Protein AF-0000000078899954 (afdb_homodimer)

Radius of gyration: 32.8 Å; Cα contacts (8 Å, |Δi|>4): 1454; chains: 2; bounding box: 83×112×60 Å

pLDDT: mean 83.09, std 13.28, range [41.25, 98.38]

Nearest PDB structures (foldseek):
  8t53-assembly1_B  TM=8.817E-01  e=9.900E-30  Salmonella enterica subsp. enterica serovar Typhimurium
  8e37-assembly3_C  TM=7.986E-01  e=2.304E-12  Campylobacter concisus 13826
  8g1n-assembly1_A  TM=8.285E-01  e=7.005E-12  Campylobacter concisus 13826
  8g1n-assembly2_B  TM=8.256E-01  e=9.488E-12  Campylobacter concisus 13826
  5cnj-assembly1_B  TM=5.288E-01  e=1.838E-02  Homo sapiens

Secondary structure (DSSP, 8-state):
--EE--S-------HHHHHHHHHHHHHHHHHHHHHHHHHHHHHHHHHHHHHS-S------HHHHHHHHHHHHHHHHHHHHHHHHTTTTTS---HHHHHHHHHHHHHHHHHHHHHHHHHTT----HHHHHHHHHHHHHHHHHHHHHHHHHHHHHT-S-EEEEEE--HHHHHHHHHHHHH-GGG-EEEEEEE----TTS-HHHHHHHHHHHHHHTT-SEEEE---GGGHHHHHHHHHHHHHTT--EEE----TTS---S-EEEE-TTS--EEEE---GGGSHHHHHHHHHHHHHHHHHHHHHHHHHHHHHHHHHGGGSS-SEEEEEEE-GGG-EEEEEEE--B-TTHHHHHHHHHHH-HHHHHHHHHHSS-TT-TTB-HHHHHHHHHTGGGTTHHHHHHTTS-EEESSPPB-GGGHHHHGGGHHHHHHS--EEE-HHHHS--SS--HHHHHHHHHHHHHT--HHHHHHHHHHHHHHHHHT-S--/--EE--S-------HHHHHHHHHHHHHHHHHHHHHHHHHHHHHHHHHHHHHS-S------HHHHHHHHHHHHHHHHHHHHHHHHTTTTTS---HHHHHHHHHHHHHHHHHHHHHHHHHTT----HHHHHHHHHHHHHHHHHHHHHHHHHHHHHT-S-EEEEEE--HHHHHHHHHHHHH-GGG-EEEEEEE----TTS-HHHHHHHHHHHHHHTT-SEEEE---GGGHHHHHHHHHHHHHTT--EEE----TTS--TT-EEEE-TTS--EEEE---GGGSHHHHHHHHHHHHHHHHHHHHHHHHHHHHHHHHHGGGSS-SEEEEEEE-GGG-EEEEEEE--B-TTHHHHHHHHHHH-HHHHHHHHHHSS-TT-TTB-HHHHHHHHHTGGGTTHHHHHHTTS-EEESSPPB-GGGHHHHGGGHHHHHHS--EEE-HHHHS--SS--HHHHHHHHHHHHHT--HHHHHHHHHHHHHHHHHT-S--

Organism: Rhodospirillum centenum (strain ATCC 51521 / SW) (NCBI:txid414684)

Foldseek 3Di:
DDKDFDDDLQDFQDPVLLVVQLVQLLVLLVVLLVVLLVVLVVVVQVVCCVVPVDDRPPPPPVLVVVVVVLSVVLSVVLSVVCVVVPVRRAQDFLLVVLVVLLVSLVVSLVVSVVVCVVVVHDDDPSSSVSSSVSSSVSSSVSNVVSLVVCVVVSNQAAAEEEEEDDDQSVVVVVVQVLGVSSRYDHRIYHYLDDPPDDLVNSLVVSVVSCVVSNGQEYEYGYDPRCVVSCVSNVVVCVVVVGHYHYDDCCVPVLCAPWDWDDDVPDPDIDTDQDQQLVDPVSVVVQLVVQQVVLVVVCVVCVVVLVVQQVVLCPLPDGQKFFDWFAWALRDIDTQIFGDFFDPCLVVVLVVCLVPPVVQVVCCVVPVDGPDRPRGDPSSVVCLLLVVRRSCNSVVSNVPQAGQEAQATHHPVCCVVLPPLSNLRNSHTHHSFYDCLLSAQPDDDVVVSSVRRSSCSSHPDPSVSVVRVVSSVVCSVVSGNSD/DDKDFDDDLQDFQDPVLLVVQLVQLLVLLVVLLVVLLVVLVVVVQVVCCVVPVDDRPPPPPVLVVVVVVLSVVLSVVLSVVCVVVPVRRAQDFLLVVLVVLLVSLVVSLVVSVVVCVVVVHDDDPSSSVSSSVSSSVSSSVSNVVSLVVCVVVSSQAAAEEEEEDDDQSVVVVVVQVLGVSSRYDHRIYHYLDDPPDDLVRSLVVSVVSCVVSNGQEYEYGYDPRCVVSCVSNVVVCVVVVGHYHYDDCCVPVLLQAWDWDDDVPDPDTDTDQDQQLVDPVSVVVQLVVQQVVLVVVCVVCVVVLVVQQVVLCPLPDGQKFFDWFAWAQRDIDTQIFGDFFDPCLVVVLVVCLVPPVVQVVCCVVPVDGPDRPRGDPSSVVCLLLVVRRSCNSVVSNVVQAGQEAQATHHPVCCVVLPPLSNLRNSHTHHSFYDCLLSAVPDDPVVVSSVRRSSCSSNPDPSVVVVRVVSSVVCSVVSGRSD

Sequence (964 aa):
MSIQTGFSTAGPVSAGAMVRNSTLLVLGDALAAVAAFAVSGFLGYWLSDLLEPGPPAAVDGDLVVRRIIHYAVFVAGLMLWLAVQGHYNRRIPFWTELKQILLAVALAGILDGFSQYAFKQQFSRVWLGTNWAMVALFLVMARHGVKALLTALGTWQCPTLLVGSGATARAAQDALASERHLGYVVVGSVTLGGAAADDRSTTAAVWNAYRRFGARFVVVAPDAADIPRTEPVIAELTRRRVNFAVIPSIFGMSVLGLRSESFFSHDVVMLTGQNNLAEPLMRVMKRLFDVTVASALLVLLAPFMLGVAALIRRDGGPALFAHRRVGMNDTRFGCLKFRTMIVNADEVLRRVLETDPEARAEWERDFKLRNDPRITPVGRFLRRTSLDELPQLINVVRGEMSLVGPRPIVEKEMERYGDDIRYYLEARPGLTGLWQVSGRNDSGYGRRVKLDAWYVKNWSLWHDITILLKTVRVVLTKEGAYMSIQTGFSTAGPVSAGAMVRNSTLLVLGDALAAVAAFAVSGFLGYWLSDLLEPGPPAAVDGDLVVRRIIHYAVFVAGLMLWLAVQGHYNRRIPFWTELKQILLAVALAGILDGFSQYAFKQQFSRVWLGTNWAMVALFLVMARHGVKALLTALGTWQCPTLLVGSGATARAAQDALASERHLGYVVVGSVTLGGAAADDRSTTAAVWNAYRRFGARFVVVAPDAADIPRTEPVIAELTRRRVNFAVIPSIFGMSVLGLRSESFFSHDVVMLTGQNNLAEPLMRVMKRLFDVTVASALLVLLAPFMLGVAALIRRDGGPALFAHRRVGMNDTRFGCLKFRTMIVNADEVLRRVLETDPEARAEWERDFKLRNDPRITPVGRFLRRTSLDELPQLINVVRGEMSLVGPRPIVEKEMERYGDDIRYYLEARPGLTGLWQVSGRNDSGYGRRVKLDAWYVKNWSLWHDITILLKTVRVVLTKEGAY

Structure (mmCIF, N/CA/C/O backbone):
data_AF-0000000078899954-model_v1
#
loop_
_entity.id
_entity.type
_entity.pdbx_description
1 polymer 'Undecaprenyl-phosphate galactose phosphotransferase, putative'
#
loop_
_atom_site.group_PDB
_atom_site.id
_atom_site.type_symbol
_atom_site.label_atom_id
_atom_site.label_alt_id
_atom_site.label_comp_id
_atom_site.label_asym_id
_atom_site.label_entity_id
_atom_site.label_seq_id
_atom_site.pdbx_PDB_ins_code
_atom_site.Cartn_x
_atom_site.Cartn_y
_atom_site.Cartn_z
_atom_site.occupancy
_atom_site.B_iso_or_equiv
_atom_site.auth_seq_id
_atom_site.auth_comp_id
_atom_site.auth_asym_id
_atom_site.auth_atom_id
_atom_site.pdbx_PDB_model_num
ATOM 1 N N . MET A 1 1 ? -35.031 -10.875 14.609 1 43.41 1 MET A N 1
ATOM 2 C CA . MET A 1 1 ? -33.594 -10.773 14.867 1 43.41 1 MET A CA 1
ATOM 3 C C . MET A 1 1 ? -33.062 -12.078 15.43 1 43.41 1 MET A C 1
ATOM 5 O O . MET A 1 1 ? -33.562 -12.594 16.422 1 43.41 1 MET A O 1
ATOM 9 N N . SER A 1 2 ? -32.656 -12.984 14.609 1 53.09 2 SER A N 1
ATOM 10 C CA . SER A 1 2 ? -32.25 -14.305 15.086 1 53.09 2 SER A CA 1
ATOM 11 C C . SER A 1 2 ? -30.781 -14.328 15.492 1 53.09 2 SER A C 1
ATOM 13 O O . SER A 1 2 ? -29.938 -13.758 14.812 1 53.09 2 SER A O 1
ATOM 15 N N . ILE A 1 3 ? -30.547 -14.438 16.828 1 51.56 3 ILE A N 1
ATOM 16 C CA . ILE A 1 3 ? -29.203 -14.711 17.344 1 51.56 3 ILE A CA 1
ATOM 17 C C . ILE A 1 3 ? -28.875 -16.188 17.172 1 51.56 3 ILE A C 1
ATOM 19 O O . ILE A 1 3 ? -29.656 -17.062 17.562 1 51.56 3 ILE A O 1
ATOM 23 N N . GLN A 1 4 ? -28.125 -16.578 16.219 1 52.5 4 GLN A N 1
ATOM 24 C CA . GLN A 1 4 ? -27.688 -17.969 16.094 1 52.5 4 GLN A CA 1
ATOM 25 C C . GLN A 1 4 ? -26.406 -18.219 16.875 1 52.5 4 GLN A C 1
ATOM 27 O O . GLN A 1 4 ? -25.438 -17.438 16.75 1 52.5 4 GLN A O 1
ATOM 32 N N . THR A 1 5 ? -26.422 -18.922 18.125 1 52.12 5 THR A N 1
ATOM 33 C CA . THR A 1 5 ? -25.344 -19.219 19.062 1 52.12 5 THR A CA 1
ATOM 34 C C . THR A 1 5 ? -24.359 -20.219 18.469 1 52.12 5 THR A C 1
ATOM 36 O O . THR A 1 5 ? -23.203 -20.266 18.859 1 52.12 5 THR A O 1
ATOM 39 N N . GLY A 1 6 ? -24.312 -21.031 17.766 1 43.22 6 GLY A N 1
ATOM 40 C CA . GLY A 1 6 ? -23.75 -22.375 17.812 1 43.22 6 GLY A CA 1
ATOM 41 C C . GLY A 1 6 ? -22.281 -22.422 17.438 1 43.22 6 GLY A C 1
ATOM 42 O O . GLY A 1 6 ? -21.719 -23.5 17.203 1 43.22 6 GLY A O 1
ATOM 43 N N . PHE A 1 7 ? -21.578 -21.344 17.094 1 48.69 7 PHE A N 1
ATOM 44 C CA . PHE A 1 7 ? -20.422 -22.031 16.516 1 48.69 7 PHE A CA 1
ATOM 45 C C . PHE A 1 7 ? -19.422 -22.422 17.578 1 48.69 7 PHE A C 1
ATOM 47 O O . PHE A 1 7 ? -19.438 -23.547 18.078 1 48.69 7 PHE A O 1
ATOM 54 N N . SER A 1 8 ? -18.016 -22.016 17.594 1 48.91 8 SER A N 1
ATOM 55 C CA . SER A 1 8 ? -16.953 -22.594 18.406 1 48.91 8 SER A CA 1
ATOM 56 C C . SER A 1 8 ? -16.859 -21.906 19.766 1 48.91 8 SER A C 1
ATOM 58 O O . SER A 1 8 ? -17.172 -20.719 19.906 1 48.91 8 SER A O 1
ATOM 60 N N . THR A 1 9 ? -16.984 -22.766 20.906 1 43.22 9 THR A N 1
ATOM 61 C CA . THR A 1 9 ? -16.875 -22.438 22.312 1 43.22 9 THR A CA 1
ATOM 62 C C . THR A 1 9 ? -15.5 -21.844 22.625 1 43.22 9 THR A C 1
ATOM 64 O O . THR A 1 9 ? -14.602 -22.547 23.094 1 43.22 9 THR A O 1
ATOM 67 N N . ALA A 1 10 ? -14.914 -21.141 21.844 1 46.66 10 ALA A N 1
ATOM 68 C CA . ALA A 1 10 ? -13.633 -20.625 22.328 1 46.66 10 ALA A CA 1
ATOM 69 C C . ALA A 1 10 ? -13.828 -19.656 23.484 1 46.66 10 ALA A C 1
ATOM 71 O O . ALA A 1 10 ? -14.75 -18.844 23.469 1 46.66 10 ALA A O 1
ATOM 72 N N . GLY A 1 11 ? -13.266 -19.922 24.625 1 44.69 11 GLY A N 1
ATOM 73 C CA . GLY A 1 11 ? -13.336 -19.094 25.828 1 44.69 11 GLY A CA 1
ATOM 74 C C . GLY A 1 11 ? -12.773 -17.703 25.625 1 44.69 11 GLY A C 1
ATOM 75 O O . GLY A 1 11 ? -12.086 -17.438 24.641 1 44.69 11 GLY A O 1
ATOM 76 N N . PRO A 1 12 ? -13.125 -16.672 26.422 1 47.06 12 PRO A N 1
ATOM 77 C CA . PRO A 1 12 ? -12.734 -15.258 26.359 1 47.06 12 PRO A CA 1
ATOM 78 C C . PRO A 1 12 ? -11.227 -15.055 26.484 1 47.06 12 PRO A C 1
ATOM 80 O O . PRO A 1 12 ? -10.578 -15.703 27.297 1 47.06 12 PRO A O 1
ATOM 83 N N . VAL A 1 13 ? -10.625 -14.633 25.438 1 53.28 13 VAL A N 1
ATOM 84 C CA . VAL A 1 13 ? -9.211 -14.305 25.609 1 53.28 13 VAL A CA 1
ATOM 85 C C . VAL A 1 13 ? -9.078 -12.969 26.344 1 53.28 13 VAL A C 1
ATOM 87 O O . VAL A 1 13 ? -9.688 -11.969 25.938 1 53.28 13 VAL A O 1
ATOM 90 N N . SER A 1 14 ? -8.477 -12.789 27.484 1 57.16 14 SER A N 1
ATOM 91 C CA . SER A 1 14 ? -8.273 -11.602 28.312 1 57.16 14 SER A CA 1
ATOM 92 C C . SER A 1 14 ? -7.281 -10.641 27.672 1 57.16 14 SER A C 1
ATOM 94 O O . SER A 1 14 ? -6.496 -11.039 26.812 1 57.16 14 SER A O 1
ATOM 96 N N . ALA A 1 15 ? -7.445 -9.359 27.922 1 60.44 15 ALA A N 1
ATOM 97 C CA . ALA A 1 15 ? -6.496 -8.328 27.5 1 60.44 15 ALA A CA 1
ATOM 98 C C . ALA A 1 15 ? -5.062 -8.75 27.812 1 60.44 15 ALA A C 1
ATOM 100 O O . ALA A 1 15 ? -4.156 -8.5 27 1 60.44 15 ALA A O 1
ATOM 101 N N . GLY A 1 16 ? -4.918 -9.273 28.844 1 60.81 16 GLY A N 1
ATOM 102 C CA . GLY A 1 16 ? -3.611 -9.781 29.234 1 60.81 16 GLY A CA 1
ATOM 103 C C . GLY A 1 16 ? -3.068 -10.812 28.25 1 60.81 16 GLY A C 1
ATOM 104 O O . GLY A 1 16 ? -1.87 -10.828 27.953 1 60.81 16 GLY A O 1
ATOM 105 N N . ALA A 1 17 ? -3.92 -11.477 27.688 1 70 17 ALA A N 1
ATOM 106 C CA . ALA A 1 17 ? -3.508 -12.516 26.75 1 70 17 ALA A CA 1
ATOM 107 C C . ALA A 1 17 ? -3.039 -11.898 25.422 1 70 17 ALA A C 1
ATOM 109 O O . ALA A 1 17 ? -2.086 -12.383 24.812 1 70 17 ALA A O 1
ATOM 110 N N . MET A 1 18 ? -3.576 -10.781 25.141 1 70.88 18 MET A N 1
ATOM 111 C CA . MET A 1 18 ? -3.195 -10.117 23.906 1 70.88 18 MET A CA 1
ATOM 112 C C . MET A 1 18 ? -1.781 -9.555 24 1 70.88 18 MET A C 1
ATOM 114 O O . MET A 1 18 ? -0.999 -9.672 23.047 1 70.88 18 MET A O 1
ATOM 118 N N . VAL A 1 19 ? -1.527 -8.984 25.125 1 72.81 19 VAL A N 1
ATOM 119 C CA . VAL A 1 19 ? -0.193 -8.43 25.344 1 72.81 19 VAL A CA 1
ATOM 120 C C . VAL A 1 19 ? 0.835 -9.562 25.359 1 72.81 19 VAL A C 1
ATOM 122 O O . VAL A 1 19 ? 1.922 -9.422 24.781 1 72.81 19 VAL A O 1
ATOM 125 N N . ARG A 1 20 ? 0.437 -10.609 25.875 1 77.62 20 ARG A N 1
ATOM 126 C CA . ARG A 1 20 ? 1.327 -11.758 25.938 1 77.62 20 ARG A CA 1
ATOM 127 C C . ARG A 1 20 ? 1.592 -12.328 24.547 1 77.62 20 ARG A C 1
ATOM 129 O O . ARG A 1 20 ? 2.729 -12.672 24.219 1 77.62 20 ARG A O 1
ATOM 136 N N . ASN A 1 21 ? 0.589 -12.312 23.781 1 85.81 21 ASN A N 1
ATOM 137 C CA . ASN A 1 21 ? 0.744 -12.844 22.422 1 85.81 21 ASN A CA 1
ATOM 138 C C . ASN A 1 21 ? 1.681 -11.977 21.594 1 85.81 21 ASN A C 1
ATOM 140 O O . ASN A 1 21 ? 2.549 -12.492 20.875 1 85.81 21 ASN A O 1
ATOM 144 N N . SER A 1 22 ? 1.531 -10.688 21.797 1 87 22 SER A N 1
ATOM 145 C CA . SER A 1 22 ? 2.393 -9.766 21.062 1 87 22 SER A CA 1
ATOM 146 C C . SER A 1 22 ? 3.848 -9.906 21.5 1 87 22 SER A C 1
ATOM 148 O O . SER A 1 22 ? 4.754 -9.891 20.656 1 87 22 SER A O 1
ATOM 150 N N . THR A 1 23 ? 4.043 -10.109 22.797 1 89.12 23 THR A N 1
ATOM 151 C CA . THR A 1 23 ? 5.395 -10.234 23.328 1 89.12 23 THR A CA 1
ATOM 152 C C . THR A 1 23 ? 6.055 -11.516 22.828 1 89.12 23 THR A C 1
ATOM 154 O O . THR A 1 23 ? 7.234 -11.516 22.469 1 89.12 23 THR A O 1
ATOM 157 N N . LEU A 1 24 ? 5.309 -12.531 22.734 1 92.12 24 LEU A N 1
ATOM 158 C CA . LEU A 1 24 ? 5.852 -13.805 22.266 1 92.12 24 LEU A CA 1
ATOM 159 C C . LEU A 1 24 ? 6.195 -13.734 20.781 1 92.12 24 LEU A C 1
ATOM 161 O O . LEU A 1 24 ? 7.176 -14.336 20.344 1 92.12 24 LEU A O 1
ATOM 165 N N . LEU A 1 25 ? 5.418 -13.039 20.109 1 93.5 25 LEU A N 1
ATOM 166 C CA . LEU A 1 25 ? 5.719 -12.875 18.688 1 93.5 25 LEU A CA 1
ATOM 167 C C . LEU A 1 25 ? 6.992 -12.062 18.5 1 93.5 25 LEU A C 1
ATOM 169 O O . LEU A 1 25 ? 7.832 -12.406 17.656 1 93.5 25 LEU A O 1
ATOM 173 N N . VAL A 1 26 ? 7.156 -11.016 19.312 1 94.25 26 VAL A N 1
ATOM 174 C CA . VAL A 1 26 ? 8.352 -10.188 19.25 1 94.25 26 VAL A CA 1
ATOM 175 C C . VAL A 1 26 ? 9.578 -11.008 19.641 1 94.25 26 VAL A C 1
ATOM 177 O O . VAL A 1 26 ? 10.602 -10.969 18.953 1 94.25 26 VAL A O 1
ATOM 180 N N . LEU A 1 27 ? 9.438 -11.766 20.656 1 94.62 27 LEU A N 1
ATOM 181 C CA . LEU A 1 27 ? 10.539 -12.602 21.125 1 94.62 27 LEU A CA 1
ATOM 182 C C . LEU A 1 27 ? 10.883 -13.672 20.094 1 94.62 27 LEU A C 1
ATOM 184 O O . LEU A 1 27 ? 12.055 -13.992 19.906 1 94.62 27 LEU A O 1
ATOM 188 N N . GLY A 1 28 ? 9.836 -14.211 19.516 1 95.81 28 GLY A N 1
ATOM 189 C CA . GLY A 1 28 ? 10.07 -15.188 18.453 1 95.81 28 GLY A CA 1
ATOM 190 C C . GLY A 1 28 ? 10.875 -14.625 17.297 1 95.81 28 GLY A C 1
ATOM 191 O O . GLY A 1 28 ? 11.797 -15.266 16.812 1 95.81 28 GLY A O 1
ATOM 192 N N . ASP A 1 29 ? 10.5 -13.422 16.891 1 96.56 29 ASP A N 1
ATOM 193 C CA . ASP A 1 29 ? 11.211 -12.773 15.789 1 96.56 29 ASP A CA 1
ATOM 194 C C . ASP A 1 29 ? 12.656 -12.461 16.172 1 96.56 29 ASP A C 1
ATOM 196 O O . ASP A 1 29 ? 13.57 -12.633 15.375 1 96.56 29 ASP A O 1
ATOM 200 N N . ALA A 1 30 ? 12.859 -12.008 17.438 1 96.44 30 ALA A N 1
ATOM 201 C CA . ALA A 1 30 ? 14.203 -11.688 17.922 1 96.44 30 ALA A CA 1
ATOM 202 C C . ALA A 1 30 ? 15.078 -12.938 17.953 1 96.44 30 ALA A C 1
ATOM 204 O O . ALA A 1 30 ? 16.234 -12.914 17.5 1 96.44 30 ALA A O 1
ATOM 205 N N . LEU A 1 31 ? 14.508 -13.961 18.422 1 96.5 31 LEU A N 1
ATOM 206 C CA . LEU A 1 31 ? 15.242 -15.219 18.484 1 96.5 31 LEU A CA 1
ATOM 207 C C . LEU A 1 31 ? 15.555 -15.742 17.094 1 96.5 31 LEU A C 1
ATOM 209 O O . LEU A 1 31 ? 16.625 -16.312 16.875 1 96.5 31 LEU A O 1
ATOM 213 N N . ALA A 1 32 ? 14.609 -15.594 16.234 1 97.38 32 ALA A N 1
ATOM 214 C CA . ALA A 1 32 ? 14.828 -16.016 14.844 1 97.38 32 ALA A CA 1
ATOM 215 C C . ALA A 1 32 ? 16 -15.25 14.219 1 97.38 32 ALA A C 1
ATOM 217 O O . ALA A 1 32 ? 16.828 -15.836 13.516 1 97.38 32 ALA A O 1
ATOM 218 N N . ALA A 1 33 ? 16.047 -13.961 14.492 1 96.81 33 ALA A N 1
ATOM 219 C CA . ALA A 1 33 ? 17.125 -13.141 13.945 1 96.81 33 ALA A CA 1
ATOM 220 C C . ALA A 1 33 ? 18.469 -13.547 14.523 1 96.81 33 ALA A C 1
ATOM 222 O O . ALA A 1 33 ? 19.469 -13.609 13.797 1 96.81 33 ALA A O 1
ATOM 223 N N . VAL A 1 34 ? 18.5 -13.828 15.805 1 95.81 34 VAL A N 1
ATOM 224 C CA . VAL A 1 34 ? 19.734 -14.25 16.469 1 95.81 34 VAL A CA 1
ATOM 225 C C . VAL A 1 34 ? 20.188 -15.602 15.914 1 95.81 34 VAL A C 1
ATOM 227 O O . VAL A 1 34 ? 21.359 -15.797 15.602 1 95.81 34 VAL A O 1
ATOM 230 N N . ALA A 1 35 ? 19.25 -16.484 15.781 1 96.06 35 ALA A N 1
ATOM 231 C CA . ALA A 1 35 ? 19.547 -17.797 15.234 1 96.06 35 ALA A CA 1
ATOM 232 C C . ALA A 1 35 ? 20.062 -17.688 13.805 1 96.06 35 ALA A C 1
ATOM 234 O O . ALA A 1 35 ? 20.969 -18.406 13.406 1 96.06 35 ALA A O 1
ATOM 235 N N . ALA A 1 36 ? 19.422 -16.828 13.055 1 96.38 36 ALA A N 1
ATOM 236 C CA . ALA A 1 36 ? 19.828 -16.641 11.664 1 96.38 36 ALA A CA 1
ATOM 237 C C . ALA A 1 36 ? 21.281 -16.172 11.578 1 96.38 36 ALA A C 1
ATOM 239 O O . ALA A 1 36 ? 22.031 -16.625 10.727 1 96.38 36 ALA A O 1
ATOM 240 N N . PHE A 1 37 ? 21.609 -15.25 12.477 1 93.81 37 PHE A N 1
ATOM 241 C CA . PHE A 1 37 ? 22.969 -14.727 12.484 1 93.81 37 PHE A CA 1
ATOM 242 C C . PHE A 1 37 ? 23.969 -15.828 12.82 1 93.81 37 PHE A C 1
ATOM 244 O O . PHE A 1 37 ? 25.016 -15.945 12.188 1 93.81 37 PHE A O 1
ATOM 251 N N . ALA A 1 38 ? 23.641 -16.625 13.766 1 90.94 38 ALA A N 1
ATOM 252 C CA . ALA A 1 38 ? 24.5 -17.719 14.188 1 90.94 38 ALA A CA 1
ATOM 253 C C . ALA A 1 38 ? 24.672 -18.75 13.078 1 90.94 38 ALA A C 1
ATOM 255 O O . ALA A 1 38 ? 25.781 -19.156 12.766 1 90.94 38 ALA A O 1
ATOM 256 N N . VAL A 1 39 ? 23.641 -19.109 12.43 1 91.88 39 VAL A N 1
ATOM 257 C CA . VAL A 1 39 ? 23.656 -20.141 11.398 1 91.88 39 VAL A CA 1
ATOM 258 C C . VAL A 1 39 ? 24.359 -19.609 10.148 1 91.88 39 VAL A C 1
ATOM 260 O O . VAL A 1 39 ? 25.109 -20.328 9.5 1 91.88 39 VAL A O 1
ATOM 263 N N . SER A 1 40 ? 24.078 -18.375 9.836 1 89.5 40 SER A N 1
ATOM 264 C CA . SER A 1 40 ? 24.672 -17.797 8.641 1 89.5 40 SER A CA 1
ATOM 265 C C . SER A 1 40 ? 26.188 -17.672 8.781 1 89.5 40 SER A C 1
ATOM 267 O O . SER A 1 40 ? 26.922 -17.734 7.789 1 89.5 40 SER A O 1
ATOM 269 N N . GLY A 1 41 ? 26.641 -17.312 10 1 81.31 41 GLY A N 1
ATOM 270 C CA . GLY A 1 41 ? 28.078 -17.281 10.227 1 81.31 41 GLY A CA 1
ATOM 271 C C . GLY A 1 41 ? 28.766 -18.594 9.867 1 81.31 41 GLY A C 1
ATOM 272 O O . GLY A 1 41 ? 29.797 -18.594 9.203 1 81.31 41 GLY A O 1
ATOM 273 N N . PHE A 1 42 ? 28.094 -19.578 10.195 1 81.31 42 PHE A N 1
ATOM 274 C CA . PHE A 1 42 ? 28.625 -20.906 9.898 1 81.31 42 PHE A CA 1
ATOM 275 C C . PHE A 1 42 ? 28.531 -21.188 8.406 1 81.31 42 PHE A C 1
ATOM 277 O O . PHE A 1 42 ? 29.5 -21.688 7.801 1 81.31 42 PHE A O 1
ATOM 284 N N . LEU A 1 43 ? 27.406 -20.875 7.828 1 81 43 LEU A N 1
ATOM 285 C CA . LEU A 1 43 ? 27.188 -21.125 6.41 1 81 43 LEU A CA 1
ATOM 286 C C . LEU A 1 43 ? 28.062 -20.219 5.547 1 81 43 LEU A C 1
ATOM 288 O O . LEU A 1 43 ? 28.578 -20.656 4.516 1 81 43 LEU A O 1
ATOM 292 N N . GLY A 1 44 ? 28.156 -19.016 6.008 1 72.88 44 GLY A N 1
ATOM 293 C CA . GLY A 1 44 ? 28.984 -18.062 5.289 1 72.88 44 GLY A CA 1
ATOM 294 C C . GLY A 1 44 ? 30.453 -18.469 5.238 1 72.88 44 GLY A C 1
ATOM 295 O O . GLY A 1 44 ? 31.109 -18.344 4.199 1 72.88 44 GLY A O 1
ATOM 296 N N . TYR A 1 45 ? 30.875 -18.906 6.312 1 71.75 45 TYR A N 1
ATOM 297 C CA . TYR A 1 45 ? 32.25 -19.391 6.375 1 71.75 45 TYR A CA 1
ATOM 298 C C . TYR A 1 45 ? 32.469 -20.562 5.43 1 71.75 45 TYR A C 1
ATOM 300 O O . TYR A 1 45 ? 33.406 -20.594 4.656 1 71.75 45 TYR A O 1
ATOM 308 N N . TRP A 1 46 ? 31.484 -21.375 5.441 1 75.44 46 TRP A N 1
ATOM 309 C CA . TRP A 1 46 ? 31.578 -22.562 4.602 1 75.44 46 TRP A CA 1
ATOM 310 C C . TRP A 1 46 ? 31.453 -22.203 3.127 1 75.44 46 TRP A C 1
ATOM 312 O O . TRP A 1 46 ? 32.25 -22.672 2.299 1 75.44 46 TRP A O 1
ATOM 322 N N . LEU A 1 47 ? 30.562 -21.344 2.814 1 76.31 47 LEU A N 1
ATOM 323 C CA . LEU A 1 47 ? 30.297 -20.953 1.432 1 76.31 47 LEU A CA 1
ATOM 324 C C . LEU A 1 47 ? 31.438 -20.109 0.882 1 76.31 47 LEU A C 1
ATOM 326 O O . LEU A 1 47 ? 31.781 -20.203 -0.297 1 76.31 47 LEU A O 1
ATOM 330 N N . SER A 1 48 ? 31.906 -19.25 1.71 1 69.44 48 SER A N 1
ATOM 331 C CA . SER A 1 48 ? 33.031 -18.422 1.292 1 69.44 48 SER A CA 1
ATOM 332 C C . SER A 1 48 ? 34.25 -19.281 0.969 1 69.44 48 SER A C 1
ATOM 334 O O . SER A 1 48 ? 34.969 -19.016 0.008 1 69.44 48 SER A O 1
ATOM 336 N N . ASP A 1 49 ? 34.406 -20.25 1.767 1 69.06 49 ASP A N 1
ATOM 337 C CA . ASP A 1 49 ? 35.531 -21.188 1.535 1 69.06 49 ASP A CA 1
ATOM 338 C C . ASP A 1 49 ? 35.344 -21.938 0.219 1 69.06 49 ASP A C 1
ATOM 340 O O . ASP A 1 49 ? 36.312 -22.203 -0.49 1 69.06 49 ASP A O 1
ATOM 344 N N . LEU A 1 50 ? 34.094 -22.141 -0.019 1 67.69 50 LEU A N 1
ATOM 345 C CA . LEU A 1 50 ? 33.781 -22.844 -1.253 1 67.69 50 LEU A CA 1
ATOM 346 C C . LEU A 1 50 ? 33.938 -21.938 -2.463 1 67.69 50 LEU A C 1
ATOM 348 O O . LEU A 1 50 ? 34.438 -22.359 -3.506 1 67.69 50 LEU A O 1
ATOM 352 N N . LEU A 1 51 ? 33.531 -20.688 -2.324 1 67.25 51 LEU A N 1
ATOM 353 C CA . LEU A 1 51 ? 33.469 -19.766 -3.459 1 67.25 51 LEU A CA 1
ATOM 354 C C . LEU A 1 51 ? 34.812 -19.047 -3.637 1 67.25 51 LEU A C 1
ATOM 356 O O . LEU A 1 51 ? 35.156 -18.672 -4.754 1 67.25 51 LEU A O 1
ATOM 360 N N . GLU A 1 52 ? 35.469 -18.703 -2.539 1 61.47 52 GLU A N 1
ATOM 361 C CA . GLU A 1 52 ? 36.812 -18.094 -2.604 1 61.47 52 GLU A CA 1
ATOM 362 C C . GLU A 1 52 ? 37.812 -18.844 -1.719 1 61.47 52 GLU A C 1
ATOM 364 O O . GLU A 1 52 ? 38.031 -18.453 -0.574 1 61.47 52 GLU A O 1
ATOM 369 N N . PRO A 1 53 ? 38.281 -19.922 -2.178 1 59.81 53 PRO A N 1
ATOM 370 C CA . PRO A 1 53 ? 39.125 -20.828 -1.41 1 59.81 53 PRO A CA 1
ATOM 371 C C . PRO A 1 53 ? 40.406 -20.156 -0.896 1 59.81 53 PRO A C 1
ATOM 373 O O . PRO A 1 53 ? 41.25 -19.703 -1.691 1 59.81 53 PRO A O 1
ATOM 376 N N . GLY A 1 54 ? 40.344 -18.906 -0.521 1 54.88 54 GLY A N 1
ATOM 377 C CA . GLY A 1 54 ? 41.562 -18.328 0.029 1 54.88 54 GLY A CA 1
ATOM 378 C C . GLY A 1 54 ? 41.625 -18.422 1.541 1 54.88 54 GLY A C 1
ATOM 379 O O . GLY A 1 54 ? 40.719 -18.953 2.18 1 54.88 54 GLY A O 1
ATOM 380 N N . PRO A 1 55 ? 42.875 -18.125 2.148 1 53.81 55 PRO A N 1
ATOM 381 C CA . PRO A 1 55 ? 43.031 -18.203 3.605 1 53.81 55 PRO A CA 1
ATOM 382 C C . PRO A 1 55 ? 41.906 -17.469 4.34 1 53.81 55 PRO A C 1
ATOM 384 O O . PRO A 1 55 ? 41.438 -16.406 3.896 1 53.81 55 PRO A O 1
ATOM 387 N N . PRO A 1 56 ? 41.219 -18.203 5.082 1 53.09 56 PRO A N 1
ATOM 388 C CA . PRO A 1 56 ? 40.094 -17.578 5.781 1 53.09 56 PRO A CA 1
ATOM 389 C C . PRO A 1 56 ? 40.438 -16.188 6.316 1 53.09 56 PRO A C 1
ATOM 391 O O . PRO A 1 56 ? 41.531 -15.984 6.859 1 53.09 56 PRO A O 1
ATOM 394 N N . ALA A 1 57 ? 40.031 -15.172 5.699 1 52.69 57 ALA A N 1
ATOM 395 C CA . ALA A 1 57 ? 40.312 -13.844 6.234 1 52.69 57 ALA A CA 1
ATOM 396 C C . ALA A 1 57 ? 40.25 -13.844 7.758 1 52.69 57 ALA A C 1
ATOM 398 O O . ALA A 1 57 ? 39.406 -14.5 8.352 1 52.69 57 ALA A O 1
ATOM 399 N N . ALA A 1 58 ? 41.344 -13.656 8.438 1 54.03 58 ALA A N 1
ATOM 400 C CA . ALA A 1 58 ? 41.406 -13.539 9.891 1 54.03 58 ALA A CA 1
ATOM 401 C C . ALA A 1 58 ? 40.188 -12.797 10.43 1 54.03 58 ALA A C 1
ATOM 403 O O . ALA A 1 58 ? 39.844 -11.727 9.922 1 54.03 58 ALA A O 1
ATOM 404 N N . VAL A 1 59 ? 39.219 -13.57 10.867 1 59.84 59 VAL A N 1
ATOM 405 C CA . VAL A 1 59 ? 38.062 -12.953 11.531 1 59.84 59 VAL A CA 1
ATOM 406 C C . VAL A 1 59 ? 38.562 -11.961 12.586 1 59.84 59 VAL A C 1
ATOM 408 O O . VAL A 1 59 ? 39.156 -12.367 13.586 1 59.84 59 VAL A O 1
ATOM 411 N N . ASP A 1 60 ? 38.906 -10.781 12.195 1 68.25 60 ASP A N 1
ATOM 412 C CA . ASP A 1 60 ? 39.219 -9.703 13.125 1 68.25 60 ASP A CA 1
ATOM 413 C C . ASP A 1 60 ? 38.062 -9.469 14.109 1 68.25 60 ASP A C 1
ATOM 415 O O . ASP A 1 60 ? 36.938 -9.242 13.703 1 68.25 60 ASP A O 1
ATOM 419 N N . GLY A 1 61 ? 38.344 -9.922 15.43 1 72.12 61 GLY A N 1
ATOM 420 C CA . GLY A 1 61 ? 37.375 -9.766 16.516 1 72.12 61 GLY A CA 1
ATOM 421 C C . GLY A 1 61 ? 36.625 -8.438 16.469 1 72.12 61 GLY A C 1
ATOM 422 O O . GLY A 1 61 ? 35.438 -8.383 16.688 1 72.12 61 GLY A O 1
ATOM 423 N N . ASP A 1 62 ? 37.375 -7.379 16.172 1 79.62 62 ASP A N 1
ATOM 424 C CA . ASP A 1 62 ? 36.75 -6.055 16.109 1 79.62 62 ASP A CA 1
ATOM 425 C C . ASP A 1 62 ? 35.75 -5.969 14.969 1 79.62 62 ASP A C 1
ATOM 427 O O . ASP A 1 62 ? 34.688 -5.328 15.109 1 79.62 62 ASP A O 1
ATOM 431 N N . LEU A 1 63 ? 36.062 -6.68 13.969 1 78.19 63 LEU A N 1
ATOM 432 C CA . LEU A 1 63 ? 35.156 -6.684 12.82 1 78.19 63 LEU A CA 1
ATOM 433 C C . LEU A 1 63 ? 33.875 -7.414 13.156 1 78.19 63 LEU A C 1
ATOM 435 O O . LEU A 1 63 ? 32.781 -6.984 12.742 1 78.19 63 LEU A O 1
ATOM 439 N N . VAL A 1 64 ? 34.031 -8.422 13.961 1 80.12 64 VAL A N 1
ATOM 440 C CA . VAL A 1 64 ? 32.875 -9.219 14.32 1 80.12 64 VAL A CA 1
ATOM 441 C C . VAL A 1 64 ? 31.953 -8.414 15.242 1 80.12 64 VAL A C 1
ATOM 443 O O . VAL A 1 64 ? 30.719 -8.414 15.062 1 80.12 64 VAL A O 1
ATOM 446 N N . VAL A 1 65 ? 32.562 -7.785 16.188 1 85.69 65 VAL A N 1
ATOM 447 C CA . VAL A 1 65 ? 31.781 -6.977 17.109 1 85.69 65 VAL A CA 1
ATOM 448 C C . VAL A 1 65 ? 31.062 -5.867 16.344 1 85.69 65 VAL A C 1
ATOM 450 O O . VAL A 1 65 ? 29.891 -5.598 16.594 1 85.69 65 VAL A O 1
ATOM 453 N N . ARG A 1 66 ? 31.703 -5.262 15.5 1 86.88 66 ARG A N 1
ATOM 454 C CA . ARG A 1 66 ? 31.094 -4.211 14.695 1 86.88 66 ARG A CA 1
ATOM 455 C C . ARG A 1 66 ? 29.938 -4.758 13.859 1 86.88 66 ARG A C 1
ATOM 457 O O . ARG A 1 66 ? 28.906 -4.102 13.711 1 86.88 66 ARG A O 1
ATOM 464 N N . ARG A 1 67 ? 30.188 -5.93 13.391 1 87.94 67 ARG A N 1
ATOM 465 C CA . ARG A 1 67 ? 29.141 -6.551 12.578 1 87.94 67 ARG A CA 1
ATOM 466 C C . ARG A 1 67 ? 27.906 -6.871 13.414 1 87.94 67 ARG A C 1
ATOM 468 O O . ARG A 1 67 ? 26.781 -6.695 12.953 1 87.94 67 ARG A O 1
ATOM 475 N N . ILE A 1 68 ? 28.188 -7.289 14.578 1 90.44 68 ILE A N 1
ATOM 476 C CA . ILE A 1 68 ? 27.078 -7.633 15.477 1 90.44 68 ILE A CA 1
ATOM 477 C C . ILE A 1 68 ? 26.266 -6.383 15.797 1 90.44 68 ILE A C 1
ATOM 479 O O . ILE A 1 68 ? 25.031 -6.41 15.758 1 90.44 68 ILE A O 1
ATOM 483 N N . ILE A 1 69 ? 26.938 -5.348 16.031 1 92.06 69 ILE A N 1
ATOM 484 C CA . ILE A 1 69 ? 26.25 -4.102 16.359 1 92.06 69 ILE A CA 1
ATOM 485 C C . ILE A 1 69 ? 25.469 -3.604 15.148 1 92.06 69 ILE A C 1
ATOM 487 O O . ILE A 1 69 ? 24.297 -3.23 15.273 1 92.06 69 ILE A O 1
ATOM 491 N N . HIS A 1 70 ? 26.062 -3.627 14.055 1 91.81 70 HIS A N 1
ATOM 492 C CA . HIS A 1 70 ? 25.391 -3.199 12.828 1 91.81 70 HIS A CA 1
ATOM 493 C C . HIS A 1 70 ? 24.156 -4.059 12.547 1 91.81 70 HIS A C 1
ATOM 495 O O . HIS A 1 70 ? 23.094 -3.539 12.203 1 91.81 70 HIS A O 1
ATOM 501 N N . TYR A 1 71 ? 24.391 -5.301 12.664 1 94.25 71 TYR A N 1
ATOM 502 C CA . TYR A 1 71 ? 23.297 -6.242 12.438 1 94.25 71 TYR A CA 1
ATOM 503 C C . TYR A 1 71 ? 22.156 -5.984 13.414 1 94.25 71 TYR A C 1
ATOM 505 O O . TYR A 1 71 ? 20.984 -6 13.023 1 94.25 71 TYR A O 1
ATOM 513 N N . ALA A 1 72 ? 22.531 -5.699 14.633 1 95.62 72 ALA A N 1
ATOM 514 C CA . ALA A 1 72 ? 21.531 -5.453 15.664 1 95.62 72 ALA A CA 1
ATOM 515 C C . ALA A 1 72 ? 20.703 -4.215 15.336 1 95.62 72 ALA A C 1
ATOM 517 O O . ALA A 1 72 ? 19.484 -4.195 15.562 1 95.62 72 ALA A O 1
ATOM 518 N N . VAL A 1 73 ? 21.266 -3.254 14.812 1 95.62 73 VAL A N 1
ATOM 519 C CA . VAL A 1 73 ? 20.578 -2.02 14.453 1 95.62 73 VAL A CA 1
ATOM 520 C C . VAL A 1 73 ? 19.578 -2.295 13.336 1 95.62 73 VAL A C 1
ATOM 522 O O . VAL A 1 73 ? 18.438 -1.831 13.383 1 95.62 73 VAL A O 1
ATOM 525 N N . PHE A 1 74 ? 19.984 -3.051 12.367 1 96 74 PHE A N 1
ATOM 526 C CA . PHE A 1 74 ? 19.109 -3.33 11.234 1 96 74 PHE A CA 1
ATOM 527 C C . PHE A 1 74 ? 17.984 -4.27 11.641 1 96 74 PHE A C 1
ATOM 529 O O . PHE A 1 74 ? 16.859 -4.148 11.141 1 96 74 PHE A O 1
ATOM 536 N N . VAL A 1 75 ? 18.312 -5.188 12.531 1 96.94 75 VAL A N 1
ATOM 537 C CA . VAL A 1 75 ? 17.266 -6.074 13.031 1 96.94 75 VAL A CA 1
ATOM 538 C C . VAL A 1 75 ? 16.25 -5.27 13.844 1 96.94 75 VAL A C 1
ATOM 540 O O . VAL A 1 75 ? 15.039 -5.473 13.703 1 96.94 75 VAL A O 1
ATOM 543 N N . ALA A 1 76 ? 16.766 -4.383 14.648 1 96.19 76 ALA A N 1
ATOM 544 C CA . ALA A 1 76 ? 15.867 -3.51 15.406 1 96.19 76 ALA A CA 1
ATOM 545 C C . ALA A 1 76 ? 14.992 -2.68 14.477 1 96.19 76 ALA A C 1
ATOM 547 O O . ALA A 1 76 ? 13.797 -2.525 14.719 1 96.19 76 ALA A O 1
ATOM 548 N N . GLY A 1 77 ? 15.609 -2.16 13.445 1 96.06 77 GLY A N 1
ATOM 549 C CA . GLY A 1 77 ? 14.844 -1.425 12.453 1 96.06 77 GLY A CA 1
ATOM 550 C C . GLY A 1 77 ? 13.797 -2.271 11.758 1 96.06 77 GLY A C 1
ATOM 551 O O . GLY A 1 77 ? 12.672 -1.816 11.523 1 96.06 77 GLY A O 1
ATOM 552 N N . LEU A 1 78 ? 14.18 -3.459 11.453 1 96.81 78 LEU A N 1
ATOM 553 C CA . LEU A 1 78 ? 13.266 -4.402 10.828 1 96.81 78 LEU A CA 1
ATOM 554 C C . LEU A 1 78 ? 12.078 -4.691 11.734 1 96.81 78 LEU A C 1
ATOM 556 O O . LEU A 1 78 ? 10.922 -4.629 11.289 1 96.81 78 LEU A O 1
ATOM 560 N N . MET A 1 79 ? 12.352 -4.957 12.93 1 95.56 79 MET A N 1
ATOM 561 C CA . MET A 1 79 ? 11.289 -5.281 13.875 1 95.56 79 MET A CA 1
ATOM 562 C C . MET A 1 79 ? 10.406 -4.07 14.141 1 95.56 79 MET A C 1
ATOM 564 O O . MET A 1 79 ? 9.195 -4.211 14.312 1 95.56 79 MET A O 1
ATOM 568 N N . LEU A 1 80 ? 11.039 -2.934 14.203 1 93 80 LEU A N 1
ATOM 569 C CA . LEU A 1 80 ? 10.258 -1.711 14.344 1 93 80 LEU A CA 1
ATOM 570 C C . LEU A 1 80 ? 9.328 -1.515 13.148 1 93 80 LEU A C 1
ATOM 572 O O . LEU A 1 80 ? 8.172 -1.136 13.32 1 93 80 LEU A O 1
ATOM 576 N N . TRP A 1 81 ? 9.875 -1.747 12.023 1 93.69 81 TRP A N 1
ATOM 577 C CA . TRP A 1 81 ? 9.07 -1.637 10.812 1 93.69 81 TRP A CA 1
ATOM 578 C C . TRP A 1 81 ? 7.902 -2.617 10.852 1 93.69 81 TRP A C 1
ATOM 580 O O . TRP A 1 81 ? 6.766 -2.254 10.523 1 93.69 81 TRP A O 1
ATOM 590 N N . LEU A 1 82 ? 8.164 -3.805 11.234 1 94.38 82 LEU A N 1
ATOM 591 C CA . LEU A 1 82 ? 7.113 -4.812 11.32 1 94.38 82 LEU A CA 1
ATOM 592 C C . LEU A 1 82 ? 6.074 -4.426 12.367 1 94.38 82 LEU A C 1
ATOM 594 O O . LEU A 1 82 ? 4.875 -4.633 12.164 1 94.38 82 LEU A O 1
ATOM 598 N N . ALA A 1 83 ? 6.527 -3.836 13.398 1 91.5 83 ALA A N 1
ATOM 599 C CA . ALA A 1 83 ? 5.621 -3.377 14.445 1 91.5 83 ALA A CA 1
ATOM 600 C C . ALA A 1 83 ? 4.699 -2.275 13.938 1 91.5 83 ALA A C 1
ATOM 602 O O . ALA A 1 83 ? 3.496 -2.291 14.195 1 91.5 83 ALA A O 1
ATOM 603 N N . VAL A 1 84 ? 5.266 -1.396 13.211 1 87.25 84 VAL A N 1
ATOM 604 C CA . VAL A 1 84 ? 4.504 -0.279 12.664 1 87.25 84 VAL A CA 1
ATOM 605 C C . VAL A 1 84 ? 3.475 -0.797 11.664 1 87.25 84 VAL A C 1
ATOM 607 O O . VAL A 1 84 ? 2.371 -0.258 11.562 1 87.25 84 VAL A O 1
ATOM 610 N N . GLN A 1 85 ? 3.879 -1.826 11.008 1 86.81 85 GLN A N 1
ATOM 611 C CA . GLN A 1 85 ? 2.961 -2.414 10.039 1 86.81 85 GLN A CA 1
ATOM 612 C C . GLN A 1 85 ? 1.894 -3.254 10.727 1 86.81 85 GLN A C 1
ATOM 614 O O . GLN A 1 85 ? 0.98 -3.766 10.078 1 86.81 85 GLN A O 1
ATOM 619 N N . GLY A 1 86 ? 1.989 -3.512 12 1 86.56 86 GLY A N 1
ATOM 620 C CA . GLY A 1 86 ? 0.95 -4.172 12.773 1 86.56 86 GLY A CA 1
ATOM 621 C C . GLY A 1 86 ? 1.155 -5.672 12.891 1 86.56 86 GLY A C 1
ATOM 622 O O . GLY A 1 86 ? 0.233 -6.402 13.258 1 86.56 86 GLY A O 1
ATOM 623 N N . HIS A 1 87 ? 2.322 -6.137 12.617 1 90.62 87 HIS A N 1
ATOM 624 C CA . HIS A 1 87 ? 2.572 -7.574 12.602 1 90.62 87 HIS A CA 1
ATOM 625 C C . HIS A 1 87 ? 2.434 -8.172 14 1 90.62 87 HIS A C 1
ATOM 627 O O . HIS A 1 87 ? 2.262 -9.383 14.148 1 90.62 87 HIS A O 1
ATOM 633 N N . TYR A 1 88 ? 2.506 -7.348 14.992 1 89.56 88 TYR A N 1
ATOM 634 C CA . TYR A 1 88 ? 2.508 -7.914 16.344 1 89.56 88 TYR A CA 1
ATOM 635 C C . TYR A 1 88 ? 1.173 -7.672 17.031 1 89.56 88 TYR A C 1
ATOM 637 O O . TYR A 1 88 ? 0.951 -8.148 18.156 1 89.56 88 TYR A O 1
ATOM 645 N N . ASN A 1 89 ? 0.297 -6.945 16.469 1 81.06 89 ASN A N 1
ATOM 646 C CA . ASN A 1 89 ? -0.965 -6.617 17.125 1 81.06 89 ASN A CA 1
ATOM 647 C C . ASN A 1 89 ? -2.16 -6.977 16.25 1 81.06 89 ASN A C 1
ATOM 649 O O . ASN A 1 89 ? -3.291 -7.059 16.734 1 81.06 89 ASN A O 1
ATOM 653 N N . ARG A 1 90 ? -1.832 -7.199 15.047 1 80.38 90 ARG A N 1
ATOM 654 C CA . ARG A 1 90 ? -2.922 -7.508 14.125 1 80.38 90 ARG A CA 1
ATOM 655 C C . ARG A 1 90 ? -2.834 -8.953 13.641 1 80.38 90 ARG A C 1
ATOM 657 O O . ARG A 1 90 ? -1.779 -9.586 13.742 1 80.38 90 ARG A O 1
ATOM 664 N N . ARG A 1 91 ? -3.982 -9.312 13.18 1 83.5 91 ARG A N 1
ATOM 665 C CA . ARG A 1 91 ? -4.043 -10.633 12.555 1 83.5 91 ARG A CA 1
ATOM 666 C C . ARG A 1 91 ? -3.998 -10.523 11.039 1 83.5 91 ARG A C 1
ATOM 668 O O . ARG A 1 91 ? -4.969 -10.094 10.414 1 83.5 91 ARG A O 1
ATOM 675 N N . ILE A 1 92 ? -2.916 -10.875 10.523 1 85.06 92 ILE A N 1
ATOM 676 C CA . ILE A 1 92 ? -2.676 -10.742 9.094 1 85.06 92 ILE A CA 1
ATOM 677 C C . ILE A 1 92 ? -2.725 -12.117 8.43 1 85.06 92 ILE A C 1
ATOM 679 O O . ILE A 1 92 ? -2.137 -13.078 8.938 1 85.06 92 ILE A O 1
ATOM 683 N N . PRO A 1 93 ? -3.434 -12.219 7.281 1 83.25 93 PRO A N 1
ATOM 684 C CA . PRO A 1 93 ? -3.439 -13.492 6.566 1 83.25 93 PRO A CA 1
ATOM 685 C C . PRO A 1 93 ? -2.037 -13.969 6.195 1 83.25 93 PRO A C 1
ATOM 687 O O . PRO A 1 93 ? -1.15 -13.148 5.941 1 83.25 93 PRO A O 1
ATOM 690 N N . PHE A 1 94 ? -1.831 -15.25 6.102 1 84.81 94 PHE A N 1
ATOM 691 C CA . PHE A 1 94 ? -0.519 -15.867 5.969 1 84.81 94 PHE A CA 1
ATOM 692 C C . PHE A 1 94 ? 0.209 -15.344 4.738 1 84.81 94 PHE A C 1
ATOM 694 O O . PHE A 1 94 ? 1.355 -14.906 4.832 1 84.81 94 PHE A O 1
ATOM 701 N N . TRP A 1 95 ? -0.386 -15.383 3.588 1 84.94 95 TRP A N 1
ATOM 702 C CA . TRP A 1 95 ? 0.289 -15.039 2.342 1 84.94 95 TRP A CA 1
ATOM 703 C C . TRP A 1 95 ? 0.632 -13.547 2.309 1 84.94 95 TRP A C 1
ATOM 705 O O . TRP A 1 95 ? 1.651 -13.156 1.738 1 84.94 95 TRP A O 1
ATOM 715 N N . THR A 1 96 ? -0.283 -12.719 2.918 1 85.69 96 THR A N 1
ATOM 716 C CA . THR A 1 96 ? 0.023 -11.297 3.033 1 85.69 96 THR A CA 1
ATOM 717 C C . THR A 1 96 ? 1.201 -11.078 3.977 1 85.69 96 THR A C 1
ATOM 719 O O . THR A 1 96 ? 2.098 -10.281 3.68 1 85.69 96 THR A O 1
ATOM 722 N N . GLU A 1 97 ? 1.156 -11.766 5.059 1 90.25 97 GLU A N 1
ATOM 723 C CA . GLU A 1 97 ? 2.238 -11.672 6.035 1 90.25 97 GLU A CA 1
ATOM 724 C C . GLU A 1 97 ? 3.566 -12.117 5.434 1 90.25 97 GLU A C 1
ATOM 726 O O . GLU A 1 97 ? 4.594 -11.469 5.637 1 90.25 97 GLU A O 1
ATOM 731 N N . LEU A 1 98 ? 3.508 -13.219 4.738 1 92.25 98 LEU A N 1
ATOM 732 C CA . LEU A 1 98 ? 4.715 -13.742 4.109 1 92.25 98 LEU A CA 1
ATOM 733 C C . LEU A 1 98 ? 5.309 -12.719 3.143 1 92.25 98 LEU A C 1
ATOM 735 O O . LEU A 1 98 ? 6.512 -12.453 3.176 1 92.25 98 LEU A O 1
ATOM 739 N N . LYS A 1 99 ? 4.469 -12.156 2.311 1 92.12 99 LYS A N 1
ATOM 740 C CA . LYS A 1 99 ? 4.918 -11.148 1.359 1 92.12 99 LYS A CA 1
ATOM 741 C C . LYS A 1 99 ? 5.574 -9.969 2.076 1 92.12 99 LYS A C 1
ATOM 743 O O . LYS A 1 99 ? 6.668 -9.539 1.698 1 92.12 99 LYS A O 1
ATOM 748 N N . GLN A 1 100 ? 4.945 -9.5 3.119 1 93.25 100 GLN A N 1
ATOM 749 C CA . GLN A 1 100 ? 5.43 -8.328 3.848 1 93.25 100 GLN A CA 1
ATOM 750 C C . GLN A 1 100 ? 6.754 -8.633 4.547 1 93.25 100 GLN A C 1
ATOM 752 O O . GLN A 1 100 ? 7.656 -7.789 4.562 1 93.25 100 GLN A O 1
ATOM 757 N N . ILE A 1 101 ? 6.84 -9.82 5.098 1 95.75 101 ILE A N 1
ATOM 758 C CA . ILE A 1 101 ? 8.062 -10.211 5.789 1 95.75 101 ILE A CA 1
ATOM 759 C C . ILE A 1 101 ? 9.211 -10.305 4.789 1 95.75 101 ILE A C 1
ATOM 761 O O . ILE A 1 101 ? 10.289 -9.758 5.016 1 95.75 101 ILE A O 1
ATOM 765 N N . LEU A 1 102 ? 8.992 -10.992 3.684 1 95.94 102 LEU A N 1
ATOM 766 C CA . LEU A 1 102 ? 10.039 -11.172 2.682 1 95.94 102 LEU A CA 1
ATOM 767 C C . LEU A 1 102 ? 10.508 -9.82 2.139 1 95.94 102 LEU A C 1
ATOM 769 O O . LEU A 1 102 ? 11.711 -9.594 2.002 1 95.94 102 LEU A O 1
ATOM 773 N N . LEU A 1 103 ? 9.586 -8.953 1.894 1 94.75 103 LEU A N 1
ATOM 774 C CA . LEU A 1 103 ? 9.93 -7.641 1.358 1 94.75 103 LEU A CA 1
ATOM 775 C C . LEU A 1 103 ? 10.664 -6.805 2.402 1 94.75 103 LEU A C 1
ATOM 777 O O . LEU A 1 103 ? 11.617 -6.094 2.074 1 94.75 103 LEU A O 1
ATOM 781 N N . ALA A 1 104 ? 10.188 -6.891 3.637 1 96.25 104 ALA A N 1
ATOM 782 C CA . ALA A 1 104 ? 10.836 -6.145 4.711 1 96.25 104 ALA A CA 1
ATOM 783 C C . ALA A 1 104 ? 12.266 -6.637 4.926 1 96.25 104 ALA A C 1
ATOM 785 O O . ALA A 1 104 ? 13.188 -5.832 5.117 1 96.25 104 ALA A O 1
ATOM 786 N N . VAL A 1 105 ? 12.414 -7.914 4.926 1 97.31 105 VAL A N 1
ATOM 787 C CA . VAL A 1 105 ? 13.734 -8.5 5.133 1 97.31 105 VAL A CA 1
ATOM 788 C C . VAL A 1 105 ? 14.641 -8.148 3.957 1 97.31 105 VAL A C 1
ATOM 790 O O . VAL A 1 105 ? 15.82 -7.828 4.148 1 97.31 105 VAL A O 1
ATOM 793 N N . ALA A 1 106 ? 14.109 -8.234 2.742 1 96.19 106 ALA A N 1
ATOM 794 C CA . ALA A 1 106 ? 14.891 -7.852 1.569 1 96.19 106 ALA A CA 1
ATOM 795 C C . ALA A 1 106 ? 15.359 -6.402 1.672 1 96.19 106 ALA A C 1
ATOM 797 O O . ALA A 1 106 ? 16.516 -6.098 1.397 1 96.19 106 ALA A O 1
ATOM 798 N N . LEU A 1 107 ? 14.492 -5.555 2.07 1 95.31 107 LEU A N 1
ATOM 799 C CA . LEU A 1 107 ? 14.836 -4.145 2.221 1 95.31 107 LEU A CA 1
ATOM 800 C C . LEU A 1 107 ? 15.898 -3.961 3.301 1 95.31 107 LEU A C 1
ATOM 802 O O . LEU A 1 107 ? 16.828 -3.168 3.133 1 95.31 107 LEU A O 1
ATOM 806 N N . ALA A 1 108 ? 15.727 -4.668 4.387 1 96.19 108 ALA A N 1
ATOM 807 C CA . ALA A 1 108 ? 16.719 -4.598 5.449 1 96.19 108 ALA A CA 1
ATOM 808 C C . ALA A 1 108 ? 18.094 -5.051 4.941 1 96.19 108 ALA A C 1
ATOM 810 O O . ALA A 1 108 ? 19.109 -4.441 5.273 1 96.19 108 ALA A O 1
ATOM 811 N N . GLY A 1 109 ? 18.078 -6.121 4.172 1 95.44 109 GLY A N 1
ATOM 812 C CA . GLY A 1 109 ? 19.328 -6.59 3.586 1 95.44 109 GLY A CA 1
ATOM 813 C C . GLY A 1 109 ? 19.953 -5.578 2.652 1 95.44 109 GLY A C 1
ATOM 814 O O . GLY A 1 109 ? 21.172 -5.363 2.699 1 95.44 109 GLY A O 1
ATOM 815 N N . ILE A 1 110 ? 19.125 -4.965 1.854 1 94.94 110 ILE A N 1
ATOM 816 C CA . ILE A 1 110 ? 19.609 -3.959 0.914 1 94.94 110 ILE A CA 1
ATOM 817 C C . ILE A 1 110 ? 20.141 -2.754 1.679 1 94.94 110 ILE A C 1
ATOM 819 O O . ILE A 1 110 ? 21.203 -2.221 1.339 1 94.94 110 ILE A O 1
ATOM 823 N N . LEU A 1 111 ? 19.469 -2.352 2.693 1 95.38 111 LEU A N 1
ATOM 824 C CA . LEU A 1 111 ? 19.906 -1.231 3.518 1 95.38 111 LEU A CA 1
ATOM 825 C C . LEU A 1 111 ? 21.219 -1.559 4.223 1 95.38 111 LEU A C 1
ATOM 827 O O . LEU A 1 111 ? 22.094 -0.692 4.363 1 95.38 111 LEU A O 1
ATOM 831 N N . ASP A 1 112 ? 21.281 -2.771 4.676 1 94.81 112 ASP A N 1
ATOM 832 C CA . ASP A 1 112 ? 22.531 -3.234 5.297 1 94.81 112 ASP A CA 1
ATOM 833 C C . ASP A 1 112 ? 23.688 -3.178 4.312 1 94.81 112 ASP A C 1
ATOM 835 O O . ASP A 1 112 ? 24.766 -2.688 4.648 1 94.81 112 ASP A O 1
ATOM 839 N N . GLY A 1 113 ? 23.453 -3.697 3.113 1 92.94 113 GLY A N 1
ATOM 840 C CA . GLY A 1 113 ? 24.484 -3.607 2.084 1 92.94 113 GLY A CA 1
ATOM 841 C C . GLY A 1 113 ? 24.844 -2.18 1.724 1 92.94 113 GLY A C 1
ATOM 842 O O . GLY A 1 113 ? 26.016 -1.854 1.558 1 92.94 113 GLY A O 1
ATOM 843 N N . PHE A 1 114 ? 23.891 -1.381 1.592 1 92.75 114 PHE A N 1
ATOM 844 C CA . PHE A 1 114 ? 24.125 0.033 1.316 1 92.75 114 PHE A CA 1
ATOM 845 C C . PHE A 1 114 ? 24.969 0.668 2.41 1 92.75 114 PHE A C 1
ATOM 847 O O . PHE A 1 114 ? 25.844 1.502 2.125 1 92.75 114 PHE A O 1
ATOM 854 N N . SER A 1 115 ? 24.672 0.297 3.662 1 93.06 115 SER A N 1
ATOM 855 C CA . SER A 1 115 ? 25.422 0.87 4.77 1 93.06 115 SER A CA 1
ATOM 856 C C . SER A 1 115 ? 26.906 0.494 4.684 1 93.06 115 SER A C 1
ATOM 858 O O . SER A 1 115 ? 27.766 1.285 5.051 1 93.06 115 SER A O 1
ATOM 860 N N . GLN A 1 116 ? 27.156 -0.73 4.223 1 89 116 GLN A N 1
ATOM 861 C CA . GLN A 1 116 ? 28.547 -1.133 4.02 1 89 116 GLN A CA 1
ATOM 862 C C . GLN A 1 116 ? 29.25 -0.223 3.014 1 89 116 GLN A C 1
ATOM 864 O O . GLN A 1 116 ? 30.406 0.158 3.209 1 89 116 GLN A O 1
ATOM 869 N N . TYR A 1 117 ? 28.562 0.094 1.992 1 88.19 117 TYR A N 1
ATOM 870 C CA . TYR A 1 117 ? 29.078 1.019 0.989 1 88.19 117 TYR A CA 1
ATOM 871 C C . TYR A 1 117 ? 29.219 2.424 1.563 1 88.19 117 TYR A C 1
ATOM 873 O O . TYR A 1 117 ? 30.266 3.061 1.409 1 88.19 117 TYR A O 1
ATOM 881 N N . ALA A 1 118 ? 28.203 2.865 2.266 1 88.06 118 ALA A N 1
ATOM 882 C CA . ALA A 1 118 ? 28.156 4.238 2.76 1 88.06 118 ALA A CA 1
ATOM 883 C C . ALA A 1 118 ? 29.25 4.496 3.785 1 88.06 118 ALA A C 1
ATOM 885 O O . ALA A 1 118 ? 29.844 5.574 3.805 1 88.06 118 ALA A O 1
ATOM 886 N N . PHE A 1 119 ? 29.531 3.451 4.57 1 86.38 119 PHE A N 1
ATOM 887 C CA . PHE A 1 119 ? 30.484 3.656 5.645 1 86.38 119 PHE A CA 1
ATOM 888 C C . PHE A 1 119 ? 31.844 3.041 5.289 1 86.38 119 PHE A C 1
ATOM 890 O O . PHE A 1 119 ? 32.719 2.957 6.137 1 86.38 119 PHE A O 1
ATOM 897 N N . LYS A 1 120 ? 32 2.596 4.062 1 82.5 120 LYS A N 1
ATOM 898 C CA . LYS A 1 120 ? 33.25 2.07 3.512 1 82.5 120 LYS A CA 1
ATOM 899 C C . LYS A 1 120 ? 33.75 0.861 4.305 1 82.5 120 LYS A C 1
ATOM 901 O O . LYS A 1 120 ? 34.906 0.772 4.652 1 82.5 120 LYS A O 1
ATOM 906 N N . GLN A 1 121 ? 32.75 0.101 4.656 1 81.25 121 GLN A N 1
ATOM 907 C CA . GLN A 1 121 ? 33.094 -1.14 5.344 1 81.25 121 GLN A CA 1
ATOM 908 C C . GLN A 1 121 ? 33.188 -2.305 4.367 1 81.25 121 GLN A C 1
ATOM 910 O O . GLN A 1 121 ? 32.656 -2.238 3.258 1 81.25 121 GLN A O 1
ATOM 915 N N . GLN A 1 122 ? 34.094 -3.201 4.707 1 78.06 122 GLN A N 1
ATOM 916 C CA . GLN A 1 122 ? 34.281 -4.344 3.818 1 78.06 122 GLN A CA 1
ATOM 917 C C . GLN A 1 122 ? 33.781 -5.629 4.473 1 78.06 122 GLN A C 1
ATOM 919 O O . GLN A 1 122 ? 34.5 -6.281 5.215 1 78.06 122 GLN A O 1
ATOM 924 N N . PHE A 1 123 ? 32.625 -5.863 4.441 1 82.94 123 PHE A N 1
ATOM 925 C CA . PHE A 1 123 ? 32.062 -7.102 4.953 1 82.94 123 PHE A CA 1
ATOM 926 C C . PHE A 1 123 ? 31.703 -8.055 3.811 1 82.94 123 PHE A C 1
ATOM 928 O O . PHE A 1 123 ? 31.453 -7.613 2.688 1 82.94 123 PHE A O 1
ATOM 935 N N . SER A 1 124 ? 31.859 -9.336 4.109 1 83.38 124 SER A N 1
ATOM 936 C CA . SER A 1 124 ? 31.625 -10.367 3.104 1 83.38 124 SER A CA 1
ATOM 937 C C . SER A 1 124 ? 30.219 -10.258 2.525 1 83.38 124 SER A C 1
ATOM 939 O O . SER A 1 124 ? 29.234 -10.258 3.268 1 83.38 124 SER A O 1
ATOM 941 N N . ARG A 1 125 ? 30.109 -10.203 1.169 1 87.44 125 ARG A N 1
ATOM 942 C CA . ARG A 1 125 ? 28.828 -10.125 0.465 1 87.44 125 ARG A CA 1
ATOM 943 C C . ARG A 1 125 ? 28.047 -11.43 0.604 1 87.44 125 ARG A C 1
ATOM 945 O O . ARG A 1 125 ? 26.828 -11.406 0.745 1 87.44 125 ARG A O 1
ATOM 952 N N . VAL A 1 126 ? 28.75 -12.469 0.604 1 85.31 126 VAL A N 1
ATOM 953 C CA . VAL A 1 126 ? 28.094 -13.773 0.719 1 85.31 126 VAL A CA 1
ATOM 954 C C . VAL A 1 126 ? 27.484 -13.93 2.111 1 85.31 126 VAL A C 1
ATOM 956 O O . VAL A 1 126 ? 26.375 -14.438 2.254 1 85.31 126 VAL A O 1
ATOM 959 N N . TRP A 1 127 ? 28.219 -13.492 3.068 1 86.56 127 TRP A N 1
ATOM 960 C CA . TRP A 1 127 ? 27.719 -13.578 4.434 1 86.56 127 TRP A CA 1
ATOM 961 C C . TRP A 1 127 ? 26.5 -12.68 4.609 1 86.56 127 TRP A C 1
ATOM 963 O O . TRP A 1 127 ? 25.531 -13.07 5.27 1 86.56 127 TRP A O 1
ATOM 973 N N . LEU A 1 128 ? 26.609 -11.562 4.07 1 90 128 LEU A N 1
ATOM 974 C CA . LEU A 1 128 ? 25.484 -10.641 4.164 1 90 128 LEU A CA 1
ATOM 975 C C . LEU A 1 128 ? 24.234 -11.25 3.531 1 90 128 LEU A C 1
ATOM 977 O O . LEU A 1 128 ? 23.156 -11.242 4.137 1 90 128 LEU A O 1
ATOM 981 N N . GLY A 1 129 ? 24.391 -11.758 2.316 1 90.75 129 GLY A N 1
ATOM 982 C CA . GLY A 1 129 ? 23.281 -12.352 1.606 1 90.75 129 GLY A CA 1
ATOM 983 C C . GLY A 1 129 ? 22.703 -13.562 2.316 1 90.75 129 GLY A C 1
ATOM 984 O O . GLY A 1 129 ? 21.484 -13.68 2.469 1 90.75 129 GLY A O 1
ATOM 985 N N . THR A 1 130 ? 23.594 -14.422 2.76 1 91.25 130 THR A N 1
ATOM 986 C CA . THR A 1 130 ? 23.125 -15.625 3.443 1 91.25 130 THR A CA 1
ATOM 987 C C . THR A 1 130 ? 22.469 -15.273 4.77 1 91.25 130 THR A C 1
ATOM 989 O O . THR A 1 130 ? 21.484 -15.906 5.168 1 91.25 130 THR A O 1
ATOM 992 N N . ASN A 1 131 ? 23.016 -14.32 5.43 1 93.81 131 ASN A N 1
ATOM 993 C CA . ASN A 1 131 ? 22.438 -13.898 6.703 1 93.81 131 ASN A CA 1
ATOM 994 C C . ASN A 1 131 ? 21 -13.445 6.547 1 93.81 131 ASN A C 1
ATOM 996 O O . ASN A 1 131 ? 20.109 -13.93 7.262 1 93.81 131 ASN A O 1
ATOM 1000 N N . TRP A 1 132 ? 20.734 -12.578 5.672 1 96.19 132 TRP A N 1
ATOM 1001 C CA . TRP A 1 132 ? 19.391 -12.039 5.527 1 96.19 132 TRP A CA 1
ATOM 1002 C C . TRP A 1 132 ? 18.453 -13.07 4.898 1 96.19 132 TRP A C 1
ATOM 1004 O O . TRP A 1 132 ? 17.25 -13.078 5.18 1 96.19 132 TRP A O 1
ATOM 1014 N N . ALA A 1 133 ? 18.984 -13.961 4.074 1 95.31 133 ALA A N 1
ATOM 1015 C CA . ALA A 1 133 ? 18.172 -15.086 3.596 1 95.31 133 ALA A CA 1
ATOM 1016 C C . ALA A 1 133 ? 17.719 -15.969 4.754 1 95.31 133 ALA A C 1
ATOM 1018 O O . ALA A 1 133 ? 16.562 -16.391 4.805 1 95.31 133 ALA A O 1
ATOM 1019 N N . MET A 1 134 ? 18.656 -16.188 5.648 1 95.69 134 MET A N 1
ATOM 1020 C CA . MET A 1 134 ? 18.328 -17 6.812 1 95.69 134 MET A CA 1
ATOM 1021 C C . MET A 1 134 ? 17.344 -16.281 7.73 1 95.69 134 MET A C 1
ATOM 1023 O O . MET A 1 134 ? 16.5 -16.906 8.359 1 95.69 134 MET A O 1
ATOM 1027 N N . VAL A 1 135 ? 17.516 -14.984 7.832 1 97.25 135 VAL A N 1
ATOM 1028 C CA . VAL A 1 135 ? 16.562 -14.219 8.633 1 97.25 135 VAL A CA 1
ATOM 1029 C C . VAL A 1 135 ? 15.148 -14.414 8.086 1 97.25 135 VAL A C 1
ATOM 1031 O O . VAL A 1 135 ? 14.211 -14.648 8.844 1 97.25 135 VAL A O 1
ATOM 1034 N N . ALA A 1 136 ? 15.016 -14.297 6.777 1 97.19 136 ALA A N 1
ATOM 1035 C CA . ALA A 1 136 ? 13.711 -14.492 6.152 1 97.19 136 ALA A CA 1
ATOM 1036 C C . ALA A 1 136 ? 13.141 -15.867 6.484 1 97.19 136 ALA A C 1
ATOM 1038 O O . ALA A 1 136 ? 12 -15.984 6.934 1 97.19 136 ALA A O 1
ATOM 1039 N N . LEU A 1 137 ? 13.938 -16.828 6.344 1 96 137 LEU A N 1
ATOM 1040 C CA . LEU A 1 137 ? 13.508 -18.219 6.566 1 96 137 LEU A CA 1
ATOM 1041 C C . LEU A 1 137 ? 13.133 -18.438 8.031 1 96 137 LEU A C 1
ATOM 1043 O O . LEU A 1 137 ? 12.062 -18.969 8.328 1 96 137 LEU A O 1
ATOM 1047 N N . PHE A 1 138 ? 13.977 -18 8.906 1 97.06 138 PHE A N 1
ATOM 1048 C CA . PHE A 1 138 ? 13.781 -18.266 10.328 1 97.06 138 PHE A CA 1
ATOM 1049 C C . PHE A 1 138 ? 12.625 -17.438 10.875 1 97.06 138 PHE A C 1
ATOM 1051 O O . PHE A 1 138 ? 11.906 -17.875 11.781 1 97.06 138 PHE A O 1
ATOM 1058 N N . LEU A 1 139 ? 12.477 -16.234 10.383 1 96.94 139 LEU A N 1
ATOM 1059 C CA . LEU A 1 139 ? 11.359 -15.406 10.812 1 96.94 139 LEU A CA 1
ATOM 1060 C C . LEU A 1 139 ? 10.031 -16.078 10.477 1 96.94 139 LEU A C 1
ATOM 1062 O O . LEU A 1 139 ? 9.117 -16.125 11.305 1 96.94 139 LEU A O 1
ATOM 1066 N N . VAL A 1 140 ? 9.961 -16.562 9.25 1 95.19 140 VAL A N 1
ATOM 1067 C CA . VAL A 1 140 ? 8.734 -17.219 8.805 1 95.19 140 VAL A CA 1
ATOM 1068 C C . VAL A 1 140 ? 8.477 -18.453 9.648 1 95.19 140 VAL A C 1
ATOM 1070 O O . VAL A 1 140 ? 7.355 -18.672 10.117 1 95.19 140 VAL A O 1
ATOM 1073 N N . MET A 1 141 ? 9.477 -19.203 9.914 1 95.12 141 MET A N 1
ATOM 1074 C CA . MET A 1 141 ? 9.352 -20.406 10.719 1 95.12 141 MET A CA 1
ATOM 1075 C C . MET A 1 141 ? 8.977 -20.078 12.156 1 95.12 141 MET A C 1
ATOM 1077 O O . MET A 1 141 ? 8.102 -20.719 12.742 1 95.12 141 MET A O 1
ATOM 1081 N N . ALA A 1 142 ? 9.625 -19.109 12.688 1 95.5 142 ALA A N 1
ATOM 1082 C CA . ALA A 1 142 ? 9.344 -18.688 14.055 1 95.5 142 ALA A CA 1
ATOM 1083 C C . ALA A 1 142 ? 7.91 -18.203 14.203 1 95.5 142 ALA A C 1
ATOM 1085 O O . ALA A 1 142 ? 7.234 -18.5 15.188 1 95.5 142 ALA A O 1
ATOM 1086 N N . ARG A 1 143 ? 7.5 -17.406 13.242 1 93.5 143 ARG A N 1
ATOM 1087 C CA . ARG A 1 143 ? 6.133 -16.906 13.258 1 93.5 143 ARG A CA 1
ATOM 1088 C C . ARG A 1 143 ? 5.121 -18.047 13.234 1 93.5 143 ARG A C 1
ATOM 1090 O O . ARG A 1 143 ? 4.152 -18.047 13.992 1 93.5 143 ARG A O 1
ATOM 1097 N N . HIS A 1 144 ? 5.359 -18.953 12.406 1 90.56 144 HIS A N 1
ATOM 1098 C CA . HIS A 1 144 ? 4.473 -20.109 12.32 1 90.56 144 HIS A CA 1
ATOM 1099 C C . HIS A 1 144 ? 4.508 -20.922 13.609 1 90.56 144 HIS A C 1
ATOM 1101 O O . HIS A 1 144 ? 3.467 -21.359 14.109 1 90.56 144 HIS A O 1
ATOM 1107 N N . GLY A 1 145 ? 5.688 -21.094 14.102 1 93.19 145 GLY A N 1
ATOM 1108 C CA . GLY A 1 145 ? 5.844 -21.859 15.328 1 93.19 145 GLY A CA 1
ATOM 1109 C C . GLY A 1 145 ? 5.184 -21.203 16.531 1 93.19 145 GLY A C 1
ATOM 1110 O O . GLY A 1 145 ? 4.492 -21.859 17.297 1 93.19 145 GLY A O 1
ATOM 1111 N N . VAL A 1 146 ? 5.359 -19.953 16.688 1 93.31 146 VAL A N 1
ATOM 1112 C CA . VAL A 1 146 ? 4.789 -19.234 17.812 1 93.31 146 VAL A CA 1
ATOM 1113 C C . VAL A 1 146 ? 3.268 -19.234 17.719 1 93.31 146 VAL A C 1
ATOM 1115 O O . VAL A 1 146 ? 2.572 -19.453 18.719 1 93.31 146 VAL A O 1
ATOM 1118 N N . LYS A 1 147 ? 2.736 -19.016 16.562 1 90.44 147 LYS A N 1
ATOM 1119 C CA . LYS A 1 147 ? 1.288 -19 16.391 1 90.44 147 LYS A CA 1
ATOM 1120 C C . LYS A 1 147 ? 0.699 -20.391 16.641 1 90.44 147 LYS A C 1
ATOM 1122 O O . LYS A 1 147 ? -0.384 -20.516 17.219 1 90.44 147 LYS A O 1
ATOM 1127 N N . ALA A 1 148 ? 1.393 -21.375 16.219 1 90.25 148 ALA A N 1
ATOM 1128 C CA . ALA A 1 148 ? 0.957 -22.75 16.5 1 90.25 148 ALA A CA 1
ATOM 1129 C C . ALA A 1 148 ? 0.941 -23.016 18 1 90.25 148 ALA A C 1
ATOM 1131 O O . ALA A 1 148 ? 0.011 -23.641 18.516 1 90.25 148 ALA A O 1
ATOM 1132 N N . LEU A 1 149 ? 1.995 -22.562 18.578 1 91.31 149 LEU A N 1
ATOM 1133 C CA . LEU A 1 149 ? 2.084 -22.719 20.031 1 91.31 149 LEU A CA 1
ATOM 1134 C C . LEU A 1 149 ? 0.953 -21.969 20.734 1 91.31 149 LEU A C 1
ATOM 1136 O O . LEU A 1 149 ? 0.312 -22.516 21.641 1 91.31 149 LEU A O 1
ATOM 1140 N N . LEU A 1 150 ? 0.71 -20.781 20.312 1 90 150 LEU A N 1
ATOM 1141 C CA . LEU A 1 150 ? -0.347 -19.969 20.922 1 90 150 LEU A CA 1
ATOM 1142 C C . LEU A 1 150 ? -1.718 -20.578 20.641 1 90 150 LEU A C 1
ATOM 1144 O O . LEU A 1 150 ? -2.607 -20.516 21.5 1 90 150 LEU A O 1
ATOM 1148 N N . THR A 1 151 ? -1.887 -21.141 19.516 1 86.19 151 THR A N 1
ATOM 1149 C CA . THR A 1 151 ? -3.133 -21.828 19.172 1 86.19 151 THR A CA 1
ATOM 1150 C C . THR A 1 151 ? -3.334 -23.047 20.062 1 86.19 151 THR A C 1
ATOM 1152 O O . THR A 1 151 ? -4.434 -23.281 20.562 1 86.19 151 THR A O 1
ATOM 1155 N N . ALA A 1 152 ? -2.291 -23.734 20.219 1 87.94 152 ALA A N 1
ATOM 1156 C CA . ALA A 1 152 ? -2.354 -24.922 21.078 1 87.94 152 ALA A CA 1
ATOM 1157 C C . ALA A 1 152 ? -2.686 -24.547 22.516 1 87.94 152 ALA A C 1
ATOM 1159 O O . ALA A 1 152 ? -3.379 -25.281 23.219 1 87.94 152 ALA A O 1
ATOM 1160 N N . LEU A 1 153 ? -2.219 -23.406 22.859 1 87.25 153 LEU A N 1
ATOM 1161 C CA . LEU A 1 153 ? -2.469 -22.938 24.219 1 87.25 153 LEU A CA 1
ATOM 1162 C C . LEU A 1 153 ? -3.834 -22.25 24.312 1 87.25 153 LEU A C 1
ATOM 1164 O O . LEU A 1 153 ? -4.289 -21.922 25.406 1 87.25 153 LEU A O 1
ATOM 1168 N N . GLY A 1 154 ? -4.453 -22 23.156 1 82.44 154 GLY A N 1
ATOM 1169 C CA . GLY A 1 154 ? -5.785 -21.422 23.109 1 82.44 154 GLY A CA 1
ATOM 1170 C C . GLY A 1 154 ? -5.793 -19.922 23.297 1 82.44 154 GLY A C 1
ATOM 1171 O O . GLY A 1 154 ? -6.84 -19.328 23.578 1 82.44 154 GLY A O 1
ATOM 1172 N N . THR A 1 155 ? -4.656 -19.281 23.266 1 84.75 155 THR A N 1
ATOM 1173 C CA . THR A 1 155 ? -4.582 -17.859 23.531 1 84.75 155 THR A CA 1
ATOM 1174 C C . THR A 1 155 ? -4.59 -17.062 22.219 1 84.75 155 THR A C 1
ATOM 1176 O O . THR A 1 155 ? -4.781 -15.844 22.219 1 84.75 155 THR A O 1
ATOM 1179 N N . TRP A 1 156 ? -4.512 -17.781 21.141 1 85.06 156 TRP A N 1
ATOM 1180 C CA . TRP A 1 156 ? -4.453 -17.094 19.844 1 85.06 156 TRP A CA 1
ATOM 1181 C C . TRP A 1 156 ? -5.855 -16.844 19.297 1 85.06 156 TRP A C 1
ATOM 1183 O O . TRP A 1 156 ? -6.055 -15.93 18.5 1 85.06 156 TRP A O 1
ATOM 1193 N N . GLN A 1 157 ? -6.824 -17.547 19.797 1 83.88 157 GLN A N 1
ATOM 1194 C CA . GLN A 1 157 ? -8.172 -17.453 19.266 1 83.88 157 GLN A CA 1
ATOM 1195 C C . GLN A 1 157 ? -8.844 -16.141 19.672 1 83.88 157 GLN A C 1
ATOM 1197 O O . GLN A 1 157 ? -8.656 -15.664 20.797 1 83.88 157 GLN A O 1
ATOM 1202 N N . CYS A 1 158 ? -9.531 -15.547 18.75 1 86.19 158 CYS A N 1
ATOM 1203 C CA . CYS A 1 158 ? -10.297 -14.32 18.969 1 86.19 158 CYS A CA 1
ATOM 1204 C C . CYS A 1 158 ? -11.781 -14.547 18.719 1 86.19 158 CYS A C 1
ATOM 1206 O O . CYS A 1 158 ? -12.211 -14.656 17.562 1 86.19 158 CYS A O 1
ATOM 1208 N N . PRO A 1 159 ? -12.523 -14.68 19.812 1 87.75 159 PRO A N 1
ATOM 1209 C CA . PRO A 1 159 ? -13.969 -14.836 19.609 1 87.75 159 PRO A CA 1
ATOM 1210 C C . PRO A 1 159 ? -14.586 -13.68 18.828 1 87.75 159 PRO A C 1
ATOM 1212 O O . PRO A 1 159 ? -14.492 -12.523 19.25 1 87.75 159 PRO A O 1
ATOM 1215 N N . THR A 1 160 ? -15.211 -14 17.703 1 89.12 160 THR A N 1
ATOM 1216 C CA . THR A 1 160 ? -15.703 -13 16.766 1 89.12 160 THR A CA 1
ATOM 1217 C C . THR A 1 160 ? -17.219 -13.125 16.578 1 89.12 160 THR A C 1
ATOM 1219 O O . THR A 1 160 ? -17.734 -14.227 16.438 1 89.12 160 THR A O 1
ATOM 1222 N N . LEU A 1 161 ? -17.859 -11.953 16.719 1 91.62 161 LEU A N 1
ATOM 1223 C CA . LEU A 1 161 ? -19.297 -11.875 16.453 1 91.62 161 LEU A CA 1
ATOM 1224 C C . LEU A 1 161 ? -19.562 -11.422 15.023 1 91.62 161 LEU A C 1
ATOM 1226 O O . LEU A 1 161 ? -18.969 -10.438 14.562 1 91.62 161 LEU A O 1
ATOM 1230 N N . LEU A 1 162 ? -20.359 -12.18 14.328 1 90.75 162 LEU A N 1
ATOM 1231 C CA . LEU A 1 162 ? -20.719 -11.836 12.953 1 90.75 162 LEU A CA 1
ATOM 1232 C C . LEU A 1 162 ? -22.078 -11.164 12.906 1 90.75 162 LEU A C 1
ATOM 1234 O O . LEU A 1 162 ? -23.078 -11.711 13.391 1 90.75 162 LEU A O 1
ATOM 1238 N N . VAL A 1 163 ? -22.047 -9.938 12.398 1 89.69 163 VAL A N 1
ATOM 1239 C CA . VAL A 1 163 ? -23.281 -9.18 12.289 1 89.69 163 VAL A CA 1
ATOM 1240 C C . VAL A 1 163 ? -23.672 -9.016 10.82 1 89.69 163 VAL A C 1
ATOM 1242 O O . VAL A 1 163 ? -22.906 -8.438 10.039 1 89.69 163 VAL A O 1
ATOM 1245 N N . GLY A 1 164 ? -24.719 -9.469 10.438 1 84.31 164 GLY A N 1
ATOM 1246 C CA . GLY A 1 164 ? -25.203 -9.375 9.07 1 84.31 164 GLY A CA 1
ATOM 1247 C C . GLY A 1 164 ? -26.047 -10.562 8.656 1 84.31 164 GLY A C 1
ATOM 1248 O O . GLY A 1 164 ? -26.234 -11.508 9.43 1 84.31 164 GLY A O 1
ATOM 1249 N N . SER A 1 165 ? -26.766 -10.367 7.547 1 75.56 165 SER A N 1
ATOM 1250 C CA . SER A 1 165 ? -27.609 -11.445 7.035 1 75.56 165 SER A CA 1
ATOM 1251 C C . SER A 1 165 ? -27.312 -11.734 5.566 1 75.56 165 SER A C 1
ATOM 1253 O O . SER A 1 165 ? -26.578 -10.977 4.918 1 75.56 165 SER A O 1
ATOM 1255 N N . GLY A 1 166 ? -27.625 -12.859 5.129 1 76.56 166 GLY A N 1
ATOM 1256 C CA . GLY A 1 166 ? -27.656 -13.172 3.707 1 76.56 166 GLY A CA 1
ATOM 1257 C C . GLY A 1 166 ? -26.344 -13.711 3.189 1 76.56 166 GLY A C 1
ATOM 1258 O O . GLY A 1 166 ? -25.656 -14.453 3.891 1 76.56 166 GLY A O 1
ATOM 1259 N N . ALA A 1 167 ? -26.141 -13.391 1.969 1 74.94 167 ALA A N 1
ATOM 1260 C CA . ALA A 1 167 ? -25.016 -13.961 1.231 1 74.94 167 ALA A CA 1
ATOM 1261 C C . ALA A 1 167 ? -23.688 -13.375 1.717 1 74.94 167 ALA A C 1
ATOM 1263 O O . ALA A 1 167 ? -22.688 -14.086 1.802 1 74.94 167 ALA A O 1
ATOM 1264 N N . THR A 1 168 ? -23.672 -12.164 2.148 1 77.38 168 THR A N 1
ATOM 1265 C CA . THR A 1 168 ? -22.453 -11.5 2.576 1 77.38 168 THR A CA 1
ATOM 1266 C C . THR A 1 168 ? -21.969 -12.07 3.91 1 77.38 168 THR A C 1
ATOM 1268 O O . THR A 1 168 ? -20.766 -12.273 4.105 1 77.38 168 THR A O 1
ATOM 1271 N N . ALA A 1 169 ? -22.891 -12.352 4.75 1 80.56 169 ALA A N 1
ATOM 1272 C CA . ALA A 1 169 ? -22.531 -12.914 6.051 1 80.56 169 ALA A CA 1
ATOM 1273 C C . ALA A 1 169 ? -21.969 -14.32 5.902 1 80.56 169 ALA A C 1
ATOM 1275 O O . ALA A 1 169 ? -21 -14.695 6.586 1 80.56 169 ALA A O 1
ATOM 1276 N N . ARG A 1 170 ? -22.531 -15.031 5.02 1 81.94 170 ARG A N 1
ATOM 1277 C CA . ARG A 1 170 ? -22.047 -16.391 4.785 1 81.94 170 ARG A CA 1
ATOM 1278 C C . ARG A 1 170 ? -20.656 -16.375 4.172 1 81.94 170 ARG A C 1
ATOM 1280 O O . ARG A 1 170 ? -19.781 -17.156 4.574 1 81.94 170 ARG A O 1
ATOM 1287 N N . ALA A 1 171 ? -20.547 -15.508 3.268 1 78.56 171 ALA A N 1
ATOM 1288 C CA . ALA A 1 171 ? -19.234 -15.375 2.643 1 78.56 171 ALA A CA 1
ATOM 1289 C C . ALA A 1 171 ? -18.172 -14.977 3.666 1 78.56 171 ALA A C 1
ATOM 1291 O O . ALA A 1 171 ? -17.047 -15.477 3.629 1 78.56 171 ALA A O 1
ATOM 1292 N N . ALA A 1 172 ? -18.578 -14.102 4.527 1 80.81 172 ALA A N 1
ATOM 1293 C CA . ALA A 1 172 ? -17.672 -13.664 5.582 1 80.81 172 ALA A CA 1
ATOM 1294 C C . ALA A 1 172 ? -17.297 -14.82 6.504 1 80.81 172 ALA A C 1
ATOM 1296 O O . ALA A 1 172 ? -16.125 -14.984 6.855 1 80.81 172 ALA A O 1
ATOM 1297 N N . GLN A 1 173 ? -18.234 -15.562 6.777 1 82.31 173 GLN A N 1
ATOM 1298 C CA . GLN A 1 173 ? -18 -16.719 7.648 1 82.31 173 GLN A CA 1
ATOM 1299 C C . GLN A 1 173 ? -17.047 -17.719 6.988 1 82.31 173 GLN A C 1
ATOM 1301 O O . GLN A 1 173 ? -16.125 -18.219 7.633 1 82.31 173 GLN A O 1
ATOM 1306 N N . ASP A 1 174 ? -17.266 -17.938 5.766 1 79.44 174 ASP A N 1
ATOM 1307 C CA . ASP A 1 174 ? -16.422 -18.875 5.02 1 79.44 174 ASP A CA 1
ATOM 1308 C C . ASP A 1 174 ? -14.992 -18.359 4.934 1 79.44 174 ASP A C 1
ATOM 1310 O O . ASP A 1 174 ? -14.039 -19.125 5.09 1 79.44 174 ASP A O 1
ATOM 1314 N N . ALA A 1 175 ? -14.883 -17.141 4.703 1 78.12 175 ALA A N 1
ATOM 1315 C CA . ALA A 1 175 ? -13.562 -16.531 4.598 1 78.12 175 ALA A CA 1
ATOM 1316 C C . ALA A 1 175 ? -12.805 -16.625 5.922 1 78.12 175 ALA A C 1
ATOM 1318 O O . ALA A 1 175 ? -11.625 -16.984 5.945 1 78.12 175 ALA A O 1
ATOM 1319 N N . LEU A 1 176 ? -13.492 -16.391 7.016 1 78.19 176 LEU A N 1
ATOM 1320 C CA . LEU A 1 176 ? -12.875 -16.422 8.336 1 78.19 176 LEU A CA 1
ATOM 1321 C C . LEU A 1 176 ? -12.484 -17.844 8.719 1 78.19 176 LEU A C 1
ATOM 1323 O O . LEU A 1 176 ? -11.438 -18.062 9.336 1 78.19 176 LEU A O 1
ATOM 1327 N N . ALA A 1 177 ? -13.281 -18.734 8.234 1 76.75 177 ALA A N 1
ATOM 1328 C CA . ALA A 1 177 ? -13.047 -20.141 8.562 1 76.75 177 ALA A CA 1
ATOM 1329 C C . ALA A 1 177 ? -11.922 -20.719 7.719 1 76.75 177 ALA A C 1
ATOM 1331 O O . ALA A 1 177 ? -11.266 -21.688 8.125 1 76.75 177 ALA A O 1
ATOM 1332 N N . SER A 1 178 ? -11.695 -20.141 6.566 1 74.81 178 SER A N 1
ATOM 1333 C CA . SER A 1 178 ? -10.695 -20.672 5.637 1 74.81 178 SER A CA 1
ATOM 1334 C C . SER A 1 178 ? -9.281 -20.375 6.117 1 74.81 178 SER A C 1
ATOM 1336 O O . SER A 1 178 ? -8.336 -21.062 5.738 1 74.81 178 SER A O 1
ATOM 1338 N N . GLU A 1 179 ? -9.148 -19.375 6.906 1 75.88 179 GLU A N 1
ATOM 1339 C CA . GLU A 1 179 ? -7.824 -18.984 7.383 1 75.88 179 GLU A CA 1
ATOM 1340 C C . GLU A 1 179 ? -7.684 -19.219 8.883 1 75.88 179 GLU A C 1
ATOM 1342 O O . GLU A 1 179 ? -7.82 -18.297 9.68 1 75.88 179 GLU A O 1
ATOM 1347 N N . ARG A 1 180 ? -7.293 -20.359 9.211 1 72.44 180 ARG A N 1
ATOM 1348 C CA . ARG A 1 180 ? -7.203 -20.734 10.617 1 72.44 180 ARG A CA 1
ATOM 1349 C C . ARG A 1 180 ? -6.07 -20 11.32 1 72.44 180 ARG A C 1
ATOM 1351 O O . ARG A 1 180 ? -6.113 -19.781 12.531 1 72.44 180 ARG A O 1
ATOM 1358 N N . HIS A 1 181 ? -5.203 -19.578 10.5 1 77.31 181 HIS A N 1
ATOM 1359 C CA . HIS A 1 181 ? -4.027 -18.906 11.055 1 77.31 181 HIS A CA 1
ATOM 1360 C C . HIS A 1 181 ? -4.395 -17.547 11.641 1 77.31 181 HIS A C 1
ATOM 1362 O O . HIS A 1 181 ? -3.68 -17.031 12.5 1 77.31 181 HIS A O 1
ATOM 1368 N N . LEU A 1 182 ? -5.504 -16.984 11.258 1 78.75 182 LEU A N 1
ATOM 1369 C CA . LEU A 1 182 ? -5.914 -15.664 11.742 1 78.75 182 LEU A CA 1
ATOM 1370 C C . LEU A 1 182 ? -6.449 -15.758 13.164 1 78.75 182 LEU A C 1
ATOM 1372 O O . LEU A 1 182 ? -6.434 -14.766 13.898 1 78.75 182 LEU A O 1
ATOM 1376 N N . GLY A 1 183 ? -6.934 -16.922 13.578 1 79.06 183 GLY A N 1
ATOM 1377 C CA . GLY A 1 183 ? -7.387 -17.141 14.945 1 79.06 183 GLY A CA 1
ATOM 1378 C C . GLY A 1 183 ? -8.797 -16.641 15.195 1 79.06 183 GLY A C 1
ATOM 1379 O O . GLY A 1 183 ? -9.281 -16.688 16.328 1 79.06 183 GLY A O 1
ATOM 1380 N N . TYR A 1 184 ? -9.469 -16.062 14.148 1 82.06 184 TYR A N 1
ATOM 1381 C CA . TYR A 1 184 ? -10.852 -15.648 14.328 1 82.06 184 TYR A CA 1
ATOM 1382 C C . TYR A 1 184 ? -11.781 -16.844 14.461 1 82.06 184 TYR A C 1
ATOM 1384 O O . TYR A 1 184 ? -11.742 -17.766 13.625 1 82.06 184 TYR A O 1
ATOM 1392 N N . VAL A 1 185 ? -12.547 -16.844 15.508 1 84.88 185 VAL A N 1
ATOM 1393 C CA . VAL A 1 185 ? -13.531 -17.891 15.719 1 84.88 185 VAL A CA 1
ATOM 1394 C C . VAL A 1 185 ? -14.922 -17.281 15.883 1 84.88 185 VAL A C 1
ATOM 1396 O O . VAL A 1 185 ? -15.164 -16.531 16.828 1 84.88 185 VAL A O 1
ATOM 1399 N N . VAL A 1 186 ? -15.789 -17.625 14.969 1 87.75 186 VAL A N 1
ATOM 1400 C CA . VAL A 1 186 ? -17.141 -17.078 15.023 1 87.75 186 VAL A CA 1
ATOM 1401 C C . VAL A 1 186 ? -17.922 -17.734 16.172 1 87.75 186 VAL A C 1
ATOM 1403 O O . VAL A 1 186 ? -18.188 -18.938 16.125 1 87.75 186 VAL A O 1
ATOM 1406 N N . VAL A 1 187 ? -18.266 -16.953 17.156 1 87.5 187 VAL A N 1
ATOM 1407 C CA . VAL A 1 187 ? -18.906 -17.484 18.344 1 87.5 187 VAL A CA 1
ATOM 1408 C C . VAL A 1 187 ? -20.406 -17.234 18.281 1 87.5 187 VAL A C 1
ATOM 1410 O O . VAL A 1 187 ? -21.188 -17.875 19 1 87.5 187 VAL A O 1
ATOM 1413 N N . GLY A 1 188 ? -20.781 -16.281 17.438 1 86.81 188 GLY A N 1
ATOM 1414 C CA . GLY A 1 188 ? -22.188 -15.953 17.266 1 86.81 188 GLY A CA 1
ATOM 1415 C C . GLY A 1 188 ? -22.469 -15.086 16.062 1 86.81 188 GLY A C 1
ATOM 1416 O O . GLY A 1 188 ? -21.547 -14.523 15.469 1 86.81 188 GLY A O 1
ATOM 1417 N N . SER A 1 189 ? -23.75 -15.164 15.68 1 88.06 189 SER A N 1
ATOM 1418 C CA . SER A 1 189 ? -24.188 -14.328 14.562 1 88.06 189 SER A CA 1
ATOM 1419 C C . SER A 1 189 ? -25.5 -13.617 14.875 1 88.06 189 SER A C 1
ATOM 1421 O O . SER A 1 189 ? -26.344 -14.164 15.578 1 88.06 189 SER A O 1
ATOM 1423 N N . VAL A 1 190 ? -25.516 -12.375 14.578 1 87.88 190 VAL A N 1
ATOM 1424 C CA . VAL A 1 190 ? -26.734 -11.578 14.719 1 87.88 190 VAL A CA 1
ATOM 1425 C C . VAL A 1 190 ? -27.234 -11.156 13.344 1 87.88 190 VAL A C 1
ATOM 1427 O O . VAL A 1 190 ? -26.469 -10.594 12.539 1 87.88 190 VAL A O 1
ATOM 1430 N N . THR A 1 191 ? -28.469 -11.492 13.055 1 84.38 191 THR A N 1
ATOM 1431 C CA . THR A 1 191 ? -29.078 -11.102 11.781 1 84.38 191 THR A CA 1
ATOM 1432 C C . THR A 1 191 ? -29.734 -9.727 11.898 1 84.38 191 THR A C 1
ATOM 1434 O O . THR A 1 191 ? -30.328 -9.406 12.922 1 84.38 191 THR A O 1
ATOM 1437 N N . LEU A 1 192 ? -29.312 -8.867 10.992 1 76.25 192 LEU A N 1
ATOM 1438 C CA . LEU A 1 192 ? -29.938 -7.543 10.961 1 76.25 192 LEU A CA 1
ATOM 1439 C C . LEU A 1 192 ? -31.344 -7.609 10.367 1 76.25 192 LEU A C 1
ATOM 1441 O O . LEU A 1 192 ? -31.562 -8.258 9.344 1 76.25 192 LEU A O 1
ATOM 1445 N N . GLY A 1 193 ? -32.344 -7.918 11.234 1 62.31 193 GLY A N 1
ATOM 1446 C CA . GLY A 1 193 ? -33.75 -8.117 10.859 1 62.31 193 GLY A CA 1
ATOM 1447 C C . GLY A 1 193 ? -34.219 -7.152 9.797 1 62.31 193 GLY A C 1
ATOM 1448 O O . GLY A 1 193 ? -33.5 -6.262 9.383 1 62.31 193 GLY A O 1
ATOM 1449 N N . GLY A 1 194 ? -35.469 -7.344 9.172 1 57.88 194 GLY A N 1
ATOM 1450 C CA . GLY A 1 194 ? -36.188 -6.633 8.117 1 57.88 194 GLY A CA 1
ATOM 1451 C C . GLY A 1 194 ? -36.406 -5.168 8.438 1 57.88 194 GLY A C 1
ATOM 1452 O O . GLY A 1 194 ? -36.031 -4.695 9.508 1 57.88 194 GLY A O 1
ATOM 1453 N N . ALA A 1 195 ? -36.938 -4.344 7.488 1 50.56 195 ALA A N 1
ATOM 1454 C CA . ALA A 1 195 ? -37.312 -2.93 7.449 1 50.56 195 ALA A CA 1
ATOM 1455 C C . ALA A 1 195 ? -37.906 -2.477 8.781 1 50.56 195 ALA A C 1
ATOM 1457 O O . ALA A 1 195 ? -37.781 -1.304 9.148 1 50.56 195 ALA A O 1
ATOM 1458 N N . ALA A 1 196 ? -38.5 -3.389 9.461 1 52.09 196 ALA A N 1
ATOM 1459 C CA . ALA A 1 196 ? -39.375 -2.943 10.555 1 52.09 196 ALA A CA 1
ATOM 1460 C C . ALA A 1 196 ? -38.594 -2.848 11.867 1 52.09 196 ALA A C 1
ATOM 1462 O O . ALA A 1 196 ? -39.125 -2.428 12.891 1 52.09 196 ALA A O 1
ATOM 1463 N N . ALA A 1 197 ? -37.312 -3.172 11.875 1 58.53 197 ALA A N 1
ATOM 1464 C CA . ALA A 1 197 ? -36.656 -3.223 13.188 1 58.53 197 ALA A CA 1
ATOM 1465 C C . ALA A 1 197 ? -36.125 -1.852 13.586 1 58.53 197 ALA A C 1
ATOM 1467 O O . ALA A 1 197 ? -35.594 -1.12 12.75 1 58.53 197 ALA A O 1
ATOM 1468 N N . ASP A 1 198 ? -36.5 -1.312 14.664 1 66.81 198 ASP A N 1
ATOM 1469 C CA . ASP A 1 198 ? -36.031 -0.056 15.242 1 66.81 198 ASP A CA 1
ATOM 1470 C C . ASP A 1 198 ? -34.531 -0.075 15.469 1 66.81 198 ASP A C 1
ATOM 1472 O O . ASP A 1 198 ? -33.969 -1.109 15.828 1 66.81 198 ASP A O 1
ATOM 1476 N N . ASP A 1 199 ? -33.844 1.015 15.008 1 72.19 199 ASP A N 1
ATOM 1477 C CA . ASP A 1 199 ? -32.406 1.197 15.141 1 72.19 199 ASP A CA 1
ATOM 1478 C C . ASP A 1 199 ? -31.938 0.863 16.562 1 72.19 199 ASP A C 1
ATOM 1480 O O . ASP A 1 199 ? -30.906 0.219 16.734 1 72.19 199 ASP A O 1
ATOM 1484 N N . ARG A 1 200 ? -32.719 1.14 17.484 1 76.25 200 ARG A N 1
ATOM 1485 C CA . ARG A 1 200 ? -32.344 0.938 18.875 1 76.25 200 ARG A CA 1
ATOM 1486 C C . ARG A 1 200 ? -32.375 -0.54 19.25 1 76.25 200 ARG A C 1
ATOM 1488 O O . ARG A 1 200 ? -31.516 -1.031 19.984 1 76.25 200 ARG A O 1
ATOM 1495 N N . SER A 1 201 ? -33.281 -1.112 18.688 1 79.44 201 SER A N 1
ATOM 1496 C CA . SER A 1 201 ? -33.438 -2.531 19 1 79.44 201 SER A CA 1
ATOM 1497 C C . SER A 1 201 ? -32.312 -3.348 18.359 1 79.44 201 SER A C 1
ATOM 1499 O O . SER A 1 201 ? -31.797 -4.285 18.969 1 79.44 201 SER A O 1
ATOM 1501 N N . THR A 1 202 ? -31.969 -2.9 17.234 1 81.19 202 THR A N 1
ATOM 1502 C CA . THR A 1 202 ? -30.906 -3.609 16.531 1 81.19 202 THR A CA 1
ATOM 1503 C C . THR A 1 202 ? -29.578 -3.443 17.25 1 81.19 202 THR A C 1
ATOM 1505 O O . THR A 1 202 ? -28.844 -4.418 17.453 1 81.19 202 THR A O 1
ATOM 1508 N N . THR A 1 203 ? -29.312 -2.266 17.656 1 85.44 203 THR A N 1
ATOM 1509 C CA . THR A 1 203 ? -28.062 -1.985 18.344 1 85.44 203 THR A CA 1
ATOM 1510 C C . THR A 1 203 ? -28.016 -2.721 19.688 1 85.44 203 THR A C 1
ATOM 1512 O O . THR A 1 203 ? -26.969 -3.246 20.078 1 85.44 203 THR A O 1
ATOM 1515 N N . ALA A 1 204 ? -29.156 -2.77 20.281 1 85.75 204 ALA A N 1
ATOM 1516 C CA . ALA A 1 204 ? -29.219 -3.465 21.562 1 85.75 204 ALA A CA 1
ATOM 1517 C C . ALA A 1 204 ? -29 -4.965 21.375 1 85.75 204 ALA A C 1
ATOM 1519 O O . ALA A 1 204 ? -28.312 -5.594 22.188 1 85.75 204 ALA A O 1
ATOM 1520 N N . ALA A 1 205 ? -29.516 -5.445 20.391 1 85.88 205 ALA A N 1
ATOM 1521 C CA . ALA A 1 205 ? -29.344 -6.871 20.125 1 85.88 205 ALA A CA 1
ATOM 1522 C C . ALA A 1 205 ? -27.891 -7.215 19.859 1 85.88 205 ALA A C 1
ATOM 1524 O O . ALA A 1 205 ? -27.391 -8.234 20.344 1 85.88 205 ALA A O 1
ATOM 1525 N N . VAL A 1 206 ? -27.234 -6.395 19.125 1 87.44 206 VAL A N 1
ATOM 1526 C CA . VAL A 1 206 ? -25.828 -6.617 18.797 1 87.44 206 VAL A CA 1
ATOM 1527 C C . VAL A 1 206 ? -24.984 -6.547 20.062 1 87.44 206 VAL A C 1
ATOM 1529 O O . VAL A 1 206 ? -24.125 -7.398 20.297 1 87.44 206 VAL A O 1
ATOM 1532 N N . TRP A 1 207 ? -25.328 -5.586 20.859 1 87.12 207 TRP A N 1
ATOM 1533 C CA . TRP A 1 207 ? -24.562 -5.406 22.078 1 87.12 207 TRP A CA 1
ATOM 1534 C C . TRP A 1 207 ? -24.797 -6.566 23.047 1 87.12 207 TRP A C 1
ATOM 1536 O O . TRP A 1 207 ? -23.859 -7.066 23.672 1 87.12 207 TRP A O 1
ATOM 1546 N N . ASN A 1 208 ? -26.016 -6.98 23.125 1 88.19 208 ASN A N 1
ATOM 1547 C CA . ASN A 1 208 ? -26.344 -8.109 24 1 88.19 208 ASN A CA 1
ATOM 1548 C C . ASN A 1 208 ? -25.656 -9.391 23.531 1 88.19 208 ASN A C 1
ATOM 1550 O O . ASN A 1 208 ? -25.141 -10.156 24.344 1 88.19 208 ASN A O 1
ATOM 1554 N N . ALA A 1 209 ? -25.609 -9.531 22.312 1 88.94 209 ALA A N 1
ATOM 1555 C CA . ALA A 1 209 ? -24.922 -10.695 21.766 1 88.94 209 ALA A CA 1
ATOM 1556 C C . ALA A 1 209 ? -23.422 -10.617 22.016 1 88.94 209 ALA A C 1
ATOM 1558 O O . ALA A 1 209 ? -22.781 -11.625 22.344 1 88.94 209 ALA A O 1
ATOM 1559 N N . TYR A 1 210 ? -22.875 -9.43 21.781 1 89.12 210 TYR A N 1
ATOM 1560 C CA . TYR A 1 210 ? -21.453 -9.195 22 1 89.12 210 TYR A CA 1
ATOM 1561 C C . TYR A 1 210 ? -21.047 -9.586 23.422 1 89.12 210 TYR A C 1
ATOM 1563 O O . TYR A 1 210 ? -20.047 -10.273 23.609 1 89.12 210 TYR A O 1
ATOM 1571 N N . ARG A 1 211 ? -21.906 -9.289 24.344 1 87.5 211 ARG A N 1
ATOM 1572 C CA . ARG A 1 211 ? -21.609 -9.578 25.75 1 87.5 211 ARG A CA 1
ATOM 1573 C C . ARG A 1 211 ? -21.891 -11.039 26.078 1 87.5 211 ARG A C 1
ATOM 1575 O O . ARG A 1 211 ? -21.109 -11.68 26.781 1 87.5 211 ARG A O 1
ATOM 1582 N N . ARG A 1 212 ? -22.922 -11.5 25.531 1 87.56 212 ARG A N 1
ATOM 1583 C CA . ARG A 1 212 ? -23.359 -12.859 25.828 1 87.56 212 ARG A CA 1
ATOM 1584 C C . ARG A 1 212 ? -22.312 -13.875 25.359 1 87.56 212 ARG A C 1
ATOM 1586 O O . ARG A 1 212 ? -22 -14.828 26.078 1 87.56 212 ARG A O 1
ATOM 1593 N N . PHE A 1 213 ? -21.75 -13.625 24.234 1 87.94 213 PHE A N 1
ATOM 1594 C CA . PHE A 1 213 ? -20.844 -14.594 23.641 1 87.94 213 PHE A CA 1
ATOM 1595 C C . PHE A 1 213 ? -19.391 -14.281 24 1 87.94 213 PHE A C 1
ATOM 1597 O O . PHE A 1 213 ? -18.469 -15.008 23.594 1 87.94 213 PHE A O 1
ATOM 1604 N N . GLY A 1 214 ? -19.234 -13.195 24.688 1 85.31 214 GLY A N 1
ATOM 1605 C CA . GLY A 1 214 ? -17.891 -12.805 25.047 1 85.31 214 GLY A CA 1
ATOM 1606 C C . GLY A 1 214 ? -17.016 -12.477 23.844 1 85.31 214 GLY A C 1
ATOM 1607 O O . GLY A 1 214 ? -15.859 -12.891 23.781 1 85.31 214 GLY A O 1
ATOM 1608 N N . ALA A 1 215 ? -17.609 -11.867 22.828 1 87.94 215 ALA A N 1
ATOM 1609 C CA . ALA A 1 215 ? -16.891 -11.508 21.609 1 87.94 215 ALA A CA 1
ATOM 1610 C C . ALA A 1 215 ? -15.898 -10.375 21.875 1 87.94 215 ALA A C 1
ATOM 1612 O O . ALA A 1 215 ? -16.094 -9.578 22.797 1 87.94 215 ALA A O 1
ATOM 1613 N N . ARG A 1 216 ? -14.844 -10.43 21.156 1 85.69 216 ARG A N 1
ATOM 1614 C CA . ARG A 1 216 ? -13.836 -9.375 21.266 1 85.69 216 ARG A CA 1
ATOM 1615 C C . ARG A 1 216 ? -13.695 -8.617 19.953 1 85.69 216 ARG A C 1
ATOM 1617 O O . ARG A 1 216 ? -13.039 -7.578 19.906 1 85.69 216 ARG A O 1
ATOM 1624 N N . PHE A 1 217 ? -14.227 -9.227 18.953 1 86 217 PHE A N 1
ATOM 1625 C CA . PHE A 1 217 ? -14.18 -8.648 17.625 1 86 217 PHE A CA 1
ATOM 1626 C C . PHE A 1 217 ? -15.531 -8.797 16.922 1 86 217 PHE A C 1
ATOM 1628 O O . PHE A 1 217 ? -16.219 -9.805 17.109 1 86 217 PHE A O 1
ATOM 1635 N N . VAL A 1 218 ? -15.891 -7.742 16.25 1 88.06 218 VAL A N 1
ATOM 1636 C CA . VAL A 1 218 ? -17.172 -7.789 15.547 1 88.06 218 VAL A CA 1
ATOM 1637 C C . VAL A 1 218 ? -16.938 -7.602 14.047 1 88.06 218 VAL A C 1
ATOM 1639 O O . VAL A 1 218 ? -16.203 -6.699 13.633 1 88.06 218 VAL A O 1
ATOM 1642 N N . VAL A 1 219 ? -17.484 -8.508 13.297 1 86.81 219 VAL A N 1
ATOM 1643 C CA . VAL A 1 219 ? -17.453 -8.367 11.844 1 86.81 219 VAL A CA 1
ATOM 1644 C C . VAL A 1 219 ? -18.859 -8.031 11.328 1 86.81 219 VAL A C 1
ATOM 1646 O O . VAL A 1 219 ? -19.781 -8.828 11.477 1 86.81 219 VAL A O 1
ATOM 1649 N N . VAL A 1 220 ? -18.938 -6.848 10.781 1 84.75 220 VAL A N 1
ATOM 1650 C CA . VAL A 1 220 ? -20.203 -6.402 10.219 1 84.75 220 VAL A CA 1
ATOM 1651 C C . VAL A 1 220 ? -20.234 -6.684 8.719 1 84.75 220 VAL A C 1
ATOM 1653 O O . VAL A 1 220 ? -19.453 -6.109 7.957 1 84.75 220 VAL A O 1
ATOM 1656 N N . ALA A 1 221 ? -21.109 -7.566 8.344 1 83 221 ALA A N 1
ATOM 1657 C CA . ALA A 1 221 ? -21.219 -7.98 6.949 1 83 221 ALA A CA 1
ATOM 1658 C C . ALA A 1 221 ? -22.641 -7.805 6.441 1 83 221 ALA A C 1
ATOM 1660 O O . ALA A 1 221 ? -23.359 -8.789 6.25 1 83 221 ALA A O 1
ATOM 1661 N N . PRO A 1 222 ? -22.953 -6.531 6.113 1 76.75 222 PRO A N 1
ATOM 1662 C CA .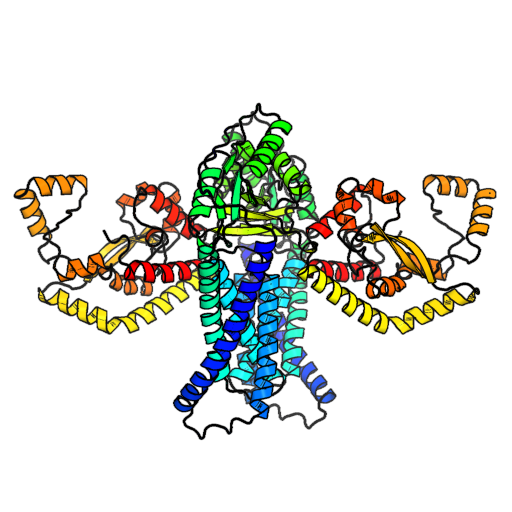 PRO A 1 222 ? -24.312 -6.266 5.672 1 76.75 222 PRO A CA 1
ATOM 1663 C C . PRO A 1 222 ? -24.547 -6.609 4.199 1 76.75 222 PRO A C 1
ATOM 1665 O O . PRO A 1 222 ? -23.641 -6.438 3.381 1 76.75 222 PRO A O 1
ATOM 1668 N N . ASP A 1 223 ? -25.766 -7.07 3.945 1 75 223 ASP A N 1
ATOM 1669 C CA . ASP A 1 223 ? -26.203 -7.109 2.553 1 75 223 ASP A CA 1
ATOM 1670 C C . ASP A 1 223 ? -26.625 -5.723 2.07 1 75 223 ASP A C 1
ATOM 1672 O O . ASP A 1 223 ? -26.828 -4.812 2.877 1 75 223 ASP A O 1
ATOM 1676 N N . ALA A 1 224 ? -26.766 -5.582 0.813 1 67.56 224 ALA A N 1
ATOM 1677 C CA . ALA A 1 224 ? -27.094 -4.293 0.215 1 67.56 224 ALA A CA 1
ATOM 1678 C C . ALA A 1 224 ? -28.328 -3.686 0.875 1 67.56 224 ALA A C 1
ATOM 1680 O O . ALA A 1 224 ? -28.375 -2.484 1.149 1 67.56 224 ALA A O 1
ATOM 1681 N N . ALA A 1 225 ? -29.219 -4.531 1.279 1 68.12 225 ALA A N 1
ATOM 1682 C CA . ALA A 1 225 ? -30.5 -4.07 1.821 1 68.12 225 ALA A CA 1
ATOM 1683 C C . ALA A 1 225 ? -30.344 -3.627 3.273 1 68.12 225 ALA A C 1
ATOM 1685 O O . ALA A 1 225 ? -31.156 -2.842 3.775 1 68.12 225 ALA A O 1
ATOM 1686 N N . ASP A 1 226 ? -29.234 -4.074 3.885 1 73.69 226 ASP A N 1
ATOM 1687 C CA . ASP A 1 226 ? -29.094 -3.846 5.316 1 73.69 226 ASP A CA 1
ATOM 1688 C C . ASP A 1 226 ? -28.172 -2.656 5.59 1 73.69 226 ASP A C 1
ATOM 1690 O O . ASP A 1 226 ? -28 -2.246 6.742 1 73.69 226 ASP A O 1
ATOM 1694 N N . ILE A 1 227 ? -27.703 -1.997 4.578 1 71.19 227 ILE A N 1
ATOM 1695 C CA . ILE A 1 227 ? -26.641 -1 4.727 1 71.19 227 ILE A CA 1
ATOM 1696 C C . ILE A 1 227 ? -27.156 0.179 5.547 1 71.19 227 ILE A C 1
ATOM 1698 O O . ILE A 1 227 ? -26.484 0.643 6.473 1 71.19 227 ILE A O 1
ATOM 1702 N N . PRO A 1 228 ? -28.391 0.65 5.363 1 67.94 228 PRO A N 1
ATOM 1703 C CA . PRO A 1 228 ? -28.875 1.771 6.172 1 67.94 228 PRO A CA 1
ATOM 1704 C C . PRO A 1 228 ? -28.984 1.423 7.656 1 67.94 228 PRO A C 1
ATOM 1706 O O . PRO A 1 228 ? -28.844 2.301 8.508 1 67.94 228 PRO A O 1
ATOM 1709 N N . ARG A 1 229 ? -29.078 0.169 7.941 1 73.62 229 ARG A N 1
ATOM 1710 C CA . ARG A 1 229 ? -29.266 -0.258 9.328 1 73.62 229 ARG A CA 1
ATOM 1711 C C . ARG A 1 229 ? -27.922 -0.523 10 1 73.62 229 ARG A C 1
ATOM 1713 O O . ARG A 1 229 ? -27.859 -0.699 11.219 1 73.62 229 ARG A O 1
ATOM 1720 N N . THR A 1 230 ? -26.969 -0.562 9.219 1 77.44 230 THR A N 1
ATOM 1721 C CA . THR A 1 230 ? -25.641 -0.876 9.75 1 77.44 230 THR A CA 1
ATOM 1722 C C . THR A 1 230 ? -24.984 0.369 10.336 1 77.44 230 THR A C 1
ATOM 1724 O O . THR A 1 230 ? -24.125 0.267 11.211 1 77.44 230 THR A O 1
ATOM 1727 N N . GLU A 1 231 ? -25.469 1.512 9.969 1 73.88 231 GLU A N 1
ATOM 1728 C CA . GLU A 1 231 ? -24.844 2.76 10.383 1 73.88 231 GLU A CA 1
ATOM 1729 C C . GLU A 1 231 ? -24.938 2.961 11.891 1 73.88 231 GLU A C 1
ATOM 1731 O O . GLU A 1 231 ? -23.938 3.225 12.562 1 73.88 231 GLU A O 1
ATOM 1736 N N . PRO A 1 232 ? -26.141 2.703 12.445 1 75.94 232 PRO A N 1
ATOM 1737 C CA . PRO A 1 232 ? -26.234 2.859 13.898 1 75.94 232 PRO A CA 1
ATOM 1738 C C . PRO A 1 232 ? -25.391 1.834 14.664 1 75.94 232 PRO A C 1
ATOM 1740 O O . PRO A 1 232 ? -24.875 2.133 15.742 1 75.94 232 PRO A O 1
ATOM 1743 N N . VAL A 1 233 ? -25.281 0.711 14.125 1 81.56 233 VAL A N 1
ATOM 1744 C CA . VAL A 1 233 ? -24.5 -0.343 14.766 1 81.56 233 VAL A CA 1
ATOM 1745 C C . VAL A 1 233 ? -23.031 0.051 14.789 1 81.56 233 VAL A C 1
ATOM 1747 O O . VAL A 1 233 ? -22.375 -0.046 15.828 1 81.56 233 VAL A O 1
ATOM 1750 N N . ILE A 1 234 ? -22.609 0.566 13.672 1 78.38 234 ILE A N 1
ATOM 1751 C CA . ILE A 1 234 ? -21.219 0.966 13.547 1 78.38 234 ILE A CA 1
ATOM 1752 C C . ILE A 1 234 ? -20.938 2.15 14.477 1 78.38 234 ILE A C 1
ATOM 1754 O O . ILE A 1 234 ? -19.891 2.205 15.125 1 78.38 234 ILE A O 1
ATOM 1758 N N . ALA A 1 235 ? -21.859 3 14.484 1 73.81 235 ALA A N 1
ATOM 1759 C CA . ALA A 1 235 ? -21.719 4.16 15.359 1 73.81 235 ALA A CA 1
ATOM 1760 C C . ALA A 1 235 ? -21.609 3.738 16.828 1 73.81 235 ALA A C 1
ATOM 1762 O O . ALA A 1 235 ? -20.797 4.281 17.578 1 73.81 235 ALA A O 1
ATOM 1763 N N . GLU A 1 236 ? -22.344 2.783 17.156 1 77.75 236 GLU A N 1
ATOM 1764 C CA . GLU A 1 236 ? -22.344 2.301 18.547 1 77.75 236 GLU A CA 1
ATOM 1765 C C . GLU A 1 236 ? -21.047 1.558 18.859 1 77.75 236 GLU A C 1
ATOM 1767 O O . GLU A 1 236 ? -20.469 1.725 19.938 1 77.75 236 GLU A O 1
ATOM 1772 N N . LEU A 1 237 ? -20.609 0.819 17.953 1 79.56 237 LEU A N 1
ATOM 1773 C CA . LEU A 1 237 ? -19.359 0.087 18.141 1 79.56 237 LEU A CA 1
ATOM 1774 C C . LEU A 1 237 ? -18.188 1.046 18.266 1 79.56 237 LEU A C 1
ATOM 1776 O O . LEU A 1 237 ? -17.281 0.818 19.078 1 79.56 237 LEU A O 1
ATOM 1780 N N . THR A 1 238 ? -18.219 2.047 17.469 1 72.25 238 THR A N 1
ATOM 1781 C CA . THR A 1 238 ? -17.188 3.062 17.531 1 72.25 238 THR A CA 1
ATOM 1782 C C . THR A 1 238 ? -17.203 3.801 18.859 1 72.25 238 THR A C 1
ATOM 1784 O O . THR A 1 238 ? -16.156 4.047 19.453 1 72.25 238 THR A O 1
ATOM 1787 N N . ARG A 1 239 ? -18.406 4.07 19.281 1 69.56 239 ARG A N 1
ATOM 1788 C CA . ARG A 1 239 ? -18.578 4.777 20.547 1 69.56 239 ARG A CA 1
ATOM 1789 C C . ARG A 1 239 ? -18.047 3.955 21.703 1 69.56 239 ARG A C 1
ATOM 1791 O O . ARG A 1 239 ? -17.422 4.496 22.625 1 69.56 239 ARG A O 1
ATOM 1798 N N . ARG A 1 240 ? -18.234 2.725 21.625 1 73.75 240 ARG A N 1
ATOM 1799 C CA . ARG A 1 240 ? -17.844 1.839 22.719 1 73.75 240 ARG A CA 1
ATOM 1800 C C . ARG A 1 240 ? -16.406 1.36 22.547 1 73.75 240 ARG A C 1
ATOM 1802 O O . ARG A 1 240 ? -15.898 0.601 23.375 1 73.75 240 ARG A O 1
ATOM 1809 N N . ARG A 1 241 ? -15.805 1.733 21.453 1 72.06 241 ARG A N 1
ATOM 1810 C CA . ARG A 1 241 ? -14.414 1.425 21.156 1 72.06 241 ARG A CA 1
ATOM 1811 C C . ARG A 1 241 ? -14.203 -0.078 21 1 72.06 241 ARG A C 1
ATOM 1813 O O . ARG A 1 241 ? -13.25 -0.638 21.547 1 72.06 241 ARG A O 1
ATOM 1820 N N . VAL A 1 242 ? -15.234 -0.674 20.422 1 78.19 242 VAL A N 1
ATOM 1821 C CA . VAL A 1 242 ? -15.109 -2.088 20.094 1 78.19 242 VAL A CA 1
ATOM 1822 C C . VAL A 1 242 ? -14.375 -2.238 18.75 1 78.19 242 VAL A C 1
ATOM 1824 O O . VAL A 1 242 ? -14.609 -1.47 17.828 1 78.19 242 VAL A O 1
ATOM 1827 N N . ASN A 1 243 ? -13.453 -3.156 18.75 1 78.75 243 ASN A N 1
ATOM 1828 C CA . ASN A 1 243 ? -12.789 -3.451 17.484 1 78.75 243 ASN A CA 1
ATOM 1829 C C . ASN A 1 243 ? -13.742 -4.141 16.516 1 78.75 243 ASN A C 1
ATOM 1831 O O . ASN A 1 243 ? -14.367 -5.141 16.844 1 78.75 243 ASN A O 1
ATOM 1835 N N . PHE A 1 244 ? -13.875 -3.518 15.422 1 80.94 244 PHE A N 1
ATOM 1836 C CA . PHE A 1 244 ? -14.766 -4.129 14.445 1 80.94 244 PHE A CA 1
ATOM 1837 C C . PHE A 1 244 ? -14.219 -3.959 13.031 1 80.94 244 PHE A C 1
ATOM 1839 O O . PHE A 1 244 ? -13.32 -3.145 12.805 1 80.94 244 PHE A O 1
ATOM 1846 N N . ALA A 1 245 ? -14.734 -4.875 12.172 1 80.31 245 ALA A N 1
ATOM 1847 C CA . ALA A 1 245 ? -14.453 -4.801 10.742 1 80.31 245 ALA A CA 1
ATOM 1848 C C . ALA A 1 245 ? -15.742 -4.828 9.922 1 80.31 245 ALA A C 1
ATOM 1850 O O . ALA A 1 245 ? -16.766 -5.352 10.383 1 80.31 245 ALA A O 1
ATOM 1851 N N . VAL A 1 246 ? -15.633 -4.172 8.812 1 79.06 246 VAL A N 1
ATOM 1852 C CA . VAL A 1 246 ? -16.797 -4.152 7.934 1 79.06 246 VAL A CA 1
ATOM 1853 C C . VAL A 1 246 ? -16.453 -4.844 6.613 1 79.06 246 VAL A C 1
ATOM 1855 O O . VAL A 1 246 ? -15.367 -4.637 6.059 1 79.06 246 VAL A O 1
ATOM 1858 N N . ILE A 1 247 ? -17.359 -5.695 6.219 1 78.19 247 ILE A N 1
ATOM 1859 C CA . ILE A 1 247 ? -17.281 -6.316 4.902 1 78.19 247 ILE A CA 1
ATOM 1860 C C . ILE A 1 247 ? -18.312 -5.691 3.969 1 78.19 247 ILE A C 1
ATOM 1862 O O . ILE A 1 247 ? -19.5 -6.004 4.051 1 78.19 247 ILE A O 1
ATOM 1866 N N . PRO A 1 248 ? -17.797 -4.723 3.188 1 66.5 248 PRO A N 1
ATOM 1867 C CA . PRO A 1 248 ? -18.766 -4.074 2.301 1 66.5 248 PRO A CA 1
ATOM 1868 C C . PRO A 1 248 ? -19.344 -5.027 1.255 1 66.5 248 PRO A C 1
ATOM 1870 O O . PRO A 1 248 ? -18.656 -5.965 0.829 1 66.5 248 PRO A O 1
ATOM 1873 N N . SER A 1 249 ? -20.656 -4.934 1.125 1 61.03 249 SER A N 1
ATOM 1874 C CA . SER A 1 249 ? -21.266 -5.711 0.054 1 61.03 249 SER A CA 1
ATOM 1875 C C . SER A 1 249 ? -20.719 -5.309 -1.309 1 61.03 249 SER A C 1
ATOM 1877 O O . SER A 1 249 ? -20.922 -4.184 -1.764 1 61.03 249 SER A O 1
ATOM 1879 N N . ILE A 1 250 ? -19.5 -5.41 -1.535 1 53.88 250 ILE A N 1
ATOM 1880 C CA . ILE A 1 250 ? -18.969 -4.98 -2.824 1 53.88 250 ILE A CA 1
ATOM 1881 C C . ILE A 1 250 ? -19.766 -5.641 -3.953 1 53.88 250 ILE A C 1
ATOM 1883 O O . ILE A 1 250 ? -19.359 -5.57 -5.117 1 53.88 250 ILE A O 1
ATOM 1887 N N . PHE A 1 251 ? -21.25 -5.688 -3.771 1 47.5 251 PHE A N 1
ATOM 1888 C CA . PHE A 1 251 ? -22.359 -5.934 -4.68 1 47.5 251 PHE A CA 1
ATOM 1889 C C . PHE A 1 251 ? -21.859 -6.535 -5.992 1 47.5 251 PHE A C 1
ATOM 1891 O O . PHE A 1 251 ? -22.266 -6.109 -7.07 1 47.5 251 PHE A O 1
ATOM 1898 N N . GLY A 1 252 ? -20.984 -7.508 -6.094 1 47.56 252 GLY A N 1
ATOM 1899 C CA . GLY A 1 252 ? -20.594 -7.988 -7.406 1 47.56 252 GLY A CA 1
ATOM 1900 C C . GLY A 1 252 ? -19.375 -7.281 -7.957 1 47.56 252 GLY A C 1
ATOM 1901 O O . GLY A 1 252 ? -18.922 -7.582 -9.062 1 47.56 252 GLY A O 1
ATOM 1902 N N . MET A 1 253 ? -19.141 -6.105 -7.383 1 48.38 253 MET A N 1
ATOM 1903 C CA . MET A 1 253 ? -17.938 -5.453 -7.883 1 48.38 253 MET A CA 1
ATOM 1904 C C . MET A 1 253 ? -16.688 -6.23 -7.477 1 48.38 253 MET A C 1
ATOM 1906 O O . MET A 1 253 ? -16.656 -6.84 -6.406 1 48.38 253 MET A O 1
ATOM 1910 N N . SER A 1 254 ? -16.172 -6.887 -8.312 1 45.66 254 SER A N 1
ATOM 1911 C CA . SER A 1 254 ? -14.883 -7.496 -8 1 45.66 254 SER A CA 1
ATOM 1912 C C . SER A 1 254 ? -14.07 -6.617 -7.059 1 45.66 254 SER A C 1
ATOM 1914 O O . SER A 1 254 ? -13.797 -5.457 -7.367 1 45.66 254 SER A O 1
ATOM 1916 N N . VAL A 1 255 ? -14.516 -6.504 -5.746 1 47.16 255 VAL A N 1
ATOM 1917 C CA . VAL A 1 255 ? -13.664 -5.84 -4.77 1 47.16 255 VAL A CA 1
ATOM 1918 C C . VAL A 1 255 ? -12.203 -5.922 -5.223 1 47.16 255 VAL A C 1
ATOM 1920 O O . VAL A 1 255 ? -11.391 -6.602 -4.594 1 47.16 255 VAL A O 1
ATOM 1923 N N . LEU A 1 256 ? -12.094 -6.543 -6.48 1 49.59 256 LEU A N 1
ATOM 1924 C CA . LEU A 1 256 ? -10.766 -6.824 -7.012 1 49.59 256 LEU A CA 1
ATOM 1925 C C . LEU A 1 256 ? -9.82 -5.656 -6.754 1 49.59 256 LEU A C 1
ATOM 1927 O O . LEU A 1 256 ? -10.25 -4.586 -6.324 1 49.59 256 LEU A O 1
ATOM 1931 N N . GLY A 1 257 ? -8.953 -5.461 -7.531 1 52.31 257 GLY A N 1
ATOM 1932 C CA . GLY A 1 257 ? -7.84 -4.539 -7.648 1 52.31 257 GLY A CA 1
ATOM 1933 C C . GLY A 1 257 ? -8.219 -3.104 -7.324 1 52.31 257 GLY A C 1
ATOM 1934 O O . GLY A 1 257 ? -8.039 -2.207 -8.156 1 52.31 257 GLY A O 1
ATOM 1935 N N . LEU A 1 258 ? -8.969 -3.039 -6.203 1 58.72 258 LEU A N 1
ATOM 1936 C CA . LEU A 1 258 ? -9.453 -1.708 -5.852 1 58.72 258 LEU A CA 1
ATOM 1937 C C . LEU A 1 258 ? -8.305 -0.813 -5.406 1 58.72 258 LEU A C 1
ATOM 1939 O O . LEU A 1 258 ? -7.488 -1.211 -4.566 1 58.72 258 LEU A O 1
ATOM 1943 N N . ARG A 1 259 ? -8.086 0.092 -6.254 1 65.88 259 ARG A N 1
ATOM 1944 C CA . ARG A 1 259 ? -7.184 1.166 -5.844 1 65.88 259 ARG A CA 1
ATOM 1945 C C . ARG A 1 259 ? -7.949 2.293 -5.16 1 65.88 259 ARG A C 1
ATOM 1947 O O . ARG A 1 259 ? -9.016 2.705 -5.629 1 65.88 259 ARG A O 1
ATOM 1954 N N . SER A 1 260 ? -7.574 2.471 -3.939 1 67.44 260 SER A N 1
ATOM 1955 C CA . SER A 1 260 ? -8.219 3.543 -3.189 1 67.44 260 SER A CA 1
ATOM 1956 C C . SER A 1 260 ? -7.434 4.848 -3.299 1 67.44 260 SER A C 1
ATOM 1958 O O . SER A 1 260 ? -6.207 4.848 -3.199 1 67.44 260 SER A O 1
ATOM 1960 N N . GLU A 1 261 ? -8.07 5.863 -3.812 1 67.31 261 GLU A N 1
ATOM 1961 C CA . GLU A 1 261 ? -7.492 7.203 -3.82 1 67.31 261 GLU A CA 1
ATOM 1962 C C . GLU A 1 261 ? -8.188 8.109 -2.807 1 67.31 261 GLU A C 1
ATOM 1964 O O . GLU A 1 261 ? -9.414 8.133 -2.73 1 67.31 261 GLU A O 1
ATOM 1969 N N . SER A 1 262 ? -7.402 8.531 -1.865 1 66.81 262 SER A N 1
ATOM 1970 C CA . SER A 1 262 ? -7.938 9.469 -0.888 1 66.81 262 SER A CA 1
ATOM 1971 C C . SER A 1 262 ? -7.539 10.906 -1.223 1 66.81 262 SER A C 1
ATOM 1973 O O . SER A 1 262 ? -6.547 11.133 -1.92 1 66.81 262 SER A O 1
ATOM 1975 N N . PHE A 1 263 ? -8.43 11.812 -0.872 1 66.19 263 PHE A N 1
ATOM 1976 C CA . PHE A 1 263 ? -8.219 13.234 -1.083 1 66.19 263 PHE A CA 1
ATOM 1977 C C . PHE A 1 263 ? -7.895 13.938 0.231 1 66.19 263 PHE A C 1
ATOM 1979 O O . PHE A 1 263 ? -8.602 13.758 1.227 1 66.19 263 PHE A O 1
ATOM 1986 N N . PHE A 1 264 ? -6.727 14.57 0.165 1 67.62 264 PHE A N 1
ATOM 1987 C CA . PHE A 1 264 ? -6.277 15.25 1.371 1 67.62 264 PHE A CA 1
ATOM 1988 C C . PHE A 1 264 ? -7.336 16.234 1.862 1 67.62 264 PHE A C 1
ATOM 1990 O O . PHE A 1 264 ? -7.879 17.016 1.078 1 67.62 264 PHE A O 1
ATOM 1997 N N . SER A 1 265 ? -7.785 16.094 3.07 1 65.25 265 SER A N 1
ATOM 1998 C CA . SER A 1 265 ? -8.703 16.984 3.775 1 65.25 265 SER A CA 1
ATOM 1999 C C . SER A 1 265 ? -10.156 16.688 3.41 1 65.25 265 SER A C 1
ATOM 2001 O O . SER A 1 265 ? -11.055 17.469 3.744 1 65.25 265 SER A O 1
ATOM 2003 N N . HIS A 1 266 ? -10.398 15.664 2.568 1 67.25 266 HIS A N 1
ATOM 2004 C CA . HIS A 1 266 ? -11.758 15.281 2.215 1 67.25 266 HIS A CA 1
ATOM 2005 C C . HIS A 1 266 ? -12.062 13.852 2.662 1 67.25 266 HIS A C 1
ATOM 2007 O O . HIS A 1 266 ? -11.195 12.984 2.6 1 67.25 266 HIS A O 1
ATOM 2013 N N . ASP A 1 267 ? -13.242 13.602 3.188 1 65.88 267 ASP A N 1
ATOM 2014 C CA . ASP A 1 267 ? -13.672 12.273 3.604 1 65.88 267 ASP A CA 1
ATOM 2015 C C . ASP A 1 267 ? -14.203 11.469 2.416 1 65.88 267 ASP A C 1
ATOM 2017 O O . ASP A 1 267 ? -15.328 10.977 2.451 1 65.88 267 ASP A O 1
ATOM 2021 N N . VAL A 1 268 ? -13.508 11.594 1.364 1 68.25 268 VAL A N 1
ATOM 2022 C CA . VAL A 1 268 ? -13.906 10.898 0.144 1 68.25 268 VAL A CA 1
ATOM 2023 C C . VAL A 1 268 ? -12.805 9.922 -0.272 1 68.25 268 VAL A C 1
ATOM 2025 O O . VAL A 1 268 ? -11.625 10.266 -0.251 1 68.25 268 VAL A O 1
ATOM 2028 N N . VAL A 1 269 ? -13.281 8.688 -0.389 1 68.62 269 VAL A N 1
ATOM 2029 C CA . VAL A 1 269 ? -12.398 7.676 -0.957 1 68.62 269 VAL A CA 1
ATOM 2030 C C . VAL A 1 269 ? -12.953 7.184 -2.289 1 68.62 269 VAL A C 1
ATOM 2032 O O . VAL A 1 269 ? -14.133 6.832 -2.381 1 68.62 269 VAL A O 1
ATOM 2035 N N . MET A 1 270 ? -12.117 7.418 -3.232 1 71.94 270 MET A N 1
ATOM 2036 C CA . MET A 1 270 ? -12.484 6.934 -4.559 1 71.94 270 MET A CA 1
ATOM 2037 C C . MET A 1 270 ? -11.891 5.551 -4.816 1 71.94 270 MET A C 1
ATOM 2039 O O . MET A 1 270 ? -10.688 5.352 -4.684 1 71.94 270 MET A O 1
ATOM 2043 N N . LEU A 1 271 ? -12.82 4.602 -5.051 1 72.25 271 LEU A N 1
ATOM 2044 C CA . LEU A 1 271 ? -12.398 3.24 -5.363 1 72.25 271 LEU A CA 1
ATOM 2045 C C . LEU A 1 271 ? -12.516 2.969 -6.859 1 72.25 271 LEU A C 1
ATOM 2047 O O . LEU A 1 271 ? -13.586 3.121 -7.441 1 72.25 271 LEU A O 1
ATOM 2051 N N . THR A 1 272 ? -11.367 2.734 -7.406 1 72 272 THR A N 1
ATOM 2052 C CA . THR A 1 272 ? -11.344 2.441 -8.836 1 72 272 THR A CA 1
ATOM 2053 C C . THR A 1 272 ? -10.992 0.978 -9.086 1 72 272 THR A C 1
ATOM 2055 O O . THR A 1 272 ? -10.062 0.447 -8.469 1 72 272 THR A O 1
ATOM 2058 N N . GLY A 1 273 ? -11.859 0.232 -9.797 1 66.88 273 GLY A N 1
ATOM 2059 C CA . GLY A 1 273 ? -11.531 -1.131 -10.18 1 66.88 273 GLY A CA 1
ATOM 2060 C C . GLY A 1 273 ? -10.406 -1.21 -11.195 1 66.88 273 GLY A C 1
ATOM 2061 O O . GLY A 1 273 ? -10.312 -0.373 -12.094 1 66.88 273 GLY A O 1
ATOM 2062 N N . GLN A 1 274 ? -9.414 -2.012 -10.82 1 65.69 274 GLN A N 1
ATOM 2063 C CA . GLN A 1 274 ? -8.305 -2.158 -11.758 1 65.69 274 GLN A CA 1
ATOM 2064 C C . GLN A 1 274 ? -8.219 -3.588 -12.281 1 65.69 274 GLN A C 1
ATOM 2066 O O . GLN A 1 274 ? -8.352 -4.547 -11.516 1 65.69 274 GLN A O 1
ATOM 2071 N N . ASN A 1 275 ? -8.312 -3.705 -13.617 1 72.62 275 ASN A N 1
ATOM 2072 C CA . ASN A 1 275 ? -7.969 -4.965 -14.273 1 72.62 275 ASN A CA 1
ATOM 2073 C C . ASN A 1 275 ? -6.504 -4.996 -14.703 1 72.62 275 ASN A C 1
ATOM 2075 O O . ASN A 1 275 ? -6.16 -4.492 -15.773 1 72.62 275 ASN A O 1
ATOM 2079 N N . ASN A 1 276 ? -5.707 -5.629 -13.859 1 75.44 276 ASN A N 1
ATOM 2080 C CA . ASN A 1 276 ? -4.266 -5.629 -14.086 1 75.44 276 ASN A CA 1
ATOM 2081 C C . ASN A 1 276 ? -3.9 -6.371 -15.367 1 75.44 276 ASN A C 1
ATOM 2083 O O . ASN A 1 276 ? -2.975 -5.973 -16.078 1 75.44 276 ASN A O 1
ATOM 2087 N N . LEU A 1 277 ? -4.594 -7.383 -15.688 1 80.75 277 LEU A N 1
ATOM 2088 C CA . LEU A 1 277 ? -4.25 -8.18 -16.859 1 80.75 277 LEU A CA 1
ATOM 2089 C C . LEU A 1 277 ? -4.605 -7.438 -18.141 1 80.75 277 LEU A C 1
ATOM 2091 O O . LEU A 1 277 ? -4.156 -7.812 -19.234 1 80.75 277 LEU A O 1
ATOM 2095 N N . ALA A 1 278 ? -5.434 -6.371 -17.984 1 75.56 278 ALA A N 1
ATOM 2096 C CA . ALA A 1 278 ? -5.754 -5.551 -19.156 1 75.56 278 ALA A CA 1
ATOM 2097 C C . ALA A 1 278 ? -4.641 -4.547 -19.438 1 75.56 278 ALA A C 1
ATOM 2099 O O . ALA A 1 278 ? -4.559 -4 -20.547 1 75.56 278 ALA A O 1
ATOM 2100 N N . GLU A 1 279 ? -3.754 -4.395 -18.5 1 79.44 279 GLU A N 1
ATOM 2101 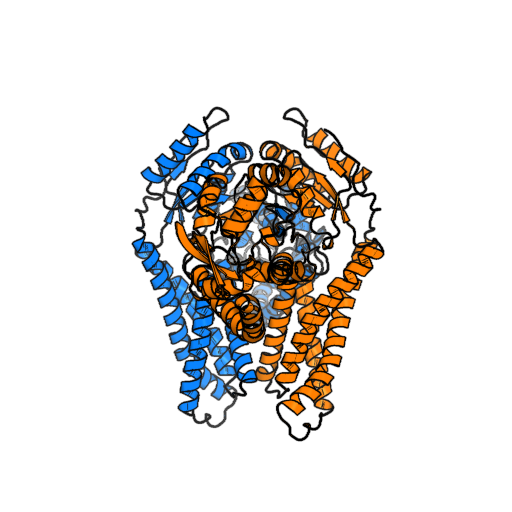C CA . GLU A 1 279 ? -2.65 -3.455 -18.656 1 79.44 279 GLU A CA 1
ATOM 2102 C C . GLU A 1 279 ? -1.469 -4.105 -19.375 1 79.44 279 GLU A C 1
ATOM 2104 O O . GLU A 1 279 ? -0.975 -5.148 -18.938 1 79.44 279 GLU A O 1
ATOM 2109 N N . PRO A 1 280 ? -1.034 -3.51 -20.391 1 84.25 280 PRO A N 1
ATOM 2110 C CA . PRO A 1 280 ? 0.02 -4.117 -21.203 1 84.25 280 PRO A CA 1
ATOM 2111 C C . PRO A 1 280 ? 1.292 -4.402 -20.406 1 84.25 280 PRO A C 1
ATOM 2113 O O . PRO A 1 280 ? 1.899 -5.461 -20.562 1 84.25 280 PRO A O 1
ATOM 2116 N N . LEU A 1 281 ? 1.681 -3.506 -19.625 1 85.69 281 LEU A N 1
ATOM 2117 C CA . LEU A 1 281 ? 2.906 -3.691 -18.844 1 85.69 281 LEU A CA 1
ATOM 2118 C C . LEU A 1 281 ? 2.781 -4.883 -17.906 1 85.69 281 LEU A C 1
ATOM 2120 O O . LEU A 1 281 ? 3.738 -5.637 -17.719 1 85.69 281 LEU A O 1
ATOM 2124 N N . MET A 1 282 ? 1.66 -5.023 -17.359 1 87.19 282 MET A N 1
ATOM 2125 C CA . MET A 1 282 ? 1.424 -6.145 -16.453 1 87.19 282 MET A CA 1
ATOM 2126 C C . MET A 1 282 ? 1.406 -7.465 -17.219 1 87.19 282 MET A C 1
ATOM 2128 O O . MET A 1 282 ? 1.896 -8.484 -16.719 1 87.19 282 MET A O 1
ATOM 2132 N N . ARG A 1 283 ? 0.93 -7.391 -18.359 1 90.25 283 ARG A N 1
ATOM 2133 C CA . ARG A 1 283 ? 0.915 -8.578 -19.203 1 90.25 283 ARG A CA 1
ATOM 2134 C C . ARG A 1 283 ? 2.332 -9.016 -19.562 1 90.25 283 ARG A C 1
ATOM 2136 O O . ARG A 1 283 ? 2.637 -10.211 -19.562 1 90.25 283 ARG A O 1
ATOM 2143 N N . VAL A 1 284 ? 3.096 -8.062 -19.812 1 92.56 284 VAL A N 1
ATOM 2144 C CA . VAL A 1 284 ? 4.48 -8.352 -20.156 1 92.56 284 VAL A CA 1
ATOM 2145 C C . VAL A 1 284 ? 5.211 -8.93 -18.938 1 92.56 284 VAL A C 1
ATOM 2147 O O . VAL A 1 284 ? 5.984 -9.883 -19.062 1 92.56 284 VAL A O 1
ATOM 2150 N N . MET A 1 285 ? 4.98 -8.336 -17.875 1 91.75 285 MET A N 1
ATOM 2151 C CA . MET A 1 285 ? 5.605 -8.828 -16.656 1 91.75 285 MET A CA 1
ATOM 2152 C C . MET A 1 285 ? 5.199 -10.273 -16.375 1 91.75 285 MET A C 1
ATOM 2154 O O . MET A 1 285 ? 6.039 -11.102 -16.031 1 91.75 285 MET A O 1
ATOM 2158 N N . LYS A 1 286 ? 3.951 -10.508 -16.5 1 94.81 286 LYS A N 1
ATOM 2159 C CA . LYS A 1 286 ? 3.469 -11.867 -16.297 1 94.81 286 LYS A CA 1
ATOM 2160 C C . LYS A 1 286 ? 4.125 -12.828 -17.281 1 94.81 286 LYS A C 1
ATOM 2162 O O . LYS A 1 286 ? 4.57 -13.914 -16.906 1 94.81 286 LYS A O 1
ATOM 2167 N N . ARG A 1 287 ? 4.234 -12.438 -18.531 1 96.12 287 ARG A N 1
ATOM 2168 C CA . ARG A 1 287 ? 4.805 -13.289 -19.578 1 96.12 287 ARG A CA 1
ATOM 2169 C C . ARG A 1 287 ? 6.281 -13.57 -19.297 1 96.12 287 ARG A C 1
ATOM 2171 O O . ARG A 1 287 ? 6.738 -14.703 -19.469 1 96.12 287 ARG A O 1
ATOM 2178 N N . LEU A 1 288 ? 6.934 -12.547 -18.906 1 95.75 288 LEU A N 1
ATOM 2179 C CA . LEU A 1 288 ? 8.352 -12.719 -18.609 1 95.75 288 LEU A CA 1
ATOM 2180 C C . LEU A 1 288 ? 8.547 -13.688 -17.453 1 95.75 288 LEU A C 1
ATOM 2182 O O . LEU A 1 288 ? 9.445 -14.531 -17.484 1 95.75 288 LEU A O 1
ATOM 2186 N N . PHE A 1 289 ? 7.754 -13.516 -16.547 1 96.44 289 PHE A N 1
ATOM 2187 C CA . PHE A 1 289 ? 7.812 -14.422 -15.414 1 96.44 289 PHE A CA 1
ATOM 2188 C C . PHE A 1 289 ? 7.508 -15.852 -15.852 1 96.44 289 PHE A C 1
ATOM 2190 O O . PHE A 1 289 ? 8.25 -16.781 -15.516 1 96.44 289 PHE A O 1
ATOM 2197 N N . ASP A 1 290 ? 6.457 -16.016 -16.578 1 97.88 290 ASP A N 1
ATOM 2198 C CA . ASP A 1 290 ? 6.031 -17.328 -17.062 1 97.88 290 ASP A CA 1
ATOM 2199 C C . ASP A 1 290 ? 7.137 -18.016 -17.859 1 97.88 290 ASP A C 1
ATOM 2201 O O . ASP A 1 290 ? 7.469 -19.172 -17.609 1 97.88 290 ASP A O 1
ATOM 2205 N N . VAL A 1 291 ? 7.711 -17.266 -18.734 1 97.88 291 VAL A N 1
ATOM 2206 C CA . VAL A 1 291 ? 8.703 -17.844 -19.641 1 97.88 291 VAL A CA 1
ATOM 2207 C C . VAL A 1 291 ? 9.977 -18.188 -18.859 1 97.88 291 VAL A C 1
ATOM 2209 O O . VAL A 1 291 ? 10.562 -19.25 -19.062 1 97.88 291 VAL A O 1
ATOM 2212 N N . THR A 1 292 ? 10.344 -17.312 -17.984 1 97.5 292 THR A N 1
ATOM 2213 C CA . THR A 1 292 ? 11.562 -17.516 -17.219 1 97.5 292 THR A CA 1
ATOM 2214 C C . THR A 1 292 ? 11.43 -18.734 -16.297 1 97.5 292 THR A C 1
ATOM 2216 O O . THR A 1 292 ? 12.281 -19.625 -16.312 1 97.5 292 THR A O 1
ATOM 2219 N N . VAL A 1 293 ? 10.406 -18.797 -15.609 1 97.44 293 VAL A N 1
ATOM 2220 C CA . VAL A 1 293 ? 10.219 -19.875 -14.648 1 97.44 293 VAL A CA 1
ATOM 2221 C C . VAL A 1 293 ? 9.961 -21.188 -15.391 1 97.44 293 VAL A C 1
ATOM 2223 O O . VAL A 1 293 ? 10.508 -22.234 -15.031 1 97.44 293 VAL A O 1
ATOM 2226 N N . ALA A 1 294 ? 9.125 -21.141 -16.406 1 98.25 294 ALA A N 1
ATOM 2227 C CA . ALA A 1 294 ? 8.844 -22.344 -17.188 1 98.25 294 ALA A CA 1
ATOM 2228 C C . ALA A 1 294 ? 10.117 -22.891 -17.828 1 98.25 294 ALA A C 1
ATOM 2230 O O . ALA A 1 294 ? 10.336 -24.094 -17.844 1 98.25 294 ALA A O 1
ATOM 2231 N N . SER A 1 295 ? 10.945 -22.016 -18.359 1 98.25 295 SER A N 1
ATOM 2232 C CA . SER A 1 295 ? 12.203 -22.438 -18.969 1 98.25 295 SER A CA 1
ATOM 2233 C C . SER A 1 295 ? 13.141 -23.062 -17.938 1 98.25 295 SER A C 1
ATOM 2235 O O . SER A 1 295 ? 13.766 -24.078 -18.203 1 98.25 295 SER A O 1
ATOM 2237 N N . ALA A 1 296 ? 13.188 -22.438 -16.875 1 97.5 296 ALA A N 1
ATOM 2238 C CA . ALA A 1 296 ? 14.016 -22.969 -15.797 1 97.5 296 ALA A CA 1
ATOM 2239 C C . ALA A 1 296 ? 13.523 -24.359 -15.367 1 97.5 296 ALA A C 1
ATOM 2241 O O . ALA A 1 296 ? 14.328 -25.266 -15.164 1 97.5 296 ALA A O 1
ATOM 2242 N N . LEU A 1 297 ? 12.281 -24.5 -15.227 1 96.69 297 LEU A N 1
ATOM 2243 C CA . LEU A 1 297 ? 11.695 -25.766 -14.82 1 96.69 297 LEU A CA 1
ATOM 2244 C C . LEU A 1 297 ? 11.922 -26.844 -15.883 1 96.69 297 LEU A C 1
ATOM 2246 O O . LEU A 1 297 ? 12.156 -28.016 -15.562 1 96.69 297 LEU A O 1
ATOM 2250 N N . LEU A 1 298 ? 11.797 -26.438 -17.109 1 97.31 298 LEU A N 1
ATOM 2251 C CA . LEU A 1 298 ? 12.031 -27.375 -18.203 1 97.31 298 LEU A CA 1
ATOM 2252 C C . LEU A 1 298 ? 13.453 -27.922 -18.156 1 97.31 298 LEU A C 1
ATOM 2254 O O . LEU A 1 298 ? 13.664 -29.125 -18.328 1 97.31 298 LEU A O 1
ATOM 2258 N N . VAL A 1 299 ? 14.359 -27.047 -17.859 1 97.19 299 VAL A N 1
ATOM 2259 C CA . VAL A 1 299 ? 15.758 -27.469 -17.797 1 97.19 299 VAL A CA 1
ATOM 2260 C C . VAL A 1 299 ? 15.969 -28.359 -16.562 1 97.19 299 VAL A C 1
ATOM 2262 O O . VAL A 1 299 ? 16.594 -29.422 -16.672 1 97.19 299 VAL A O 1
ATOM 2265 N N . LEU A 1 300 ? 15.406 -27.953 -15.562 1 96.62 300 LEU A N 1
ATOM 2266 C CA . LEU A 1 300 ? 15.594 -28.672 -14.305 1 96.62 300 LEU A CA 1
ATOM 2267 C C . LEU A 1 300 ? 14.93 -30.047 -14.359 1 96.62 300 LEU A C 1
ATOM 2269 O O . LEU A 1 300 ? 15.461 -31.016 -13.828 1 96.62 300 LEU A O 1
ATOM 2273 N N . LEU A 1 301 ? 13.773 -30.172 -14.969 1 96.38 301 LEU A N 1
ATOM 2274 C CA . LEU A 1 301 ? 12.984 -31.391 -14.969 1 96.38 301 LEU A CA 1
ATOM 2275 C C . LEU A 1 301 ? 13.25 -32.219 -16.234 1 96.38 301 LEU A C 1
ATOM 2277 O O . LEU A 1 301 ? 12.664 -33.281 -16.422 1 96.38 301 LEU A O 1
ATOM 2281 N N . ALA A 1 302 ? 14.102 -31.781 -17.031 1 96.44 302 ALA A N 1
ATOM 2282 C CA . ALA A 1 302 ? 14.367 -32.406 -18.312 1 96.44 302 ALA A CA 1
ATOM 2283 C C . ALA A 1 302 ? 14.766 -33.875 -18.141 1 96.44 302 ALA A C 1
ATOM 2285 O O . ALA A 1 302 ? 14.227 -34.75 -18.812 1 96.44 302 ALA A O 1
ATOM 2286 N N . PRO A 1 303 ? 15.695 -34.156 -17.219 1 97 303 PRO A N 1
ATOM 2287 C CA . PRO A 1 303 ? 16.047 -35.562 -17.047 1 97 303 PRO A CA 1
ATOM 2288 C C . PRO A 1 303 ? 14.859 -36.438 -16.672 1 97 303 PRO A C 1
ATOM 2290 O O . PRO A 1 303 ? 14.703 -37.562 -17.188 1 97 303 PRO A O 1
ATOM 2293 N N . PHE A 1 304 ? 14.07 -35.938 -15.867 1 95.44 304 PHE A N 1
ATOM 2294 C CA . PHE A 1 304 ? 12.883 -36.656 -15.445 1 95.44 304 PHE A CA 1
ATOM 2295 C C . PHE A 1 304 ? 11.906 -36.844 -16.594 1 95.44 304 PHE A C 1
ATOM 2297 O O . PHE A 1 304 ? 11.398 -37.938 -16.828 1 95.44 304 PHE A O 1
ATOM 2304 N N . MET A 1 305 ? 11.656 -35.812 -17.312 1 96.31 305 MET A N 1
ATOM 2305 C CA . MET A 1 305 ? 10.688 -35.812 -18.406 1 96.31 305 MET A CA 1
ATOM 2306 C C . MET A 1 305 ? 11.148 -36.75 -19.516 1 96.31 305 MET A C 1
ATOM 2308 O O . MET A 1 305 ? 10.344 -37.469 -20.109 1 96.31 305 MET A O 1
ATOM 2312 N N . LEU A 1 306 ? 12.422 -36.781 -19.734 1 96.12 306 LEU A N 1
ATOM 2313 C CA . LEU A 1 306 ? 12.969 -37.656 -20.766 1 96.12 306 LEU A CA 1
ATOM 2314 C C . LEU A 1 306 ? 12.867 -39.125 -20.328 1 96.12 306 LEU A C 1
ATOM 2316 O O . LEU A 1 306 ? 12.594 -40 -21.156 1 96.12 306 LEU A O 1
ATOM 2320 N N . GLY A 1 307 ? 13.117 -39.312 -19.094 1 96.06 307 GLY A N 1
ATOM 2321 C CA . GLY A 1 307 ? 12.938 -40.656 -18.562 1 96.06 307 GLY A CA 1
ATOM 2322 C C . GLY A 1 307 ? 11.508 -41.156 -18.703 1 96.06 307 GLY A C 1
ATOM 2323 O O . GLY A 1 307 ? 11.273 -42.281 -19.125 1 96.06 307 GLY A O 1
ATOM 2324 N N . VAL A 1 308 ? 10.562 -40.344 -18.344 1 95 308 VAL A N 1
ATOM 2325 C CA . VAL A 1 308 ? 9.148 -40.688 -18.453 1 95 308 VAL A CA 1
ATOM 2326 C C . VAL A 1 308 ? 8.773 -40.938 -19.906 1 95 308 VAL A C 1
ATOM 2328 O O . VAL A 1 308 ? 8.055 -41.875 -20.219 1 95 308 VAL A O 1
ATOM 2331 N N . ALA A 1 309 ? 9.273 -40.094 -20.75 1 95 309 ALA A N 1
ATOM 2332 C CA . ALA A 1 309 ? 8.992 -40.219 -22.172 1 95 309 ALA A CA 1
ATOM 2333 C C . ALA A 1 309 ? 9.508 -41.562 -22.703 1 95 309 ALA A C 1
ATOM 2335 O O . ALA A 1 309 ? 8.836 -42.219 -23.5 1 95 309 ALA A O 1
ATOM 2336 N N . ALA A 1 310 ? 10.633 -41.969 -22.25 1 94.94 310 ALA A N 1
ATOM 2337 C CA . ALA A 1 310 ? 11.219 -43.219 -22.688 1 94.94 310 ALA A CA 1
ATOM 2338 C C . ALA A 1 310 ? 10.383 -44.406 -22.219 1 94.94 310 ALA A C 1
ATOM 2340 O O . ALA A 1 310 ? 10.203 -45.375 -22.953 1 94.94 310 ALA A O 1
ATOM 2341 N N . LEU A 1 311 ? 9.914 -44.281 -21.047 1 93.81 311 LEU A N 1
ATOM 2342 C CA . LEU A 1 311 ? 9.094 -45.344 -20.5 1 93.81 311 LEU A CA 1
ATOM 2343 C C . LEU A 1 311 ? 7.777 -45.469 -21.25 1 93.81 311 LEU A C 1
ATOM 2345 O O . LEU A 1 311 ? 7.305 -46.594 -21.5 1 93.81 311 LEU A O 1
ATOM 2349 N N . ILE A 1 312 ? 7.195 -44.406 -21.594 1 92.88 312 ILE A N 1
ATOM 2350 C CA . ILE A 1 312 ? 5.91 -44.375 -22.281 1 92.88 312 ILE A CA 1
ATOM 2351 C C . ILE A 1 312 ? 6.082 -44.875 -23.719 1 92.88 312 ILE A C 1
ATOM 2353 O O . ILE A 1 312 ? 5.219 -45.594 -24.234 1 92.88 312 ILE A O 1
ATOM 2357 N N . ARG A 1 313 ? 7.219 -44.625 -24.25 1 92.88 313 ARG A N 1
ATOM 2358 C CA . ARG A 1 313 ? 7.449 -44.969 -25.656 1 92.88 313 ARG A CA 1
ATOM 2359 C C . ARG A 1 313 ? 7.777 -46.438 -25.797 1 92.88 313 ARG A C 1
ATOM 2361 O O . ARG A 1 313 ? 7.879 -46.969 -26.906 1 92.88 313 ARG A O 1
ATOM 2368 N N . ARG A 1 314 ? 7.914 -47.125 -24.766 1 90.88 314 ARG A N 1
ATOM 2369 C CA . ARG A 1 314 ? 8.266 -48.562 -24.812 1 90.88 314 ARG A CA 1
ATOM 2370 C C . ARG A 1 314 ? 7.211 -49.344 -25.562 1 90.88 314 ARG A C 1
ATOM 2372 O O . ARG A 1 314 ? 7.512 -50.406 -26.125 1 90.88 314 ARG A O 1
ATOM 2379 N N . ASP A 1 315 ? 6.02 -48.875 -25.531 1 83.94 315 ASP A N 1
ATOM 2380 C CA . ASP A 1 315 ? 4.953 -49.594 -26.203 1 83.94 315 ASP A CA 1
ATOM 2381 C C . ASP A 1 315 ? 4.867 -49.188 -27.688 1 83.94 315 ASP A C 1
ATOM 2383 O O . ASP A 1 315 ? 3.988 -49.688 -28.406 1 83.94 315 ASP A O 1
ATOM 2387 N N . GLY A 1 316 ? 5.734 -48.281 -28.203 1 84.38 316 GLY A N 1
ATOM 2388 C CA . GLY A 1 316 ? 5.824 -47.938 -29.609 1 84.38 316 GLY A CA 1
ATOM 2389 C C . GLY A 1 316 ? 5.082 -46.656 -29.969 1 84.38 316 GLY A C 1
ATOM 2390 O O . GLY A 1 316 ? 5.191 -46.188 -31.094 1 84.38 316 GLY A O 1
ATOM 2391 N N . GLY A 1 317 ? 4.324 -46.188 -29.141 1 87 317 GLY A N 1
ATOM 2392 C CA . GLY A 1 317 ? 3.557 -45 -29.422 1 87 317 GLY A CA 1
ATOM 2393 C C . GLY A 1 317 ? 4.254 -43.719 -28.984 1 87 317 GLY A C 1
ATOM 2394 O O . GLY A 1 317 ? 5.32 -43.781 -28.375 1 87 317 GLY A O 1
ATOM 2395 N N . PRO A 1 318 ? 3.668 -42.625 -29.438 1 91.69 318 PRO A N 1
ATOM 2396 C CA . PRO A 1 318 ? 4.25 -41.344 -29.031 1 91.69 318 PRO A CA 1
ATOM 2397 C C . PRO A 1 318 ? 4.125 -41.062 -27.531 1 91.69 318 PRO A C 1
ATOM 2399 O O . PRO A 1 318 ? 3.184 -41.562 -26.891 1 91.69 318 PRO A O 1
ATOM 2402 N N . ALA A 1 319 ? 5.074 -40.406 -27.031 1 94 319 ALA A N 1
ATOM 2403 C CA . ALA A 1 319 ? 5.09 -40.125 -25.594 1 94 319 ALA A CA 1
ATOM 2404 C C . ALA A 1 319 ? 4.168 -38.969 -25.234 1 94 319 ALA A C 1
ATOM 2406 O O . ALA A 1 319 ? 3.625 -38.906 -24.125 1 94 319 ALA A O 1
ATOM 2407 N N . LEU A 1 320 ? 4.113 -38.062 -26.203 1 94.69 320 LEU A N 1
ATOM 2408 C CA . LEU A 1 320 ? 3.326 -36.844 -25.953 1 94.69 320 LEU A CA 1
ATOM 2409 C C . LEU A 1 320 ? 2.035 -36.875 -26.766 1 94.69 320 LEU A C 1
ATOM 2411 O O . LEU A 1 320 ? 1.987 -37.438 -27.859 1 94.69 320 LEU A O 1
ATOM 2415 N N . PHE A 1 321 ? 1.025 -36.375 -26.141 1 91.88 321 PHE A N 1
ATOM 2416 C CA . PHE A 1 321 ? -0.259 -36.156 -26.797 1 91.88 321 PHE A CA 1
ATOM 2417 C C . PHE A 1 321 ? -0.775 -34.75 -26.562 1 91.88 321 PHE A C 1
ATOM 2419 O O . PHE A 1 321 ? -0.409 -34.094 -25.578 1 91.88 321 PHE A O 1
ATOM 2426 N N . ALA A 1 322 ? -1.507 -34.188 -27.562 1 94.19 322 ALA A N 1
ATOM 2427 C CA . ALA A 1 322 ? -2.031 -32.844 -27.469 1 94.19 322 ALA A CA 1
ATOM 2428 C C . ALA A 1 322 ? -3.557 -32.812 -27.516 1 94.19 322 ALA A C 1
ATOM 2430 O O . ALA A 1 322 ? -4.156 -33.312 -28.469 1 94.19 322 ALA A O 1
ATOM 2431 N N . HIS A 1 323 ? -4.18 -32.344 -26.5 1 92.19 323 HIS A N 1
ATOM 2432 C CA . HIS A 1 323 ? -5.629 -32.156 -26.453 1 92.19 323 HIS A CA 1
ATOM 2433 C C . HIS A 1 323 ? -6.016 -30.75 -26.859 1 92.19 323 HIS A C 1
ATOM 2435 O O . HIS A 1 323 ? -5.492 -29.766 -26.312 1 92.19 323 HIS A O 1
ATOM 2441 N N . ARG A 1 324 ? -6.922 -30.703 -27.75 1 95.31 324 ARG A N 1
ATOM 2442 C CA . ARG A 1 324 ? -7.348 -29.391 -28.203 1 95.31 324 ARG A CA 1
ATOM 2443 C C . ARG A 1 324 ? -8.109 -28.656 -27.109 1 95.31 324 ARG A C 1
ATOM 2445 O O . ARG A 1 324 ? -9.086 -29.172 -26.562 1 95.31 324 ARG A O 1
ATOM 2452 N N . ARG A 1 325 ? -7.672 -27.406 -26.766 1 97.12 325 ARG A N 1
ATOM 2453 C CA . ARG A 1 325 ? -8.289 -26.594 -25.734 1 97.12 325 ARG A CA 1
ATOM 2454 C C . ARG A 1 325 ? -8.461 -25.156 -26.203 1 97.12 325 ARG A C 1
ATOM 2456 O O . ARG A 1 325 ? -7.93 -24.766 -27.25 1 97.12 325 ARG A O 1
ATOM 2463 N N . VAL A 1 326 ? -9.266 -24.453 -25.5 1 96.88 326 VAL A N 1
ATOM 2464 C CA . VAL A 1 326 ? -9.516 -23.047 -25.781 1 96.88 326 VAL A CA 1
ATOM 2465 C C . VAL A 1 326 ? -8.531 -22.172 -25.016 1 96.88 326 VAL A C 1
ATOM 2467 O O . VAL A 1 326 ? -8.344 -22.359 -23.797 1 96.88 326 VAL A O 1
ATOM 2470 N N . GLY A 1 327 ? -7.863 -21.328 -25.734 1 95.94 327 GLY A N 1
ATOM 2471 C CA . GLY A 1 327 ? -6.902 -20.438 -25.109 1 95.94 327 GLY A CA 1
ATOM 2472 C C . GLY A 1 327 ? -7.363 -18.984 -25.062 1 95.94 327 GLY A C 1
ATOM 2473 O O . GLY A 1 327 ? -8.555 -18.703 -25.203 1 95.94 327 GLY A O 1
ATOM 2474 N N . MET A 1 328 ? -6.426 -18.141 -24.766 1 94.94 328 MET A N 1
ATOM 2475 C CA . MET A 1 328 ? -6.68 -16.719 -24.703 1 94.94 328 MET A CA 1
ATOM 2476 C C . MET A 1 328 ? -7.23 -16.203 -26.047 1 94.94 328 MET A C 1
ATOM 2478 O O . MET A 1 328 ? -6.793 -16.641 -27.109 1 94.94 328 MET A O 1
ATOM 2482 N N . ASN A 1 329 ? -8.211 -15.234 -25.984 1 93.94 329 ASN A N 1
ATOM 2483 C CA . ASN A 1 329 ? -8.82 -14.617 -27.141 1 93.94 329 ASN A CA 1
ATOM 2484 C C . ASN A 1 329 ? -9.453 -15.664 -28.062 1 93.94 329 ASN A C 1
ATOM 2486 O O . ASN A 1 329 ? -9.375 -15.539 -29.297 1 93.94 329 ASN A O 1
ATOM 2490 N N . ASP A 1 330 ? -9.781 -16.781 -27.562 1 94.12 330 ASP A N 1
ATOM 2491 C CA . ASP A 1 330 ? -10.523 -17.828 -28.234 1 94.12 330 ASP A CA 1
ATOM 2492 C C . ASP A 1 330 ? -9.633 -18.578 -29.234 1 94.12 330 ASP A C 1
ATOM 2494 O O . ASP A 1 330 ? -10.117 -19.078 -30.25 1 94.12 330 ASP A O 1
ATOM 2498 N N . THR A 1 331 ? -8.438 -18.547 -29 1 95.75 331 THR A N 1
ATOM 2499 C CA . THR A 1 331 ? -7.5 -19.281 -29.844 1 95.75 331 THR A CA 1
ATOM 2500 C C . THR A 1 331 ? -7.391 -20.734 -29.391 1 95.75 331 THR A C 1
ATOM 2502 O O . THR A 1 331 ? -7.25 -21.016 -28.203 1 95.75 331 THR A O 1
ATOM 2505 N N . ARG A 1 332 ? -7.461 -21.609 -30.312 1 96.56 332 ARG A N 1
ATOM 2506 C CA . ARG A 1 332 ? -7.32 -23.016 -29.984 1 96.56 332 ARG A CA 1
ATOM 2507 C C . ARG A 1 332 ? -5.852 -23.438 -29.969 1 96.56 332 ARG A C 1
ATOM 2509 O O . ARG A 1 332 ? -5.051 -22.922 -30.75 1 96.56 332 ARG A O 1
ATOM 2516 N N . PHE A 1 333 ? -5.523 -24.234 -29.094 1 97.12 333 PHE A N 1
ATOM 2517 C CA . PHE A 1 333 ? -4.16 -24.75 -29 1 97.12 333 PHE A CA 1
ATOM 2518 C C . PHE A 1 333 ? -4.141 -26.188 -28.531 1 97.12 333 PHE A C 1
ATOM 2520 O O . PHE A 1 333 ? -5.152 -26.703 -28.047 1 97.12 333 PHE A O 1
ATOM 2527 N N . GLY A 1 334 ? -3.064 -26.859 -28.797 1 97.5 334 GLY A N 1
ATOM 2528 C CA . GLY A 1 334 ? -2.883 -28.219 -28.312 1 97.5 334 GLY A CA 1
ATOM 2529 C C . GLY A 1 334 ? -2.244 -28.281 -26.938 1 97.5 334 GLY A C 1
ATOM 2530 O O . GLY A 1 334 ? -1.062 -27.969 -26.781 1 97.5 334 GLY A O 1
ATOM 2531 N N . CYS A 1 335 ? -3.039 -28.672 -25.969 1 97.12 335 CYS A N 1
ATOM 2532 C CA . CYS A 1 335 ? -2.547 -28.828 -24.609 1 97.12 335 CYS A CA 1
ATOM 2533 C C . CYS A 1 335 ? -1.762 -30.125 -24.453 1 97.12 335 CYS A C 1
ATOM 2535 O O . CYS A 1 335 ? -2.336 -31.219 -24.531 1 97.12 335 CYS A O 1
ATOM 2537 N N . LEU A 1 336 ? -0.485 -30 -24.25 1 97.12 336 LEU A N 1
ATOM 2538 C CA . LEU A 1 336 ? 0.417 -31.141 -24.281 1 97.12 336 LEU A CA 1
ATOM 2539 C C . LEU A 1 336 ? 0.321 -31.938 -22.984 1 97.12 336 LEU A C 1
ATOM 2541 O O . LEU A 1 336 ? 0.212 -31.359 -21.891 1 97.12 336 LEU A O 1
ATOM 2545 N N . LYS A 1 337 ? 0.335 -33.25 -23.141 1 95.5 337 LYS A N 1
ATOM 2546 C CA . LYS A 1 337 ? 0.388 -34.156 -22 1 95.5 337 LYS A CA 1
ATOM 2547 C C . LYS A 1 337 ? 1.189 -35.406 -22.359 1 95.5 337 LYS A C 1
ATOM 2549 O O . LYS A 1 337 ? 1.377 -35.719 -23.531 1 95.5 337 LYS A O 1
ATOM 2554 N N . PHE A 1 338 ? 1.692 -36.062 -21.281 1 95.88 338 PHE A N 1
ATOM 2555 C CA . PHE A 1 338 ? 2.221 -37.406 -21.484 1 95.88 338 PHE A CA 1
ATOM 2556 C C . PHE A 1 338 ? 1.096 -38.406 -21.75 1 95.88 338 PHE A C 1
ATOM 2558 O O . PHE A 1 338 ? 0.033 -38.344 -21.141 1 95.88 338 PHE A O 1
ATOM 2565 N N . ARG A 1 339 ? 1.336 -39.125 -22.672 1 93.56 339 ARG A N 1
ATOM 2566 C CA . ARG A 1 339 ? 0.35 -40.188 -22.938 1 93.56 339 ARG A CA 1
ATOM 2567 C C . ARG A 1 339 ? 0.219 -41.125 -21.75 1 93.56 339 ARG A C 1
ATOM 2569 O O . ARG A 1 339 ? 1.222 -41.625 -21.234 1 93.56 339 ARG A O 1
ATOM 2576 N N . THR A 1 340 ? -0.99 -41.25 -21.297 1 90.75 340 THR A N 1
ATOM 2577 C CA . THR A 1 340 ? -1.192 -42.125 -20.141 1 90.75 340 THR A CA 1
ATOM 2578 C C . THR A 1 340 ? -1.981 -43.375 -20.516 1 90.75 340 THR A C 1
ATOM 2580 O O . THR A 1 340 ? -2.15 -44.281 -19.703 1 90.75 340 THR A O 1
ATOM 2583 N N . MET A 1 341 ? -2.467 -43.344 -21.734 1 88.5 341 MET A N 1
ATOM 2584 C CA . MET A 1 341 ? -3.305 -44.438 -22.172 1 88.5 341 MET A CA 1
ATOM 2585 C C . MET A 1 341 ? -2.57 -45.312 -23.203 1 88.5 341 MET A C 1
ATOM 2587 O O . MET A 1 341 ? -1.595 -44.875 -23.812 1 88.5 341 MET A O 1
ATOM 2591 N N . ILE A 1 342 ? -3.094 -46.375 -23.328 1 86.56 342 ILE A N 1
ATOM 2592 C CA . ILE A 1 342 ? -2.518 -47.312 -24.297 1 86.56 342 ILE A CA 1
ATOM 2593 C C . ILE A 1 342 ? -2.764 -46.812 -25.719 1 86.56 342 ILE A C 1
ATOM 2595 O O . ILE A 1 342 ? -3.648 -45.969 -25.938 1 86.56 342 ILE A O 1
ATOM 2599 N N . VAL A 1 343 ? -1.953 -47.188 -26.672 1 82.62 343 VAL A N 1
ATOM 2600 C CA . VAL A 1 343 ? -1.979 -46.688 -28.047 1 82.62 343 VAL A CA 1
ATOM 2601 C C . VAL A 1 343 ? -3.305 -47.062 -28.703 1 82.62 343 VAL A C 1
ATOM 2603 O O . VAL A 1 343 ? -3.873 -46.281 -29.453 1 82.62 343 VAL A O 1
ATOM 2606 N N . ASN A 1 344 ? -3.871 -48.219 -28.375 1 80.69 344 ASN A N 1
ATOM 2607 C CA . ASN A 1 344 ? -5.133 -48.656 -28.953 1 80.69 344 ASN A CA 1
ATOM 2608 C C . ASN A 1 344 ? -6.309 -48.406 -28.016 1 80.69 344 ASN A C 1
ATOM 2610 O O . ASN A 1 344 ? -7.207 -49.219 -27.891 1 80.69 344 ASN A O 1
ATOM 2614 N N . ALA A 1 345 ? -6.246 -47.219 -27.469 1 81.69 345 ALA A N 1
ATOM 2615 C CA . ALA A 1 345 ? -7.227 -46.906 -26.438 1 81.69 345 ALA A CA 1
ATOM 2616 C C . ALA A 1 345 ? -8.641 -46.906 -27 1 81.69 345 ALA A C 1
ATOM 2618 O O . ALA A 1 345 ? -9.578 -47.344 -26.344 1 81.69 345 ALA A O 1
ATOM 2619 N N . ASP A 1 346 ? -8.859 -46.375 -28.172 1 79.06 346 ASP A N 1
ATOM 2620 C CA . ASP A 1 346 ? -10.188 -46.312 -28.766 1 79.06 346 ASP A CA 1
ATOM 2621 C C . ASP A 1 346 ? -10.781 -47.688 -28.969 1 79.06 346 ASP A C 1
ATOM 2623 O O . ASP A 1 346 ? -11.961 -47.938 -28.703 1 79.06 346 ASP A O 1
ATOM 2627 N N . GLU A 1 347 ? -9.906 -48.531 -29.391 1 81.38 347 GLU A N 1
ATOM 2628 C CA . GLU A 1 347 ? -10.328 -49.906 -29.625 1 81.38 347 GLU A CA 1
ATOM 2629 C C . GLU A 1 347 ? -10.711 -50.594 -28.312 1 81.38 347 GLU A C 1
ATOM 2631 O O . GLU A 1 347 ? -11.711 -51.312 -28.25 1 81.38 347 GLU A O 1
ATOM 2636 N N . VAL A 1 348 ? -9.898 -50.312 -27.453 1 85.12 348 VAL A N 1
ATOM 2637 C CA . VAL A 1 348 ? -10.133 -50.938 -26.141 1 85.12 348 VAL A CA 1
ATOM 2638 C C . VAL A 1 348 ? -11.422 -50.375 -25.531 1 85.12 348 VAL A C 1
ATOM 2640 O O . VAL A 1 348 ? -12.203 -51.125 -24.938 1 85.12 348 VAL A O 1
ATOM 2643 N N . LEU A 1 349 ? -11.633 -49.094 -25.625 1 85.62 349 LEU A N 1
ATOM 2644 C CA . LEU A 1 349 ? -12.852 -48.5 -25.094 1 85.62 349 LEU A CA 1
ATOM 2645 C C . LEU A 1 349 ? -14.086 -49.094 -25.75 1 85.62 349 LEU A C 1
ATOM 2647 O O . LEU A 1 349 ? -15.055 -49.438 -25.062 1 85.62 349 LEU A O 1
ATOM 2651 N N . ARG A 1 350 ? -14.016 -49.219 -27.031 1 84.38 350 ARG A N 1
ATOM 2652 C CA . ARG A 1 350 ? -15.133 -49.812 -27.766 1 84.38 350 ARG A CA 1
ATOM 2653 C C . ARG A 1 350 ? -15.43 -51.219 -27.266 1 84.38 350 ARG A C 1
ATOM 2655 O O . ARG A 1 350 ? -16.594 -51.562 -27.062 1 84.38 350 ARG A O 1
ATOM 2662 N N . ARG A 1 351 ? -14.43 -51.906 -27.094 1 87.25 351 ARG A N 1
ATOM 2663 C CA . ARG A 1 351 ? -14.57 -53.281 -26.641 1 87.25 351 ARG A CA 1
ATOM 2664 C C . ARG A 1 351 ? -15.172 -53.344 -25.234 1 87.25 351 ARG A C 1
ATOM 2666 O O . ARG A 1 351 ? -16.047 -54.156 -24.969 1 87.25 351 ARG A O 1
ATOM 2673 N N . VAL A 1 352 ? -14.641 -52.469 -24.422 1 87.06 352 VAL A N 1
ATOM 2674 C CA . VAL A 1 352 ? -15.109 -52.438 -23.031 1 87.06 352 VAL A CA 1
ATOM 2675 C C . VAL A 1 352 ? -16.578 -52.031 -23 1 87.06 352 VAL A C 1
ATOM 2677 O O . VAL A 1 352 ? -17.375 -52.594 -22.25 1 87.06 352 VAL A O 1
ATOM 2680 N N . LEU A 1 353 ? -16.953 -51.031 -23.781 1 87.38 353 LEU A N 1
ATOM 2681 C CA . LEU A 1 353 ? -18.328 -50.531 -23.797 1 87.38 353 LEU A CA 1
ATOM 2682 C C . LEU A 1 353 ? -19.281 -51.562 -24.406 1 87.38 353 LEU A C 1
ATOM 2684 O O . LEU A 1 353 ? -20.469 -51.594 -24.062 1 87.38 353 LEU A O 1
ATOM 2688 N N . GLU A 1 354 ? -18.734 -52.375 -25.281 1 86.25 354 GLU A N 1
ATOM 2689 C CA . GLU A 1 354 ? -19.531 -53.438 -25.922 1 86.25 354 GLU A CA 1
ATOM 2690 C C . GLU A 1 354 ? -19.703 -54.656 -25 1 86.25 354 GLU A C 1
ATOM 2692 O O . GLU A 1 354 ? -20.734 -55.312 -25.031 1 86.25 354 GLU A O 1
ATOM 2697 N N . THR A 1 355 ? -18.734 -54.875 -24.172 1 87.06 355 THR A N 1
ATOM 2698 C CA . THR A 1 355 ? -18.703 -56.125 -23.438 1 87.06 355 THR A CA 1
ATOM 2699 C C . THR A 1 355 ? -19.125 -55.938 -21.984 1 87.06 355 THR A C 1
ATOM 2701 O O . THR A 1 355 ? -19.531 -56.875 -21.297 1 87.06 355 THR A O 1
ATOM 2704 N N . ASP A 1 356 ? -19.047 -54.719 -21.5 1 86.19 356 ASP A N 1
ATOM 2705 C CA . ASP A 1 356 ? -19.344 -54.469 -20.094 1 86.19 356 ASP A CA 1
ATOM 2706 C C . ASP A 1 356 ? -20.453 -53.438 -19.953 1 86.19 356 ASP A C 1
ATOM 2708 O O . ASP A 1 356 ? -20.203 -52.219 -20.047 1 86.19 356 ASP A O 1
ATOM 2712 N N . PRO A 1 357 ? -21.594 -53.875 -19.625 1 85.81 357 PRO A N 1
ATOM 2713 C CA . PRO A 1 357 ? -22.75 -52.969 -19.5 1 85.81 357 PRO A CA 1
ATOM 2714 C C . PRO A 1 357 ? -22.562 -51.938 -18.406 1 85.81 357 PRO A C 1
ATOM 2716 O O . PRO A 1 357 ? -23.062 -50.812 -18.531 1 85.81 357 PRO A O 1
ATOM 2719 N N . GLU A 1 358 ? -21.969 -52.375 -17.359 1 85.69 358 GLU A N 1
ATOM 2720 C CA . GLU A 1 358 ? -21.75 -51.406 -16.281 1 85.69 358 GLU A CA 1
ATOM 2721 C C . GLU A 1 358 ? -20.828 -50.281 -16.719 1 85.69 358 GLU A C 1
ATOM 2723 O O . GLU A 1 358 ? -21.062 -49.125 -16.391 1 85.69 358 GLU A O 1
ATOM 2728 N N . ALA A 1 359 ? -19.781 -50.625 -17.344 1 85.38 359 ALA A N 1
ATOM 2729 C CA . ALA A 1 359 ? -18.844 -49.625 -17.859 1 85.38 359 ALA A CA 1
ATOM 2730 C C . ALA A 1 359 ? -19.531 -48.688 -18.859 1 85.38 359 ALA A C 1
ATOM 2732 O O . ALA A 1 359 ? -19.266 -47.5 -18.891 1 85.38 359 ALA A O 1
ATOM 2733 N N . ARG A 1 360 ? -20.359 -49.219 -19.656 1 84.44 360 ARG A N 1
ATOM 2734 C CA . ARG A 1 360 ? -21.109 -48.406 -20.625 1 84.44 360 ARG A CA 1
ATOM 2735 C C . ARG A 1 360 ? -22 -47.375 -19.938 1 84.44 360 ARG A C 1
ATOM 2737 O O . ARG A 1 360 ? -22.062 -46.219 -20.344 1 84.44 360 ARG A O 1
ATOM 2744 N N . ALA A 1 361 ? -22.641 -47.812 -18.953 1 83 361 ALA A N 1
ATOM 2745 C CA . ALA A 1 361 ? -23.516 -46.906 -18.203 1 83 361 ALA A CA 1
ATOM 2746 C C . ALA A 1 361 ? -22.703 -45.781 -17.562 1 83 361 ALA A C 1
ATOM 2748 O O . ALA A 1 361 ? -23.141 -44.625 -17.578 1 83 361 ALA A O 1
ATOM 2749 N N . GLU A 1 362 ? -21.641 -46.125 -17 1 79.62 362 GLU A N 1
ATOM 2750 C CA . GLU A 1 362 ? -20.766 -45.156 -16.391 1 79.62 362 GLU A CA 1
ATOM 2751 C C . GLU A 1 362 ? -20.266 -44.156 -17.422 1 79.62 362 GLU A C 1
ATOM 2753 O O . GLU A 1 362 ? -20.234 -42.938 -17.156 1 79.62 362 GLU A O 1
ATOM 2758 N N . TRP A 1 363 ? -19.859 -44.625 -18.516 1 78.81 363 TRP A N 1
ATOM 2759 C CA . TRP A 1 363 ? -19.328 -43.812 -19.594 1 78.81 363 TRP A CA 1
ATOM 2760 C C . TRP A 1 363 ? -20.391 -42.844 -20.094 1 78.81 363 TRP A C 1
ATOM 2762 O O . TRP A 1 363 ? -20.094 -41.656 -20.375 1 78.81 363 TRP A O 1
ATOM 2772 N N . GLU A 1 364 ? -21.562 -43.312 -20.203 1 73.62 364 GLU A N 1
ATOM 2773 C CA . GLU A 1 364 ? -22.656 -42.469 -20.688 1 73.62 364 GLU A CA 1
ATOM 2774 C C . GLU A 1 364 ? -22.984 -41.344 -19.672 1 73.62 364 GLU A C 1
ATOM 2776 O O . GLU A 1 364 ? -23.344 -40.25 -20.062 1 73.62 364 GLU A O 1
ATOM 2781 N N . ARG A 1 365 ? -22.766 -41.719 -18.469 1 67.38 365 ARG A N 1
ATOM 2782 C CA . ARG A 1 365 ? -23.109 -40.781 -17.406 1 67.38 365 ARG A CA 1
ATOM 2783 C C . ARG A 1 365 ? -21.984 -39.781 -17.188 1 67.38 365 ARG A C 1
ATOM 2785 O O . ARG A 1 365 ? -22.234 -38.562 -17.109 1 67.38 365 ARG A O 1
ATOM 2792 N N . ASP A 1 366 ? -20.812 -40.312 -17.094 1 65.5 366 ASP A N 1
ATOM 2793 C CA . ASP A 1 366 ? -19.734 -39.469 -16.594 1 65.5 366 ASP A CA 1
ATOM 2794 C C . ASP A 1 366 ? -18.719 -39.188 -17.688 1 65.5 366 ASP A C 1
ATOM 2796 O O . ASP A 1 366 ? -17.859 -38.281 -17.547 1 65.5 366 ASP A O 1
ATOM 2800 N N . PHE A 1 367 ? -18.828 -39.844 -18.797 1 68 367 PHE A N 1
ATOM 2801 C CA . PHE A 1 367 ? -17.875 -39.812 -19.891 1 68 367 PHE A CA 1
ATOM 2802 C C . PHE A 1 367 ? -16.469 -40.125 -19.391 1 68 367 PHE A C 1
ATOM 2804 O O . PHE A 1 367 ? -15.492 -39.531 -19.875 1 68 367 PHE A O 1
ATOM 2811 N N . LYS A 1 368 ? -16.5 -40.844 -18.25 1 74.62 368 LYS A N 1
ATOM 2812 C CA . LYS A 1 368 ? -15.258 -41.344 -17.656 1 74.62 368 LYS A CA 1
ATOM 2813 C C . LYS A 1 368 ? -15.477 -42.688 -16.953 1 74.62 368 LYS A C 1
ATOM 2815 O O . LYS A 1 368 ? -16.578 -42.969 -16.5 1 74.62 368 LYS A O 1
ATOM 2820 N N . LEU A 1 369 ? -14.445 -43.562 -17.094 1 76.56 369 LEU A N 1
ATOM 2821 C CA . LEU A 1 369 ? -14.484 -44.844 -16.375 1 76.56 369 LEU A CA 1
ATOM 2822 C C . LEU A 1 369 ? -13.609 -44.781 -15.125 1 76.56 369 LEU A C 1
ATOM 2824 O O . LEU A 1 369 ? -12.492 -44.25 -15.164 1 76.56 369 LEU A O 1
ATOM 2828 N N . ARG A 1 370 ? -14.031 -45.125 -13.984 1 72.06 370 ARG A N 1
ATOM 2829 C CA . ARG A 1 370 ? -13.305 -45.156 -12.719 1 72.06 370 ARG A CA 1
ATOM 2830 C C . ARG A 1 370 ? -12.094 -46.062 -12.805 1 72.06 370 ARG A C 1
ATOM 2832 O O . ARG A 1 370 ? -11.008 -45.719 -12.344 1 72.06 370 ARG A O 1
ATOM 2839 N N . ASN A 1 371 ? -12.398 -47.156 -13.289 1 77.5 371 ASN A N 1
ATOM 2840 C CA . ASN A 1 371 ? -11.344 -48.125 -13.539 1 77.5 371 ASN A CA 1
ATOM 2841 C C . ASN A 1 371 ? -11.109 -48.344 -15.039 1 77.5 371 ASN A C 1
ATOM 2843 O O . ASN A 1 371 ? -11.422 -49.406 -15.578 1 77.5 371 ASN A O 1
ATOM 2847 N N . ASP A 1 372 ? -10.508 -47.438 -15.57 1 81.12 372 ASP A N 1
ATOM 2848 C CA . ASP A 1 372 ? -10.32 -47.375 -17.016 1 81.12 372 ASP A CA 1
ATOM 2849 C C . ASP A 1 372 ? -9.156 -48.281 -17.453 1 81.12 372 ASP A C 1
ATOM 2851 O O . ASP A 1 372 ? -8 -48 -17.125 1 81.12 372 ASP A O 1
ATOM 2855 N N . PRO A 1 373 ? -9.422 -49.344 -17.984 1 80.69 373 PRO A N 1
ATOM 2856 C CA . PRO A 1 373 ? -8.383 -50.281 -18.406 1 80.69 373 PRO A CA 1
ATOM 2857 C C . PRO A 1 373 ? -7.457 -49.688 -19.469 1 80.69 373 PRO A C 1
ATOM 2859 O O . PRO A 1 373 ? -6.406 -50.281 -19.766 1 80.69 373 PRO A O 1
ATOM 2862 N N . ARG A 1 374 ? -7.82 -48.531 -20.016 1 87.56 374 ARG A N 1
ATOM 2863 C CA . ARG A 1 374 ? -7.004 -47.906 -21.047 1 87.56 374 ARG A CA 1
ATOM 2864 C C . ARG A 1 374 ? -5.777 -47.219 -20.438 1 87.56 374 ARG A C 1
ATOM 2866 O O . ARG A 1 374 ? -4.812 -46.938 -21.156 1 87.56 374 ARG A O 1
ATOM 2873 N N . ILE A 1 375 ? -5.824 -47.156 -19.188 1 89.5 375 ILE A N 1
ATOM 2874 C CA . ILE A 1 375 ? -4.758 -46.375 -18.531 1 89.5 375 ILE A CA 1
ATOM 2875 C C . ILE A 1 375 ? -3.615 -47.344 -18.172 1 89.5 375 ILE A C 1
ATOM 2877 O O . ILE A 1 375 ? -3.828 -48.344 -17.5 1 89.5 375 ILE A O 1
ATOM 2881 N N . THR A 1 376 ? -2.393 -47.094 -18.609 1 88.38 376 THR A N 1
ATOM 2882 C CA . THR A 1 376 ? -1.208 -47.875 -18.297 1 88.38 376 THR A CA 1
ATOM 2883 C C . THR A 1 376 ? -0.795 -47.688 -16.844 1 88.38 376 THR A C 1
ATOM 2885 O O . THR A 1 376 ? -1.222 -46.75 -16.188 1 88.38 376 THR A O 1
ATOM 2888 N N . PRO A 1 377 ? 0.001 -48.656 -16.328 1 85.94 377 PRO A N 1
ATOM 2889 C CA . PRO A 1 377 ? 0.472 -48.469 -14.945 1 85.94 377 PRO A CA 1
ATOM 2890 C C . PRO A 1 377 ? 1.229 -47.156 -14.742 1 85.94 377 PRO A C 1
ATOM 2892 O O . PRO A 1 377 ? 1.014 -46.469 -13.75 1 85.94 377 PRO A O 1
ATOM 2895 N N . VAL A 1 378 ? 2.08 -46.844 -15.711 1 87.94 378 VAL A N 1
ATOM 2896 C CA . VAL A 1 378 ? 2.797 -45.562 -15.648 1 87.94 378 VAL A CA 1
ATOM 2897 C C . VAL A 1 378 ? 1.81 -44.406 -15.766 1 87.94 378 VAL A C 1
ATOM 2899 O O . VAL A 1 378 ? 1.955 -43.375 -15.078 1 87.94 378 VAL A O 1
ATOM 2902 N N . GLY A 1 379 ? 0.936 -44.656 -16.609 1 88.62 379 GLY A N 1
ATOM 2903 C CA . GLY A 1 379 ? -0.095 -43.625 -16.797 1 88.62 379 GLY A CA 1
ATOM 2904 C C . GLY A 1 379 ? -0.896 -43.344 -15.539 1 88.62 379 GLY A C 1
ATOM 2905 O O . GLY A 1 379 ? -1.216 -42.188 -15.25 1 88.62 379 GLY A O 1
ATOM 2906 N N . ARG A 1 380 ? -1.17 -44.406 -14.797 1 88.12 380 ARG A N 1
ATOM 2907 C CA . ARG A 1 380 ? -1.92 -44.281 -13.555 1 88.12 380 ARG A CA 1
ATOM 2908 C C . ARG A 1 380 ? -1.159 -43.406 -12.555 1 88.12 380 ARG A C 1
ATOM 2910 O O . ARG A 1 380 ? -1.745 -42.531 -11.898 1 88.12 380 ARG A O 1
ATOM 2917 N N . PHE A 1 381 ? 0.03 -43.688 -12.484 1 86.44 381 PHE A N 1
ATOM 2918 C CA . PHE A 1 381 ? 0.88 -42.906 -11.594 1 86.44 381 PHE A CA 1
ATOM 2919 C C . PHE A 1 381 ? 0.924 -41.469 -12.023 1 86.44 381 PHE A C 1
ATOM 2921 O O . PHE A 1 381 ? 0.798 -40.562 -11.195 1 86.44 381 PHE A O 1
ATOM 2928 N N . LEU A 1 382 ? 1.088 -41.188 -13.281 1 89.38 382 LEU A N 1
ATOM 2929 C CA . LEU A 1 382 ? 1.201 -39.844 -13.82 1 89.38 382 LEU A CA 1
ATOM 2930 C C . LEU A 1 382 ? -0.084 -39.062 -13.594 1 89.38 382 LEU A C 1
ATOM 2932 O O . LEU A 1 382 ? -0.039 -37.906 -13.195 1 89.38 382 LEU A O 1
ATOM 2936 N N . ARG A 1 383 ? -1.179 -39.75 -13.758 1 86.31 383 ARG A N 1
ATOM 2937 C CA . ARG A 1 383 ? -2.469 -39.062 -13.586 1 86.31 383 ARG A CA 1
ATOM 2938 C C . ARG A 1 383 ? -2.725 -38.75 -12.117 1 86.31 383 ARG A C 1
ATOM 2940 O O . ARG A 1 383 ? -3.26 -37.688 -11.805 1 86.31 383 ARG A O 1
ATOM 2947 N N . ARG A 1 384 ? -2.295 -39.719 -11.281 1 82.62 384 ARG A N 1
ATOM 2948 C CA . ARG A 1 384 ? -2.51 -39.531 -9.852 1 82.62 384 ARG A CA 1
ATOM 2949 C C . ARG A 1 384 ? -1.689 -38.375 -9.312 1 82.62 384 ARG A C 1
ATOM 2951 O O . ARG A 1 384 ? -2.117 -37.656 -8.383 1 82.62 384 ARG A O 1
ATOM 2958 N N . THR A 1 385 ? -0.609 -38.156 -9.898 1 85 385 THR A N 1
ATOM 2959 C CA . THR A 1 385 ? 0.294 -37.125 -9.406 1 85 385 THR A CA 1
ATOM 2960 C C . THR A 1 385 ? 0.22 -35.875 -10.281 1 85 385 THR A C 1
ATOM 2962 O O . THR A 1 385 ? 0.903 -34.906 -10.023 1 85 385 THR A O 1
ATOM 2965 N N . SER A 1 386 ? -0.573 -35.906 -11.32 1 86.25 386 SER A N 1
ATOM 2966 C CA . SER A 1 386 ? -0.749 -34.812 -12.281 1 86.25 386 SER A CA 1
ATOM 2967 C C . SER A 1 386 ? 0.555 -34.5 -13.008 1 86.25 386 SER A C 1
ATOM 2969 O O . SER A 1 386 ? 0.732 -33.375 -13.531 1 86.25 386 SER A O 1
ATOM 2971 N N . LEU A 1 387 ? 1.466 -35.469 -12.961 1 90.25 387 LEU A N 1
ATOM 2972 C CA . LEU A 1 387 ? 2.754 -35.281 -13.617 1 90.25 387 LEU A CA 1
ATOM 2973 C C . LEU A 1 387 ? 2.619 -35.438 -15.133 1 90.25 387 LEU A C 1
ATOM 2975 O O . LEU A 1 387 ? 3.525 -35.062 -15.883 1 90.25 387 LEU A O 1
ATOM 2979 N N . ASP A 1 388 ? 1.461 -36 -15.531 1 92.94 388 ASP A N 1
ATOM 2980 C CA . ASP A 1 388 ? 1.212 -36.156 -16.969 1 92.94 388 ASP A CA 1
ATOM 2981 C C . ASP A 1 388 ? 1.077 -34.812 -17.641 1 92.94 388 ASP A C 1
ATOM 2983 O O . ASP A 1 388 ? 1.163 -34.688 -18.875 1 92.94 388 ASP A O 1
ATOM 2987 N N . GLU A 1 389 ? 1.004 -33.75 -16.828 1 94.31 389 GLU A N 1
ATOM 2988 C CA . GLU A 1 389 ? 0.76 -32.406 -17.375 1 94.31 389 GLU A CA 1
ATOM 2989 C C . GLU A 1 389 ? 2.057 -31.609 -17.5 1 94.31 389 GLU A C 1
ATOM 2991 O O . GLU A 1 389 ? 2.062 -30.5 -18.016 1 94.31 389 GLU A O 1
ATOM 2996 N N . LEU A 1 390 ? 3.184 -32.125 -17.156 1 95.62 390 LEU A N 1
ATOM 2997 C CA . LEU A 1 390 ? 4.469 -31.438 -17.125 1 95.62 390 LEU A CA 1
ATOM 2998 C C . LEU A 1 390 ? 4.84 -30.938 -18.516 1 95.62 390 LEU A C 1
ATOM 3000 O O . LEU A 1 390 ? 5.422 -29.859 -18.656 1 95.62 390 LEU A O 1
ATOM 3004 N N . PRO A 1 391 ? 4.477 -31.703 -19.594 1 97.06 391 PRO A N 1
ATOM 3005 C CA . PRO A 1 391 ? 4.809 -31.219 -20.938 1 97.06 391 PRO A CA 1
ATOM 3006 C C . PRO A 1 391 ? 4.176 -29.875 -21.25 1 97.06 391 PRO A C 1
ATOM 3008 O O . PRO A 1 391 ? 4.602 -29.188 -22.188 1 97.06 391 PRO A O 1
ATOM 3011 N N . GLN A 1 392 ? 3.188 -29.5 -20.531 1 97.88 392 GLN A N 1
ATOM 3012 C CA . GLN A 1 392 ? 2.516 -28.219 -20.75 1 97.88 392 GLN A CA 1
ATOM 3013 C C . GLN A 1 392 ? 3.463 -27.047 -20.5 1 97.88 392 GLN A C 1
ATOM 3015 O O . GLN A 1 392 ? 3.18 -25.922 -20.906 1 97.88 392 GLN A O 1
ATOM 3020 N N . LEU A 1 393 ? 4.57 -27.266 -19.859 1 98.25 393 LEU A N 1
ATOM 3021 C CA . LEU A 1 393 ? 5.598 -26.25 -19.719 1 98.25 393 LEU A CA 1
ATOM 3022 C C . LEU A 1 393 ? 6.062 -25.75 -21.078 1 98.25 393 LEU A C 1
ATOM 3024 O O . LEU A 1 393 ? 6.41 -24.578 -21.234 1 98.25 393 LEU A O 1
ATOM 3028 N N . ILE A 1 394 ? 6.062 -26.656 -22.031 1 97.94 394 ILE A N 1
ATOM 3029 C CA . ILE A 1 394 ? 6.402 -26.281 -23.391 1 97.94 394 ILE A CA 1
ATOM 3030 C C . ILE A 1 394 ? 5.348 -25.312 -23.953 1 97.94 394 ILE A C 1
ATOM 3032 O O . ILE A 1 394 ? 5.684 -24.328 -24.609 1 97.94 394 ILE A O 1
ATOM 3036 N N . ASN A 1 395 ? 4.062 -25.625 -23.672 1 98.38 395 ASN A N 1
ATOM 3037 C CA . ASN A 1 395 ? 2.99 -24.719 -24.078 1 98.38 395 ASN A CA 1
ATOM 3038 C C . ASN A 1 395 ? 3.184 -23.328 -23.484 1 98.38 395 ASN A C 1
ATOM 3040 O O . ASN A 1 395 ? 2.871 -22.328 -24.141 1 98.38 395 ASN A O 1
ATOM 3044 N N . VAL A 1 396 ? 3.658 -23.297 -22.266 1 98.38 396 VAL A N 1
ATOM 3045 C CA . VAL A 1 396 ? 3.885 -22.031 -21.578 1 98.38 396 VAL A CA 1
ATOM 3046 C C . VAL A 1 396 ? 4.98 -21.234 -22.312 1 98.38 396 VAL A C 1
ATOM 3048 O O . VAL A 1 396 ? 4.816 -20.047 -22.594 1 98.38 396 VAL A O 1
ATOM 3051 N N . VAL A 1 397 ? 6.055 -21.875 -22.641 1 98.06 397 VAL A N 1
ATOM 3052 C CA . VAL A 1 397 ? 7.172 -21.234 -23.312 1 98.06 397 VAL A CA 1
ATOM 3053 C C . VAL A 1 397 ? 6.742 -20.781 -24.703 1 98.06 397 VAL A C 1
ATOM 3055 O O . VAL A 1 397 ? 7.152 -19.703 -25.172 1 98.06 397 VAL A O 1
ATOM 3058 N N . ARG A 1 398 ? 5.836 -21.547 -25.312 1 97.44 398 ARG A N 1
ATOM 3059 C CA . ARG A 1 398 ? 5.352 -21.219 -26.656 1 97.44 398 ARG A CA 1
ATOM 3060 C C . ARG A 1 398 ? 4.332 -20.094 -26.609 1 97.44 398 ARG A C 1
ATOM 3062 O O . ARG A 1 398 ? 3.93 -19.578 -27.656 1 97.44 398 ARG A O 1
ATOM 3069 N N . GLY A 1 399 ? 3.873 -19.766 -25.469 1 96.5 399 GLY A N 1
ATOM 3070 C CA . GLY A 1 399 ? 2.969 -18.641 -25.328 1 96.5 399 GLY A CA 1
ATOM 3071 C C . GLY A 1 399 ? 1.505 -19.031 -25.406 1 96.5 399 GLY A C 1
ATOM 3072 O O . GLY A 1 399 ? 0.627 -18.172 -25.469 1 96.5 399 GLY A O 1
ATOM 3073 N N . GLU A 1 400 ? 1.234 -20.312 -25.328 1 97.69 400 GLU A N 1
ATOM 3074 C CA . GLU A 1 400 ? -0.136 -20.812 -25.422 1 97.69 400 GLU A CA 1
ATOM 3075 C C . GLU A 1 400 ? -0.786 -20.891 -24.047 1 97.69 400 GLU A C 1
ATOM 3077 O O . GLU A 1 400 ? -2.01 -20.797 -23.922 1 97.69 400 GLU A O 1
ATOM 3082 N N . MET A 1 401 ? -0.005 -21.141 -23.125 1 98.12 401 MET A N 1
ATOM 3083 C CA . MET A 1 401 ? -0.446 -21.266 -21.75 1 98.12 401 MET A CA 1
ATOM 3084 C C . MET A 1 401 ? 0.395 -20.391 -20.828 1 98.12 401 MET A C 1
ATOM 3086 O O . MET A 1 401 ? 1.343 -19.75 -21.266 1 98.12 401 MET A O 1
ATOM 3090 N N . SER A 1 402 ? -0.045 -20.234 -19.625 1 98.25 402 SER A N 1
ATOM 3091 C CA . SER A 1 402 ? 0.683 -19.625 -18.516 1 98.25 402 SER A CA 1
ATOM 3092 C C . SER A 1 402 ? 0.93 -20.609 -17.391 1 98.25 402 SER A C 1
ATOM 3094 O O . SER A 1 402 ? 0.35 -21.703 -17.375 1 98.25 402 SER A O 1
ATOM 3096 N N . LEU A 1 403 ? 1.912 -20.312 -16.562 1 98.06 403 LEU A N 1
ATOM 3097 C CA . LEU A 1 403 ? 2.107 -21.172 -15.398 1 98.06 403 LEU A CA 1
ATOM 3098 C C . LEU A 1 403 ? 0.86 -21.188 -14.516 1 98.06 403 LEU A C 1
ATOM 3100 O O . LEU A 1 403 ? 0.427 -22.25 -14.07 1 98.06 403 LEU A O 1
ATOM 3104 N N . VAL A 1 404 ? 0.329 -19.969 -14.352 1 97.38 404 VAL A N 1
ATOM 3105 C CA . VAL A 1 404 ? -0.873 -19.828 -13.539 1 97.38 404 VAL A CA 1
ATOM 3106 C C . VAL A 1 404 ? -1.988 -19.188 -14.359 1 97.38 404 VAL A C 1
ATOM 3108 O O . VAL A 1 404 ? -1.762 -18.203 -15.055 1 97.38 404 VAL A O 1
ATOM 3111 N N . GLY A 1 405 ? -3.107 -19.734 -14.352 1 96.06 405 GLY A N 1
ATOM 3112 C CA . GLY A 1 405 ? -4.281 -19.234 -15.047 1 96.06 405 GLY A CA 1
ATOM 3113 C C . GLY A 1 405 ? -5.492 -20.141 -14.898 1 96.06 405 GLY A C 1
ATOM 3114 O O . GLY A 1 405 ? -5.445 -21.141 -14.164 1 96.06 405 GLY A O 1
ATOM 3115 N N . PRO A 1 406 ? -6.57 -19.719 -15.492 1 94.94 406 PRO A N 1
ATOM 3116 C CA . PRO A 1 406 ? -7.73 -20.609 -15.5 1 94.94 406 PRO A CA 1
ATOM 3117 C C . PRO A 1 406 ? -7.43 -21.969 -16.141 1 94.94 406 PRO A C 1
ATOM 3119 O O . PRO A 1 406 ? -6.602 -22.047 -17.062 1 94.94 406 PRO A O 1
ATOM 3122 N N . ARG A 1 407 ? -8.055 -22.922 -15.672 1 92.31 407 ARG A N 1
ATOM 3123 C CA . ARG A 1 407 ? -7.836 -24.266 -16.234 1 92.31 407 ARG A CA 1
ATOM 3124 C C . ARG A 1 407 ? -8.242 -24.312 -17.703 1 92.31 407 ARG A C 1
ATOM 3126 O O . ARG A 1 407 ? -9.297 -23.812 -18.078 1 92.31 407 ARG A O 1
ATOM 3133 N N . PRO A 1 408 ? -7.391 -24.875 -18.5 1 95.31 408 PRO A N 1
ATOM 3134 C CA . PRO A 1 408 ? -7.77 -25.016 -19.922 1 95.31 408 PRO A CA 1
ATOM 3135 C C . PRO A 1 408 ? -9.07 -25.781 -20.109 1 95.31 408 PRO A C 1
ATOM 3137 O O . PRO A 1 408 ? -9.242 -26.859 -19.531 1 95.31 408 PRO A O 1
ATOM 3140 N N . ILE A 1 409 ? -9.914 -25.234 -20.922 1 94.69 409 ILE A N 1
ATOM 3141 C CA . ILE A 1 409 ? -11.211 -25.875 -21.094 1 94.69 409 ILE A CA 1
ATOM 3142 C C . ILE A 1 409 ? -11.398 -26.281 -22.562 1 94.69 409 ILE A C 1
ATOM 3144 O O . ILE A 1 409 ? -10.672 -25.812 -23.438 1 94.69 409 ILE A O 1
ATOM 3148 N N . VAL A 1 410 ? -12.312 -27.25 -22.734 1 94 410 VAL A N 1
ATOM 3149 C CA . VAL A 1 410 ? -12.719 -27.641 -24.094 1 94 410 VAL A CA 1
ATOM 3150 C C . VAL A 1 410 ? -13.844 -26.719 -24.562 1 94 410 VAL A C 1
ATOM 3152 O O . VAL A 1 410 ? -14.477 -26.031 -23.766 1 94 410 VAL A O 1
ATOM 3155 N N . GLU A 1 411 ? -14.055 -26.703 -25.766 1 93.62 411 GLU A N 1
ATOM 3156 C CA . GLU A 1 411 ? -15.023 -25.797 -26.375 1 93.62 411 GLU A CA 1
ATOM 3157 C C . GLU A 1 411 ? -16.406 -25.969 -25.734 1 93.62 411 GLU A C 1
ATOM 3159 O O . GLU A 1 411 ? -17.109 -24.984 -25.5 1 93.62 411 GLU A O 1
ATOM 3164 N N . LYS A 1 412 ? -16.766 -27.203 -25.406 1 90 412 LYS A N 1
ATOM 3165 C CA . LYS A 1 412 ? -18.078 -27.5 -24.859 1 90 412 LYS A CA 1
ATOM 3166 C C . LYS A 1 412 ? -18.281 -26.859 -23.484 1 90 412 LYS A C 1
ATOM 3168 O O . LYS A 1 412 ? -19.406 -26.562 -23.094 1 90 412 LYS A O 1
ATOM 3173 N N . GLU A 1 413 ? -17.281 -26.625 -22.812 1 91.12 413 GLU A N 1
ATOM 3174 C CA . GLU A 1 413 ? -17.344 -26.109 -21.453 1 91.12 413 GLU A CA 1
ATOM 3175 C C . GLU A 1 413 ? -17.516 -24.594 -21.453 1 91.12 413 GLU A C 1
ATOM 3177 O O . GLU A 1 413 ? -17.844 -24 -20.422 1 91.12 413 GLU A O 1
ATOM 3182 N N . MET A 1 414 ? -17.297 -23.953 -22.531 1 92.5 414 MET A N 1
ATOM 3183 C CA . MET A 1 414 ? -17.391 -22.5 -22.625 1 92.5 414 MET A CA 1
ATOM 3184 C C . MET A 1 414 ? -18.781 -22.016 -22.219 1 92.5 414 MET A C 1
ATOM 3186 O O . MET A 1 414 ? -18.922 -20.984 -21.594 1 92.5 414 MET A O 1
ATOM 3190 N N . GLU A 1 415 ? -19.719 -22.828 -22.578 1 91.19 415 GLU A N 1
ATOM 3191 C CA . GLU A 1 415 ? -21.094 -22.453 -22.281 1 91.19 415 GLU A CA 1
ATOM 3192 C C . GLU A 1 415 ? -21.344 -22.406 -20.781 1 91.19 415 GLU A C 1
ATOM 3194 O O . GLU A 1 415 ? -22.156 -21.609 -20.297 1 91.19 415 GLU A O 1
ATOM 3199 N N . ARG A 1 416 ? -20.641 -23.188 -20.109 1 89.88 416 ARG A N 1
ATOM 3200 C CA . ARG A 1 416 ? -20.828 -23.266 -18.672 1 89.88 416 ARG A CA 1
ATOM 3201 C C . ARG A 1 416 ? -20.266 -22.031 -17.969 1 89.88 416 ARG A C 1
ATOM 3203 O O . ARG A 1 416 ? -20.609 -21.766 -16.812 1 89.88 416 ARG A O 1
ATOM 3210 N N . TYR A 1 417 ? -19.516 -21.281 -18.625 1 90.19 417 TYR A N 1
ATOM 3211 C CA . TYR A 1 417 ? -18.922 -20.094 -18.047 1 90.19 417 TYR A CA 1
ATOM 3212 C C . TYR A 1 417 ? -19.891 -18.922 -18.078 1 90.19 417 TYR A C 1
ATOM 3214 O O . TYR A 1 417 ? -19.766 -17.969 -17.297 1 90.19 417 TYR A O 1
ATOM 3222 N N . GLY A 1 418 ? -20.781 -18.984 -18.969 1 86.88 418 GLY A N 1
ATOM 3223 C CA . GLY A 1 418 ? -21.703 -17.859 -19.094 1 86.88 418 GLY A CA 1
ATOM 3224 C C . GLY A 1 418 ? -21 -16.547 -19.391 1 86.88 418 GLY A C 1
ATOM 3225 O O . GLY A 1 418 ? -20.156 -16.484 -20.281 1 86.88 418 GLY A O 1
ATOM 3226 N N . ASP A 1 419 ? -21.359 -15.523 -18.641 1 79.5 419 ASP A N 1
ATOM 3227 C CA . ASP A 1 419 ? -20.797 -14.188 -18.828 1 79.5 419 ASP A CA 1
ATOM 3228 C C . ASP A 1 419 ? -19.344 -14.125 -18.359 1 79.5 419 ASP A C 1
ATOM 3230 O O . ASP A 1 419 ? -18.594 -13.25 -18.781 1 79.5 419 ASP A O 1
ATOM 3234 N N . ASP A 1 420 ? -19.016 -15.047 -17.562 1 83.44 420 ASP A N 1
ATOM 3235 C CA . ASP A 1 420 ? -17.672 -15.047 -17 1 83.44 420 ASP A CA 1
ATOM 3236 C C . ASP A 1 420 ? -16.656 -15.531 -18.031 1 83.44 420 ASP A C 1
ATOM 3238 O O . ASP A 1 420 ? -15.445 -15.477 -17.797 1 83.44 420 ASP A O 1
ATOM 3242 N N . ILE A 1 421 ? -17.125 -15.922 -19.219 1 90.19 421 ILE A N 1
ATOM 3243 C CA . ILE A 1 421 ? -16.234 -16.438 -20.266 1 90.19 421 ILE A CA 1
ATOM 3244 C C . ILE A 1 421 ? -15.273 -15.328 -20.703 1 90.19 421 ILE A C 1
ATOM 3246 O O . ILE A 1 421 ? -14.148 -15.609 -21.125 1 90.19 421 ILE A O 1
ATOM 3250 N N . ARG A 1 422 ? -15.719 -14.117 -20.562 1 85.69 422 ARG A N 1
ATOM 3251 C CA . ARG A 1 422 ? -14.875 -13 -20.969 1 85.69 422 ARG A CA 1
ATOM 3252 C C . ARG A 1 422 ? -13.586 -12.969 -20.156 1 85.69 422 ARG A C 1
ATOM 3254 O O . ARG A 1 422 ? -12.523 -12.617 -20.688 1 85.69 422 ARG A O 1
ATOM 3261 N N . TYR A 1 423 ? -13.711 -13.344 -18.906 1 85.31 423 TYR A N 1
ATOM 3262 C CA . TYR A 1 423 ? -12.523 -13.352 -18.047 1 85.31 423 TYR A CA 1
ATOM 3263 C C . TYR A 1 423 ? -11.594 -14.508 -18.422 1 85.31 423 TYR A C 1
ATOM 3265 O O . TYR A 1 423 ? -10.375 -14.352 -18.422 1 85.31 423 TYR A O 1
ATOM 3273 N N . TYR A 1 424 ? -12.219 -15.602 -18.766 1 91.5 424 TYR A N 1
ATOM 3274 C CA . TYR A 1 424 ? -11.414 -16.734 -19.203 1 91.5 424 TYR A CA 1
ATOM 3275 C C . TYR A 1 424 ? -10.617 -16.391 -20.453 1 91.5 424 TYR A C 1
ATOM 3277 O O . TYR A 1 424 ? -9.43 -16.703 -20.547 1 91.5 424 TYR A O 1
ATOM 3285 N N . LEU A 1 425 ? -11.234 -15.727 -21.328 1 93.62 425 LEU A N 1
ATOM 3286 C CA . LEU A 1 425 ? -10.633 -15.453 -22.641 1 93.62 425 LEU A CA 1
ATOM 3287 C C . LEU A 1 425 ? -9.602 -14.336 -22.531 1 93.62 425 LEU A C 1
ATOM 3289 O O . LEU A 1 425 ? -8.812 -14.125 -23.469 1 93.62 425 LEU A O 1
ATOM 3293 N N . GLU A 1 426 ? -9.586 -13.672 -21.406 1 90.38 426 GLU A N 1
ATOM 3294 C CA . GLU A 1 426 ? -8.68 -12.539 -21.219 1 90.38 426 GLU A CA 1
ATOM 3295 C C . GLU A 1 426 ? -7.305 -13.008 -20.75 1 90.38 426 GLU A C 1
ATOM 3297 O O . GLU A 1 426 ? -6.328 -12.266 -20.844 1 90.38 426 GLU A O 1
ATOM 3302 N N . ALA A 1 427 ? -7.297 -14.227 -20.312 1 93.44 427 ALA A N 1
ATOM 3303 C CA . ALA A 1 427 ? -6.043 -14.727 -19.766 1 93.44 427 ALA A CA 1
ATOM 3304 C C . ALA A 1 427 ? -5.629 -16.031 -20.438 1 93.44 427 ALA A C 1
ATOM 3306 O O . ALA A 1 427 ? -6.48 -16.781 -20.938 1 93.44 427 ALA A O 1
ATOM 3307 N N . ARG A 1 428 ? -4.371 -16.234 -20.5 1 96.69 428 ARG A N 1
ATOM 3308 C CA . ARG A 1 428 ? -3.916 -17.547 -20.953 1 96.69 428 ARG A CA 1
ATOM 3309 C C . ARG A 1 428 ? -4.262 -18.625 -19.938 1 96.69 428 ARG A C 1
ATOM 3311 O O . ARG A 1 428 ? -4.125 -18.406 -18.734 1 96.69 428 ARG A O 1
ATOM 3318 N N . PRO A 1 429 ? -4.699 -19.75 -20.438 1 97.25 429 PRO A N 1
ATOM 3319 C CA . PRO A 1 429 ? -4.93 -20.844 -19.5 1 97.25 429 PRO A CA 1
ATOM 3320 C C . PRO A 1 429 ? -3.664 -21.25 -18.75 1 97.25 429 PRO A C 1
ATOM 3322 O O . PRO A 1 429 ? -2.557 -21.109 -19.281 1 97.25 429 PRO A O 1
ATOM 3325 N N . GLY A 1 430 ? -3.91 -21.781 -17.578 1 97.56 430 GLY A N 1
ATOM 3326 C CA . GLY A 1 430 ? -2.762 -22.047 -16.719 1 97.56 430 GLY A CA 1
ATOM 3327 C C . GLY A 1 430 ? -2.467 -23.531 -16.578 1 97.56 430 GLY A C 1
ATOM 3328 O O . GLY A 1 430 ? -3.381 -24.359 -16.609 1 97.56 430 GLY A O 1
ATOM 3329 N N . LEU A 1 431 ? -1.184 -23.797 -16.406 1 96.81 431 LEU A N 1
ATOM 3330 C CA . LEU A 1 431 ? -0.784 -25.125 -15.953 1 96.81 431 LEU A CA 1
ATOM 3331 C C . LEU A 1 431 ? -1.373 -25.438 -14.586 1 96.81 431 LEU A C 1
ATOM 3333 O O . LEU A 1 431 ? -1.75 -26.578 -14.312 1 96.81 431 LEU A O 1
ATOM 3337 N N . THR A 1 432 ? -1.357 -24.469 -13.805 1 94.62 432 THR A N 1
ATOM 3338 C CA . THR A 1 432 ? -2.062 -24.516 -12.523 1 94.62 432 THR A CA 1
ATOM 3339 C C . THR A 1 432 ? -2.92 -23.266 -12.336 1 94.62 432 THR A C 1
ATOM 3341 O O . THR A 1 432 ? -2.867 -22.344 -13.148 1 94.62 432 THR A O 1
ATOM 3344 N N . GLY A 1 433 ? -3.75 -23.344 -11.375 1 93 433 GLY A N 1
ATOM 3345 C CA . GLY A 1 433 ? -4.641 -22.219 -11.133 1 93 433 GLY A CA 1
ATOM 3346 C C . GLY A 1 433 ? -5.238 -22.219 -9.742 1 93 433 GLY A C 1
ATOM 3347 O O . GLY A 1 433 ? -4.949 -23.109 -8.93 1 93 433 GLY A O 1
ATOM 3348 N N . LEU A 1 434 ? -6.008 -21.156 -9.547 1 89.56 434 LEU A N 1
ATOM 3349 C CA . LEU A 1 434 ? -6.598 -20.953 -8.227 1 89.56 434 LEU A CA 1
ATOM 3350 C C . LEU A 1 434 ? -7.527 -22.109 -7.863 1 89.56 434 LEU A C 1
ATOM 3352 O O . LEU A 1 434 ? -7.539 -22.562 -6.719 1 89.56 434 LEU A O 1
ATOM 3356 N N . TRP A 1 435 ? -8.297 -22.578 -8.805 1 85.69 435 TRP A N 1
ATOM 3357 C CA . TRP A 1 435 ? -9.234 -23.672 -8.562 1 85.69 435 TRP A CA 1
ATOM 3358 C C . TRP A 1 435 ? -8.5 -24.922 -8.109 1 85.69 435 TRP A C 1
ATOM 3360 O O . TRP A 1 435 ? -8.914 -25.594 -7.152 1 85.69 435 TRP A O 1
ATOM 3370 N N . GLN A 1 436 ? -7.453 -25.219 -8.727 1 84.19 436 GLN A N 1
ATOM 3371 C CA . GLN A 1 436 ? -6.699 -26.438 -8.469 1 84.19 436 GLN A CA 1
ATOM 3372 C C . GLN A 1 436 ? -6.129 -26.438 -7.051 1 84.19 436 GLN A C 1
ATOM 3374 O O . GLN A 1 436 ? -5.953 -27.5 -6.445 1 84.19 436 GLN A O 1
ATOM 3379 N N . VAL A 1 437 ? -5.934 -25.234 -6.484 1 86.44 437 VAL A N 1
ATOM 3380 C CA . VAL A 1 437 ? -5.27 -25.203 -5.184 1 86.44 437 VAL A CA 1
ATOM 3381 C C . VAL A 1 437 ? -6.297 -24.922 -4.09 1 86.44 437 VAL A C 1
ATOM 3383 O O . VAL A 1 437 ? -5.961 -24.922 -2.9 1 86.44 437 VAL A O 1
ATOM 3386 N N . SER A 1 438 ? -7.484 -24.484 -4.344 1 77.75 438 SER A N 1
ATOM 3387 C CA . SER A 1 438 ? -8.508 -24.109 -3.375 1 77.75 438 SER A CA 1
ATOM 3388 C C . SER A 1 438 ? -9.352 -25.328 -2.971 1 77.75 438 SER A C 1
ATOM 3390 O O . SER A 1 438 ? -10.266 -25.203 -2.152 1 77.75 438 SER A O 1
ATOM 3392 N N . GLY A 1 439 ? -9.078 -26.578 -3.146 1 63.5 439 GLY A N 1
ATOM 3393 C CA . GLY A 1 439 ? -9.781 -27.781 -2.723 1 63.5 439 GLY A CA 1
ATOM 3394 C C . GLY A 1 439 ? -10.867 -28.203 -3.691 1 63.5 439 GLY A C 1
ATOM 3395 O O . GLY A 1 439 ? -11.758 -27.422 -4.02 1 63.5 439 GLY A O 1
ATOM 3396 N N . ARG A 1 440 ? -10.703 -29.312 -4.578 1 55.69 440 ARG A N 1
ATOM 3397 C CA . ARG A 1 440 ? -11.555 -29.875 -5.621 1 55.69 440 ARG A CA 1
ATOM 3398 C C . ARG A 1 440 ? -12.812 -30.5 -5.023 1 55.69 440 ARG A C 1
ATOM 3400 O O . ARG A 1 440 ? -13.648 -31.031 -5.746 1 55.69 440 ARG A O 1
ATOM 3407 N N . ASN A 1 441 ? -12.789 -30.547 -3.684 1 50.56 441 ASN A N 1
ATOM 3408 C CA . ASN A 1 441 ? -13.891 -31.406 -3.256 1 50.56 441 ASN A CA 1
ATOM 3409 C C . ASN A 1 441 ? -15.211 -30.984 -3.9 1 50.56 441 ASN A C 1
ATOM 3411 O O . ASN A 1 441 ? -15.812 -31.766 -4.645 1 50.56 441 ASN A O 1
ATOM 3415 N N . ASP A 1 442 ? -16.312 -30.625 -3.141 1 49.28 442 ASP A N 1
ATOM 3416 C CA . ASP A 1 442 ? -17.75 -30.719 -3.398 1 49.28 442 ASP A CA 1
ATOM 3417 C C . ASP A 1 442 ? -18.219 -29.562 -4.293 1 49.28 442 ASP A C 1
ATOM 3419 O O . ASP A 1 442 ? -19.422 -29.391 -4.5 1 49.28 442 ASP A O 1
ATOM 3423 N N . SER A 1 443 ? -17.375 -28.703 -4.664 1 59.53 443 SER A N 1
ATOM 3424 C CA . SER A 1 443 ? -18.234 -27.656 -5.195 1 59.53 443 SER A CA 1
ATOM 3425 C C . SER A 1 443 ? -18.266 -27.688 -6.723 1 59.53 443 SER A C 1
ATOM 3427 O O . SER A 1 443 ? -17.344 -28.219 -7.359 1 59.53 443 SER A O 1
ATOM 3429 N N . GLY A 1 444 ? -19.469 -27.719 -7.355 1 68.44 444 GLY A N 1
ATOM 3430 C CA . GLY A 1 444 ? -20.016 -27.719 -8.703 1 68.44 444 GLY A CA 1
ATOM 3431 C C . GLY A 1 444 ? -19.219 -26.859 -9.672 1 68.44 444 GLY A C 1
ATOM 3432 O O . GLY A 1 444 ? -18.219 -26.25 -9.289 1 68.44 444 GLY A O 1
ATOM 3433 N N . TYR A 1 445 ? -19.234 -27.125 -10.883 1 80.38 445 TYR A N 1
ATOM 3434 C CA . TYR A 1 445 ? -18.625 -26.422 -12.008 1 80.38 445 TYR A CA 1
ATOM 3435 C C . TYR A 1 445 ? -18.75 -24.906 -11.836 1 80.38 445 TYR A C 1
ATOM 3437 O O . TYR A 1 445 ? -17.875 -24.156 -12.273 1 80.38 445 TYR A O 1
ATOM 3445 N N . GLY A 1 446 ? -19.703 -24.609 -11.047 1 80.81 446 GLY A N 1
ATOM 3446 C CA . GLY A 1 446 ? -19.938 -23.203 -10.805 1 80.81 446 GLY A CA 1
ATOM 3447 C C . GLY A 1 446 ? -18.844 -22.562 -9.953 1 80.81 446 GLY A C 1
ATOM 3448 O O . GLY A 1 446 ? -18.422 -21.438 -10.227 1 80.81 446 GLY A O 1
ATOM 3449 N N . ARG A 1 447 ? -18.391 -23.297 -9.039 1 81.19 447 ARG A N 1
ATOM 3450 C CA . ARG A 1 447 ? -17.328 -22.781 -8.18 1 81.19 447 ARG A CA 1
ATOM 3451 C C . ARG A 1 447 ? -16.031 -22.609 -8.969 1 81.19 447 ARG A C 1
ATOM 3453 O O . ARG A 1 447 ? -15.297 -21.641 -8.766 1 81.19 447 ARG A O 1
ATOM 3460 N N . ARG A 1 448 ? -15.797 -23.5 -9.844 1 86.06 448 ARG A N 1
ATOM 3461 C CA . ARG A 1 448 ? -14.617 -23.406 -10.695 1 86.06 448 ARG A CA 1
ATOM 3462 C C . ARG A 1 448 ? -14.648 -22.125 -11.523 1 86.06 448 ARG A C 1
ATOM 3464 O O . ARG A 1 448 ? -13.648 -21.406 -11.602 1 86.06 448 ARG A O 1
ATOM 3471 N N . VAL A 1 449 ? -15.742 -21.891 -12.039 1 87.5 449 VAL A N 1
ATOM 3472 C CA . VAL A 1 449 ? -15.906 -20.719 -12.883 1 87.5 449 VAL A CA 1
ATOM 3473 C C . VAL A 1 449 ? -15.688 -19.453 -12.062 1 87.5 449 VAL A C 1
ATOM 3475 O O . VAL A 1 449 ? -15.008 -18.516 -12.5 1 87.5 449 VAL A O 1
ATOM 3478 N N . LYS A 1 450 ? -16.172 -19.5 -10.859 1 80.56 450 LYS A N 1
ATOM 3479 C CA . LYS A 1 450 ? -16.047 -18.344 -9.984 1 80.56 450 LYS A CA 1
ATOM 3480 C C . LYS A 1 450 ? -14.602 -18.109 -9.586 1 80.56 450 LYS A C 1
ATOM 3482 O O . LYS A 1 450 ? -14.141 -16.969 -9.531 1 80.56 450 LYS A O 1
ATOM 3487 N N . LEU A 1 451 ? -13.906 -19.141 -9.344 1 85.62 451 LEU A N 1
ATOM 3488 C CA . LEU A 1 451 ? -12.508 -19.031 -8.938 1 85.62 451 LEU A CA 1
ATOM 3489 C C . LEU A 1 451 ? -11.641 -18.578 -10.109 1 85.62 451 LEU A C 1
ATOM 3491 O O . LEU A 1 451 ? -10.719 -17.766 -9.93 1 85.62 451 LEU A O 1
ATOM 3495 N N . ASP A 1 452 ? -11.984 -19.047 -11.297 1 88.88 452 ASP A N 1
ATOM 3496 C CA . ASP A 1 452 ? -11.258 -18.625 -12.484 1 88.88 452 ASP A CA 1
ATOM 3497 C C . ASP A 1 452 ? -11.453 -17.125 -12.734 1 88.88 452 ASP A C 1
ATOM 3499 O O . ASP A 1 452 ? -10.492 -16.406 -13.008 1 88.88 452 ASP A O 1
ATOM 3503 N N . ALA A 1 453 ? -12.664 -16.766 -12.602 1 82.94 453 ALA A N 1
ATOM 3504 C CA . ALA A 1 453 ? -12.977 -15.352 -12.797 1 82.94 453 ALA A CA 1
ATOM 3505 C C . ALA A 1 453 ? -12.289 -14.484 -11.742 1 82.94 453 ALA A C 1
ATOM 3507 O O . ALA A 1 453 ? -11.742 -13.422 -12.055 1 82.94 453 ALA A O 1
ATOM 3508 N N . TRP A 1 454 ? -12.32 -14.992 -10.531 1 79.38 454 TRP A N 1
ATOM 3509 C CA . TRP A 1 454 ? -11.688 -14.266 -9.445 1 79.38 454 TRP A CA 1
ATOM 3510 C C . TRP A 1 454 ? -10.195 -14.062 -9.711 1 79.38 454 TRP A C 1
ATOM 3512 O O . TRP A 1 454 ? -9.656 -12.977 -9.5 1 79.38 454 TRP A O 1
ATOM 3522 N N . TYR A 1 455 ? -9.617 -15.047 -10.234 1 87.44 455 TYR A N 1
ATOM 3523 C CA . TYR A 1 455 ? -8.18 -15 -10.516 1 87.44 455 TYR A CA 1
ATOM 3524 C C . TYR A 1 455 ? -7.863 -13.906 -11.531 1 87.44 455 TYR A C 1
ATOM 3526 O O . TYR A 1 455 ? -6.973 -13.086 -11.312 1 87.44 455 TYR A O 1
ATOM 3534 N N . VAL A 1 456 ? -8.602 -13.922 -12.531 1 85.56 456 VAL A N 1
ATOM 3535 C CA . VAL A 1 456 ? -8.328 -12.984 -13.625 1 85.56 456 VAL A CA 1
ATOM 3536 C C . VAL A 1 456 ? -8.578 -11.555 -13.156 1 85.56 456 VAL A C 1
ATOM 3538 O O . VAL A 1 456 ? -7.77 -10.664 -13.406 1 85.56 456 VAL A O 1
ATOM 3541 N N . LYS A 1 457 ? -9.586 -11.422 -12.391 1 76.81 457 LYS A N 1
ATOM 3542 C CA . LYS A 1 457 ? -9.977 -10.102 -11.922 1 76.81 457 LYS A CA 1
ATOM 3543 C C . LYS A 1 457 ? -8.969 -9.555 -10.914 1 76.81 457 LYS A C 1
ATOM 3545 O O . LYS A 1 457 ? -8.758 -8.344 -10.828 1 76.81 457 LYS A O 1
ATOM 3550 N N . ASN A 1 458 ? -8.312 -10.477 -10.195 1 77.94 458 ASN A N 1
ATOM 3551 C CA . ASN A 1 458 ? -7.461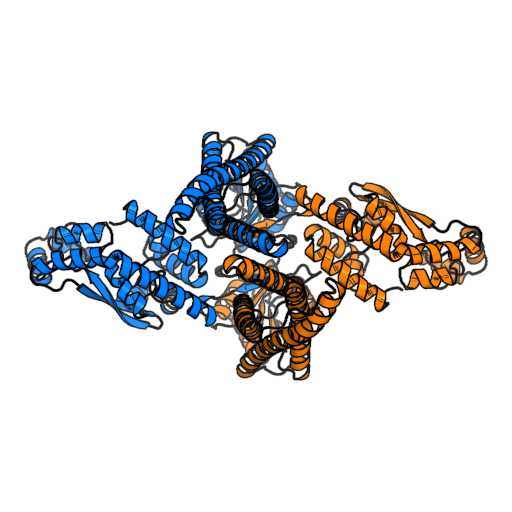 -10.062 -9.086 1 77.94 458 ASN A CA 1
ATOM 3552 C C . ASN A 1 458 ? -6 -10.445 -9.32 1 77.94 458 ASN A C 1
ATOM 3554 O O . ASN A 1 458 ? -5.242 -10.641 -8.367 1 77.94 458 ASN A O 1
ATOM 3558 N N . TRP A 1 459 ? -5.699 -10.523 -10.5 1 86.12 459 TRP A N 1
ATOM 3559 C CA . TRP A 1 459 ? -4.367 -11.031 -10.812 1 86.12 459 TRP A CA 1
ATOM 3560 C C . TRP A 1 459 ? -3.287 -10.094 -10.289 1 86.12 459 TRP A C 1
ATOM 3562 O O . TRP A 1 459 ? -3.402 -8.875 -10.414 1 86.12 459 TRP A O 1
ATOM 3572 N N . SER A 1 460 ? -2.359 -10.633 -9.734 1 85.81 460 SER A N 1
ATOM 3573 C CA . SER A 1 460 ? -1.069 -10.031 -9.414 1 85.81 460 SER A CA 1
ATOM 3574 C C . SER A 1 460 ? 0.053 -11.055 -9.484 1 85.81 460 SER A C 1
ATOM 3576 O O . SER A 1 460 ? -0.2 -12.266 -9.445 1 85.81 460 SER A O 1
ATOM 3578 N N . LEU A 1 461 ? 1.197 -10.578 -9.641 1 90.5 461 LEU A N 1
ATOM 3579 C CA . LEU A 1 461 ? 2.32 -11.508 -9.688 1 90.5 461 LEU A CA 1
ATOM 3580 C C . LEU A 1 461 ? 2.443 -12.289 -8.383 1 90.5 461 LEU A C 1
ATOM 3582 O O . LEU A 1 461 ? 2.77 -13.477 -8.398 1 90.5 461 LEU A O 1
ATOM 3586 N N . TRP A 1 462 ? 2.15 -11.656 -7.332 1 89.12 462 TRP A N 1
ATOM 3587 C CA . TRP A 1 462 ? 2.215 -12.32 -6.035 1 89.12 462 TRP A CA 1
ATOM 3588 C C . TRP A 1 462 ? 1.18 -13.438 -5.941 1 89.12 462 TRP A C 1
ATOM 3590 O O . TRP A 1 462 ? 1.448 -14.492 -5.363 1 89.12 462 TRP A O 1
ATOM 3600 N N . HIS A 1 463 ? 0.001 -13.188 -6.453 1 88.94 463 HIS A N 1
ATOM 3601 C CA . HIS A 1 463 ? -1.007 -14.242 -6.457 1 88.94 463 HIS A CA 1
ATOM 3602 C C . HIS A 1 463 ? -0.539 -15.445 -7.266 1 88.94 463 HIS A C 1
ATOM 3604 O O . HIS A 1 463 ? -0.803 -16.594 -6.891 1 88.94 463 HIS A O 1
ATOM 3610 N N . ASP A 1 464 ? 0.156 -15.125 -8.383 1 94.31 464 ASP A N 1
ATOM 3611 C CA . ASP A 1 464 ? 0.718 -16.219 -9.164 1 94.31 464 ASP A CA 1
ATOM 3612 C C . ASP A 1 464 ? 1.719 -17.031 -8.336 1 94.31 464 ASP A C 1
ATOM 3614 O O . ASP A 1 464 ? 1.669 -18.25 -8.312 1 94.31 464 ASP A O 1
ATOM 3618 N N . ILE A 1 465 ? 2.559 -16.375 -7.645 1 93.88 465 ILE A N 1
ATOM 3619 C CA . ILE A 1 465 ? 3.578 -17.031 -6.828 1 93.88 465 ILE A CA 1
ATOM 3620 C C . ILE A 1 465 ? 2.91 -17.859 -5.727 1 93.88 465 ILE A C 1
ATOM 3622 O O . ILE A 1 465 ? 3.305 -19 -5.469 1 93.88 465 ILE A O 1
ATOM 3626 N N . THR A 1 466 ? 1.94 -17.25 -5.109 1 91.12 466 THR A N 1
ATOM 3627 C CA . THR A 1 466 ? 1.198 -17.953 -4.062 1 91.12 466 THR A CA 1
ATOM 3628 C C . THR A 1 466 ? 0.581 -19.234 -4.598 1 91.12 466 THR A C 1
ATOM 3630 O O . THR A 1 466 ? 0.704 -20.297 -3.98 1 91.12 466 THR A O 1
ATOM 3633 N N . ILE A 1 467 ? -0.048 -19.125 -5.762 1 93.31 467 ILE A N 1
ATOM 3634 C CA . ILE A 1 467 ? -0.711 -20.281 -6.363 1 93.31 467 ILE A CA 1
ATOM 3635 C C . ILE A 1 467 ? 0.326 -21.328 -6.723 1 93.31 467 ILE A C 1
ATOM 3637 O O . ILE A 1 467 ? 0.101 -22.531 -6.516 1 93.31 467 ILE A O 1
ATOM 3641 N N . LEU A 1 468 ? 1.441 -20.922 -7.219 1 94.62 468 LEU A N 1
ATOM 3642 C CA . LEU A 1 468 ? 2.502 -21.859 -7.574 1 94.62 468 LEU A CA 1
ATOM 3643 C C . LEU A 1 468 ? 3.006 -22.609 -6.34 1 94.62 468 LEU A C 1
ATOM 3645 O O . LEU A 1 468 ? 3.193 -23.828 -6.375 1 94.62 468 LEU A O 1
ATOM 3649 N N . LEU A 1 469 ? 3.207 -21.922 -5.262 1 91.88 469 LEU A N 1
ATOM 3650 C CA . LEU A 1 469 ? 3.684 -22.547 -4.027 1 91.88 469 LEU A CA 1
ATOM 3651 C C . LEU A 1 469 ? 2.639 -23.5 -3.457 1 91.88 469 LEU A C 1
ATOM 3653 O O . LEU A 1 469 ? 2.977 -24.578 -2.975 1 91.88 469 LEU A O 1
ATOM 3657 N N . LYS A 1 470 ? 1.405 -23.078 -3.533 1 89.38 470 LYS A N 1
ATOM 3658 C CA . LYS A 1 470 ? 0.324 -23.953 -3.082 1 89.38 470 LYS A CA 1
ATOM 3659 C C . LYS A 1 470 ? 0.232 -25.203 -3.949 1 89.38 470 LYS A C 1
ATOM 3661 O O . LYS A 1 470 ? -0.134 -26.266 -3.461 1 89.38 470 LYS A O 1
ATOM 3666 N N . THR A 1 471 ? 0.5 -24.984 -5.219 1 90.44 471 THR A N 1
ATOM 3667 C CA . THR A 1 471 ? 0.461 -26.109 -6.152 1 90.44 471 THR A CA 1
ATOM 3668 C C . THR A 1 471 ? 1.474 -27.172 -5.754 1 90.44 471 THR A C 1
ATOM 3670 O O . THR A 1 471 ? 1.165 -28.375 -5.773 1 90.44 471 THR A O 1
ATOM 3673 N N . VAL A 1 472 ? 2.621 -26.75 -5.375 1 88.31 472 VAL A N 1
ATOM 3674 C CA . VAL A 1 472 ? 3.656 -27.688 -4.949 1 88.31 472 VAL A CA 1
ATOM 3675 C C . VAL A 1 472 ? 3.154 -28.5 -3.762 1 88.31 472 VAL A C 1
ATOM 3677 O O . VAL A 1 472 ? 3.32 -29.734 -3.727 1 88.31 472 VAL A O 1
ATOM 3680 N N . ARG A 1 473 ? 2.492 -27.875 -2.926 1 85.25 473 ARG A N 1
ATOM 3681 C CA . ARG A 1 473 ? 1.96 -28.547 -1.746 1 85.25 473 ARG A CA 1
ATOM 3682 C C . ARG A 1 473 ? 0.884 -29.562 -2.131 1 85.25 473 ARG A C 1
ATOM 3684 O O . ARG A 1 473 ? 0.891 -30.688 -1.651 1 85.25 473 ARG A O 1
ATOM 3691 N N . VAL A 1 474 ? -0.008 -29.125 -2.975 1 83.12 474 VAL A N 1
ATOM 3692 C CA . VAL A 1 474 ? -1.127 -29.969 -3.379 1 83.12 474 VAL A CA 1
ATOM 3693 C C . VAL A 1 474 ? -0.606 -31.203 -4.129 1 83.12 474 VAL A C 1
ATOM 3695 O O . VAL A 1 474 ? -1.103 -32.312 -3.934 1 83.12 474 VAL A O 1
ATOM 3698 N N . VAL A 1 475 ? 0.405 -31.031 -4.934 1 81.44 475 VAL A N 1
ATOM 3699 C CA . VAL A 1 475 ? 0.967 -32.125 -5.723 1 81.44 475 VAL A CA 1
ATOM 3700 C C . VAL A 1 475 ? 1.694 -33.094 -4.801 1 81.44 475 VAL A C 1
ATOM 3702 O O . VAL A 1 475 ? 1.586 -34.312 -4.973 1 81.44 475 VAL A O 1
ATOM 3705 N N . LEU A 1 476 ? 2.314 -32.562 -3.789 1 82.25 476 LEU A N 1
ATOM 3706 C CA . LEU A 1 476 ? 3.086 -33.406 -2.879 1 82.25 476 LEU A CA 1
ATOM 3707 C C . LEU A 1 476 ? 2.166 -34.156 -1.92 1 82.25 476 LEU A C 1
ATOM 3709 O O . LEU A 1 476 ? 2.465 -35.281 -1.524 1 82.25 476 LEU A O 1
ATOM 3713 N N . THR A 1 477 ? 1.125 -33.531 -1.569 1 78.5 477 THR A N 1
ATOM 3714 C CA . THR A 1 477 ? 0.229 -34.156 -0.605 1 78.5 477 THR A CA 1
ATOM 3715 C C . THR A 1 477 ? -0.822 -35 -1.316 1 78.5 477 THR A C 1
ATOM 3717 O O . THR A 1 477 ? -1.571 -35.75 -0.672 1 78.5 477 THR A O 1
ATOM 3720 N N . LYS A 1 478 ? -0.854 -35.062 -2.605 1 67.81 478 LYS A N 1
ATOM 3721 C CA . LYS A 1 478 ? -1.793 -35.812 -3.424 1 67.81 478 LYS A CA 1
ATOM 3722 C C . LYS A 1 478 ? -3.236 -35.531 -3.035 1 67.81 478 LYS A C 1
ATOM 3724 O O . LYS A 1 478 ? -4.09 -36.406 -3.041 1 67.81 478 LYS A O 1
ATOM 3729 N N . GLU A 1 479 ? -3.414 -34.312 -2.508 1 57.66 479 GLU A N 1
ATOM 3730 C CA . GLU A 1 479 ? -4.762 -33.906 -2.102 1 57.66 479 GLU A CA 1
ATOM 3731 C C . GLU A 1 479 ? -5.602 -33.5 -3.307 1 57.66 479 GLU A C 1
ATOM 3733 O O . GLU A 1 479 ? -5.145 -32.719 -4.152 1 57.66 479 GLU A O 1
ATOM 3738 N N . GLY A 1 480 ? -6.781 -34.219 -3.801 1 52.81 480 GLY A N 1
ATOM 3739 C CA . GLY A 1 480 ? -7.762 -33.844 -4.812 1 52.81 480 GLY A CA 1
ATOM 3740 C C . GLY A 1 480 ? -7.559 -34.562 -6.129 1 52.81 480 GLY A C 1
ATOM 3741 O O . GLY A 1 480 ? -8.234 -34.281 -7.117 1 52.81 480 GLY A O 1
ATOM 3742 N N . ALA A 1 481 ? -6.367 -35.219 -6.434 1 46.75 481 ALA A N 1
ATOM 3743 C CA . ALA A 1 481 ? -6.176 -35.969 -7.668 1 46.75 481 ALA A CA 1
ATOM 3744 C C . ALA A 1 481 ? -7.164 -37.125 -7.758 1 46.75 481 ALA A C 1
ATOM 3746 O O . ALA A 1 481 ? -7.141 -38.031 -6.93 1 46.75 481 ALA A O 1
ATOM 3747 N N . TYR A 1 482 ? -8.469 -36.875 -7.789 1 41.34 482 TYR A N 1
ATOM 3748 C CA . TYR A 1 482 ? -9.266 -38.062 -8.094 1 41.34 482 TYR A CA 1
ATOM 3749 C C . TYR A 1 482 ? -9.156 -38.438 -9.57 1 41.34 482 TYR A C 1
ATOM 3751 O O . TYR A 1 482 ? -9.023 -37.531 -10.422 1 41.34 482 TYR A O 1
ATOM 3759 N N . MET B 1 1 ? -35.312 11.898 -12.477 1 42.84 1 MET B N 1
ATOM 3760 C CA . MET B 1 1 ? -33.906 11.742 -12.805 1 42.84 1 MET B CA 1
ATOM 3761 C C . MET B 1 1 ? -33.344 13.023 -13.406 1 42.84 1 MET B C 1
ATOM 3763 O O . MET B 1 1 ? -33.875 13.555 -14.367 1 42.84 1 MET B O 1
ATOM 3767 N N . SER B 1 2 ? -32.844 13.914 -12.617 1 52.69 2 SER B N 1
ATOM 3768 C CA . SER B 1 2 ? -32.438 15.219 -13.117 1 52.69 2 SER B CA 1
ATOM 3769 C C . SER B 1 2 ? -30.984 15.188 -13.609 1 52.69 2 SER B C 1
ATOM 3771 O O . SER B 1 2 ? -30.125 14.578 -12.969 1 52.69 2 SER B O 1
ATOM 3773 N N . ILE B 1 3 ? -30.812 15.281 -14.953 1 50.66 3 ILE B N 1
ATOM 3774 C CA . ILE B 1 3 ? -29.5 15.492 -15.539 1 50.66 3 ILE B CA 1
ATOM 3775 C C . ILE B 1 3 ? -29.094 16.953 -15.383 1 50.66 3 ILE B C 1
ATOM 3777 O O . ILE B 1 3 ? -29.859 17.859 -15.727 1 50.66 3 ILE B O 1
ATOM 3781 N N . GLN B 1 4 ? -28.281 17.297 -14.477 1 51.53 4 GLN B N 1
ATOM 3782 C CA . GLN B 1 4 ? -27.781 18.672 -14.383 1 51.53 4 GLN B CA 1
ATOM 3783 C C . GLN B 1 4 ? -26.531 18.859 -15.227 1 51.53 4 GLN B C 1
ATOM 3785 O O . GLN B 1 4 ? -25.594 18.062 -15.156 1 51.53 4 GLN B O 1
ATOM 3790 N N . THR B 1 5 ? -26.594 19.578 -16.484 1 51.53 5 THR B N 1
ATOM 3791 C CA . THR B 1 5 ? -25.562 19.828 -17.484 1 51.53 5 THR B CA 1
ATOM 3792 C C . THR B 1 5 ? -24.5 20.766 -16.922 1 51.53 5 THR B C 1
ATOM 3794 O O . THR B 1 5 ? -23.344 20.75 -17.375 1 51.53 5 THR B O 1
ATOM 3797 N N . GLY B 1 6 ? -24.359 21.594 -16.25 1 42.84 6 GLY B N 1
ATOM 3798 C CA . GLY B 1 6 ? -23.75 22.906 -16.312 1 42.84 6 GLY B CA 1
ATOM 3799 C C . GLY B 1 6 ? -22.266 22.891 -16.094 1 42.84 6 GLY B C 1
ATOM 3800 O O . GLY B 1 6 ? -21.625 23.953 -15.953 1 42.84 6 GLY B O 1
ATOM 3801 N N . PHE B 1 7 ? -21.578 21.828 -15.727 1 47.84 7 PHE B N 1
ATOM 3802 C CA . PHE B 1 7 ? -20.375 22.484 -15.219 1 47.84 7 PHE B CA 1
ATOM 3803 C C . PHE B 1 7 ? -19.422 22.812 -16.344 1 47.84 7 PHE B C 1
ATOM 3805 O O . PHE B 1 7 ? -19.328 23.953 -16.797 1 47.84 7 PHE B O 1
ATOM 3812 N N . SER B 1 8 ? -18.047 22.281 -16.453 1 48.28 8 SER B N 1
ATOM 3813 C CA . SER B 1 8 ? -17 22.797 -17.312 1 48.28 8 SER B CA 1
ATOM 3814 C C . SER B 1 8 ? -17.031 22.141 -18.688 1 48.28 8 SER B C 1
ATOM 3816 O O . SER B 1 8 ? -17.422 20.984 -18.812 1 48.28 8 SER B O 1
ATOM 3818 N N . THR B 1 9 ? -17.172 23 -19.797 1 43.12 9 THR B N 1
ATOM 3819 C CA . THR B 1 9 ? -17.156 22.719 -21.234 1 43.12 9 THR B CA 1
ATOM 3820 C C . THR B 1 9 ? -15.836 22.062 -21.641 1 43.12 9 THR B C 1
ATOM 3822 O O . THR B 1 9 ? -14.953 22.703 -22.203 1 43.12 9 THR B O 1
ATOM 3825 N N . ALA B 1 10 ? -15.195 21.375 -20.859 1 46.44 10 ALA B N 1
ATOM 3826 C CA . ALA B 1 10 ? -13.969 20.812 -21.438 1 46.44 10 ALA B CA 1
ATOM 3827 C C . ALA B 1 10 ? -14.281 19.828 -22.547 1 46.44 10 ALA B C 1
ATOM 3829 O O . ALA B 1 10 ? -15.219 19.047 -22.453 1 46.44 10 ALA B O 1
ATOM 3830 N N . GLY B 1 11 ? -13.781 20.062 -23.75 1 44.81 11 GLY B N 1
ATOM 3831 C CA . GLY B 1 11 ? -13.961 19.219 -24.922 1 44.81 11 GLY B CA 1
ATOM 3832 C C . GLY B 1 11 ? -13.445 17.797 -24.719 1 44.81 11 GLY B C 1
ATOM 3833 O O . GLY B 1 11 ? -12.703 17.531 -23.781 1 44.81 11 GLY B O 1
ATOM 3834 N N . PRO B 1 12 ? -13.883 16.766 -25.469 1 47.09 12 PRO B N 1
ATOM 3835 C CA . PRO B 1 12 ? -13.547 15.336 -25.406 1 47.09 12 PRO B CA 1
ATOM 3836 C C . PRO B 1 12 ? -12.062 15.07 -25.625 1 47.09 12 PRO B C 1
ATOM 3838 O O . PRO B 1 12 ? -11.445 15.688 -26.5 1 47.09 12 PRO B O 1
ATOM 3841 N N . VAL B 1 13 ? -11.406 14.625 -24.641 1 53.38 13 VAL B N 1
ATOM 3842 C CA . VAL B 1 13 ? -10.016 14.242 -24.891 1 53.38 13 VAL B CA 1
ATOM 3843 C C . VAL B 1 13 ? -9.969 12.906 -25.625 1 53.38 13 VAL B C 1
ATOM 3845 O O . VAL B 1 13 ? -10.594 11.938 -25.188 1 53.38 13 VAL B O 1
ATOM 3848 N N . SER B 1 14 ? -9.453 12.727 -26.797 1 57.53 14 SER B N 1
ATOM 3849 C CA . SER B 1 14 ? -9.336 11.539 -27.641 1 57.53 14 SER B CA 1
ATOM 3850 C C . SER B 1 14 ? -8.352 10.539 -27.062 1 57.53 14 SER B C 1
ATOM 3852 O O . SER B 1 14 ? -7.504 10.898 -26.234 1 57.53 14 SER B O 1
ATOM 3854 N N . ALA B 1 15 ? -8.578 9.266 -27.297 1 60.62 15 ALA B N 1
ATOM 3855 C CA . ALA B 1 15 ? -7.648 8.195 -26.938 1 60.62 15 ALA B CA 1
ATOM 3856 C C . ALA B 1 15 ? -6.219 8.562 -27.312 1 60.62 15 ALA B C 1
ATOM 3858 O O . ALA B 1 15 ? -5.277 8.273 -26.578 1 60.62 15 ALA B O 1
ATOM 3859 N N . GLY B 1 16 ? -6.117 9.094 -28.359 1 61.12 16 GLY B N 1
ATOM 3860 C CA . GLY B 1 16 ? -4.812 9.562 -28.797 1 61.12 16 GLY B CA 1
ATOM 3861 C C . GLY B 1 16 ? -4.184 10.562 -27.859 1 61.12 16 GLY B C 1
ATOM 3862 O O . GLY B 1 16 ? -2.971 10.539 -27.625 1 61.12 16 GLY B O 1
ATOM 3863 N N . ALA B 1 17 ? -4.98 11.258 -27.25 1 70.44 17 ALA B N 1
ATOM 3864 C CA . ALA B 1 17 ? -4.48 12.273 -26.312 1 70.44 17 ALA B CA 1
ATOM 3865 C C . ALA B 1 17 ? -3.971 11.633 -25.031 1 70.44 17 ALA B C 1
ATOM 3867 O O . ALA B 1 17 ? -2.969 12.078 -24.469 1 70.44 17 ALA B O 1
ATOM 3868 N N . MET B 1 18 ? -4.527 10.539 -24.719 1 71.44 18 MET B N 1
ATOM 3869 C CA . MET B 1 18 ? -4.109 9.859 -23.5 1 71.44 18 MET B CA 1
ATOM 3870 C C . MET B 1 18 ? -2.723 9.242 -23.672 1 71.44 18 MET B C 1
ATOM 3872 O O . MET B 1 18 ? -1.889 9.32 -22.766 1 71.44 18 MET B O 1
ATOM 3876 N N . VAL B 1 19 ? -2.547 8.664 -24.828 1 73.31 19 VAL B N 1
ATOM 3877 C CA . VAL B 1 19 ? -1.247 8.062 -25.109 1 73.31 19 VAL B CA 1
ATOM 3878 C C . VAL B 1 19 ? -0.179 9.156 -25.172 1 73.31 19 VAL B C 1
ATOM 3880 O O . VAL B 1 19 ? 0.929 8.977 -24.656 1 73.31 19 VAL B O 1
ATOM 3883 N N . ARG B 1 20 ? -0.575 10.211 -25.672 1 77.88 20 ARG B N 1
ATOM 3884 C CA . ARG B 1 20 ? 0.352 11.336 -25.781 1 77.88 20 ARG B CA 1
ATOM 3885 C C . ARG B 1 20 ? 0.709 11.883 -24.406 1 77.88 20 ARG B C 1
ATOM 3887 O O . ARG B 1 20 ? 1.874 12.188 -24.125 1 77.88 20 ARG B O 1
ATOM 3894 N N . ASN B 1 21 ? -0.258 11.914 -23.578 1 85.56 21 ASN B N 1
ATOM 3895 C CA . ASN B 1 21 ? -0.012 12.43 -22.234 1 85.56 21 ASN B CA 1
ATOM 3896 C C . ASN B 1 21 ? 0.935 11.523 -21.453 1 85.56 21 ASN B C 1
ATOM 3898 O O . ASN B 1 21 ? 1.859 12 -20.797 1 85.56 21 ASN B O 1
ATOM 3902 N N . SER B 1 22 ? 0.73 10.242 -21.641 1 86.94 22 SER B N 1
ATOM 3903 C CA . SER B 1 22 ? 1.592 9.281 -20.969 1 86.94 22 SER B CA 1
ATOM 3904 C C . SER B 1 22 ? 3.025 9.367 -21.484 1 86.94 22 SER B C 1
ATOM 3906 O O . SER B 1 22 ? 3.977 9.312 -20.703 1 86.94 22 SER B O 1
ATOM 3908 N N . THR B 1 23 ? 3.152 9.57 -22.797 1 89.06 23 THR B N 1
ATOM 3909 C CA . THR B 1 23 ? 4.473 9.641 -23.406 1 89.06 23 THR B CA 1
ATOM 3910 C C . THR B 1 23 ? 5.215 10.898 -22.938 1 89.06 23 THR B C 1
ATOM 3912 O O . THR B 1 23 ? 6.41 10.844 -22.656 1 89.06 23 THR B O 1
ATOM 3915 N N . LEU B 1 24 ? 4.52 11.938 -22.812 1 92.06 24 LEU B N 1
ATOM 3916 C CA . LEU B 1 24 ? 5.141 13.18 -22.375 1 92.06 24 LEU B CA 1
ATOM 3917 C C . LEU B 1 24 ? 5.566 13.094 -20.922 1 92.06 24 LEU B C 1
ATOM 3919 O O . LEU B 1 24 ? 6.594 13.656 -20.531 1 92.06 24 LEU B O 1
ATOM 3923 N N . LEU B 1 25 ? 4.801 12.43 -20.188 1 93.44 25 LEU B N 1
ATOM 3924 C CA . LEU B 1 25 ? 5.172 12.25 -18.781 1 93.44 25 LEU B CA 1
ATOM 3925 C C . LEU B 1 25 ? 6.418 11.383 -18.672 1 93.44 25 LEU B C 1
ATOM 3927 O O . LEU B 1 25 ? 7.316 11.688 -17.875 1 93.44 25 LEU B O 1
ATOM 3931 N N . VAL B 1 26 ? 6.488 10.336 -19.484 1 94.19 26 VAL B N 1
ATOM 3932 C CA . VAL B 1 26 ? 7.652 9.453 -19.484 1 94.19 26 VAL B CA 1
ATOM 3933 C C . VAL B 1 26 ? 8.883 10.219 -19.953 1 94.19 26 VAL B C 1
ATOM 3935 O O . VAL B 1 26 ? 9.945 10.133 -19.328 1 94.19 26 VAL B O 1
ATOM 3938 N N . LEU B 1 27 ? 8.727 10.992 -20.953 1 94.56 27 LEU B N 1
ATOM 3939 C CA . LEU B 1 27 ? 9.828 11.781 -21.484 1 94.56 27 LEU B CA 1
ATOM 3940 C C . LEU B 1 27 ? 10.281 12.844 -20.484 1 94.56 27 LEU B C 1
ATOM 3942 O O . LEU B 1 27 ? 11.477 13.109 -20.359 1 94.56 27 LEU B O 1
ATOM 3946 N N . GLY B 1 28 ? 9.281 13.414 -19.844 1 95.75 28 GLY B N 1
ATOM 3947 C CA . GLY B 1 28 ? 9.617 14.367 -18.812 1 95.75 28 GLY B CA 1
ATOM 3948 C C . GLY B 1 28 ? 10.453 13.773 -17.688 1 95.75 28 GLY B C 1
ATOM 3949 O O . GLY B 1 28 ? 11.438 14.375 -17.25 1 95.75 28 GLY B O 1
ATOM 3950 N N . ASP B 1 29 ? 10.055 12.594 -17.266 1 96.56 29 ASP B N 1
ATOM 3951 C CA . ASP B 1 29 ? 10.805 11.914 -16.219 1 96.56 29 ASP B CA 1
ATOM 3952 C C . ASP B 1 29 ? 12.203 11.539 -16.688 1 96.56 29 ASP B C 1
ATOM 3954 O O . ASP B 1 29 ? 13.172 11.672 -15.938 1 96.56 29 ASP B O 1
ATOM 3958 N N . ALA B 1 30 ? 12.328 11.086 -17.953 1 96.38 30 ALA B N 1
ATOM 3959 C CA . ALA B 1 30 ? 13.625 10.711 -18.5 1 96.38 30 ALA B CA 1
ATOM 3960 C C . ALA B 1 30 ? 14.547 11.922 -18.594 1 96.38 30 ALA B C 1
ATOM 3962 O O . ALA B 1 30 ? 15.719 11.852 -18.219 1 96.38 30 ALA B O 1
ATOM 3963 N N . LEU B 1 31 ? 14 12.969 -19.016 1 96.5 31 LEU B N 1
ATOM 3964 C CA . LEU B 1 31 ? 14.773 14.195 -19.141 1 96.5 31 LEU B CA 1
ATOM 3965 C C . LEU B 1 31 ? 15.195 14.703 -17.766 1 96.5 31 LEU B C 1
ATOM 3967 O O . LEU B 1 31 ? 16.297 15.234 -17.594 1 96.5 31 LEU B O 1
ATOM 3971 N N . ALA B 1 32 ? 14.289 14.586 -16.844 1 97.38 32 ALA B N 1
ATOM 3972 C CA . ALA B 1 32 ? 14.609 14.992 -15.477 1 97.38 32 ALA B CA 1
ATOM 3973 C C . ALA B 1 32 ? 15.773 14.18 -14.922 1 97.38 32 ALA B C 1
ATOM 3975 O O . ALA B 1 32 ? 16.656 14.734 -14.266 1 97.38 32 ALA B O 1
ATOM 3976 N N . ALA B 1 33 ? 15.75 12.898 -15.188 1 96.81 33 ALA B N 1
ATOM 3977 C CA . ALA B 1 33 ? 16.812 12.031 -14.703 1 96.81 33 ALA B CA 1
ATOM 3978 C C . ALA B 1 33 ? 18.156 12.383 -15.359 1 96.81 33 ALA B C 1
ATOM 3980 O O . ALA B 1 33 ? 19.188 12.398 -14.695 1 96.81 33 ALA B O 1
ATOM 3981 N N . VAL B 1 34 ? 18.125 12.656 -16.641 1 95.81 34 VAL B N 1
ATOM 3982 C CA . VAL B 1 34 ? 19.344 13.023 -17.375 1 95.81 34 VAL B CA 1
ATOM 3983 C C . VAL B 1 34 ? 19.875 14.359 -16.859 1 95.81 34 VAL B C 1
ATOM 3985 O O . VAL B 1 34 ? 21.078 14.508 -16.625 1 95.81 34 VAL B O 1
ATOM 3988 N N . ALA B 1 35 ? 18.969 15.266 -16.672 1 96.12 35 ALA B N 1
ATOM 3989 C CA . ALA B 1 35 ? 19.359 16.578 -16.156 1 96.12 35 ALA B CA 1
ATOM 3990 C C . ALA B 1 35 ? 19.953 16.453 -14.75 1 96.12 35 ALA B C 1
ATOM 3992 O O . ALA B 1 35 ? 20.922 17.125 -14.414 1 96.12 35 ALA B O 1
ATOM 3993 N N . ALA B 1 36 ? 19.312 15.625 -13.961 1 96.44 36 ALA B N 1
ATOM 3994 C CA . ALA B 1 36 ? 19.797 15.414 -12.602 1 96.44 36 ALA B CA 1
ATOM 3995 C C . ALA B 1 36 ? 21.234 14.875 -12.594 1 96.44 36 ALA B C 1
ATOM 3997 O O . ALA B 1 36 ? 22.062 15.297 -11.789 1 96.44 36 ALA B O 1
ATOM 3998 N N . PHE B 1 37 ? 21.469 13.945 -13.508 1 93.81 37 PHE B N 1
ATOM 3999 C CA . PHE B 1 37 ? 22.812 13.367 -13.594 1 93.81 37 PHE B CA 1
ATOM 4000 C C . PHE B 1 37 ? 23.828 14.43 -13.992 1 93.81 37 PHE B C 1
ATOM 4002 O O . PHE B 1 37 ? 24.922 14.492 -13.414 1 93.81 37 PHE B O 1
ATOM 4009 N N . ALA B 1 38 ? 23.484 15.234 -14.914 1 90.94 38 ALA B N 1
ATOM 4010 C CA . ALA B 1 38 ? 24.359 16.297 -15.398 1 90.94 38 ALA B CA 1
ATOM 4011 C C . ALA B 1 38 ? 24.641 17.312 -14.297 1 90.94 38 ALA B C 1
ATOM 4013 O O . ALA B 1 38 ? 25.797 17.688 -14.055 1 90.94 38 ALA B O 1
ATOM 4014 N N . VAL B 1 39 ? 23.656 17.719 -13.594 1 91.81 39 VAL B N 1
ATOM 4015 C CA . VAL B 1 39 ? 23.781 18.75 -12.57 1 91.81 39 VAL B CA 1
ATOM 4016 C C . VAL B 1 39 ? 24.531 18.188 -11.367 1 91.81 39 VAL B C 1
ATOM 4018 O O . VAL B 1 39 ? 25.359 18.875 -10.758 1 91.81 39 VAL B O 1
ATOM 4021 N N . SER B 1 40 ? 24.219 16.969 -11.039 1 89.5 40 SER B N 1
ATOM 4022 C CA . SER B 1 40 ? 24.859 16.359 -9.875 1 89.5 40 SER B CA 1
ATOM 4023 C C . SER B 1 40 ? 26.359 16.172 -10.109 1 89.5 40 SER B C 1
ATOM 4025 O O . SER B 1 40 ? 27.156 16.203 -9.164 1 89.5 40 SER B O 1
ATOM 4027 N N . GLY B 1 41 ? 26.719 15.797 -11.344 1 81.31 41 GLY B N 1
ATOM 4028 C CA . GLY B 1 41 ? 28.125 15.703 -11.656 1 81.31 41 GLY B CA 1
ATOM 4029 C C . GLY B 1 41 ? 28.891 16.984 -11.352 1 81.31 41 GLY B C 1
ATOM 4030 O O . GLY B 1 41 ? 29.969 16.938 -10.758 1 81.31 41 GLY B O 1
ATOM 4031 N N . PHE B 1 42 ? 28.25 17.984 -11.648 1 81.12 42 PHE B N 1
ATOM 4032 C CA . PHE B 1 42 ? 28.859 19.297 -11.391 1 81.12 42 PHE B CA 1
ATOM 4033 C C . PHE B 1 42 ? 28.875 19.594 -9.891 1 81.12 42 PHE B C 1
ATOM 4035 O O . PHE B 1 42 ? 29.891 20.047 -9.359 1 81.12 42 PHE B O 1
ATOM 4042 N N . LEU B 1 43 ? 27.781 19.297 -9.242 1 81.31 43 LEU B N 1
ATOM 4043 C CA . LEU B 1 43 ? 27.656 19.562 -7.812 1 81.31 43 LEU B CA 1
ATOM 4044 C C . LEU B 1 43 ? 28.547 18.641 -7.008 1 81.31 43 LEU B C 1
ATOM 4046 O O . LEU B 1 43 ? 29.141 19.047 -6.016 1 81.31 43 LEU B O 1
ATOM 4050 N N . GLY B 1 44 ? 28.562 17.438 -7.469 1 72.94 44 GLY B N 1
ATOM 4051 C CA . GLY B 1 44 ? 29.406 16.453 -6.801 1 72.94 44 GLY B CA 1
ATOM 4052 C C . GLY B 1 44 ? 30.875 16.797 -6.848 1 72.94 44 GLY B C 1
ATOM 4053 O O . GLY B 1 44 ? 31.594 16.641 -5.852 1 72.94 44 GLY B O 1
ATOM 4054 N N . TYR B 1 45 ? 31.234 17.219 -7.941 1 71.88 45 TYR B N 1
ATOM 4055 C CA . TYR B 1 45 ? 32.625 17.656 -8.094 1 71.88 45 TYR B CA 1
ATOM 4056 C C . TYR B 1 45 ? 32.938 18.812 -7.16 1 71.88 45 TYR B C 1
ATOM 4058 O O . TYR B 1 45 ? 33.938 18.797 -6.453 1 71.88 45 TYR B O 1
ATOM 4066 N N . TRP B 1 46 ? 32 19.656 -7.105 1 75.44 46 TRP B N 1
ATOM 4067 C CA . TRP B 1 46 ? 32.188 20.844 -6.273 1 75.44 46 TRP B CA 1
ATOM 4068 C C . TRP B 1 46 ? 32.156 20.484 -4.793 1 75.44 46 TRP B C 1
ATOM 4070 O O . TRP B 1 46 ? 33 20.906 -4.012 1 75.44 46 TRP B O 1
ATOM 4080 N N . LEU B 1 47 ? 31.234 19.656 -4.43 1 76.56 47 LEU B N 1
ATOM 4081 C CA . LEU B 1 47 ? 31.047 19.281 -3.031 1 76.56 47 LEU B CA 1
ATOM 4082 C C . LEU B 1 47 ? 32.156 18.375 -2.549 1 76.56 47 LEU B C 1
ATOM 4084 O O . LEU B 1 47 ? 32.594 18.453 -1.392 1 76.56 47 LEU B O 1
ATOM 4088 N N . SER B 1 48 ? 32.562 17.5 -3.414 1 69.38 48 SER B N 1
ATOM 4089 C CA . SER B 1 48 ? 33.688 16.625 -3.062 1 69.38 48 SER B CA 1
ATOM 4090 C C . SER B 1 48 ? 34.938 17.438 -2.811 1 69.38 48 SER B C 1
ATOM 4092 O O . SER B 1 48 ? 35.719 17.125 -1.895 1 69.38 48 SER B O 1
ATOM 4094 N N . ASP B 1 49 ? 35.094 18.391 -3.619 1 68.88 49 ASP B N 1
ATOM 4095 C CA . ASP B 1 49 ? 36.25 19.266 -3.451 1 68.88 49 ASP B CA 1
ATOM 4096 C C . ASP B 1 49 ? 36.188 20.016 -2.127 1 68.88 49 ASP B C 1
ATOM 4098 O O . ASP B 1 49 ? 37.219 20.25 -1.479 1 68.88 49 ASP B O 1
ATOM 4102 N N . LEU B 1 50 ? 34.969 20.281 -1.8 1 67.81 50 LEU B N 1
ATOM 4103 C CA . LEU B 1 50 ? 34.75 21 -0.55 1 67.81 50 LEU B CA 1
ATOM 4104 C C . LEU B 1 50 ? 34.938 20.078 0.649 1 67.81 50 LEU B C 1
ATOM 4106 O O . LEU B 1 50 ? 35.531 20.469 1.66 1 67.81 50 LEU B O 1
ATOM 4110 N N . LEU B 1 51 ? 34.469 18.859 0.535 1 67.31 51 LEU B N 1
ATOM 4111 C CA . LEU B 1 51 ? 34.438 17.953 1.672 1 67.31 51 LEU B CA 1
ATOM 4112 C C . LEU B 1 51 ? 35.75 17.172 1.771 1 67.31 51 LEU B C 1
ATOM 4114 O O . LEU B 1 51 ? 36.156 16.766 2.863 1 67.31 51 LEU B O 1
ATOM 4118 N N . GLU B 1 52 ? 36.312 16.797 0.648 1 61.25 52 GLU B N 1
ATOM 4119 C CA . GLU B 1 52 ? 37.625 16.141 0.634 1 61.25 52 GLU B CA 1
ATOM 4120 C C . GLU B 1 52 ? 38.594 16.844 -0.305 1 61.25 52 GLU B C 1
ATOM 4122 O O . GLU B 1 52 ? 38.75 16.453 -1.464 1 61.25 52 GLU B O 1
ATOM 4127 N N . PRO B 1 53 ? 39.125 17.891 0.137 1 59.97 53 PRO B N 1
ATOM 4128 C CA . PRO B 1 53 ? 40 18.766 -0.675 1 59.97 53 PRO B CA 1
ATOM 4129 C C . PRO B 1 53 ? 41.188 18.031 -1.26 1 59.97 53 PRO B C 1
ATOM 4131 O O . PRO B 1 53 ? 42.031 17.531 -0.514 1 59.97 53 PRO B O 1
ATOM 4134 N N . GLY B 1 54 ? 41.031 16.797 -1.645 1 54.62 54 GLY B N 1
ATOM 4135 C CA . GLY B 1 54 ? 42.188 16.172 -2.268 1 54.62 54 GLY B CA 1
ATOM 4136 C C . GLY B 1 54 ? 42.156 16.25 -3.781 1 54.62 54 GLY B C 1
ATOM 4137 O O . GLY B 1 54 ? 41.25 16.828 -4.367 1 54.62 54 GLY B O 1
ATOM 4138 N N . PRO B 1 55 ? 43.375 15.906 -4.457 1 54.16 55 PRO B N 1
ATOM 4139 C CA . PRO B 1 55 ? 43.406 15.969 -5.922 1 54.16 55 PRO B CA 1
ATOM 4140 C C . PRO B 1 55 ? 42.219 15.273 -6.578 1 54.16 55 PRO B C 1
ATOM 4142 O O . PRO B 1 55 ? 41.781 14.234 -6.105 1 54.16 55 PRO B O 1
ATOM 4145 N N . PRO B 1 56 ? 41.531 16.047 -7.297 1 52.59 56 PRO B N 1
ATOM 4146 C CA . PRO B 1 56 ? 40.344 15.453 -7.934 1 52.59 56 PRO B CA 1
ATOM 4147 C C . PRO B 1 56 ? 40.625 14.055 -8.477 1 52.59 56 PRO B C 1
ATOM 4149 O O . PRO B 1 56 ? 41.688 13.82 -9.086 1 52.59 56 PRO B O 1
ATOM 4152 N N . ALA B 1 57 ? 40.25 13.055 -7.82 1 52.38 57 ALA B N 1
ATOM 4153 C CA . ALA B 1 57 ? 40.438 11.719 -8.375 1 52.38 57 ALA B CA 1
ATOM 4154 C C . ALA B 1 57 ? 40.312 11.727 -9.898 1 52.38 57 ALA B C 1
ATOM 4156 O O . ALA B 1 57 ? 39.438 12.414 -10.445 1 52.38 57 ALA B O 1
ATOM 4157 N N . ALA B 1 58 ? 41.375 11.477 -10.664 1 52.53 58 ALA B N 1
ATOM 4158 C CA . ALA B 1 58 ? 41.344 11.352 -12.117 1 52.53 58 ALA B CA 1
ATOM 4159 C C . ALA B 1 58 ? 40.062 10.703 -12.594 1 52.53 58 ALA B C 1
ATOM 4161 O O . ALA B 1 58 ? 39.656 9.664 -12.062 1 52.53 58 ALA B O 1
ATOM 4162 N N . VAL B 1 59 ? 39.031 11.555 -12.969 1 60.09 59 VAL B N 1
ATOM 4163 C CA . VAL B 1 59 ? 37.844 11 -13.57 1 60.09 59 VAL B CA 1
ATOM 4164 C C . VAL B 1 59 ? 38.219 9.984 -14.648 1 60.09 59 VAL B C 1
ATOM 4166 O O . VAL B 1 59 ? 38.781 10.344 -15.68 1 60.09 59 VAL B O 1
ATOM 4169 N N . ASP B 1 60 ? 38.5 8.805 -14.258 1 67.69 60 ASP B N 1
ATOM 4170 C CA . ASP B 1 60 ? 38.719 7.711 -15.188 1 67.69 60 ASP B CA 1
ATOM 4171 C C . ASP B 1 60 ? 37.531 7.52 -16.109 1 67.69 60 ASP B C 1
ATOM 4173 O O . ASP B 1 60 ? 36.406 7.324 -15.625 1 67.69 60 ASP B O 1
ATOM 4177 N N . GLY B 1 61 ? 37.719 7.984 -17.422 1 71.69 61 GLY B N 1
ATOM 4178 C CA . GLY B 1 61 ? 36.688 7.863 -18.453 1 71.69 61 GLY B CA 1
ATOM 4179 C C . GLY B 1 61 ? 35.906 6.566 -18.359 1 71.69 61 GLY B C 1
ATOM 4180 O O . GLY B 1 61 ? 34.688 6.555 -18.516 1 71.69 61 GLY B O 1
ATOM 4181 N N . ASP B 1 62 ? 36.625 5.492 -18.109 1 79.5 62 ASP B N 1
ATOM 4182 C CA . ASP B 1 62 ? 35.969 4.191 -18.016 1 79.5 62 ASP B CA 1
ATOM 4183 C C . ASP B 1 62 ? 35.031 4.145 -16.812 1 79.5 62 ASP B C 1
ATOM 4185 O O . ASP B 1 62 ? 33.938 3.543 -16.891 1 79.5 62 ASP B O 1
ATOM 4189 N N . LEU B 1 63 ? 35.406 4.84 -15.844 1 78.38 63 LEU B N 1
ATOM 4190 C CA . LEU B 1 63 ? 34.594 4.875 -14.648 1 78.38 63 LEU B CA 1
ATOM 4191 C C . LEU B 1 63 ? 33.312 5.652 -14.898 1 78.38 63 LEU B C 1
ATOM 4193 O O . LEU B 1 63 ? 32.219 5.266 -14.422 1 78.38 63 LEU B O 1
ATOM 4197 N N . VAL B 1 64 ? 33.469 6.656 -15.711 1 80.19 64 VAL B N 1
ATOM 4198 C CA . VAL B 1 64 ? 32.312 7.504 -16 1 80.19 64 VAL B CA 1
ATOM 4199 C C . VAL B 1 64 ? 31.312 6.742 -16.859 1 80.19 64 VAL B C 1
ATOM 4201 O O . VAL B 1 64 ? 30.094 6.789 -16.609 1 80.19 64 VAL B O 1
ATOM 4204 N N . VAL B 1 65 ? 31.844 6.082 -17.828 1 85.75 65 VAL B N 1
ATOM 4205 C CA . VAL B 1 65 ? 30.984 5.312 -18.719 1 85.75 65 VAL B CA 1
ATOM 4206 C C . VAL B 1 65 ? 30.266 4.227 -17.922 1 85.75 65 VAL B C 1
ATOM 4208 O O . VAL B 1 65 ? 29.062 4.004 -18.094 1 85.75 65 VAL B O 1
ATOM 4211 N N . ARG B 1 66 ? 30.922 3.592 -17.109 1 86.94 66 ARG B N 1
ATOM 4212 C CA . ARG B 1 66 ? 30.312 2.561 -16.266 1 86.94 66 ARG B CA 1
ATOM 4213 C C . ARG B 1 66 ? 29.234 3.15 -15.367 1 86.94 66 ARG B C 1
ATOM 4215 O O . ARG B 1 66 ? 28.188 2.531 -15.156 1 86.94 66 ARG B O 1
ATOM 4222 N N . ARG B 1 67 ? 29.562 4.305 -14.922 1 88.06 67 ARG B N 1
ATOM 4223 C CA . ARG B 1 67 ? 28.609 4.957 -14.039 1 88.06 67 ARG B CA 1
ATOM 4224 C C . ARG B 1 67 ? 27.344 5.332 -14.805 1 88.06 67 ARG B C 1
ATOM 4226 O O . ARG B 1 67 ? 26.234 5.199 -14.281 1 88.06 67 ARG B O 1
ATOM 4233 N N . ILE B 1 68 ? 27.547 5.75 -15.984 1 90.56 68 ILE B N 1
ATOM 4234 C CA . ILE B 1 68 ? 26.422 6.141 -16.812 1 90.56 68 ILE B CA 1
ATOM 4235 C C . ILE B 1 68 ? 25.531 4.926 -17.078 1 90.56 68 ILE B C 1
ATOM 4237 O O . ILE B 1 68 ? 24.312 5 -16.969 1 90.56 68 ILE B O 1
ATOM 4241 N N . ILE B 1 69 ? 26.141 3.859 -17.359 1 92.12 69 ILE B N 1
ATOM 4242 C CA . ILE B 1 69 ? 25.406 2.639 -17.641 1 92.12 69 ILE B CA 1
ATOM 4243 C C . ILE B 1 69 ? 24.672 2.168 -16.391 1 92.12 69 ILE B C 1
ATOM 4245 O O . ILE B 1 69 ? 23.484 1.842 -16.453 1 92.12 69 ILE B O 1
ATOM 4249 N N . HIS B 1 70 ? 25.328 2.166 -15.336 1 92 70 HIS B N 1
ATOM 4250 C CA . HIS B 1 70 ? 24.719 1.759 -14.078 1 92 70 HIS B CA 1
ATOM 4251 C C . HIS B 1 70 ? 23.547 2.668 -13.719 1 92 70 HIS B C 1
ATOM 4253 O O . HIS B 1 70 ? 22.484 2.189 -13.312 1 92 70 HIS B O 1
ATOM 4259 N N . TYR B 1 71 ? 23.828 3.9 -13.844 1 94.38 71 TYR B N 1
ATOM 4260 C CA . TYR B 1 71 ? 22.781 4.883 -13.555 1 94.38 71 TYR B CA 1
ATOM 4261 C C . TYR B 1 71 ? 21.578 4.68 -14.461 1 94.38 71 TYR B C 1
ATOM 4263 O O . TYR B 1 71 ? 20.438 4.738 -14 1 94.38 71 TYR B O 1
ATOM 4271 N N . ALA B 1 72 ? 21.859 4.387 -15.695 1 95.62 72 ALA B N 1
ATOM 4272 C CA . ALA B 1 72 ? 20.797 4.188 -16.672 1 95.62 72 ALA B CA 1
ATOM 4273 C C . ALA B 1 72 ? 19.938 2.982 -16.297 1 95.62 72 ALA B C 1
ATOM 4275 O O . ALA B 1 72 ? 18.703 3.014 -16.453 1 95.62 72 ALA B O 1
ATOM 4276 N N . VAL B 1 73 ? 20.5 1.994 -15.812 1 95.69 73 VAL B N 1
ATOM 4277 C CA . VAL B 1 73 ? 19.781 0.789 -15.406 1 95.69 73 VAL B CA 1
ATOM 4278 C C . VAL B 1 73 ? 18.859 1.105 -14.234 1 95.69 73 VAL B C 1
ATOM 4280 O O . VAL B 1 73 ? 17.688 0.689 -14.219 1 95.69 73 VAL B O 1
ATOM 4283 N N . PHE B 1 74 ? 19.344 1.845 -13.297 1 95.94 74 PHE B N 1
ATOM 4284 C CA . PHE B 1 74 ? 18.547 2.158 -12.117 1 95.94 74 PHE B CA 1
ATOM 4285 C C . PHE B 1 74 ? 17.438 3.145 -12.453 1 95.94 74 PHE B C 1
ATOM 4287 O O . PHE B 1 74 ? 16.344 3.074 -11.891 1 95.94 74 PHE B O 1
ATOM 4294 N N . VAL B 1 75 ? 17.75 4.047 -13.367 1 97 75 VAL B N 1
ATOM 4295 C CA . VAL B 1 75 ? 16.719 4.977 -13.805 1 97 75 VAL B CA 1
ATOM 4296 C C . VAL B 1 75 ? 15.625 4.215 -14.547 1 97 75 VAL B C 1
ATOM 4298 O O . VAL B 1 75 ? 14.438 4.469 -14.344 1 97 75 VAL B O 1
ATOM 4301 N N . ALA B 1 76 ? 16.062 3.299 -15.383 1 96.12 76 ALA B N 1
ATOM 4302 C CA . ALA B 1 76 ? 15.086 2.465 -16.094 1 96.12 76 ALA B CA 1
ATOM 4303 C C . ALA B 1 76 ? 14.234 1.672 -15.102 1 96.12 76 ALA B C 1
ATOM 4305 O O . ALA B 1 76 ? 13.016 1.562 -15.281 1 96.12 76 ALA B O 1
ATOM 4306 N N . GLY B 1 77 ? 14.883 1.131 -14.117 1 96.06 77 GLY B N 1
ATOM 4307 C CA . GLY B 1 77 ? 14.148 0.427 -13.078 1 96.06 77 GLY B CA 1
ATOM 4308 C C . GLY B 1 77 ? 13.18 1.317 -12.32 1 96.06 77 GLY B C 1
ATOM 4309 O O . GLY B 1 77 ? 12.055 0.91 -12.031 1 96.06 77 GLY B O 1
ATOM 4310 N N . LEU B 1 78 ? 13.633 2.482 -12.047 1 96.81 78 LEU B N 1
ATOM 4311 C CA . LEU B 1 78 ? 12.797 3.465 -11.367 1 96.81 78 LEU B CA 1
ATOM 4312 C C . LEU B 1 78 ? 11.562 3.801 -12.203 1 96.81 78 LEU B C 1
ATOM 4314 O O . LEU B 1 78 ? 10.438 3.787 -11.695 1 96.81 78 LEU B O 1
ATOM 4318 N N . MET B 1 79 ? 11.781 4.062 -13.422 1 95.44 79 MET B N 1
ATOM 4319 C CA . MET B 1 79 ? 10.688 4.434 -14.305 1 95.44 79 MET B CA 1
ATOM 4320 C C . MET B 1 79 ? 9.734 3.26 -14.516 1 95.44 79 MET B C 1
ATOM 4322 O O . MET B 1 79 ? 8.523 3.449 -14.617 1 95.44 79 MET B O 1
ATOM 4326 N N . LEU B 1 80 ? 10.32 2.094 -14.602 1 92.94 80 LEU B N 1
ATOM 4327 C CA . LEU B 1 80 ? 9.477 0.905 -14.703 1 92.94 80 LEU B CA 1
ATOM 4328 C C . LEU B 1 80 ? 8.617 0.746 -13.453 1 92.94 80 LEU B C 1
ATOM 4330 O O . LEU B 1 80 ? 7.43 0.418 -13.555 1 92.94 80 LEU B O 1
ATOM 4334 N N . TRP B 1 81 ? 9.227 0.956 -12.359 1 93.62 81 TRP B N 1
ATOM 4335 C CA . TRP B 1 81 ? 8.484 0.88 -11.109 1 93.62 81 TRP B CA 1
ATOM 4336 C C . TRP B 1 81 ? 7.363 1.908 -11.078 1 93.62 81 TRP B C 1
ATOM 4338 O O . TRP B 1 81 ? 6.234 1.592 -10.688 1 93.62 81 TRP B O 1
ATOM 4348 N N . LEU B 1 82 ? 7.652 3.082 -11.477 1 94.38 82 LEU B N 1
ATOM 4349 C CA . LEU B 1 82 ? 6.641 4.129 -11.508 1 94.38 82 LEU B CA 1
ATOM 4350 C C . LEU B 1 82 ? 5.527 3.785 -12.5 1 94.38 82 LEU B C 1
ATOM 4352 O O . LEU B 1 82 ? 4.352 4.047 -12.234 1 94.38 82 LEU B O 1
ATOM 4356 N N . ALA B 1 83 ? 5.902 3.182 -13.547 1 91.38 83 ALA B N 1
ATOM 4357 C CA . ALA B 1 83 ? 4.922 2.762 -14.547 1 91.38 83 ALA B CA 1
ATOM 4358 C C . ALA B 1 83 ? 3.984 1.699 -13.977 1 91.38 83 ALA B C 1
ATOM 4360 O O . ALA B 1 83 ? 2.768 1.765 -14.18 1 91.38 83 ALA B O 1
ATOM 4361 N N . VAL B 1 84 ? 4.555 0.799 -13.289 1 87.12 84 VAL B N 1
ATOM 4362 C CA . VAL B 1 84 ? 3.773 -0.283 -12.695 1 87.12 84 VAL B CA 1
ATOM 4363 C C . VAL B 1 84 ? 2.824 0.28 -11.641 1 87.12 84 VAL B C 1
ATOM 4365 O O . VAL B 1 84 ? 1.705 -0.21 -11.477 1 87.12 84 VAL B O 1
ATOM 4368 N N . GLN B 1 85 ? 3.309 1.284 -11 1 86.75 85 GLN B N 1
ATOM 4369 C CA . GLN B 1 85 ? 2.471 1.911 -9.984 1 86.75 85 GLN B CA 1
ATOM 4370 C C . GLN B 1 85 ? 1.403 2.797 -10.625 1 86.75 85 GLN B C 1
ATOM 4372 O O . GLN B 1 85 ? 0.55 3.35 -9.93 1 86.75 85 GLN B O 1
ATOM 4377 N N . GLY B 1 86 ? 1.438 3.047 -11.898 1 86.62 86 GLY B N 1
ATOM 4378 C CA . GLY B 1 86 ? 0.383 3.748 -12.617 1 86.62 86 GLY B CA 1
ATOM 4379 C C . GLY B 1 86 ? 0.641 5.238 -12.758 1 86.62 86 GLY B C 1
ATOM 4380 O O . GLY B 1 86 ? -0.269 6.004 -13.078 1 86.62 86 GLY B O 1
ATOM 4381 N N . HIS B 1 87 ? 1.844 5.656 -12.555 1 90.62 87 HIS B N 1
ATOM 4382 C CA . HIS B 1 87 ? 2.15 7.082 -12.555 1 90.62 87 HIS B CA 1
ATOM 4383 C C . HIS B 1 87 ? 1.956 7.684 -13.945 1 90.62 87 HIS B C 1
ATOM 4385 O O . HIS B 1 87 ? 1.822 8.906 -14.086 1 90.62 87 HIS B O 1
ATOM 4391 N N . TYR B 1 88 ? 1.947 6.855 -14.93 1 89.5 88 TYR B N 1
ATOM 4392 C CA . TYR B 1 88 ? 1.896 7.422 -16.266 1 89.5 88 TYR B CA 1
ATOM 4393 C C . TYR B 1 88 ? 0.515 7.234 -16.891 1 89.5 88 TYR B C 1
ATOM 4395 O O . TYR B 1 88 ? 0.253 7.711 -18 1 89.5 88 TYR B O 1
ATOM 4403 N N . ASN B 1 89 ? -0.349 6.551 -16.266 1 81.06 89 ASN B N 1
ATOM 4404 C CA . ASN B 1 89 ? -1.661 6.277 -16.844 1 81.06 89 ASN B CA 1
ATOM 4405 C C . ASN B 1 89 ? -2.785 6.695 -15.906 1 81.06 89 ASN B C 1
ATOM 4407 O O . ASN B 1 89 ? -3.934 6.844 -16.328 1 81.06 89 ASN B O 1
ATOM 4411 N N . ARG B 1 90 ? -2.393 6.887 -14.719 1 80.38 90 ARG B N 1
ATOM 4412 C CA . ARG B 1 90 ? -3.412 7.242 -13.734 1 80.38 90 ARG B CA 1
ATOM 4413 C C . ARG B 1 90 ? -3.236 8.68 -13.266 1 80.38 90 ARG B C 1
ATOM 4415 O O . ARG B 1 90 ? -2.166 9.266 -13.43 1 80.38 90 ARG B O 1
ATOM 4422 N N . ARG B 1 91 ? -4.332 9.078 -12.734 1 83.5 91 ARG B N 1
ATOM 4423 C CA . ARG B 1 91 ? -4.297 10.398 -12.109 1 83.5 91 ARG B CA 1
ATOM 4424 C C . ARG B 1 91 ? -4.172 10.289 -10.594 1 83.5 91 ARG B C 1
ATOM 4426 O O . ARG B 1 91 ? -5.125 9.906 -9.914 1 83.5 91 ARG B O 1
ATOM 4433 N N . ILE B 1 92 ? -3.051 10.586 -10.156 1 84.94 92 ILE B N 1
ATOM 4434 C CA . ILE B 1 92 ? -2.738 10.445 -8.742 1 84.94 92 ILE B CA 1
ATOM 4435 C C . ILE B 1 92 ? -2.691 11.82 -8.078 1 84.94 92 ILE B C 1
ATOM 4437 O O . ILE B 1 92 ? -2.088 12.75 -8.617 1 84.94 92 ILE B O 1
ATOM 4441 N N . PRO B 1 93 ? -3.326 11.953 -6.895 1 83.12 93 PRO B N 1
ATOM 4442 C CA . PRO B 1 93 ? -3.238 13.234 -6.184 1 83.12 93 PRO B CA 1
ATOM 4443 C C . PRO B 1 93 ? -1.799 13.648 -5.891 1 83.12 93 PRO B C 1
ATOM 4445 O O . PRO B 1 93 ? -0.936 12.789 -5.68 1 83.12 93 PRO B O 1
ATOM 4448 N N . PHE B 1 94 ? -1.543 14.922 -5.816 1 84.81 94 PHE B N 1
ATOM 4449 C CA . PHE B 1 94 ? -0.199 15.484 -5.754 1 84.81 94 PHE B CA 1
ATOM 4450 C C . PHE B 1 94 ? 0.569 14.93 -4.562 1 84.81 94 PHE B C 1
ATOM 4452 O O . PHE B 1 94 ? 1.69 14.438 -4.715 1 84.81 94 PHE B O 1
ATOM 4459 N N . TRP B 1 95 ? 0.046 15 -3.385 1 84.75 95 TRP B N 1
ATOM 4460 C CA . TRP B 1 95 ? 0.77 14.617 -2.178 1 84.75 95 TRP B CA 1
ATOM 4461 C C . TRP B 1 95 ? 1.054 13.117 -2.162 1 84.75 95 TRP B C 1
ATOM 4463 O O . TRP B 1 95 ? 2.084 12.68 -1.646 1 84.75 95 TRP B O 1
ATOM 4473 N N . THR B 1 96 ? 0.075 12.328 -2.717 1 85.75 96 THR B N 1
ATOM 4474 C CA . THR B 1 96 ? 0.317 10.891 -2.844 1 85.75 96 THR B CA 1
ATOM 4475 C C . THR B 1 96 ? 1.432 10.625 -3.85 1 85.75 96 THR B C 1
ATOM 4477 O O . THR B 1 96 ? 2.311 9.797 -3.602 1 85.75 96 THR B O 1
ATOM 4480 N N . GLU B 1 97 ? 1.349 11.312 -4.934 1 90.19 97 GLU B N 1
ATOM 4481 C CA . GLU B 1 97 ? 2.369 11.172 -5.969 1 90.19 97 GLU B CA 1
ATOM 4482 C C . GLU B 1 97 ? 3.746 11.555 -5.441 1 90.19 97 GLU B C 1
ATOM 4484 O O . GLU B 1 97 ? 4.734 10.867 -5.699 1 90.19 97 GLU B O 1
ATOM 4489 N N . LEU B 1 98 ? 3.775 12.664 -4.746 1 92.12 98 LEU B N 1
ATOM 4490 C CA . LEU B 1 98 ? 5.039 13.141 -4.184 1 92.12 98 LEU B CA 1
ATOM 4491 C C . LEU B 1 98 ? 5.641 12.094 -3.252 1 92.12 98 LEU B C 1
ATOM 4493 O O . LEU B 1 98 ? 6.832 11.781 -3.355 1 92.12 98 LEU B O 1
ATOM 4497 N N . LYS B 1 99 ? 4.832 11.562 -2.381 1 92.12 99 LYS B N 1
ATOM 4498 C CA . LYS B 1 99 ? 5.293 10.531 -1.458 1 92.12 99 LYS B CA 1
ATOM 4499 C C . LYS B 1 99 ? 5.859 9.328 -2.215 1 92.12 99 LYS B C 1
ATOM 4501 O O . LYS B 1 99 ? 6.949 8.852 -1.901 1 92.12 99 LYS B O 1
ATOM 4506 N N . GLN B 1 100 ? 5.145 8.891 -3.215 1 93.19 100 GLN B N 1
ATOM 4507 C CA . GLN B 1 100 ? 5.539 7.703 -3.975 1 93.19 100 GLN B CA 1
ATOM 4508 C C . GLN B 1 100 ? 6.832 7.953 -4.746 1 93.19 100 GLN B C 1
ATOM 4510 O O . GLN B 1 100 ? 7.699 7.078 -4.809 1 93.19 100 GLN B O 1
ATOM 4515 N N . ILE B 1 101 ? 6.938 9.148 -5.301 1 95.69 101 ILE B N 1
ATOM 4516 C CA . ILE B 1 101 ? 8.133 9.484 -6.059 1 95.69 101 ILE B CA 1
ATOM 4517 C C . ILE B 1 101 ? 9.344 9.531 -5.121 1 95.69 101 ILE B C 1
ATOM 4519 O O . ILE B 1 101 ? 10.383 8.938 -5.41 1 95.69 101 ILE B O 1
ATOM 4523 N N . LEU B 1 102 ? 9.211 10.227 -4.004 1 95.94 102 LEU B N 1
ATOM 4524 C CA . LEU B 1 102 ? 10.32 10.359 -3.062 1 95.94 102 LEU B CA 1
ATOM 4525 C C . LEU B 1 102 ? 10.766 8.992 -2.549 1 95.94 102 LEU B C 1
ATOM 4527 O O . LEU B 1 102 ? 11.961 8.711 -2.48 1 95.94 102 LEU B O 1
ATOM 4531 N N . LEU B 1 103 ? 9.828 8.156 -2.252 1 94.69 103 LEU B N 1
ATOM 4532 C CA . LEU B 1 103 ? 10.148 6.828 -1.736 1 94.69 103 LEU B CA 1
ATOM 4533 C C . LEU B 1 103 ? 10.789 5.965 -2.818 1 94.69 103 LEU B C 1
ATOM 4535 O O . LEU B 1 103 ? 11.734 5.219 -2.547 1 94.69 103 LEU B O 1
ATOM 4539 N N . ALA B 1 104 ? 10.227 6.07 -4.023 1 96.19 104 ALA B N 1
ATOM 4540 C CA . ALA B 1 104 ? 10.789 5.301 -5.129 1 96.19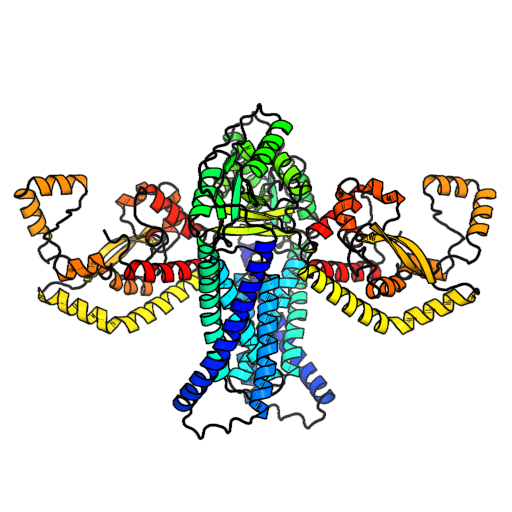 104 ALA B CA 1
ATOM 4541 C C . ALA B 1 104 ? 12.219 5.734 -5.43 1 96.19 104 ALA B C 1
ATOM 4543 O O . ALA B 1 104 ? 13.086 4.895 -5.672 1 96.19 104 ALA B O 1
ATOM 4544 N N . VAL B 1 105 ? 12.422 7.008 -5.441 1 97.31 105 VAL B N 1
ATOM 4545 C CA . VAL B 1 105 ? 13.75 7.535 -5.723 1 97.31 105 VAL B CA 1
ATOM 4546 C C . VAL B 1 105 ? 14.711 7.145 -4.602 1 97.31 105 VAL B C 1
ATOM 4548 O O . VAL B 1 105 ? 15.859 6.777 -4.859 1 97.31 105 VAL B O 1
ATOM 4551 N N . ALA B 1 106 ? 14.258 7.258 -3.359 1 96.19 106 ALA B N 1
ATOM 4552 C CA . ALA B 1 106 ? 15.086 6.844 -2.234 1 96.19 106 ALA B CA 1
ATOM 4553 C C . ALA B 1 106 ? 15.492 5.375 -2.361 1 96.19 106 ALA B C 1
ATOM 4555 O O . ALA B 1 106 ? 16.656 5.023 -2.152 1 96.19 106 ALA B O 1
ATOM 4556 N N . LEU B 1 107 ? 14.562 4.562 -2.705 1 95.31 107 LEU B N 1
ATOM 4557 C CA . LEU B 1 107 ? 14.844 3.143 -2.871 1 95.31 107 LEU B CA 1
ATOM 4558 C C . LEU B 1 107 ? 15.836 2.914 -4.012 1 95.31 107 LEU B C 1
ATOM 4560 O O . LEU B 1 107 ? 16.734 2.082 -3.898 1 95.31 107 LEU B O 1
ATOM 4564 N N . ALA B 1 108 ? 15.625 3.629 -5.09 1 96.19 108 ALA B N 1
ATOM 4565 C CA . ALA B 1 108 ? 16.562 3.523 -6.207 1 96.19 108 ALA B CA 1
ATOM 4566 C C . ALA B 1 108 ? 17.969 3.914 -5.781 1 96.19 108 ALA B C 1
ATOM 4568 O O . ALA B 1 108 ? 18.938 3.266 -6.168 1 96.19 108 ALA B O 1
ATOM 4569 N N . GLY B 1 109 ? 18.047 4.992 -5.012 1 95.56 109 GLY B N 1
ATOM 4570 C CA . GLY B 1 109 ? 19.344 5.406 -4.492 1 95.56 109 GLY B CA 1
ATOM 4571 C C . GLY B 1 109 ? 19.984 4.367 -3.598 1 95.56 109 GLY B C 1
ATOM 4572 O O . GLY B 1 109 ? 21.188 4.102 -3.713 1 95.56 109 GLY B O 1
ATOM 4573 N N . ILE B 1 110 ? 19.172 3.779 -2.752 1 95 110 ILE B N 1
ATOM 4574 C CA . ILE B 1 110 ? 19.672 2.752 -1.84 1 95 110 ILE B CA 1
ATOM 4575 C C . ILE B 1 110 ? 20.109 1.527 -2.633 1 95 110 ILE B C 1
ATOM 4577 O O . ILE B 1 110 ? 21.172 0.949 -2.354 1 95 110 ILE B O 1
ATOM 4581 N N . LEU B 1 111 ? 19.359 1.157 -3.609 1 95.38 111 LEU B N 1
ATOM 4582 C CA . LEU B 1 111 ? 19.703 0.021 -4.457 1 95.38 111 LEU B CA 1
ATOM 4583 C C . LEU B 1 111 ? 20.984 0.295 -5.234 1 95.38 111 LEU B C 1
ATOM 4585 O O . LEU B 1 111 ? 21.812 -0.605 -5.422 1 95.38 111 LEU B O 1
ATOM 4589 N N . ASP B 1 112 ? 21.078 1.508 -5.691 1 94.88 112 ASP B N 1
ATOM 4590 C CA . ASP B 1 112 ? 22.281 1.92 -6.383 1 94.88 112 ASP B CA 1
ATOM 4591 C C . ASP B 1 112 ? 23.5 1.812 -5.469 1 94.88 112 ASP B C 1
ATOM 4593 O O . ASP B 1 112 ? 24.547 1.276 -5.867 1 94.88 112 ASP B O 1
ATOM 4597 N N . GLY B 1 113 ? 23.359 2.344 -4.266 1 92.94 113 GLY B N 1
ATOM 4598 C CA . GLY B 1 113 ? 24.438 2.211 -3.297 1 92.94 113 GLY B CA 1
ATOM 4599 C C . GLY B 1 113 ? 24.766 0.769 -2.957 1 92.94 113 GLY B C 1
ATOM 4600 O O . GLY B 1 113 ? 25.938 0.396 -2.857 1 92.94 113 GLY B O 1
ATOM 4601 N N . PHE B 1 114 ? 23.797 0.015 -2.77 1 92.75 114 PHE B N 1
ATOM 4602 C CA . PHE B 1 114 ? 23.984 -1.407 -2.504 1 92.75 114 PHE B CA 1
ATOM 4603 C C . PHE B 1 114 ? 24.734 -2.078 -3.643 1 92.75 114 PHE B C 1
ATOM 4605 O O . PHE B 1 114 ? 25.578 -2.947 -3.406 1 92.75 114 PHE B O 1
ATOM 4612 N N . SER B 1 115 ? 24.375 -1.694 -4.883 1 93.06 115 SE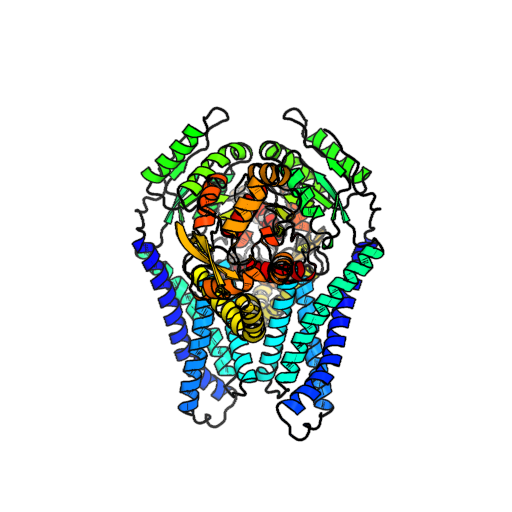R B N 1
ATOM 4613 C CA . SER B 1 115 ? 25.031 -2.297 -6.031 1 93.06 115 SER B CA 1
ATOM 4614 C C . SER B 1 115 ? 26.531 -1.985 -6.031 1 93.06 115 SER B C 1
ATOM 4616 O O . SER B 1 115 ? 27.344 -2.812 -6.449 1 93.06 115 SER B O 1
ATOM 4618 N N . GLN B 1 116 ? 26.875 -0.773 -5.586 1 89.06 116 GLN B N 1
ATOM 4619 C CA . GLN B 1 116 ? 28.281 -0.431 -5.465 1 89.06 116 GLN B CA 1
ATOM 4620 C C . GLN B 1 116 ? 29 -1.375 -4.5 1 89.06 116 GLN B C 1
ATOM 4622 O O . GLN B 1 116 ? 30.125 -1.807 -4.762 1 89.06 116 GLN B O 1
ATOM 4627 N N . TYR B 1 117 ? 28.359 -1.659 -3.441 1 88.19 117 TYR B N 1
ATOM 4628 C CA . TYR B 1 117 ? 28.875 -2.609 -2.469 1 88.19 117 TYR B CA 1
ATOM 4629 C C . TYR B 1 117 ? 28.938 -4.016 -3.053 1 88.19 117 TYR B C 1
ATOM 4631 O O . TYR B 1 117 ? 29.953 -4.699 -2.959 1 88.19 117 TYR B O 1
ATOM 4639 N N . ALA B 1 118 ? 27.875 -4.418 -3.701 1 87.94 118 ALA B N 1
ATOM 4640 C CA . ALA B 1 118 ? 27.734 -5.785 -4.191 1 87.94 118 ALA B CA 1
ATOM 4641 C C . ALA B 1 118 ? 28.75 -6.086 -5.281 1 87.94 118 ALA B C 1
ATOM 4643 O O . ALA B 1 118 ? 29.312 -7.188 -5.34 1 87.94 118 ALA B O 1
ATOM 4644 N N . PHE B 1 119 ? 29.016 -5.055 -6.078 1 86.38 119 PHE B N 1
ATOM 4645 C CA . PHE B 1 119 ? 29.906 -5.297 -7.211 1 86.38 119 PHE B CA 1
ATOM 4646 C C . PHE B 1 119 ? 31.297 -4.734 -6.941 1 86.38 119 PHE B C 1
ATOM 4648 O O . PHE B 1 119 ? 32.125 -4.691 -7.836 1 86.38 119 PHE B O 1
ATOM 4655 N N . LYS B 1 120 ? 31.562 -4.301 -5.723 1 82.62 120 LYS B N 1
ATOM 4656 C CA . LYS B 1 120 ? 32.875 -3.822 -5.25 1 82.62 120 LYS B CA 1
ATOM 4657 C C . LYS B 1 120 ? 33.344 -2.633 -6.078 1 82.62 120 LYS B C 1
ATOM 4659 O O . LYS B 1 120 ? 34.5 -2.592 -6.496 1 82.62 120 LYS B O 1
ATOM 4664 N N . GLN B 1 121 ? 32.375 -1.836 -6.359 1 81.12 121 GLN B N 1
ATOM 4665 C CA . GLN B 1 121 ? 32.719 -0.607 -7.066 1 81.12 121 GLN B CA 1
ATOM 4666 C C . GLN B 1 121 ? 32.938 0.549 -6.09 1 81.12 121 GLN B C 1
ATOM 4668 O O . GLN B 1 121 ? 32.469 0.494 -4.949 1 81.12 121 GLN B O 1
ATOM 4673 N N . GLN B 1 122 ? 33.812 1.413 -6.469 1 78 122 GLN B N 1
ATOM 4674 C CA . GLN B 1 122 ? 34.125 2.537 -5.586 1 78 122 GLN B CA 1
ATOM 4675 C C . GLN B 1 122 ? 33.625 3.854 -6.199 1 78 122 GLN B C 1
ATOM 4677 O O . GLN B 1 122 ? 34.406 4.539 -6.875 1 78 122 GLN B O 1
ATOM 4682 N N . PHE B 1 123 ? 32.5 4.121 -6.152 1 82.75 123 PHE B N 1
ATOM 4683 C CA . PHE B 1 123 ? 31.953 5.387 -6.625 1 82.75 123 PHE B CA 1
ATOM 4684 C C . PHE B 1 123 ? 31.719 6.344 -5.461 1 82.75 123 PHE B C 1
ATOM 4686 O O . PHE B 1 123 ? 31.5 5.906 -4.328 1 82.75 123 PHE B O 1
ATOM 4693 N N . SER B 1 124 ? 31.922 7.617 -5.758 1 83.25 124 SER B N 1
ATOM 4694 C CA . SER B 1 124 ? 31.781 8.648 -4.738 1 83.25 124 SER B CA 1
ATOM 4695 C C . SER B 1 124 ? 30.406 8.602 -4.078 1 83.25 124 SER B C 1
ATOM 4697 O O . SER B 1 124 ? 29.391 8.641 -4.762 1 83.25 124 SER B O 1
ATOM 4699 N N . ARG B 1 125 ? 30.375 8.555 -2.721 1 87.5 125 ARG B N 1
ATOM 4700 C CA . ARG B 1 125 ? 29.141 8.523 -1.943 1 87.5 125 ARG B CA 1
ATOM 4701 C C . ARG B 1 125 ? 28.406 9.859 -2.039 1 87.5 125 ARG B C 1
ATOM 4703 O O . ARG B 1 125 ? 27.172 9.898 -2.107 1 87.5 125 ARG B O 1
ATOM 4710 N N . VAL B 1 126 ? 29.141 10.867 -2.076 1 85.25 126 VAL B N 1
ATOM 4711 C CA . VAL B 1 126 ? 28.547 12.203 -2.154 1 85.25 126 VAL B CA 1
ATOM 4712 C C . VAL B 1 126 ? 27.875 12.383 -3.51 1 85.25 126 VAL B C 1
ATOM 4714 O O . VAL B 1 126 ? 26.781 12.938 -3.588 1 85.25 126 VAL B O 1
ATOM 4717 N N . TRP B 1 127 ? 28.531 11.914 -4.516 1 86.5 127 TRP B N 1
ATOM 4718 C CA . TRP B 1 127 ? 27.938 12.023 -5.848 1 86.5 127 TRP B CA 1
ATOM 4719 C C . TRP B 1 127 ? 26.672 11.18 -5.953 1 86.5 127 TRP B C 1
ATOM 4721 O O . TRP B 1 127 ? 25.688 11.609 -6.562 1 86.5 127 TRP B O 1
ATOM 4731 N N . LEU B 1 128 ? 26.781 10.055 -5.414 1 90 128 LEU B N 1
ATOM 4732 C CA . LEU B 1 128 ? 25.609 9.188 -5.441 1 90 128 LEU B CA 1
ATOM 4733 C C . LEU B 1 128 ? 24.438 9.844 -4.738 1 90 128 LEU B C 1
ATOM 4735 O O . LEU B 1 128 ? 23.328 9.883 -5.277 1 90 128 LEU B O 1
ATOM 4739 N N . GLY B 1 129 ? 24.672 10.344 -3.537 1 90.75 129 GLY B N 1
ATOM 4740 C CA . GLY B 1 129 ? 23.625 10.984 -2.764 1 90.75 129 GLY B CA 1
ATOM 4741 C C . GLY B 1 129 ? 23.062 12.219 -3.441 1 90.75 129 GLY B C 1
ATOM 4742 O O . GLY B 1 129 ? 21.844 12.383 -3.521 1 90.75 129 GLY B O 1
ATOM 4743 N N . THR B 1 130 ? 23.969 13.047 -3.936 1 91.25 130 THR B N 1
ATOM 4744 C CA . THR B 1 130 ? 23.516 14.266 -4.59 1 91.25 130 THR B CA 1
ATOM 4745 C C . THR B 1 130 ? 22.766 13.945 -5.875 1 91.25 130 THR B C 1
ATOM 4747 O O . THR B 1 130 ? 21.797 14.625 -6.215 1 91.25 130 THR B O 1
ATOM 4750 N N . ASN B 1 131 ? 23.234 12.969 -6.566 1 93.75 131 ASN B N 1
ATOM 4751 C CA . ASN B 1 131 ? 22.578 12.578 -7.805 1 93.75 131 ASN B CA 1
ATOM 4752 C C . ASN B 1 131 ? 21.125 12.188 -7.566 1 93.75 131 ASN B C 1
ATOM 4754 O O . ASN B 1 131 ? 20.219 12.711 -8.227 1 93.75 131 ASN B O 1
ATOM 4758 N N . TRP B 1 132 ? 20.875 11.32 -6.676 1 96.19 132 TRP B N 1
ATOM 4759 C CA . TRP B 1 132 ? 19.516 10.836 -6.453 1 96.19 132 TRP B CA 1
ATOM 4760 C C . TRP B 1 132 ? 18.672 11.906 -5.77 1 96.19 132 TRP B C 1
ATOM 4762 O O . TRP B 1 132 ? 17.453 11.961 -5.98 1 96.19 132 TRP B O 1
ATOM 4772 N N . ALA B 1 133 ? 19.281 12.773 -4.973 1 95.31 133 ALA B N 1
ATOM 4773 C CA . ALA B 1 133 ? 18.562 13.93 -4.449 1 95.31 133 ALA B CA 1
ATOM 4774 C C . ALA B 1 133 ? 18.078 14.828 -5.578 1 95.31 133 ALA B C 1
ATOM 4776 O O . ALA B 1 133 ? 16.938 15.305 -5.562 1 95.31 133 ALA B O 1
ATOM 4777 N N . MET B 1 134 ? 18.953 15.023 -6.523 1 95.69 134 MET B N 1
ATOM 4778 C CA . MET B 1 134 ? 18.594 15.852 -7.668 1 95.69 134 MET B CA 1
ATOM 4779 C C . MET B 1 134 ? 17.531 15.172 -8.523 1 95.69 134 MET B C 1
ATOM 4781 O O . MET B 1 134 ? 16.672 15.836 -9.109 1 95.69 134 MET B O 1
ATOM 4785 N N . VAL B 1 135 ? 17.641 13.867 -8.641 1 97.19 135 VAL B N 1
ATOM 4786 C CA . VAL B 1 135 ? 16.609 13.133 -9.383 1 97.19 135 VAL B CA 1
ATOM 4787 C C . VAL B 1 135 ? 15.25 13.391 -8.75 1 97.19 135 VAL B C 1
ATOM 4789 O O . VAL B 1 135 ? 14.273 13.664 -9.461 1 97.19 135 VAL B O 1
ATOM 4792 N N . ALA B 1 136 ? 15.188 13.281 -7.445 1 97.12 136 ALA B N 1
ATOM 4793 C CA . ALA B 1 136 ? 13.93 13.523 -6.742 1 97.12 136 ALA B CA 1
ATOM 4794 C C . ALA B 1 136 ? 13.398 14.922 -7.043 1 97.12 136 ALA B C 1
ATOM 4796 O O . ALA B 1 136 ? 12.234 15.078 -7.426 1 97.12 136 ALA B O 1
ATOM 4797 N N . LEU B 1 137 ? 14.234 15.859 -6.949 1 96 137 LEU B N 1
ATOM 4798 C CA . LEU B 1 137 ? 13.852 17.25 -7.148 1 96 137 LEU B CA 1
ATOM 4799 C C . LEU B 1 137 ? 13.406 17.484 -8.586 1 96 137 LEU B C 1
ATOM 4801 O O . LEU B 1 137 ? 12.344 18.062 -8.82 1 96 137 LEU B O 1
ATOM 4805 N N . PHE B 1 138 ? 14.18 17.016 -9.516 1 97.06 138 PHE B N 1
ATOM 4806 C CA . PHE B 1 138 ? 13.914 17.281 -10.922 1 97.06 138 PHE B CA 1
ATOM 4807 C C . PHE B 1 138 ? 12.695 16.5 -11.398 1 97.06 138 PHE B C 1
ATOM 4809 O O . PHE B 1 138 ? 11.945 16.984 -12.258 1 97.06 138 PHE B O 1
ATOM 4816 N N . LEU B 1 139 ? 12.523 15.312 -10.898 1 96.94 139 LEU B N 1
ATOM 4817 C CA . LEU B 1 139 ? 11.344 14.539 -11.266 1 96.94 139 LEU B CA 1
ATOM 4818 C C . LEU B 1 139 ? 10.07 15.266 -10.852 1 96.94 139 LEU B C 1
ATOM 4820 O O . LEU B 1 139 ? 9.117 15.344 -11.633 1 96.94 139 LEU B O 1
ATOM 4824 N N . VAL B 1 140 ? 10.094 15.75 -9.617 1 95.12 140 VAL B N 1
ATOM 4825 C CA . VAL B 1 140 ? 8.93 16.453 -9.109 1 95.12 140 VAL B CA 1
ATOM 4826 C C . VAL B 1 140 ? 8.672 17.703 -9.938 1 95.12 140 VAL B C 1
ATOM 4828 O O . VAL B 1 140 ? 7.535 17.969 -10.336 1 95.12 140 VAL B O 1
ATOM 4831 N N . MET B 1 141 ? 9.68 18.406 -10.266 1 95.06 141 MET B N 1
ATOM 4832 C CA . MET B 1 141 ? 9.562 19.625 -11.062 1 95.06 141 MET B CA 1
ATOM 4833 C C . MET B 1 141 ? 9.086 19.297 -12.477 1 95.06 141 MET B C 1
ATOM 4835 O O . MET B 1 141 ? 8.219 19.984 -13.016 1 95.06 141 MET B O 1
ATOM 4839 N N . ALA B 1 142 ? 9.672 18.297 -13.031 1 95.5 142 ALA B N 1
ATOM 4840 C CA . ALA B 1 142 ? 9.297 17.906 -14.391 1 95.5 142 ALA B CA 1
ATOM 4841 C C . ALA B 1 142 ? 7.836 17.469 -14.445 1 95.5 142 ALA B C 1
ATOM 4843 O O . ALA B 1 142 ? 7.121 17.812 -15.391 1 95.5 142 ALA B O 1
ATOM 4844 N N . ARG B 1 143 ? 7.441 16.688 -13.461 1 93.44 143 ARG B N 1
ATOM 4845 C CA . ARG B 1 143 ? 6.055 16.25 -13.398 1 93.44 143 ARG B CA 1
ATOM 4846 C C . ARG B 1 143 ? 5.098 17.422 -13.32 1 93.44 143 ARG B C 1
ATOM 4848 O O . ARG B 1 143 ? 4.086 17.469 -14.031 1 93.44 143 ARG B O 1
ATOM 4855 N N . HIS B 1 144 ? 5.418 18.328 -12.516 1 90.56 144 HIS B N 1
ATOM 4856 C CA . HIS B 1 144 ? 4.59 19.531 -12.383 1 90.56 144 HIS B CA 1
ATOM 4857 C C . HIS B 1 144 ? 4.586 20.344 -13.672 1 90.56 144 HIS B C 1
ATOM 4859 O O . HIS B 1 144 ? 3.535 20.812 -14.109 1 90.56 144 HIS B O 1
ATOM 4865 N N . GLY B 1 145 ? 5.742 20.453 -14.227 1 93.12 145 GLY B N 1
ATOM 4866 C CA . GLY B 1 145 ? 5.863 21.203 -15.461 1 93.12 145 GLY B CA 1
ATOM 4867 C C . GLY B 1 145 ? 5.109 20.578 -16.625 1 93.12 145 GLY B C 1
ATOM 4868 O O . GLY B 1 145 ? 4.406 21.266 -17.359 1 93.12 145 GLY B O 1
ATOM 4869 N N . VAL B 1 146 ? 5.223 19.328 -16.781 1 93.31 146 VAL B N 1
ATOM 4870 C CA . VAL B 1 146 ? 4.562 18.625 -17.875 1 93.31 146 VAL B CA 1
ATOM 4871 C C . VAL B 1 146 ? 3.047 18.688 -17.703 1 93.31 146 VAL B C 1
ATOM 4873 O O . VAL B 1 146 ? 2.311 18.938 -18.656 1 93.31 146 VAL B O 1
ATOM 4876 N N . LYS B 1 147 ? 2.566 18.5 -16.516 1 90.38 147 LYS B N 1
ATOM 4877 C CA . LYS B 1 147 ? 1.13 18.547 -16.266 1 90.38 147 LYS B CA 1
ATOM 4878 C C . LYS B 1 147 ? 0.586 19.953 -16.484 1 90.38 147 LYS B C 1
ATOM 4880 O O . LYS B 1 147 ? -0.52 20.125 -17 1 90.38 147 LYS B O 1
ATOM 4885 N N . ALA B 1 148 ? 1.351 20.922 -16.109 1 90.19 148 ALA B N 1
ATOM 4886 C CA . ALA B 1 148 ? 0.959 22.297 -16.375 1 90.19 148 ALA B CA 1
ATOM 4887 C C . ALA B 1 148 ? 0.873 22.562 -17.875 1 90.19 148 ALA B C 1
ATOM 4889 O O . ALA B 1 148 ? -0.056 23.234 -18.344 1 90.19 148 ALA B O 1
ATOM 4890 N N . LEU B 1 149 ? 1.874 22.062 -18.516 1 91.25 149 LEU B N 1
ATOM 4891 C CA . LEU B 1 149 ? 1.891 22.219 -19.969 1 91.25 149 LEU B CA 1
ATOM 4892 C C . LEU B 1 149 ? 0.693 21.516 -20.594 1 91.25 149 LEU B C 1
ATOM 4894 O O . LEU B 1 149 ? 0.029 22.094 -21.469 1 91.25 149 LEU B O 1
ATOM 4898 N N . LEU B 1 150 ? 0.42 20.344 -20.156 1 89.94 150 LEU B N 1
ATOM 4899 C CA . LEU B 1 150 ? -0.699 19.578 -20.688 1 89.94 150 LEU B CA 1
ATOM 4900 C C . LEU B 1 150 ? -2.027 20.234 -20.344 1 89.94 150 LEU B C 1
ATOM 4902 O O . LEU B 1 150 ? -2.965 20.219 -21.156 1 89.94 150 LEU B O 1
ATOM 4906 N N . THR B 1 151 ? -2.111 20.812 -19.219 1 86.06 151 THR B N 1
ATOM 4907 C CA . THR B 1 151 ? -3.311 21.547 -18.828 1 86.06 151 THR B CA 1
ATOM 4908 C C . THR B 1 151 ? -3.51 22.781 -19.703 1 86.06 151 THR B C 1
ATOM 4910 O O . THR B 1 151 ? -4.625 23.047 -20.141 1 86.06 151 THR B O 1
ATOM 4913 N N . ALA B 1 152 ? -2.457 23.422 -19.906 1 87.94 152 ALA B N 1
ATOM 4914 C CA . ALA B 1 152 ? -2.518 24.609 -20.766 1 87.94 152 ALA B CA 1
ATOM 4915 C C . ALA B 1 152 ? -2.943 24.234 -22.172 1 87.94 152 ALA B C 1
ATOM 4917 O O . ALA B 1 152 ? -3.645 25.016 -22.844 1 87.94 152 ALA B O 1
ATOM 4918 N N . LEU B 1 153 ? -2.529 23.078 -22.547 1 87 153 LEU B N 1
ATOM 4919 C CA . LEU B 1 153 ? -2.873 22.609 -23.875 1 87 153 LEU B CA 1
ATOM 4920 C C . LEU B 1 153 ? -4.266 22 -23.891 1 87 153 LEU B C 1
ATOM 4922 O O . LEU B 1 153 ? -4.797 21.672 -24.969 1 87 153 LEU B O 1
ATOM 4926 N N . GLY B 1 154 ? -4.824 21.766 -22.719 1 82.25 154 GLY B N 1
ATOM 4927 C CA . GLY B 1 154 ? -6.18 21.234 -22.594 1 82.25 154 GLY B CA 1
ATOM 4928 C C . GLY B 1 154 ? -6.258 19.734 -22.781 1 82.25 154 GLY B C 1
ATOM 4929 O O . GLY B 1 154 ? -7.34 19.188 -23 1 82.25 154 GLY B O 1
ATOM 4930 N N . THR B 1 155 ? -5.145 19.062 -22.797 1 84.62 155 THR B N 1
ATOM 4931 C CA . THR B 1 155 ? -5.145 17.625 -23.062 1 84.62 155 THR B CA 1
ATOM 4932 C C . THR B 1 155 ? -5.105 16.828 -21.75 1 84.62 155 THR B C 1
ATOM 4934 O O . THR B 1 155 ? -5.34 15.625 -21.75 1 84.62 155 THR B O 1
ATOM 4937 N N . TRP B 1 156 ? -4.953 17.547 -20.688 1 84.94 156 TRP B N 1
ATOM 4938 C CA . TRP B 1 156 ? -4.852 16.859 -19.406 1 84.94 156 TRP B CA 1
ATOM 4939 C C . TRP B 1 156 ? -6.23 16.641 -18.781 1 84.94 156 TRP B C 1
ATOM 4941 O O . TRP B 1 156 ? -6.422 15.742 -17.969 1 84.94 156 TRP B O 1
ATOM 4951 N N . GLN B 1 157 ? -7.195 17.391 -19.234 1 83.75 157 GLN B N 1
ATOM 4952 C CA . GLN B 1 157 ? -8.516 17.359 -18.625 1 83.75 157 GLN B CA 1
ATOM 4953 C C . GLN B 1 157 ? -9.258 16.078 -18.984 1 83.75 157 GLN B C 1
ATOM 4955 O O . GLN B 1 157 ? -9.156 15.594 -20.125 1 83.75 157 GLN B O 1
ATOM 4960 N N . CYS B 1 158 ? -9.922 15.5 -18.031 1 85.94 158 CYS B N 1
ATOM 4961 C CA . CYS B 1 158 ? -10.742 14.305 -18.203 1 85.94 158 CYS B CA 1
ATOM 4962 C C . CYS B 1 158 ? -12.203 14.602 -17.859 1 85.94 158 CYS B C 1
ATOM 4964 O O . CYS B 1 158 ? -12.562 14.742 -16.688 1 85.94 158 CYS B O 1
ATOM 4966 N N . PRO B 1 159 ? -12.992 14.75 -18.922 1 87.56 159 PRO B N 1
ATOM 4967 C CA . PRO B 1 159 ? -14.414 14.969 -18.641 1 87.56 159 PRO B CA 1
ATOM 4968 C C . PRO B 1 159 ? -15.039 13.844 -17.828 1 87.56 159 PRO B C 1
ATOM 4970 O O . PRO B 1 159 ? -15.016 12.688 -18.25 1 87.56 159 PRO B O 1
ATOM 4973 N N . THR B 1 160 ? -15.586 14.195 -16.688 1 88.94 160 THR B N 1
ATOM 4974 C CA . THR B 1 160 ? -16.062 13.227 -15.703 1 88.94 160 THR B CA 1
ATOM 4975 C C . THR B 1 160 ? -17.562 13.406 -15.445 1 88.94 160 THR B C 1
ATOM 4977 O O . THR B 1 160 ? -18.031 14.531 -15.273 1 88.94 160 THR B O 1
ATOM 4980 N N . LEU B 1 161 ? -18.25 12.273 -15.539 1 91.44 161 LEU B N 1
ATOM 4981 C CA . LEU B 1 161 ? -19.672 12.258 -15.203 1 91.44 161 LEU B CA 1
ATOM 4982 C C . LEU B 1 161 ? -19.875 11.812 -13.758 1 91.44 161 LEU B C 1
ATOM 4984 O O . LEU B 1 161 ? -19.312 10.805 -13.328 1 91.44 161 LEU B O 1
ATOM 4988 N N . LEU B 1 162 ? -20.609 12.594 -13.023 1 90.69 162 LEU B N 1
ATOM 4989 C CA . LEU B 1 162 ? -20.906 12.266 -11.633 1 90.69 162 LEU B CA 1
ATOM 4990 C C . LEU B 1 162 ? -22.297 11.648 -11.5 1 90.69 162 LEU B C 1
ATOM 4992 O O . LEU B 1 162 ? -23.281 12.242 -11.938 1 90.69 162 LEU B O 1
ATOM 4996 N N . VAL B 1 163 ? -22.281 10.438 -10.992 1 89.56 163 VAL B N 1
ATOM 4997 C CA . VAL B 1 163 ? -23.547 9.734 -10.805 1 89.56 163 VAL B CA 1
ATOM 4998 C C . VAL B 1 163 ? -23.844 9.594 -9.312 1 89.56 163 VAL B C 1
ATOM 5000 O O . VAL B 1 163 ? -23.078 8.977 -8.57 1 89.56 163 VAL B O 1
ATOM 5003 N N . GLY B 1 164 ? -24.859 10.07 -8.891 1 84.12 164 GLY B N 1
ATOM 5004 C CA . GLY B 1 164 ? -25.266 10.008 -7.492 1 84.12 164 GLY B CA 1
ATOM 5005 C C . GLY B 1 164 ? -26.031 11.234 -7.035 1 84.12 164 GLY B C 1
ATOM 5006 O O . GLY B 1 164 ? -26.203 12.188 -7.797 1 84.12 164 GLY B O 1
ATOM 5007 N N . SER B 1 165 ? -26.703 11.07 -5.895 1 75.31 165 SER B N 1
ATOM 5008 C CA . SER B 1 165 ? -27.469 12.188 -5.344 1 75.31 165 SER B CA 1
ATOM 5009 C C . SER B 1 165 ? -27.078 12.445 -3.889 1 75.31 165 SER B C 1
ATOM 5011 O O . SER B 1 165 ? -26.359 11.656 -3.279 1 75.31 165 SER B O 1
ATOM 5013 N N . GLY B 1 166 ? -27.328 13.586 -3.42 1 76.5 166 GLY B N 1
ATOM 5014 C CA . GLY B 1 166 ? -27.266 13.891 -2 1 76.5 166 GLY B CA 1
ATOM 5015 C C . GLY B 1 166 ? -25.891 14.375 -1.554 1 76.5 166 GLY B C 1
ATOM 5016 O O . GLY B 1 166 ? -25.219 15.094 -2.291 1 76.5 166 GLY B O 1
ATOM 5017 N N . ALA B 1 167 ? -25.641 14.039 -0.349 1 74.94 167 ALA B N 1
ATOM 5018 C CA . ALA B 1 167 ? -24.453 14.562 0.324 1 74.94 167 ALA B CA 1
ATOM 5019 C C . ALA B 1 167 ? -23.188 13.93 -0.233 1 74.94 167 ALA B C 1
ATOM 5021 O O . ALA B 1 167 ? -22.156 14.602 -0.373 1 74.94 167 ALA B O 1
ATOM 5022 N N . THR B 1 168 ? -23.25 12.719 -0.667 1 77.25 168 THR B N 1
ATOM 5023 C CA . THR B 1 168 ? -22.078 12.008 -1.161 1 77.25 168 THR B CA 1
ATOM 5024 C C . THR B 1 168 ? -21.656 12.555 -2.52 1 77.25 168 THR B C 1
ATOM 5026 O O . THR B 1 168 ? -20.453 12.719 -2.781 1 77.25 168 THR B O 1
ATOM 5029 N N . ALA B 1 169 ? -22.609 12.875 -3.307 1 80.38 169 ALA B N 1
ATOM 5030 C CA . ALA B 1 169 ? -22.297 13.43 -4.625 1 80.38 169 ALA B CA 1
ATOM 5031 C C . ALA B 1 169 ? -21.672 14.812 -4.508 1 80.38 169 ALA B C 1
ATOM 5033 O O . ALA B 1 169 ? -20.734 15.148 -5.246 1 80.38 169 ALA B O 1
ATOM 5034 N N . ARG B 1 170 ? -22.156 15.539 -3.592 1 81.75 170 ARG B N 1
ATOM 5035 C CA . ARG B 1 170 ? -21.609 16.875 -3.385 1 81.75 170 ARG B CA 1
ATOM 5036 C C . ARG B 1 170 ? -20.188 16.812 -2.85 1 81.75 170 ARG B C 1
ATOM 5038 O O . ARG B 1 170 ? -19.312 17.547 -3.305 1 81.75 170 ARG B O 1
ATOM 5045 N N . ALA B 1 171 ? -20.047 15.938 -1.959 1 78.44 171 ALA B N 1
ATOM 5046 C CA . ALA B 1 171 ? -18.703 15.75 -1.405 1 78.44 171 ALA B CA 1
ATOM 5047 C C . ALA B 1 171 ? -17.734 15.312 -2.486 1 78.44 171 ALA B C 1
ATOM 5049 O O . ALA B 1 171 ? -16.578 15.766 -2.512 1 78.44 171 ALA B O 1
ATOM 5050 N N . ALA B 1 172 ? -18.219 14.445 -3.328 1 80.75 172 ALA B N 1
ATOM 5051 C CA . ALA B 1 172 ? -17.391 13.969 -4.43 1 80.75 172 ALA B CA 1
ATOM 5052 C C . ALA B 1 172 ? -17.016 15.117 -5.371 1 80.75 172 ALA B C 1
ATOM 5054 O O . ALA B 1 172 ? -15.859 15.234 -5.789 1 80.75 172 ALA B O 1
ATOM 5055 N N . GLN B 1 173 ? -17.938 15.898 -5.586 1 82.12 173 GLN B N 1
ATOM 5056 C CA . GLN B 1 173 ? -17.703 17.031 -6.469 1 82.12 173 GLN B CA 1
ATOM 5057 C C . GLN B 1 173 ? -16.688 18 -5.863 1 82.12 173 GLN B C 1
ATOM 5059 O O . GLN B 1 173 ? -15.781 18.469 -6.559 1 82.12 173 GLN B O 1
ATOM 5064 N N . ASP B 1 174 ? -16.828 18.234 -4.625 1 79.31 174 ASP B N 1
ATOM 5065 C CA . ASP B 1 174 ? -15.906 19.125 -3.928 1 79.31 174 ASP B CA 1
ATOM 5066 C C . ASP B 1 174 ? -14.484 18.562 -3.924 1 79.31 174 ASP B C 1
ATOM 5068 O O . ASP B 1 174 ? -13.516 19.297 -4.133 1 79.31 174 ASP B O 1
ATOM 5072 N N . ALA B 1 175 ? -14.422 17.328 -3.707 1 78 175 ALA B N 1
ATOM 5073 C CA . ALA B 1 175 ? -13.117 16.672 -3.676 1 78 175 ALA B CA 1
ATOM 5074 C C . ALA B 1 175 ? -12.438 16.734 -5.039 1 78 175 ALA B C 1
ATOM 5076 O O . ALA B 1 175 ? -11.25 17.062 -5.129 1 78 175 ALA B O 1
ATOM 5077 N N . LEU B 1 176 ? -13.188 16.516 -6.094 1 78.12 176 LEU B N 1
ATOM 5078 C CA . LEU B 1 176 ? -12.641 16.531 -7.449 1 78.12 176 LEU B CA 1
ATOM 5079 C C . LEU B 1 176 ? -12.219 17.938 -7.848 1 78.12 176 LEU B C 1
ATOM 5081 O O . LEU B 1 176 ? -11.203 18.125 -8.523 1 78.12 176 LEU B O 1
ATOM 5085 N N . ALA B 1 177 ? -12.953 18.875 -7.316 1 76.69 177 ALA B N 1
ATOM 5086 C CA . ALA B 1 177 ? -12.672 20.266 -7.664 1 76.69 177 ALA B CA 1
ATOM 5087 C C . ALA B 1 177 ? -11.477 20.797 -6.879 1 76.69 177 ALA B C 1
ATOM 5089 O O . ALA B 1 177 ? -10.805 21.734 -7.324 1 76.69 177 ALA B O 1
ATOM 5090 N N . SER B 1 178 ? -11.211 20.219 -5.738 1 74.81 178 SER B N 1
ATOM 5091 C CA . SER B 1 178 ? -10.148 20.688 -4.863 1 74.81 178 SER B CA 1
ATOM 5092 C C . SER B 1 178 ? -8.773 20.344 -5.422 1 74.81 178 SER B C 1
ATOM 5094 O O . SER B 1 178 ? -7.777 20.984 -5.09 1 74.81 178 SER B O 1
ATOM 5096 N N . GLU B 1 179 ? -8.742 19.328 -6.211 1 75.88 179 GLU B N 1
ATOM 5097 C CA . GLU B 1 179 ? -7.461 18.891 -6.766 1 75.88 179 GLU B CA 1
ATOM 5098 C C . GLU B 1 179 ? -7.402 19.125 -8.273 1 75.88 179 GLU B C 1
ATOM 5100 O O . GLU B 1 179 ? -7.605 18.188 -9.055 1 75.88 179 GLU B O 1
ATOM 5105 N N . ARG B 1 180 ? -6.988 20.25 -8.625 1 72.62 180 ARG B N 1
ATOM 5106 C CA . ARG B 1 180 ? -6.977 20.625 -10.031 1 72.62 180 ARG B CA 1
ATOM 5107 C C . ARG B 1 180 ? -5.914 19.844 -10.797 1 72.62 180 ARG B C 1
ATOM 5109 O O . ARG B 1 180 ? -6.043 19.625 -12.008 1 72.62 180 ARG B O 1
ATOM 5116 N N . HIS B 1 181 ? -5.012 19.391 -10.047 1 77.44 181 HIS B N 1
ATOM 5117 C CA . HIS B 1 181 ? -3.898 18.688 -10.672 1 77.44 181 HIS B CA 1
ATOM 5118 C C . HIS B 1 181 ? -4.344 17.344 -11.227 1 77.44 181 HIS B C 1
ATOM 5120 O O . HIS B 1 181 ? -3.697 16.797 -12.117 1 77.44 181 HIS B O 1
ATOM 5126 N N . LEU B 1 182 ? -5.445 16.812 -10.773 1 78.75 182 LEU B N 1
ATOM 5127 C CA . LEU B 1 182 ? -5.93 15.516 -11.219 1 78.75 182 LEU B CA 1
ATOM 5128 C C . LEU B 1 182 ? -6.539 15.609 -12.617 1 78.75 182 LEU B C 1
ATOM 5130 O O . LEU B 1 182 ? -6.602 14.617 -13.344 1 78.75 182 LEU B O 1
ATOM 5134 N N . GLY B 1 183 ? -6.996 16.797 -13 1 78.88 183 GLY B N 1
ATOM 5135 C CA . GLY B 1 183 ? -7.508 17.031 -14.344 1 78.88 183 GLY B CA 1
ATOM 5136 C C . GLY B 1 183 ? -8.945 16.578 -14.516 1 78.88 183 GLY B C 1
ATOM 5137 O O . GLY B 1 183 ? -9.484 16.625 -15.625 1 78.88 183 GLY B O 1
ATOM 5138 N N . TYR B 1 184 ? -9.586 16.031 -13.43 1 81.88 184 TYR B N 1
ATOM 5139 C CA . TYR B 1 184 ? -10.992 15.664 -13.531 1 81.88 184 TYR B CA 1
ATOM 5140 C C . TYR B 1 184 ? -11.875 16.906 -13.617 1 81.88 184 TYR B C 1
ATOM 5142 O O . TYR B 1 184 ? -11.773 17.812 -12.789 1 81.88 184 TYR B O 1
ATOM 5150 N N . VAL B 1 185 ? -12.688 16.922 -14.633 1 84.69 185 VAL B N 1
ATOM 5151 C CA . VAL B 1 185 ? -13.641 18.016 -14.797 1 84.69 185 VAL B CA 1
ATOM 5152 C C . VAL B 1 185 ? -15.062 17.469 -14.883 1 84.69 185 VAL B C 1
ATOM 5154 O O . VAL B 1 185 ? -15.391 16.719 -15.805 1 84.69 185 VAL B O 1
ATOM 5157 N N . VAL B 1 186 ? -15.867 17.844 -13.922 1 87.69 186 VAL B N 1
ATOM 5158 C CA . VAL B 1 186 ? -17.25 17.359 -13.898 1 87.69 186 VAL B CA 1
ATOM 5159 C C . VAL B 1 186 ? -18.047 18.047 -15 1 87.69 186 VAL B C 1
ATOM 5161 O O . VAL B 1 186 ? -18.266 19.266 -14.961 1 87.69 186 VAL B O 1
ATOM 5164 N N . VAL B 1 187 ? -18.484 17.266 -15.969 1 87.25 187 VAL B N 1
ATOM 5165 C CA . VAL B 1 187 ? -19.172 17.828 -17.125 1 87.25 187 VAL B CA 1
ATOM 5166 C C . VAL B 1 187 ? -20.672 17.641 -16.969 1 87.25 187 VAL B C 1
ATOM 5168 O O . VAL B 1 187 ? -21.469 18.297 -17.656 1 87.25 187 VAL B O 1
ATOM 5171 N N . GLY B 1 188 ? -21.047 16.719 -16.094 1 86.56 188 GLY B N 1
ATOM 5172 C CA . GLY B 1 188 ? -22.453 16.438 -15.852 1 86.56 188 GLY B CA 1
ATOM 5173 C C . GLY B 1 188 ? -22.703 15.594 -14.625 1 86.56 188 GLY B C 1
ATOM 5174 O O . GLY B 1 188 ? -21.766 14.992 -14.086 1 86.56 188 GLY B O 1
ATOM 5175 N N . SER B 1 189 ? -23.953 15.719 -14.18 1 87.94 189 SER B N 1
ATOM 5176 C CA . SER B 1 189 ? -24.359 14.906 -13.039 1 87.94 189 SER B CA 1
ATOM 5177 C C . SER B 1 189 ? -25.719 14.25 -13.281 1 87.94 189 SER B C 1
ATOM 5179 O O . SER B 1 189 ? -26.578 14.828 -13.938 1 87.94 189 SER B O 1
ATOM 5181 N N . VAL B 1 190 ? -25.766 13 -12.984 1 87.81 190 VAL B N 1
ATOM 5182 C CA . VAL B 1 190 ? -27.016 12.258 -13.047 1 87.81 190 VAL B CA 1
ATOM 5183 C C . VAL B 1 190 ? -27.453 11.852 -11.648 1 87.81 190 VAL B C 1
ATOM 5185 O O . VAL B 1 190 ? -26.672 11.266 -10.891 1 87.81 190 VAL B O 1
ATOM 5188 N N . THR B 1 191 ? -28.672 12.242 -11.289 1 84.31 191 THR B N 1
ATOM 5189 C CA . THR B 1 191 ? -29.203 11.867 -9.984 1 84.31 191 THR B CA 1
ATOM 5190 C C . THR B 1 191 ? -29.922 10.531 -10.062 1 84.31 191 THR B C 1
ATOM 5192 O O . THR B 1 191 ? -30.594 10.234 -11.055 1 84.31 191 THR B O 1
ATOM 5195 N N . LEU B 1 192 ? -29.5 9.648 -9.172 1 76.12 192 LEU B N 1
ATOM 5196 C CA . LEU B 1 192 ? -30.172 8.352 -9.109 1 76.12 192 LEU B CA 1
ATOM 5197 C C . LEU B 1 192 ? -31.531 8.469 -8.445 1 76.12 192 LEU B C 1
ATOM 5199 O O . LEU B 1 192 ? -31.672 9.133 -7.414 1 76.12 192 LEU B O 1
ATOM 5203 N N . GLY B 1 193 ? -32.562 8.82 -9.258 1 62.44 193 GLY B N 1
ATOM 5204 C CA . GLY B 1 193 ? -33.938 9.078 -8.82 1 62.44 193 GLY B CA 1
ATOM 5205 C C . GLY B 1 193 ? -34.406 8.148 -7.711 1 62.44 193 GLY B C 1
ATOM 5206 O O . GLY B 1 193 ? -33.656 7.23 -7.324 1 62.44 193 GLY B O 1
ATOM 5207 N N . GLY B 1 194 ? -35.594 8.398 -7.035 1 57.97 194 GLY B N 1
ATOM 5208 C CA . GLY B 1 194 ? -36.25 7.727 -5.926 1 57.97 194 GLY B CA 1
ATOM 5209 C C . GLY B 1 194 ? -36.562 6.277 -6.219 1 57.97 194 GLY B C 1
ATOM 5210 O O . GLY B 1 194 ? -36.281 5.777 -7.309 1 57.97 194 GLY B O 1
ATOM 5211 N N . ALA B 1 195 ? -37.094 5.473 -5.242 1 50.56 195 ALA B N 1
ATOM 5212 C CA . ALA B 1 195 ? -37.531 4.078 -5.172 1 50.56 195 ALA B CA 1
ATOM 5213 C C . ALA B 1 195 ? -38.219 3.645 -6.465 1 50.56 195 ALA B C 1
ATOM 5215 O O . ALA B 1 195 ? -38.188 2.465 -6.828 1 50.56 195 ALA B O 1
ATOM 5216 N N . ALA B 1 196 ? -38.812 4.598 -7.137 1 51.47 196 ALA B N 1
ATOM 5217 C CA . ALA B 1 196 ? -39.781 4.195 -8.172 1 51.47 196 ALA B CA 1
ATOM 5218 C C . ALA B 1 196 ? -39.094 4.051 -9.523 1 51.47 196 ALA B C 1
ATOM 5220 O O . ALA B 1 196 ? -39.719 3.646 -10.508 1 51.47 196 ALA B O 1
ATOM 5221 N N . ALA B 1 197 ? -37.781 4.332 -9.617 1 58.56 197 ALA B N 1
ATOM 5222 C CA . ALA B 1 197 ? -37.219 4.348 -10.961 1 58.56 197 ALA B CA 1
ATOM 5223 C C . ALA B 1 197 ? -36.75 2.953 -11.375 1 58.56 197 ALA B C 1
ATOM 5225 O O . ALA B 1 197 ? -36.219 2.205 -10.562 1 58.56 197 ALA B O 1
ATOM 5226 N N . ASP B 1 198 ? -37.188 2.43 -12.43 1 66.94 198 ASP B N 1
ATOM 5227 C CA . ASP B 1 198 ? -36.812 1.151 -13.023 1 66.94 198 ASP B CA 1
ATOM 5228 C C . ASP B 1 198 ? -35.312 1.109 -13.336 1 66.94 198 ASP B C 1
ATOM 5230 O O . ASP B 1 198 ? -34.719 2.119 -13.727 1 66.94 198 ASP B O 1
ATOM 5234 N N . ASP B 1 199 ? -34.656 -0.015 -12.906 1 72.19 199 ASP B N 1
ATOM 5235 C CA . ASP B 1 199 ? -33.219 -0.257 -13.117 1 72.19 199 ASP B CA 1
ATOM 5236 C C . ASP B 1 199 ? -32.844 0.056 -14.555 1 72.19 199 ASP B C 1
ATOM 5238 O O . ASP B 1 199 ? -31.781 0.656 -14.797 1 72.19 199 ASP B O 1
ATOM 5242 N N . ARG B 1 200 ? -33.688 -0.184 -15.445 1 76.06 200 ARG B N 1
ATOM 5243 C CA . ARG B 1 200 ? -33.344 0.003 -16.859 1 76.06 200 ARG B CA 1
ATOM 5244 C C . ARG B 1 200 ? -33.375 1.481 -17.234 1 76.06 200 ARG B C 1
ATOM 5246 O O . ARG B 1 200 ? -32.531 1.937 -18.016 1 76.06 200 ARG B O 1
ATOM 5253 N N . SER B 1 201 ? -34.219 2.086 -16.625 1 79.31 201 SER B N 1
ATOM 5254 C CA . SER B 1 201 ? -34.312 3.51 -16.922 1 79.31 201 SER B CA 1
ATOM 5255 C C . SER B 1 201 ? -33.125 4.277 -16.359 1 79.31 201 SER B C 1
ATOM 5257 O O . SER B 1 201 ? -32.625 5.191 -17 1 79.31 201 SER B O 1
ATOM 5259 N N . THR B 1 202 ? -32.75 3.812 -15.242 1 81.25 202 THR B N 1
ATOM 5260 C CA . THR B 1 202 ? -31.625 4.477 -14.602 1 81.25 202 THR B CA 1
ATOM 5261 C C . THR B 1 202 ? -30.328 4.254 -15.391 1 81.25 202 THR B C 1
ATOM 5263 O O . THR B 1 202 ? -29.578 5.199 -15.641 1 81.25 202 THR B O 1
ATOM 5266 N N . THR B 1 203 ? -30.156 3.068 -15.805 1 85.25 203 THR B N 1
ATOM 5267 C CA . THR B 1 203 ? -28.953 2.732 -16.562 1 85.25 203 THR B CA 1
ATOM 5268 C C . THR B 1 203 ? -28.953 3.465 -17.906 1 85.25 203 THR B C 1
ATOM 5270 O O . THR B 1 203 ? -27.906 3.945 -18.344 1 85.25 203 THR B O 1
ATOM 5273 N N . ALA B 1 204 ? -30.125 3.559 -18.438 1 85.5 204 ALA B N 1
ATOM 5274 C CA . ALA B 1 204 ? -30.219 4.258 -19.719 1 85.5 204 ALA B CA 1
ATOM 5275 C C . ALA B 1 204 ? -29.922 5.742 -19.547 1 85.5 204 ALA B C 1
ATOM 5277 O O . ALA B 1 204 ? -29.266 6.348 -20.406 1 85.5 204 ALA B O 1
ATOM 5278 N N . ALA B 1 205 ? -30.375 6.242 -18.531 1 85.69 205 ALA B N 1
ATOM 5279 C CA . ALA B 1 205 ? -30.141 7.66 -18.266 1 85.69 205 ALA B CA 1
ATOM 5280 C C . ALA B 1 205 ? -28.641 7.945 -18.094 1 85.69 205 ALA B C 1
ATOM 5282 O O . ALA B 1 205 ? -28.141 8.945 -18.609 1 85.69 205 ALA B O 1
ATOM 5283 N N . VAL B 1 206 ? -27.984 7.094 -17.391 1 87.19 206 VAL B N 1
ATOM 5284 C CA . VAL B 1 206 ? -26.562 7.262 -17.141 1 87.19 206 VAL B CA 1
ATOM 5285 C C . VAL B 1 206 ? -25.797 7.152 -18.469 1 87.19 206 VAL B C 1
ATOM 5287 O O . VAL B 1 206 ? -24.922 7.969 -18.75 1 87.19 206 VAL B O 1
ATOM 5290 N N . TRP B 1 207 ? -26.219 6.207 -19.219 1 86.94 207 TRP B N 1
ATOM 5291 C CA . TRP B 1 207 ? -25.531 5.996 -20.5 1 86.94 207 TRP B CA 1
ATOM 5292 C C . TRP B 1 207 ? -25.781 7.164 -21.438 1 86.94 207 TRP B C 1
ATOM 5294 O O . TRP B 1 207 ? -24.859 7.625 -22.109 1 86.94 207 TRP B O 1
ATOM 5304 N N . ASN B 1 208 ? -26.984 7.629 -21.469 1 87.81 208 ASN B N 1
ATOM 5305 C CA . ASN B 1 208 ? -27.297 8.773 -22.312 1 87.81 208 ASN B CA 1
ATOM 5306 C C . ASN B 1 208 ? -26.531 10.023 -21.891 1 87.81 208 ASN B C 1
ATOM 5308 O O . ASN B 1 208 ? -26.047 10.766 -22.734 1 87.81 208 ASN B O 1
ATOM 5312 N N . ALA B 1 209 ? -26.406 10.148 -20.672 1 88.69 209 ALA B N 1
ATOM 5313 C CA . ALA B 1 209 ? -25.641 11.289 -20.172 1 88.69 209 ALA B CA 1
ATOM 5314 C C . ALA B 1 209 ? -24.156 11.148 -20.484 1 88.69 209 ALA B C 1
ATOM 5316 O O . ALA B 1 209 ? -23.5 12.125 -20.859 1 88.69 209 ALA B O 1
ATOM 5317 N N . TYR B 1 210 ? -23.672 9.945 -20.297 1 88.88 210 TYR B N 1
ATOM 5318 C CA . TYR B 1 210 ? -22.266 9.648 -20.594 1 88.88 210 TYR B CA 1
ATOM 5319 C C . TYR B 1 210 ? -21.938 10.023 -22.031 1 88.88 210 TYR B C 1
ATOM 5321 O O . TYR B 1 210 ? -20.906 10.672 -22.281 1 88.88 210 TYR B O 1
ATOM 5329 N N . ARG B 1 211 ? -22.844 9.758 -22.906 1 87.25 211 ARG B N 1
ATOM 5330 C CA . ARG B 1 211 ? -22.625 10.023 -24.328 1 87.25 211 ARG B CA 1
ATOM 5331 C C . ARG B 1 211 ? -22.859 11.5 -24.641 1 87.25 211 ARG B C 1
ATOM 5333 O O . ARG B 1 211 ? -22.094 12.109 -25.391 1 87.25 211 ARG B O 1
ATOM 5340 N N . ARG B 1 212 ? -23.844 12.008 -24.047 1 87.19 212 ARG B N 1
ATOM 5341 C CA . ARG B 1 212 ? -24.219 13.391 -24.328 1 87.19 212 ARG B CA 1
ATOM 5342 C C . ARG B 1 212 ? -23.125 14.359 -23.922 1 87.19 212 ARG B C 1
ATOM 5344 O O . ARG B 1 212 ? -22.812 15.297 -24.656 1 87.19 212 ARG B O 1
ATOM 5351 N N . PHE B 1 213 ? -22.5 14.086 -22.828 1 87.62 213 PHE B N 1
ATOM 5352 C CA . PHE B 1 213 ? -21.516 15.016 -22.281 1 87.62 213 PHE B CA 1
ATOM 5353 C C . PHE B 1 213 ? -20.109 14.641 -22.719 1 87.62 213 PHE B C 1
ATOM 5355 O O . PHE B 1 213 ? -19.141 15.336 -22.375 1 87.62 213 PHE B O 1
ATOM 5362 N N . GLY B 1 214 ? -20.031 13.555 -23.406 1 84.94 214 GLY B N 1
ATOM 5363 C CA . GLY B 1 214 ? -18.719 13.109 -23.844 1 84.94 214 GLY B CA 1
ATOM 5364 C C . GLY B 1 214 ? -17.797 12.742 -22.688 1 84.94 214 GLY B C 1
ATOM 5365 O O . GLY B 1 214 ? -16.625 13.117 -22.688 1 84.94 214 GLY B O 1
ATOM 5366 N N . ALA B 1 215 ? -18.359 12.156 -21.641 1 87.75 215 ALA B N 1
ATOM 5367 C CA . ALA B 1 215 ? -17.578 11.766 -20.469 1 87.75 215 ALA B CA 1
ATOM 5368 C C . ALA B 1 215 ? -16.656 10.602 -20.781 1 87.75 215 ALA B C 1
ATOM 5370 O O . ALA B 1 215 ? -16.938 9.805 -21.688 1 87.75 215 ALA B O 1
ATOM 5371 N N . ARG B 1 216 ? -15.562 10.617 -20.141 1 85.38 216 ARG B N 1
ATOM 5372 C CA . ARG B 1 216 ? -14.609 9.516 -20.297 1 85.38 216 ARG B CA 1
ATOM 5373 C C . ARG B 1 216 ? -14.422 8.758 -19 1 85.38 216 ARG B C 1
ATOM 5375 O O . ARG B 1 216 ? -13.812 7.688 -18.984 1 85.38 216 ARG B O 1
ATOM 5382 N N . PHE B 1 217 ? -14.883 9.391 -17.984 1 85.75 217 PHE B N 1
ATOM 5383 C CA . PHE B 1 217 ? -14.789 8.812 -16.641 1 85.75 217 PHE B CA 1
ATOM 5384 C C . PHE B 1 217 ? -16.078 9.023 -15.867 1 85.75 217 PHE B C 1
ATOM 5386 O O . PHE B 1 217 ? -16.75 10.047 -16.016 1 85.75 217 PHE B O 1
ATOM 5393 N N . VAL B 1 218 ? -16.453 7.98 -15.172 1 87.94 218 VAL B N 1
ATOM 5394 C CA . VAL B 1 218 ? -17.688 8.086 -14.391 1 87.94 218 VAL B CA 1
ATOM 5395 C C . VAL B 1 218 ? -17.375 7.887 -12.914 1 87.94 218 VAL B C 1
ATOM 5397 O O . VAL B 1 218 ? -16.656 6.957 -12.539 1 87.94 218 VAL B O 1
ATOM 5400 N N . VAL B 1 219 ? -17.844 8.812 -12.141 1 86.69 219 VAL B N 1
ATOM 5401 C CA . VAL B 1 219 ? -17.734 8.672 -10.688 1 86.69 219 VAL B CA 1
ATOM 5402 C C . VAL B 1 219 ? -19.125 8.398 -10.094 1 86.69 219 VAL B C 1
ATOM 5404 O O . VAL B 1 219 ? -20.016 9.234 -10.195 1 86.69 219 VAL B O 1
ATOM 5407 N N . VAL B 1 220 ? -19.219 7.219 -9.547 1 84.62 220 VAL B N 1
ATOM 5408 C CA . VAL B 1 220 ? -20.469 6.828 -8.914 1 84.62 220 VAL B CA 1
ATOM 5409 C C . VAL B 1 220 ? -20.391 7.109 -7.414 1 84.62 220 VAL B C 1
ATOM 5411 O O . VAL B 1 220 ? -19.594 6.504 -6.703 1 84.62 220 VAL B O 1
ATOM 5414 N N . ALA B 1 221 ? -21.203 8.023 -6.984 1 83 221 ALA B N 1
ATOM 5415 C CA . ALA B 1 221 ? -21.219 8.438 -5.586 1 83 221 ALA B CA 1
ATOM 5416 C C . ALA B 1 221 ? -22.625 8.328 -5 1 83 221 ALA B C 1
ATOM 5418 O O . ALA B 1 221 ? -23.297 9.336 -4.766 1 83 221 ALA B O 1
ATOM 5419 N N . PRO B 1 222 ? -22.953 7.07 -4.656 1 76.56 222 PRO B N 1
ATOM 5420 C CA . PRO B 1 222 ? -24.312 6.863 -4.141 1 76.56 222 PRO B CA 1
ATOM 5421 C C . PRO B 1 222 ? -24.438 7.211 -2.658 1 76.56 222 PRO B C 1
ATOM 5423 O O . PRO B 1 222 ? -23.5 7 -1.89 1 76.56 222 PRO B O 1
ATOM 5426 N N . ASP B 1 223 ? -25.625 7.719 -2.33 1 75 223 ASP B N 1
ATOM 5427 C CA . ASP B 1 223 ? -25.984 7.773 -0.917 1 75 223 ASP B CA 1
ATOM 5428 C C . ASP B 1 223 ? -26.438 6.402 -0.411 1 75 223 ASP B C 1
ATOM 5430 O O . ASP B 1 223 ? -26.719 5.504 -1.205 1 75 223 ASP B O 1
ATOM 5434 N N . ALA B 1 224 ? -26.516 6.266 0.842 1 67.44 224 ALA B N 1
ATOM 5435 C CA . ALA B 1 224 ? -26.859 4.988 1.457 1 67.44 224 ALA B CA 1
ATOM 5436 C C . ALA B 1 224 ? -28.156 4.434 0.869 1 67.44 224 ALA B C 1
ATOM 5438 O O . ALA B 1 224 ? -28.266 3.234 0.595 1 67.44 224 ALA B O 1
ATOM 5439 N N . ALA B 1 225 ? -29.031 5.312 0.515 1 68.06 225 ALA B N 1
ATOM 5440 C CA . ALA B 1 225 ? -30.359 4.906 0.045 1 68.06 225 ALA B CA 1
ATOM 5441 C C . ALA B 1 225 ? -30.312 4.461 -1.414 1 68.06 225 ALA B C 1
ATOM 5443 O O . ALA B 1 225 ? -31.172 3.711 -1.872 1 68.06 225 ALA B O 1
ATOM 5444 N N . ASP B 1 226 ? -29.219 4.867 -2.084 1 73.5 226 ASP B N 1
ATOM 5445 C CA . ASP B 1 226 ? -29.156 4.637 -3.525 1 73.5 226 ASP B CA 1
ATOM 5446 C C . ASP B 1 226 ? -28.297 3.408 -3.848 1 73.5 226 ASP B C 1
ATOM 5448 O O . ASP B 1 226 ? -28.219 2.992 -5.004 1 73.5 226 ASP B O 1
ATOM 5452 N N . ILE B 1 227 ? -27.797 2.729 -2.865 1 71.12 227 ILE B N 1
ATOM 5453 C CA . ILE B 1 227 ? -26.797 1.687 -3.076 1 71.12 227 ILE B CA 1
ATOM 5454 C C . ILE B 1 227 ? -27.406 0.533 -3.863 1 71.12 227 ILE B C 1
ATOM 5456 O O . ILE B 1 227 ? -26.828 0.044 -4.828 1 71.12 227 ILE B O 1
ATOM 5460 N N . PRO B 1 228 ? -28.641 0.11 -3.596 1 67.81 228 PRO B N 1
ATOM 5461 C CA . PRO B 1 228 ? -29.219 -0.987 -4.375 1 67.81 228 PRO B CA 1
ATOM 5462 C C . PRO B 1 228 ? -29.406 -0.63 -5.848 1 67.81 228 PRO B C 1
ATOM 5464 O O . PRO B 1 228 ? -29.359 -1.51 -6.711 1 67.81 228 PRO B O 1
ATOM 5467 N N . ARG B 1 229 ? -29.469 0.62 -6.129 1 73.19 229 ARG B N 1
ATOM 5468 C CA . ARG B 1 229 ? -29.719 1.058 -7.5 1 73.19 229 ARG B CA 1
ATOM 5469 C C . ARG B 1 229 ? -28.422 1.269 -8.258 1 73.19 229 ARG B C 1
ATOM 5471 O O . ARG B 1 229 ? -28.422 1.436 -9.477 1 73.19 229 ARG B O 1
ATOM 5478 N N . THR B 1 230 ? -27.406 1.28 -7.527 1 77.44 230 THR B N 1
ATOM 5479 C CA . THR B 1 230 ? -26.109 1.54 -8.133 1 77.44 230 THR B CA 1
ATOM 5480 C C . THR B 1 230 ? -25.531 0.268 -8.75 1 77.44 230 THR B C 1
ATOM 5482 O O . THR B 1 230 ? -24.719 0.332 -9.672 1 77.44 230 THR B O 1
ATOM 5485 N N . GLU B 1 231 ? -26.047 -0.845 -8.352 1 73.88 231 GLU B N 1
ATOM 5486 C CA . GLU B 1 231 ? -25.484 -2.119 -8.789 1 73.88 231 GLU B CA 1
ATOM 5487 C C . GLU B 1 231 ? -25.688 -2.318 -10.289 1 73.88 231 GLU B C 1
ATOM 5489 O O . GLU B 1 231 ? -24.734 -2.627 -11.016 1 73.88 231 GLU B O 1
ATOM 5494 N N . PRO B 1 232 ? -26.891 -2.012 -10.773 1 75.94 232 PRO B N 1
ATOM 5495 C CA . PRO B 1 232 ? -27.078 -2.166 -12.219 1 75.94 232 PRO B CA 1
ATOM 5496 C C . PRO B 1 232 ? -26.25 -1.177 -13.031 1 75.94 232 PRO B C 1
ATOM 5498 O O . PRO B 1 232 ? -25.812 -1.497 -14.133 1 75.94 232 PRO B O 1
ATOM 5501 N N . VAL B 1 233 ? -26.062 -0.063 -12.5 1 81.56 233 VAL B N 1
ATOM 5502 C CA . VAL B 1 233 ? -25.281 0.957 -13.188 1 81.56 233 VAL B CA 1
ATOM 5503 C C . VAL B 1 233 ? -23.828 0.502 -13.289 1 81.56 233 VAL B C 1
ATOM 5505 O O . VAL B 1 233 ? -23.219 0.571 -14.367 1 81.56 233 VAL B O 1
ATOM 5508 N N . ILE B 1 234 ? -23.359 -0.03 -12.195 1 78.38 234 ILE B N 1
ATOM 5509 C CA . ILE B 1 234 ? -21.984 -0.489 -12.156 1 78.38 234 ILE B CA 1
ATOM 5510 C C . ILE B 1 234 ? -21.812 -1.685 -13.094 1 78.38 234 ILE B C 1
ATOM 5512 O O . ILE B 1 234 ? -20.812 -1.782 -13.805 1 78.38 234 ILE B O 1
ATOM 5516 N N . ALA B 1 235 ? -22.766 -2.494 -13.062 1 73.75 235 ALA B N 1
ATOM 5517 C CA . ALA B 1 235 ? -22.719 -3.66 -13.938 1 73.75 235 ALA B CA 1
ATOM 5518 C C . ALA B 1 235 ? -22.672 -3.242 -15.406 1 73.75 235 ALA B C 1
ATOM 5520 O O . ALA B 1 235 ? -21.938 -3.818 -16.203 1 73.75 235 ALA B O 1
ATOM 5521 N N . GLU B 1 236 ? -23.391 -2.262 -15.703 1 77.62 236 GLU B N 1
ATOM 5522 C CA . GLU B 1 236 ? -23.438 -1.783 -17.078 1 77.62 236 GLU B CA 1
ATOM 5523 C C . GLU B 1 236 ? -22.141 -1.095 -17.469 1 77.62 236 GLU B C 1
ATOM 5525 O O . GLU B 1 236 ? -21.641 -1.285 -18.578 1 77.62 236 GLU B O 1
ATOM 5530 N N . LEU B 1 237 ? -21.625 -0.377 -16.594 1 79.44 237 LEU B N 1
ATOM 5531 C CA . LEU B 1 237 ? -20.359 0.303 -16.859 1 79.44 237 LEU B CA 1
ATOM 5532 C C . LEU B 1 237 ? -19.234 -0.704 -17.047 1 79.44 237 LEU B C 1
ATOM 5534 O O . LEU B 1 237 ? -18.375 -0.514 -17.906 1 79.44 237 LEU B O 1
ATOM 5538 N N . THR B 1 238 ? -19.281 -1.701 -16.25 1 72.12 238 THR B N 1
ATOM 5539 C CA . THR B 1 238 ? -18.281 -2.76 -16.359 1 72.12 238 THR B CA 1
ATOM 5540 C C . THR B 1 238 ? -18.406 -3.496 -17.688 1 72.12 238 THR B C 1
ATOM 5542 O O . THR B 1 238 ? -17.406 -3.783 -18.344 1 72.12 238 THR B O 1
ATOM 5545 N N . ARG B 1 239 ? -19.641 -3.719 -18.031 1 69.31 239 ARG B N 1
ATOM 5546 C CA . ARG B 1 239 ? -19.922 -4.422 -19.281 1 69.31 239 ARG B CA 1
ATOM 5547 C C . ARG B 1 239 ? -19.422 -3.621 -20.484 1 69.31 239 ARG B C 1
ATOM 5549 O O . ARG B 1 239 ? -18.875 -4.191 -21.422 1 69.31 239 ARG B O 1
ATOM 5556 N N . ARG B 1 240 ? -19.547 -2.387 -20.391 1 73.5 240 ARG B N 1
ATOM 5557 C CA . ARG B 1 240 ? -19.188 -1.519 -21.5 1 73.5 240 ARG B CA 1
ATOM 5558 C C . ARG B 1 240 ? -17.719 -1.106 -21.422 1 73.5 240 ARG B C 1
ATOM 5560 O O . ARG B 1 240 ? -17.219 -0.381 -22.281 1 73.5 240 ARG B O 1
ATOM 5567 N N . ARG B 1 241 ? -17.078 -1.499 -20.344 1 71.75 241 ARG B N 1
ATOM 5568 C CA . ARG B 1 241 ? -15.656 -1.253 -20.141 1 71.75 241 ARG B CA 1
ATOM 5569 C C . ARG B 1 241 ? -15.375 0.239 -20.016 1 71.75 241 ARG B C 1
ATOM 5571 O O . ARG B 1 241 ? -14.43 0.756 -20.609 1 71.75 241 ARG B O 1
ATOM 5578 N N . VAL B 1 242 ? -16.344 0.881 -19.359 1 77.81 242 VAL B N 1
ATOM 5579 C CA . VAL B 1 242 ? -16.141 2.289 -19.031 1 77.81 242 VAL B CA 1
ATOM 5580 C C . VAL B 1 242 ? -15.32 2.408 -17.734 1 77.81 242 VAL B C 1
ATOM 5582 O O . VAL B 1 242 ? -15.531 1.648 -16.797 1 77.81 242 VAL B O 1
ATOM 5585 N N . ASN B 1 243 ? -14.367 3.281 -17.797 1 78.62 243 ASN B N 1
ATOM 5586 C CA . ASN B 1 243 ? -13.625 3.549 -16.562 1 78.62 243 ASN B CA 1
ATOM 5587 C C . ASN B 1 243 ? -14.484 4.277 -15.539 1 78.62 243 ASN B C 1
ATOM 5589 O O . ASN B 1 243 ? -15.094 5.305 -15.844 1 78.62 243 ASN B O 1
ATOM 5593 N N . PHE B 1 244 ? -14.57 3.672 -14.445 1 81 244 PHE B N 1
ATOM 5594 C CA . PHE B 1 244 ? -15.383 4.324 -13.422 1 81 244 PHE B CA 1
ATOM 5595 C C . PHE B 1 244 ? -14.766 4.133 -12.039 1 81 244 PHE B C 1
ATOM 5597 O O . PHE B 1 244 ? -13.891 3.279 -11.859 1 81 244 PHE B O 1
ATOM 5604 N N . ALA B 1 245 ? -15.18 5.066 -11.164 1 80.25 245 ALA B N 1
ATOM 5605 C CA . ALA B 1 245 ? -14.82 4.988 -9.75 1 80.25 245 ALA B CA 1
ATOM 5606 C C . ALA B 1 245 ? -16.062 5.07 -8.859 1 80.25 245 ALA B C 1
ATOM 5608 O O . ALA B 1 245 ? -17.078 5.633 -9.258 1 80.25 245 ALA B O 1
ATOM 5609 N N . VAL B 1 246 ? -15.914 4.414 -7.762 1 79.06 246 VAL B N 1
ATOM 5610 C CA . VAL B 1 246 ? -17.016 4.441 -6.816 1 79.06 246 VAL B CA 1
ATOM 5611 C C . VAL B 1 246 ? -16.578 5.125 -5.523 1 79.06 246 VAL B C 1
ATOM 5613 O O . VAL B 1 246 ? -15.477 4.879 -5.027 1 79.06 246 VAL B O 1
ATOM 5616 N N . ILE B 1 247 ? -17.422 6.02 -5.086 1 78 247 ILE B N 1
ATOM 5617 C CA . ILE B 1 247 ? -17.25 6.641 -3.777 1 78 247 ILE B CA 1
ATOM 5618 C C . ILE B 1 247 ? -18.25 6.066 -2.787 1 78 247 ILE B C 1
ATOM 5620 O O . ILE B 1 247 ? -19.438 6.43 -2.814 1 78 247 ILE B O 1
ATOM 5624 N N . PRO B 1 248 ? -17.75 5.07 -2.027 1 66.31 248 PRO B N 1
ATOM 5625 C CA . PRO B 1 248 ? -18.688 4.469 -1.088 1 66.31 248 PRO B CA 1
ATOM 5626 C C . PRO B 1 248 ? -19.156 5.449 -0.013 1 66.31 248 PRO B C 1
ATOM 5628 O O . PRO B 1 248 ? -18.406 6.348 0.376 1 66.31 248 PRO B O 1
ATOM 5631 N N . SER B 1 249 ? -20.453 5.422 0.197 1 61.16 249 SER B N 1
ATOM 5632 C CA . SER B 1 249 ? -20.969 6.223 1.305 1 61.16 249 SER B CA 1
ATOM 5633 C C . SER B 1 249 ? -20.344 5.793 2.631 1 61.16 249 SER B C 1
ATOM 5635 O O . SER B 1 249 ? -20.531 4.656 3.068 1 61.16 249 SER B O 1
ATOM 5637 N N . ILE B 1 250 ? -19.125 5.887 2.807 1 53.88 250 ILE B N 1
ATOM 5638 C CA . ILE B 1 250 ? -18.531 5.434 4.059 1 53.88 250 ILE B CA 1
ATOM 5639 C C . ILE B 1 250 ? -19.266 6.059 5.238 1 53.88 250 ILE B C 1
ATOM 5641 O O . ILE B 1 250 ? -18.797 5.988 6.379 1 53.88 250 ILE B O 1
ATOM 5645 N N . PHE B 1 251 ? -20.719 6.113 5.137 1 47.69 251 PHE B N 1
ATOM 5646 C CA . PHE B 1 251 ? -21.797 6.344 6.09 1 47.69 251 PHE B CA 1
ATOM 5647 C C . PHE B 1 251 ? -21.25 6.918 7.395 1 47.69 251 PHE B C 1
ATOM 5649 O O . PHE B 1 251 ? -21.656 6.5 8.477 1 47.69 251 PHE B O 1
ATOM 5656 N N . GLY B 1 252 ? -20.328 7.855 7.488 1 47.69 252 GLY B N 1
ATOM 5657 C CA . GLY B 1 252 ? -19.859 8.305 8.789 1 47.69 252 GLY B CA 1
ATOM 5658 C C . GLY B 1 252 ? -18.641 7.551 9.273 1 47.69 252 GLY B C 1
ATOM 5659 O O . GLY B 1 252 ? -18.125 7.836 10.359 1 47.69 252 GLY B O 1
ATOM 5660 N N . MET B 1 253 ? -18.438 6.383 8.664 1 48.69 253 MET B N 1
ATOM 5661 C CA . MET B 1 253 ? -17.25 5.672 9.109 1 48.69 253 MET B CA 1
ATOM 5662 C C . MET B 1 253 ? -15.984 6.391 8.641 1 48.69 253 MET B C 1
ATOM 5664 O O . MET B 1 253 ? -15.977 7.02 7.582 1 48.69 253 MET B O 1
ATOM 5668 N N . SER B 1 254 ? -15.344 6.98 9.492 1 45.59 254 SER B N 1
ATOM 5669 C CA . SER B 1 254 ? -14.047 7.539 9.109 1 45.59 254 SER B CA 1
ATOM 5670 C C . SER B 1 254 ? -13.297 6.609 8.164 1 45.59 254 SER B C 1
ATOM 5672 O O . SER B 1 254 ? -13.008 5.465 8.516 1 45.59 254 SER B O 1
ATOM 5674 N N . VAL B 1 255 ? -13.781 6.512 6.992 1 46.19 255 VAL B N 1
ATOM 5675 C CA . VAL B 1 255 ? -13.078 5.738 5.98 1 46.19 255 VAL B CA 1
ATOM 5676 C C . VAL B 1 255 ? -11.57 5.801 6.238 1 46.19 255 VAL B C 1
ATOM 5678 O O . VAL B 1 255 ? -10.789 5.145 5.547 1 46.19 255 VAL B O 1
ATOM 5681 N N . LEU B 1 256 ? -11.117 6.988 7.004 1 42.72 256 LEU B N 1
ATOM 5682 C CA . LEU B 1 256 ? -9.789 7.594 7.078 1 42.72 256 LEU B CA 1
ATOM 5683 C C . LEU B 1 256 ? -8.859 6.75 7.945 1 42.72 256 LEU B C 1
ATOM 5685 O O . LEU B 1 256 ? -9.102 6.582 9.141 1 42.72 256 LEU B O 1
ATOM 5689 N N . GLY B 1 257 ? -8.805 5.359 7.801 1 52.53 257 GLY B N 1
ATOM 5690 C CA . GLY B 1 257 ? -7.766 4.438 8.234 1 52.53 257 GLY B CA 1
ATOM 5691 C C . GLY B 1 257 ? -8.109 2.982 7.977 1 52.53 257 GLY B C 1
ATOM 5692 O O . GLY B 1 257 ? -7.84 2.115 8.812 1 52.53 257 GLY B O 1
ATOM 5693 N N . LEU B 1 258 ? -8.734 2.941 6.812 1 58.78 258 LEU B N 1
ATOM 5694 C CA . LEU B 1 258 ? -9.258 1.612 6.52 1 58.78 258 LEU B CA 1
ATOM 5695 C C . LEU B 1 258 ? -8.156 0.689 6.012 1 58.78 258 LEU B C 1
ATOM 5697 O O . LEU B 1 258 ? -7.398 1.059 5.113 1 58.78 258 LEU B O 1
ATOM 5701 N N . ARG B 1 259 ? -7.812 -0.169 6.891 1 65.94 259 ARG B N 1
ATOM 5702 C CA . ARG B 1 259 ? -6.973 -1.271 6.43 1 65.94 259 ARG B CA 1
ATOM 5703 C C . ARG B 1 259 ? -7.816 -2.367 5.785 1 65.94 259 ARG B C 1
ATOM 5705 O O . ARG B 1 259 ? -8.875 -2.729 6.301 1 65.94 259 ARG B O 1
ATOM 5712 N N . SER B 1 260 ? -7.473 -2.559 4.543 1 67.19 260 SER B N 1
ATOM 5713 C CA . SER B 1 260 ? -8.203 -3.604 3.828 1 67.19 260 SER B CA 1
ATOM 5714 C C . SER B 1 260 ? -7.461 -4.934 3.896 1 67.19 260 SER B C 1
ATOM 5716 O O . SER B 1 260 ? -6.242 -4.984 3.73 1 67.19 260 SER B O 1
ATOM 5718 N N . GLU B 1 261 ? -8.102 -5.922 4.457 1 67.44 261 GLU B N 1
ATOM 5719 C CA . GLU B 1 261 ? -7.578 -7.285 4.434 1 67.44 261 GLU B CA 1
ATOM 5720 C C . GLU B 1 261 ? -8.359 -8.156 3.457 1 67.44 261 GLU B C 1
ATOM 5722 O O . GLU B 1 261 ? -9.594 -8.148 3.451 1 67.44 261 GLU B O 1
ATOM 5727 N N . SER B 1 262 ? -7.641 -8.609 2.471 1 66.62 262 SER B N 1
ATOM 5728 C CA . SER B 1 262 ? -8.266 -9.523 1.522 1 66.62 262 SER B CA 1
ATOM 5729 C C . SER B 1 262 ? -7.902 -10.969 1.833 1 66.62 262 SER B C 1
ATOM 5731 O O . SER B 1 262 ? -6.883 -11.234 2.471 1 66.62 262 SER B O 1
ATOM 5733 N N . PHE B 1 263 ? -8.852 -11.844 1.538 1 66.19 263 PHE B N 1
ATOM 5734 C CA . PHE B 1 263 ? -8.68 -13.281 1.738 1 66.19 263 PHE B CA 1
ATOM 5735 C C . PHE B 1 263 ? -8.461 -13.992 0.407 1 66.19 263 PHE B C 1
ATOM 5737 O O . PHE B 1 263 ? -9.227 -13.789 -0.542 1 66.19 263 PHE B O 1
ATOM 5744 N N . PHE B 1 264 ? -7.316 -14.656 0.403 1 67.5 264 PHE B N 1
ATOM 5745 C CA . PHE B 1 264 ? -6.965 -15.359 -0.826 1 67.5 264 PHE B CA 1
ATOM 5746 C C . PHE B 1 264 ? -8.086 -16.297 -1.253 1 67.5 264 PHE B C 1
ATOM 5748 O O . PHE B 1 264 ? -8.617 -17.047 -0.435 1 67.5 264 PHE B O 1
ATOM 5755 N N . SER B 1 265 ? -8.594 -16.156 -2.432 1 65.31 265 SER B N 1
ATOM 5756 C CA . SER B 1 265 ? -9.586 -17.016 -3.08 1 65.31 265 SER B CA 1
ATOM 5757 C C . SER B 1 265 ? -11 -16.656 -2.635 1 65.31 265 SER B C 1
ATOM 5759 O O . SER B 1 265 ? -11.953 -17.391 -2.92 1 65.31 265 SER B O 1
ATOM 5761 N N . HIS B 1 266 ? -11.148 -15.625 -1.79 1 67.19 266 HIS B N 1
ATOM 5762 C CA . HIS B 1 266 ? -12.469 -15.18 -1.365 1 67.19 266 HIS B CA 1
ATOM 5763 C C . HIS B 1 266 ? -12.734 -13.742 -1.801 1 67.19 266 HIS B C 1
ATOM 5765 O O . HIS B 1 266 ? -11.828 -12.906 -1.786 1 67.19 266 HIS B O 1
ATOM 5771 N N . ASP B 1 267 ? -13.93 -13.445 -2.258 1 65.81 267 ASP B N 1
ATOM 5772 C CA . ASP B 1 267 ? -14.32 -12.094 -2.656 1 65.81 267 ASP B CA 1
ATOM 5773 C C . ASP B 1 267 ? -14.758 -11.273 -1.445 1 65.81 267 ASP B C 1
ATOM 5775 O O . ASP B 1 267 ? -15.859 -10.734 -1.421 1 65.81 267 ASP B O 1
ATOM 5779 N N . VAL B 1 268 ? -14.023 -11.414 -0.423 1 68.31 268 VAL B N 1
ATOM 5780 C CA . VAL B 1 268 ? -14.328 -10.703 0.813 1 6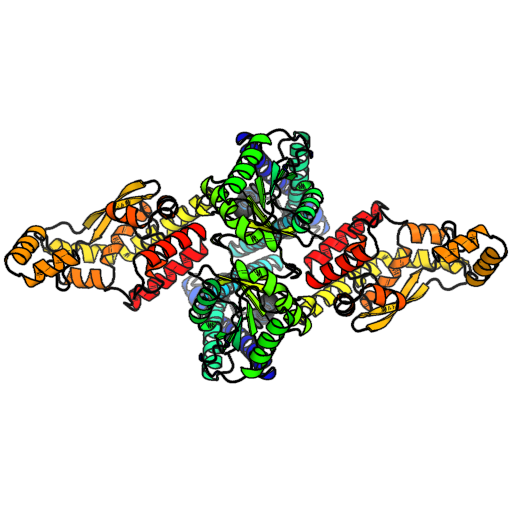8.31 268 VAL B CA 1
ATOM 5781 C C . VAL B 1 268 ? -13.164 -9.773 1.168 1 68.31 268 VAL B C 1
ATOM 5783 O O . VAL B 1 268 ? -12 -10.164 1.086 1 68.31 268 VAL B O 1
ATOM 5786 N N . VAL B 1 269 ? -13.586 -8.523 1.313 1 68.81 269 VAL B N 1
ATOM 5787 C CA . VAL B 1 269 ? -12.625 -7.551 1.834 1 68.81 269 VAL B CA 1
ATOM 5788 C C . VAL B 1 269 ? -13.094 -7.043 3.197 1 68.81 269 VAL B C 1
ATOM 5790 O O . VAL B 1 269 ? -14.25 -6.648 3.355 1 68.81 269 VAL B O 1
ATOM 5793 N N . MET B 1 270 ? -12.211 -7.309 4.094 1 72.38 270 MET B N 1
ATOM 5794 C CA . MET B 1 270 ? -12.484 -6.812 5.441 1 72.38 270 MET B CA 1
ATOM 5795 C C . MET B 1 270 ? -11.828 -5.457 5.664 1 72.38 270 MET B C 1
ATOM 5797 O O . MET B 1 270 ? -10.617 -5.309 5.465 1 72.38 270 MET B O 1
ATOM 5801 N N . LEU B 1 271 ? -12.703 -4.477 5.945 1 72.5 271 LEU B N 1
ATOM 5802 C CA . LEU B 1 271 ? -12.211 -3.137 6.242 1 72.5 271 LEU B CA 1
ATOM 5803 C C . LEU B 1 271 ? -12.227 -2.867 7.742 1 72.5 271 LEU B C 1
ATOM 5805 O O . LEU B 1 271 ? -13.281 -2.965 8.383 1 72.5 271 LEU B O 1
ATOM 5809 N N . THR B 1 272 ? -11.055 -2.689 8.227 1 72.06 272 THR B N 1
ATOM 5810 C CA . THR B 1 272 ? -10.945 -2.408 9.656 1 72.06 272 THR B CA 1
ATOM 5811 C C . THR B 1 272 ? -10.531 -0.96 9.891 1 72.06 272 THR B C 1
ATOM 5813 O O . THR B 1 272 ? -9.609 -0.46 9.234 1 72.06 272 THR B O 1
ATOM 5816 N N . GLY B 1 273 ? -11.328 -0.188 10.641 1 66.25 273 GLY B N 1
ATOM 5817 C CA . GLY B 1 273 ? -10.93 1.16 11.016 1 66.25 273 GLY B CA 1
ATOM 5818 C C . GLY B 1 273 ? -9.742 1.191 11.961 1 66.25 273 GLY B C 1
ATOM 5819 O O . GLY B 1 273 ? -9.625 0.34 12.844 1 66.25 273 GLY B O 1
ATOM 5820 N N . GLN B 1 274 ? -8.727 1.942 11.516 1 65.19 274 GLN B N 1
ATOM 5821 C CA . GLN B 1 274 ? -7.566 2.045 12.398 1 65.19 274 GLN B CA 1
ATOM 5822 C C . GLN B 1 274 ? -7.379 3.473 12.898 1 65.19 274 GLN B C 1
ATOM 5824 O O . GLN B 1 274 ? -7.5 4.426 12.125 1 65.19 274 GLN B O 1
ATOM 5829 N N . ASN B 1 275 ? -7.414 3.617 14.234 1 72.5 275 ASN B N 1
ATOM 5830 C CA . ASN B 1 275 ? -6.977 4.863 14.859 1 72.5 275 ASN B CA 1
ATOM 5831 C C . ASN B 1 275 ? -5.492 4.824 15.211 1 72.5 275 ASN B C 1
ATOM 5833 O O . ASN B 1 275 ? -5.113 4.305 16.266 1 72.5 275 ASN B O 1
ATOM 5837 N N . ASN B 1 276 ? -4.703 5.426 14.32 1 75.12 276 ASN B N 1
ATOM 5838 C CA . ASN B 1 276 ? -3.254 5.359 14.469 1 75.12 276 ASN B CA 1
ATOM 5839 C C . ASN B 1 276 ? -2.787 6.074 15.734 1 75.12 276 ASN B C 1
ATOM 5841 O O . ASN B 1 276 ? -1.845 5.633 16.391 1 75.12 276 ASN B O 1
ATOM 5845 N N . LEU B 1 277 ? -3.424 7.121 16.094 1 80.62 277 LEU B N 1
ATOM 5846 C CA . LEU B 1 277 ? -2.986 7.895 17.25 1 80.62 277 LEU B CA 1
ATOM 5847 C C . LEU B 1 277 ? -3.303 7.16 18.547 1 80.62 277 LEU B C 1
ATOM 5849 O O . LEU B 1 277 ? -2.775 7.508 19.594 1 80.62 277 LEU B O 1
ATOM 5853 N N . ALA B 1 278 ? -4.18 6.129 18.422 1 75.62 278 ALA B N 1
ATOM 5854 C CA . ALA B 1 278 ? -4.469 5.316 19.594 1 75.62 278 ALA B CA 1
ATOM 5855 C C . ALA B 1 278 ? -3.385 4.27 19.828 1 75.62 278 ALA B C 1
ATOM 5857 O O . ALA B 1 278 ? -3.264 3.719 20.922 1 75.62 278 ALA B O 1
ATOM 5858 N N . GLU B 1 279 ? -2.559 4.086 18.844 1 79.44 279 GLU B N 1
ATOM 5859 C CA . GLU B 1 279 ? -1.481 3.105 18.938 1 79.44 279 GLU B CA 1
ATOM 5860 C C . GLU B 1 279 ? -0.243 3.709 19.594 1 79.44 279 GLU B C 1
ATOM 5862 O O . GLU B 1 279 ? 0.268 4.734 19.141 1 79.44 279 GLU B O 1
ATOM 5867 N N . PRO B 1 280 ? 0.227 3.102 20.578 1 84.19 280 PRO B N 1
ATOM 5868 C CA . PRO B 1 280 ? 1.344 3.668 21.344 1 84.19 280 PRO B CA 1
ATOM 5869 C C . PRO B 1 280 ? 2.582 3.906 20.484 1 84.19 280 PRO B C 1
ATOM 5871 O O . PRO B 1 280 ? 3.236 4.945 20.609 1 84.19 280 PRO B O 1
ATOM 5874 N N . LEU B 1 281 ? 2.902 2.99 19.672 1 85.69 281 LEU B N 1
ATOM 5875 C CA . LEU B 1 281 ? 4.094 3.131 18.844 1 85.69 281 LEU B CA 1
ATOM 5876 C C . LEU B 1 281 ? 3.965 4.328 17.906 1 85.69 281 LEU B C 1
ATOM 5878 O O . LEU B 1 281 ? 4.938 5.043 17.672 1 85.69 281 LEU B O 1
ATOM 5882 N N . MET B 1 282 ? 2.809 4.512 17.422 1 87.19 282 MET B N 1
ATOM 5883 C CA . MET B 1 282 ? 2.566 5.641 16.531 1 87.19 282 MET B CA 1
ATOM 5884 C C . MET B 1 282 ? 2.645 6.961 17.281 1 87.19 282 MET B C 1
ATOM 5886 O O . MET B 1 282 ? 3.154 7.953 16.766 1 87.19 282 MET B O 1
ATOM 5890 N N . ARG B 1 283 ? 2.236 6.902 18.469 1 90.25 283 ARG B N 1
ATOM 5891 C CA . ARG B 1 283 ? 2.312 8.094 19.312 1 90.25 283 ARG B CA 1
ATOM 5892 C C . ARG B 1 283 ? 3.762 8.469 19.594 1 90.25 283 ARG B C 1
ATOM 5894 O O . ARG B 1 283 ? 4.113 9.656 19.578 1 90.25 283 ARG B O 1
ATOM 5901 N N . VAL B 1 284 ? 4.5 7.492 19.797 1 92.56 284 VAL B N 1
ATOM 5902 C CA . VAL B 1 284 ? 5.91 7.727 20.062 1 92.56 284 VAL B CA 1
ATOM 5903 C C . VAL B 1 284 ? 6.598 8.273 18.812 1 92.56 284 VAL B C 1
ATOM 5905 O O . VAL B 1 284 ? 7.414 9.195 18.906 1 92.56 284 VAL B O 1
ATOM 5908 N N . MET B 1 285 ? 6.297 7.699 17.766 1 91.81 285 MET B N 1
ATOM 5909 C CA . MET B 1 285 ? 6.871 8.164 16.516 1 91.81 285 MET B CA 1
ATOM 5910 C C . MET B 1 285 ? 6.508 9.625 16.25 1 91.81 285 MET B C 1
ATOM 5912 O O . MET B 1 285 ? 7.363 10.422 15.867 1 91.81 285 MET B O 1
ATOM 5916 N N . LYS B 1 286 ? 5.27 9.906 16.438 1 94.88 286 LYS B N 1
ATOM 5917 C CA . LYS B 1 286 ? 4.828 11.289 16.266 1 94.88 286 LYS B CA 1
ATOM 5918 C C . LYS B 1 286 ? 5.57 12.219 17.219 1 94.88 286 LYS B C 1
ATOM 5920 O O . LYS B 1 286 ? 6.035 13.289 16.812 1 94.88 286 LYS B O 1
ATOM 5925 N N . ARG B 1 287 ? 5.742 11.82 18.453 1 96.12 287 ARG B N 1
ATOM 5926 C CA . ARG B 1 287 ? 6.398 12.641 19.469 1 96.12 287 ARG B CA 1
ATOM 5927 C C . ARG B 1 287 ? 7.867 12.867 19.125 1 96.12 287 ARG B C 1
ATOM 5929 O O . ARG B 1 287 ? 8.383 13.984 19.266 1 96.12 287 ARG B O 1
ATOM 5936 N N . LEU B 1 288 ? 8.461 11.828 18.688 1 95.81 288 LEU B N 1
ATOM 5937 C CA . LEU B 1 288 ? 9.867 11.945 18.312 1 95.81 288 LEU B CA 1
ATOM 5938 C C . LEU B 1 288 ? 10.039 12.906 17.156 1 95.81 288 LEU B C 1
ATOM 5940 O O . LEU B 1 288 ? 10.977 13.719 17.141 1 95.81 288 LEU B O 1
ATOM 5944 N N . PHE B 1 289 ? 9.188 12.773 16.297 1 96.5 289 PHE B N 1
ATOM 5945 C CA . PHE B 1 289 ? 9.227 13.68 15.164 1 96.5 289 PHE B CA 1
ATOM 5946 C C . PHE B 1 289 ? 9 15.117 15.609 1 96.5 289 PHE B C 1
ATOM 5948 O O . PHE B 1 289 ? 9.75 16.016 15.242 1 96.5 289 PHE B O 1
ATOM 5955 N N . ASP B 1 290 ? 7.992 15.32 16.406 1 97.88 290 ASP B N 1
ATOM 5956 C CA . ASP B 1 290 ? 7.641 16.641 16.906 1 97.88 290 ASP B CA 1
ATOM 5957 C C . ASP B 1 290 ? 8.812 17.281 17.641 1 97.88 290 ASP B C 1
ATOM 5959 O O . ASP B 1 290 ? 9.172 18.438 17.391 1 97.88 290 ASP B O 1
ATOM 5963 N N . VAL B 1 291 ? 9.414 16.516 18.484 1 97.88 291 VAL B N 1
ATOM 5964 C CA . VAL B 1 291 ? 10.477 17.047 19.344 1 97.88 291 VAL B CA 1
ATOM 5965 C C . VAL B 1 291 ? 11.711 17.344 18.5 1 97.88 291 VAL B C 1
ATOM 5967 O O . VAL B 1 291 ? 12.344 18.391 18.656 1 97.88 291 VAL B O 1
ATOM 5970 N N . THR B 1 292 ? 12 16.469 17.609 1 97.56 292 THR B N 1
ATOM 5971 C CA . THR B 1 292 ? 13.188 16.625 16.766 1 97.56 292 THR B CA 1
ATOM 5972 C C . THR B 1 292 ? 13.047 17.844 15.859 1 97.56 292 THR B C 1
ATOM 5974 O O . THR B 1 292 ? 13.93 18.703 15.82 1 97.56 292 THR B O 1
ATOM 5977 N N . VAL B 1 293 ? 11.992 17.938 15.211 1 97.44 293 VAL B N 1
ATOM 5978 C CA . VAL B 1 293 ? 11.789 19.031 14.266 1 97.44 293 VAL B CA 1
ATOM 5979 C C . VAL B 1 293 ? 11.625 20.359 15.023 1 97.44 293 VAL B C 1
ATOM 5981 O O . VAL B 1 293 ? 12.188 21.375 14.633 1 97.44 293 VAL B O 1
ATOM 5984 N N . ALA B 1 294 ? 10.844 20.328 16.094 1 98.25 294 ALA B N 1
ATOM 5985 C CA . ALA B 1 294 ? 10.648 21.547 16.875 1 98.25 294 ALA B CA 1
ATOM 5986 C C . ALA B 1 294 ? 11.969 22.047 17.453 1 98.25 294 ALA B C 1
ATOM 5988 O O . ALA B 1 294 ? 12.242 23.25 17.453 1 98.25 294 ALA B O 1
ATOM 5989 N N . SER B 1 295 ? 12.789 21.125 17.938 1 98.19 295 SER B N 1
ATOM 5990 C CA . SER B 1 295 ? 14.086 21.516 18.484 1 98.19 295 SER B CA 1
ATOM 5991 C C . SER B 1 295 ? 14.992 22.109 17.406 1 98.19 295 SER B C 1
ATOM 5993 O O . SER B 1 295 ? 15.672 23.109 17.641 1 98.19 295 SER B O 1
ATOM 5995 N N . ALA B 1 296 ? 14.961 21.469 16.328 1 97.5 296 ALA B N 1
ATOM 5996 C CA . ALA B 1 296 ? 15.75 21.984 15.211 1 97.5 296 ALA B CA 1
ATOM 5997 C C . ALA B 1 296 ? 15.281 23.391 14.812 1 97.5 296 ALA B C 1
ATOM 5999 O O . ALA B 1 296 ? 16.109 24.281 14.57 1 97.5 296 ALA B O 1
ATOM 6000 N N . LEU B 1 297 ? 14.039 23.578 14.734 1 96.69 297 LEU B N 1
ATOM 6001 C CA . LEU B 1 297 ? 13.484 24.875 14.359 1 96.69 297 LEU B CA 1
ATOM 6002 C C . LEU B 1 297 ? 13.805 25.922 15.414 1 96.69 297 LEU B C 1
ATOM 6004 O O . LEU B 1 297 ? 14.062 27.094 15.078 1 96.69 297 LEU B O 1
ATOM 6008 N N . LEU B 1 298 ? 13.742 25.531 16.641 1 97.25 298 LEU B N 1
ATOM 6009 C CA . LEU B 1 298 ? 14.07 26.453 17.719 1 97.25 298 LEU B CA 1
ATOM 6010 C C . LEU B 1 298 ? 15.5 26.953 17.594 1 97.25 298 LEU B C 1
ATOM 6012 O O . LEU B 1 298 ? 15.766 28.141 17.766 1 97.25 298 LEU B O 1
ATOM 6016 N N . VAL B 1 299 ? 16.344 26.031 17.25 1 97.19 299 VAL B N 1
ATOM 6017 C CA . VAL B 1 299 ? 17.75 26.391 17.109 1 97.19 299 VAL B CA 1
ATOM 6018 C C . VAL B 1 299 ? 17.938 27.281 15.883 1 97.19 299 VAL B C 1
ATOM 6020 O O . VAL B 1 299 ? 18.594 28.312 15.945 1 97.19 299 VAL B O 1
ATOM 6023 N N . LEU B 1 300 ? 17.312 26.906 14.898 1 96.56 300 LEU B N 1
ATOM 6024 C CA . LEU B 1 300 ? 17.453 27.625 13.641 1 96.56 300 LEU B CA 1
ATOM 6025 C C . LEU B 1 300 ? 16.844 29.016 13.734 1 96.56 300 LEU B C 1
ATOM 6027 O O . LEU B 1 300 ? 17.375 29.969 13.172 1 96.56 300 LEU B O 1
ATOM 6031 N N . LEU B 1 301 ? 15.734 29.188 14.398 1 96.31 301 LEU B N 1
ATOM 6032 C CA . LEU B 1 301 ? 14.992 30.438 14.445 1 96.31 301 LEU B CA 1
ATOM 6033 C C . LEU B 1 301 ? 15.352 31.234 15.695 1 96.31 301 LEU B C 1
ATOM 6035 O O . LEU B 1 301 ? 14.82 32.312 15.914 1 96.31 301 LEU B O 1
ATOM 6039 N N . ALA B 1 302 ? 16.234 30.766 16.438 1 96.38 302 ALA B N 1
ATOM 6040 C CA . ALA B 1 302 ? 16.594 31.391 17.703 1 96.38 302 ALA B CA 1
ATOM 6041 C C . ALA B 1 302 ? 17.031 32.844 17.516 1 96.38 302 ALA B C 1
ATOM 6043 O O . ALA B 1 302 ? 16.578 33.75 18.219 1 96.38 302 ALA B O 1
ATOM 6044 N N . PRO B 1 303 ? 17.922 33.094 16.531 1 96.94 303 PRO B N 1
ATOM 6045 C CA . PRO B 1 303 ? 18.328 34.5 16.359 1 96.94 303 PRO B CA 1
ATOM 6046 C C . PRO B 1 303 ? 17.156 35.406 16.047 1 96.94 303 PRO B C 1
ATOM 6048 O O . PRO B 1 303 ? 17.062 36.5 16.578 1 96.94 303 PRO B O 1
ATOM 6051 N N . PHE B 1 304 ? 16.312 34.938 15.289 1 95.31 304 PHE B N 1
ATOM 6052 C CA . PHE B 1 304 ? 15.125 35.719 14.922 1 95.31 304 PHE B CA 1
ATOM 6053 C C . PHE B 1 304 ? 14.219 35.906 16.125 1 95.31 304 PHE B C 1
ATOM 6055 O O . PHE B 1 304 ? 13.766 37.031 16.391 1 95.31 304 PHE B O 1
ATOM 6062 N N . MET B 1 305 ? 13.961 34.875 16.859 1 96.25 305 MET B N 1
ATOM 6063 C CA . MET B 1 305 ? 13.047 34.938 18 1 96.25 305 MET B CA 1
ATOM 6064 C C . MET B 1 305 ? 13.609 35.844 19.094 1 96.25 305 MET B C 1
ATOM 6066 O O . MET B 1 305 ? 12.859 36.594 19.719 1 96.25 305 MET B O 1
ATOM 6070 N N . LEU B 1 306 ? 14.883 35.812 19.234 1 96.06 306 LEU B N 1
ATOM 6071 C CA . LEU B 1 306 ? 15.523 36.656 20.219 1 96.06 306 LEU B CA 1
ATOM 6072 C C . LEU B 1 306 ? 15.453 38.125 19.797 1 96.06 306 LEU B C 1
ATOM 6074 O O . LEU B 1 306 ? 15.258 39.031 20.641 1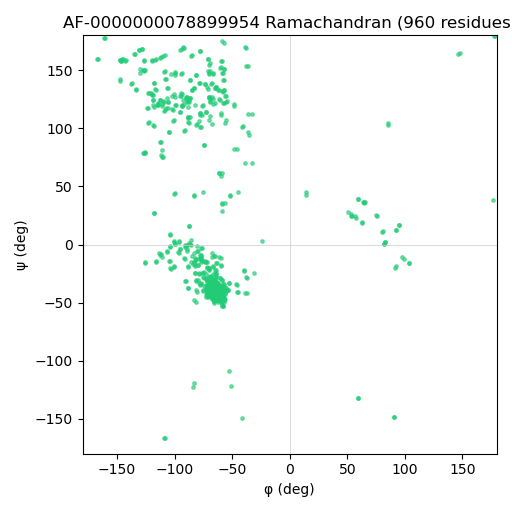 96.06 306 LEU B O 1
ATOM 6078 N N . GLY B 1 307 ? 15.656 38.312 18.547 1 95.94 307 GLY B N 1
ATOM 6079 C CA . GLY B 1 307 ? 15.492 39.656 18.047 1 95.94 307 GLY B CA 1
ATOM 6080 C C . GLY B 1 307 ? 14.094 40.219 18.25 1 95.94 307 GLY B C 1
ATOM 6081 O O . GLY B 1 307 ? 13.93 41.375 18.688 1 95.94 307 GLY B O 1
ATOM 6082 N N . VAL B 1 308 ? 13.102 39.438 17.953 1 95 308 VAL B N 1
ATOM 6083 C CA . VAL B 1 308 ? 11.703 39.844 18.125 1 95 308 VAL B CA 1
ATOM 6084 C C . VAL B 1 308 ? 11.414 40.094 19.609 1 95 308 VAL B C 1
ATOM 6086 O O . VAL B 1 308 ? 10.758 41.062 19.969 1 95 308 VAL B O 1
ATOM 6089 N N . ALA B 1 309 ? 11.938 39.25 20.406 1 94.94 309 ALA B N 1
ATOM 6090 C CA . ALA B 1 309 ? 11.734 39.375 21.844 1 94.94 309 ALA B CA 1
ATOM 6091 C C . ALA B 1 309 ? 12.328 40.688 22.359 1 94.94 309 ALA B C 1
ATOM 6093 O O . ALA B 1 309 ? 11.727 41.375 23.188 1 94.94 309 ALA B O 1
ATOM 6094 N N . ALA B 1 310 ? 13.445 41.062 21.844 1 94.88 310 ALA B N 1
ATOM 6095 C CA . ALA B 1 310 ? 14.102 42.281 22.25 1 94.88 310 ALA B CA 1
ATOM 6096 C C . ALA B 1 310 ? 13.289 43.5 21.828 1 94.88 310 ALA B C 1
ATOM 6098 O O . ALA B 1 310 ? 13.188 44.469 22.562 1 94.88 310 ALA B O 1
ATOM 6099 N N . LEU B 1 311 ? 12.75 43.406 20.688 1 93.75 311 LEU B N 1
ATOM 6100 C CA . LEU B 1 311 ? 11.945 44.5 20.172 1 93.75 311 LEU B CA 1
ATOM 6101 C C . LEU B 1 311 ? 10.672 44.656 21 1 93.75 311 LEU B C 1
ATOM 6103 O O . LEU B 1 311 ? 10.258 45.812 21.266 1 93.75 311 LEU B O 1
ATOM 6107 N N . ILE B 1 312 ? 10.078 43.625 21.375 1 92.75 312 ILE B N 1
ATOM 6108 C CA . ILE B 1 312 ? 8.828 43.625 22.125 1 92.75 312 ILE B CA 1
ATOM 6109 C C . ILE B 1 312 ? 9.094 44.156 23.547 1 92.75 312 ILE B C 1
ATOM 6111 O O . ILE B 1 312 ? 8.289 44.875 24.109 1 92.75 312 ILE B O 1
ATOM 6115 N N . ARG B 1 313 ? 10.25 43.844 24.016 1 92.81 313 ARG B N 1
ATOM 6116 C CA . ARG B 1 313 ? 10.57 44.188 25.406 1 92.81 313 ARG B CA 1
ATOM 6117 C C . ARG B 1 313 ? 10.961 45.656 25.531 1 92.81 313 ARG B C 1
ATOM 6119 O O . ARG B 1 313 ? 11.148 46.156 26.641 1 92.81 313 ARG B O 1
ATOM 6126 N N . ARG B 1 314 ? 11.055 46.312 24.5 1 90.69 314 ARG B N 1
ATOM 6127 C CA . ARG B 1 314 ? 11.469 47.719 24.516 1 90.69 314 ARG B CA 1
ATOM 6128 C C . ARG B 1 314 ? 10.492 48.562 25.328 1 90.69 314 ARG B C 1
ATOM 6130 O O . ARG B 1 314 ? 10.867 49.594 25.875 1 90.69 314 ARG B O 1
ATOM 6137 N N . ASP B 1 315 ? 9.289 48.125 25.359 1 83.69 315 ASP B N 1
ATOM 6138 C CA . ASP B 1 315 ? 8.289 48.906 26.094 1 83.69 315 ASP B CA 1
ATOM 6139 C C . ASP B 1 315 ? 8.266 48.5 27.578 1 83.69 315 ASP B C 1
ATOM 6141 O O . ASP B 1 315 ? 7.453 49 28.344 1 83.69 315 ASP B O 1
ATOM 6145 N N . GLY B 1 316 ? 9.125 47.562 28.031 1 83.88 316 GLY B N 1
ATOM 6146 C CA . GLY B 1 316 ? 9.273 47.188 29.438 1 83.88 316 GLY B CA 1
ATOM 6147 C C . GLY B 1 316 ? 8.5 45.969 29.828 1 83.88 316 GLY B C 1
ATOM 6148 O O . GLY B 1 316 ? 8.648 45.438 30.953 1 83.88 316 GLY B O 1
ATOM 6149 N N . GLY B 1 317 ? 7.68 45.5 29.047 1 86.56 317 GLY B N 1
ATOM 6150 C CA . GLY B 1 317 ? 6.883 44.344 29.375 1 86.56 317 GLY B CA 1
ATOM 6151 C C . GLY B 1 317 ? 7.508 43.031 28.906 1 86.56 317 GLY B C 1
ATOM 6152 O O . GLY B 1 317 ? 8.539 43.062 28.234 1 86.56 317 GLY B O 1
ATOM 6153 N N . PRO B 1 318 ? 6.902 41.969 29.375 1 91.62 318 PRO B N 1
ATOM 6154 C CA . PRO B 1 318 ? 7.41 40.656 28.953 1 91.62 318 PRO B CA 1
ATOM 6155 C C . PRO B 1 318 ? 7.199 40.406 27.453 1 91.62 318 PRO B C 1
ATOM 6157 O O . PRO B 1 318 ? 6.242 40.938 26.875 1 91.62 318 PRO B O 1
ATOM 6160 N N . ALA B 1 319 ? 8.102 39.688 26.906 1 93.94 319 ALA B N 1
ATOM 6161 C CA . ALA B 1 319 ? 8.023 39.438 25.469 1 93.94 319 ALA B CA 1
ATOM 6162 C C . ALA B 1 319 ? 7.043 38.312 25.156 1 93.94 319 ALA B C 1
ATOM 6164 O O . ALA B 1 319 ? 6.438 38.281 24.078 1 93.94 319 ALA B O 1
ATOM 6165 N N . LEU B 1 320 ? 7.004 37.406 26.141 1 94.62 320 LEU B N 1
ATOM 6166 C CA . LEU B 1 320 ? 6.16 36.219 25.922 1 94.62 320 LEU B CA 1
ATOM 6167 C C . LEU B 1 320 ? 4.922 36.281 26.812 1 94.62 320 LEU B C 1
ATOM 6169 O O . LEU B 1 320 ? 4.965 36.875 27.906 1 94.62 320 LEU B O 1
ATOM 6173 N N . PHE B 1 321 ? 3.857 35.844 26.266 1 91.81 321 PHE B N 1
ATOM 6174 C CA . PHE B 1 321 ? 2.623 35.656 27.031 1 91.81 321 PHE B CA 1
ATOM 6175 C C . PHE B 1 321 ? 2.025 34.281 26.797 1 91.81 321 PHE B C 1
ATOM 6177 O O . PHE B 1 321 ? 2.316 33.625 25.781 1 91.81 321 PHE B O 1
ATOM 6184 N N . ALA B 1 322 ? 1.309 33.75 27.812 1 94.12 322 ALA B N 1
ATOM 6185 C CA . ALA B 1 322 ? 0.724 32.406 27.734 1 94.12 322 ALA B CA 1
ATOM 6186 C C . ALA B 1 322 ? -0.796 32.469 27.859 1 94.12 322 ALA B C 1
ATOM 6188 O O . ALA B 1 322 ? -1.325 33 28.844 1 94.12 322 ALA B O 1
ATOM 6189 N N . HIS B 1 323 ? -1.483 32 26.859 1 92.19 323 HIS B N 1
ATOM 6190 C CA . HIS B 1 323 ? -2.936 31.875 26.891 1 92.19 323 HIS B CA 1
ATOM 6191 C C . HIS B 1 323 ? -3.35 30.469 27.328 1 92.19 323 HIS B C 1
ATOM 6193 O O . HIS B 1 323 ? -2.883 29.469 26.766 1 92.19 323 HIS B O 1
ATOM 6199 N N . ARG B 1 324 ? -4.223 30.469 28.25 1 95.31 324 ARG B N 1
ATOM 6200 C CA . ARG B 1 324 ? -4.676 29.156 28.719 1 95.31 324 ARG B CA 1
ATOM 6201 C C . ARG B 1 324 ? -5.516 28.453 27.672 1 95.31 324 ARG B C 1
ATOM 6203 O O . ARG B 1 324 ? -6.496 29.016 27.172 1 95.31 324 ARG B O 1
ATOM 6210 N N . ARG B 1 325 ? -5.141 27.203 27.297 1 97.06 325 ARG B N 1
ATOM 6211 C CA . ARG B 1 325 ? -5.836 26.406 26.297 1 97.06 325 ARG B CA 1
ATOM 6212 C C . ARG B 1 325 ? -6.039 24.969 26.781 1 97.06 325 ARG B C 1
ATOM 6214 O O . ARG B 1 325 ? -5.469 24.562 27.797 1 97.06 325 ARG B O 1
ATOM 6221 N N . VAL B 1 326 ? -6.906 24.312 26.109 1 96.88 326 VAL B N 1
ATOM 6222 C CA . VAL B 1 326 ? -7.191 22.922 26.406 1 96.88 326 VAL B CA 1
ATOM 6223 C C . VAL B 1 326 ? -6.277 22.016 25.578 1 96.88 326 VAL B C 1
ATOM 6225 O O . VAL B 1 326 ? -6.145 22.188 24.375 1 96.88 326 VAL B O 1
ATOM 6228 N N . GLY B 1 327 ? -5.613 21.125 26.281 1 95.94 327 GLY B N 1
ATOM 6229 C CA . GLY B 1 327 ? -4.719 20.203 25.609 1 95.94 327 GLY B CA 1
ATOM 6230 C C . GLY B 1 327 ? -5.234 18.781 25.594 1 95.94 327 GLY B C 1
ATOM 6231 O O . GLY B 1 327 ? -6.43 18.547 25.781 1 95.94 327 GLY B O 1
ATOM 6232 N N . MET B 1 328 ? -4.34 17.906 25.25 1 94.94 328 MET B N 1
ATOM 6233 C CA . MET B 1 328 ? -4.648 16.484 25.203 1 94.94 328 MET B CA 1
ATOM 6234 C C . MET B 1 328 ? -5.152 15.984 26.547 1 94.94 328 MET B C 1
ATOM 6236 O O . MET B 1 328 ? -4.648 16.406 27.594 1 94.94 328 MET B O 1
ATOM 6240 N N . ASN B 1 329 ? -6.164 15.055 26.547 1 93.88 329 ASN B N 1
ATOM 6241 C CA . ASN B 1 329 ? -6.742 14.453 27.75 1 93.88 329 ASN B CA 1
ATOM 6242 C C . ASN B 1 329 ? -7.281 15.516 28.703 1 93.88 329 ASN B C 1
ATOM 6244 O O . ASN B 1 329 ? -7.145 15.391 29.922 1 93.88 329 ASN B O 1
ATOM 6248 N N . ASP B 1 330 ? -7.609 16.641 28.203 1 94.06 330 ASP B N 1
ATOM 6249 C CA . ASP B 1 330 ? -8.273 17.719 28.938 1 94.06 330 ASP B CA 1
ATOM 6250 C C . ASP B 1 330 ? -7.309 18.422 29.875 1 94.06 330 ASP B C 1
ATOM 6252 O O . ASP B 1 330 ? -7.723 18.938 30.922 1 94.06 330 ASP B O 1
ATOM 6256 N N . THR B 1 331 ? -6.125 18.375 29.578 1 95.69 331 THR B N 1
ATOM 6257 C CA . THR B 1 331 ? -5.117 19.078 30.359 1 95.69 331 THR B CA 1
ATOM 6258 C C . THR B 1 331 ? -4.984 20.531 29.906 1 95.69 331 THR B C 1
ATOM 6260 O O . THR B 1 331 ? -4.914 20.797 28.703 1 95.69 331 THR B O 1
ATOM 6263 N N . ARG B 1 332 ? -4.969 21.391 30.828 1 96.5 332 ARG B N 1
ATOM 6264 C CA . ARG B 1 332 ? -4.789 22.797 30.5 1 96.5 332 ARG B CA 1
ATOM 6265 C C . ARG B 1 332 ? -3.309 23.156 30.406 1 96.5 332 ARG B C 1
ATOM 6267 O O . ARG B 1 332 ? -2.488 22.609 31.156 1 96.5 332 ARG B O 1
ATOM 6274 N N . PHE B 1 333 ? -3 23.953 29.516 1 97.12 333 PHE B N 1
ATOM 6275 C CA . PHE B 1 333 ? -1.622 24.406 29.359 1 97.12 333 PHE B CA 1
ATOM 6276 C C . PHE B 1 333 ? -1.575 25.844 28.891 1 97.12 333 PHE B C 1
ATOM 6278 O O . PHE B 1 333 ? -2.586 26.391 28.453 1 97.12 333 PHE B O 1
ATOM 6285 N N . GLY B 1 334 ? -0.456 26.484 29.109 1 97.5 334 GLY B N 1
ATOM 6286 C CA . GLY B 1 334 ? -0.25 27.828 28.609 1 97.5 334 GLY B CA 1
ATOM 6287 C C . GLY B 1 334 ? 0.317 27.875 27.203 1 97.5 334 GLY B C 1
ATOM 6288 O O . GLY B 1 334 ? 1.479 27.531 26.984 1 97.5 334 GLY B O 1
ATOM 6289 N N . CYS B 1 335 ? -0.516 28.281 26.281 1 97.06 335 CYS B N 1
ATOM 6290 C CA . CYS B 1 335 ? -0.091 28.438 24.891 1 97.06 335 CYS B CA 1
ATOM 6291 C C . CYS B 1 335 ? 0.734 29.703 24.703 1 97.06 335 CYS B C 1
ATOM 6293 O O . CYS B 1 335 ? 0.205 30.812 24.812 1 97.06 335 CYS B O 1
ATOM 6295 N N . LEU B 1 336 ? 1.995 29.531 24.422 1 97.12 336 LEU B N 1
ATOM 6296 C CA . LEU B 1 336 ? 2.941 30.641 24.406 1 97.12 336 LEU B CA 1
ATOM 6297 C C . LEU B 1 336 ? 2.809 31.438 23.125 1 97.12 336 LEU B C 1
ATOM 6299 O O . LEU B 1 336 ? 2.619 30.875 22.047 1 97.12 336 LEU B O 1
ATOM 6303 N N . LYS B 1 337 ? 2.879 32.75 23.281 1 95.44 337 LYS B N 1
ATOM 6304 C CA . LYS B 1 337 ? 2.908 33.656 22.141 1 95.44 337 LYS B CA 1
ATOM 6305 C C . LYS B 1 337 ? 3.773 34.875 22.453 1 95.44 337 LYS B C 1
ATOM 6307 O O . LYS B 1 337 ? 4.035 35.188 23.625 1 95.44 337 LYS B O 1
ATOM 6312 N N . PHE B 1 338 ? 4.246 35.531 21.344 1 95.81 338 PHE B N 1
ATOM 6313 C CA . PHE B 1 338 ? 4.836 36.844 21.531 1 95.81 338 PHE B CA 1
ATOM 6314 C C . PHE B 1 338 ? 3.766 37.875 21.859 1 95.81 338 PHE B C 1
ATOM 6316 O O . PHE B 1 338 ? 2.67 37.844 21.297 1 95.81 338 PHE B O 1
ATOM 6323 N N . ARG B 1 339 ? 4.078 38.594 22.75 1 93.44 339 ARG B N 1
ATOM 6324 C CA . ARG B 1 339 ? 3.148 39.688 23.078 1 93.44 339 ARG B CA 1
ATOM 6325 C C . ARG B 1 339 ? 2.99 40.625 21.891 1 93.44 339 ARG B C 1
ATOM 6327 O O . ARG B 1 339 ? 3.982 41.094 21.328 1 93.44 339 ARG B O 1
ATOM 6334 N N . THR B 1 340 ? 1.762 40.812 21.516 1 90.69 340 THR B N 1
ATOM 6335 C CA . THR B 1 340 ? 1.529 41.688 20.359 1 90.69 340 THR B CA 1
ATOM 6336 C C . THR B 1 340 ? 0.809 42.938 20.781 1 90.69 340 THR B C 1
ATOM 6338 O O . THR B 1 340 ? 0.627 43.875 19.969 1 90.69 340 THR B O 1
ATOM 6341 N N . MET B 1 341 ? 0.399 42.938 22.031 1 88.31 341 MET B N 1
ATOM 6342 C CA . MET B 1 341 ? -0.371 44.094 22.531 1 88.31 341 MET B CA 1
ATOM 6343 C C . MET B 1 341 ? 0.448 44.906 23.516 1 88.31 341 MET B C 1
ATOM 6345 O O . MET B 1 341 ? 1.439 44.438 24.062 1 88.31 341 MET B O 1
ATOM 6349 N N . ILE B 1 342 ? -0.03 46 23.656 1 86.12 342 ILE B N 1
ATOM 6350 C CA . ILE B 1 342 ? 0.63 46.906 24.594 1 86.12 342 ILE B CA 1
ATOM 6351 C C . ILE B 1 342 ? 0.439 46.406 26.016 1 86.12 342 ILE B C 1
ATOM 6353 O O . ILE B 1 342 ? -0.463 45.625 26.281 1 86.12 342 ILE B O 1
ATOM 6357 N N . VAL B 1 343 ? 1.318 46.781 26.922 1 81.94 343 VAL B N 1
ATOM 6358 C CA . VAL B 1 343 ? 1.344 46.281 28.297 1 81.94 343 VAL B CA 1
ATOM 6359 C C . VAL B 1 343 ? 0.07 46.688 29.031 1 81.94 343 VAL B C 1
ATOM 6361 O O . VAL B 1 343 ? -0.488 45.938 29.812 1 81.94 343 VAL B O 1
ATOM 6364 N N . ASN B 1 344 ? -0.471 47.844 28.734 1 80.31 344 ASN B N 1
ATOM 6365 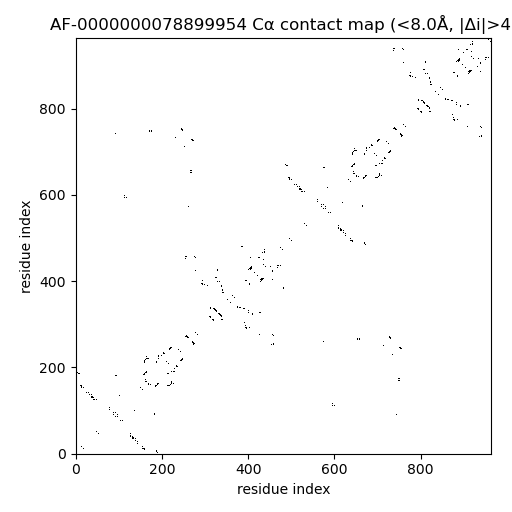C CA . ASN B 1 344 ? -1.682 48.344 29.391 1 80.31 344 ASN B CA 1
ATOM 6366 C C . ASN B 1 344 ? -2.916 48.125 28.516 1 80.31 344 ASN B C 1
ATOM 6368 O O . ASN B 1 344 ? -3.791 49 28.438 1 80.31 344 ASN B O 1
ATOM 6372 N N . ALA B 1 345 ? -2.928 46.938 27.969 1 80.88 345 ALA B N 1
ATOM 6373 C CA . ALA B 1 345 ? -3.969 46.656 26.984 1 80.88 345 ALA B CA 1
ATOM 6374 C C . ALA B 1 345 ? -5.355 46.719 27.609 1 80.88 345 ALA B C 1
ATOM 6376 O O . ALA B 1 345 ? -6.305 47.219 27.016 1 80.88 345 ALA B O 1
ATOM 6377 N N . ASP B 1 346 ? -5.531 46.219 28.781 1 78.62 346 ASP B N 1
ATOM 6378 C CA . ASP B 1 346 ? -6.828 46.188 29.453 1 78.62 346 ASP B CA 1
ATOM 6379 C C . ASP B 1 346 ? -7.352 47.594 29.688 1 78.62 346 ASP B C 1
ATOM 6381 O O . ASP B 1 346 ? -8.539 47.875 29.5 1 78.62 346 ASP B O 1
ATOM 6385 N N . GLU B 1 347 ? -6.434 48.406 30.078 1 80.44 347 GLU B N 1
ATOM 6386 C CA . GLU B 1 347 ? -6.797 49.781 30.328 1 80.44 347 GLU B CA 1
ATOM 6387 C C . GLU B 1 347 ? -7.215 50.5 29.031 1 80.44 347 GLU B C 1
ATOM 6389 O O . GLU B 1 347 ? -8.195 51.25 29.031 1 80.44 347 GLU B O 1
ATOM 6394 N N . VAL B 1 348 ? -6.461 50.188 28.125 1 84.56 348 VAL B N 1
ATOM 6395 C CA . VAL B 1 348 ? -6.742 50.812 26.844 1 84.56 348 VAL B CA 1
ATOM 6396 C C . VAL B 1 348 ? -8.078 50.312 26.297 1 84.56 348 VAL B C 1
ATOM 6398 O O . VAL B 1 348 ? -8.867 51.094 25.75 1 84.56 348 VAL B O 1
ATOM 6401 N N . LEU B 1 349 ? -8.328 49.031 26.406 1 85.25 349 LEU B N 1
ATOM 6402 C CA . LEU B 1 349 ? -9.594 48.469 25.938 1 85.25 349 LEU B CA 1
ATOM 6403 C C . LEU B 1 349 ? -10.773 49.125 26.656 1 85.25 349 LEU B C 1
ATOM 6405 O O . LEU B 1 349 ? -11.766 49.5 26.031 1 85.25 349 LEU B O 1
ATOM 6409 N N . ARG B 1 350 ? -10.633 49.25 27.922 1 83.75 350 ARG B N 1
ATOM 6410 C CA . ARG B 1 350 ? -11.688 49.875 28.703 1 83.75 350 ARG B CA 1
ATOM 6411 C C . ARG B 1 350 ? -11.953 51.281 28.234 1 83.75 350 ARG B C 1
ATOM 6413 O O . ARG B 1 350 ? -13.102 51.688 28.094 1 83.75 350 ARG B O 1
ATOM 6420 N N . ARG B 1 351 ? -10.938 51.938 28.016 1 86.75 351 ARG B N 1
ATOM 6421 C CA . ARG B 1 351 ? -11.055 53.312 27.562 1 86.75 351 ARG B CA 1
ATOM 6422 C C . ARG B 1 351 ? -11.719 53.406 26.203 1 86.75 351 ARG B C 1
ATOM 6424 O O . ARG B 1 351 ? -12.578 54.281 25.984 1 86.75 351 ARG B O 1
ATOM 6431 N N . VAL B 1 352 ? -11.266 52.531 25.344 1 86.69 352 VAL B N 1
ATOM 6432 C CA . VAL B 1 352 ? -11.805 52.531 23.984 1 86.69 352 VAL B CA 1
ATOM 6433 C C . VAL B 1 352 ? -13.289 52.156 24.031 1 86.69 352 VAL B C 1
ATOM 6435 O O . VAL B 1 352 ? -14.102 52.781 23.328 1 86.69 352 VAL B O 1
ATOM 6438 N N . LEU B 1 353 ? -13.656 51.188 24.828 1 87.12 353 LEU B N 1
ATOM 6439 C CA . LEU B 1 353 ? -15.047 50.719 24.906 1 87.12 353 LEU B CA 1
ATOM 6440 C C . LEU B 1 353 ? -15.922 51.781 25.562 1 87.12 353 LEU B C 1
ATOM 6442 O O . LEU B 1 353 ? -17.125 51.875 25.297 1 87.12 353 LEU B O 1
ATOM 6446 N N . GLU B 1 354 ? -15.305 52.594 26.406 1 85.75 354 GLU B N 1
ATOM 6447 C CA . GLU B 1 354 ? -16.031 53.656 27.094 1 85.75 354 GLU B CA 1
ATOM 6448 C C . GLU B 1 354 ? -16.188 54.875 26.188 1 85.75 354 GLU B C 1
ATOM 6450 O O . GLU B 1 354 ? -17.188 55.594 26.281 1 85.75 354 GLU B O 1
ATOM 6455 N N . THR B 1 355 ? -15.242 55.094 25.312 1 86.75 355 THR B N 1
ATOM 6456 C CA . THR B 1 355 ? -15.211 56.344 24.578 1 86.75 355 THR B CA 1
ATOM 6457 C C . THR B 1 355 ? -15.727 56.156 23.156 1 86.75 355 THR B C 1
ATOM 6459 O O . THR B 1 355 ? -16.078 57.125 22.484 1 86.75 355 THR B O 1
ATOM 6462 N N . ASP B 1 356 ? -15.719 54.969 22.656 1 86.06 356 ASP B N 1
ATOM 6463 C CA . ASP B 1 356 ? -16.094 54.719 21.266 1 86.06 356 ASP B CA 1
ATOM 6464 C C . ASP B 1 356 ? -17.266 53.719 21.188 1 86.06 356 ASP B C 1
ATOM 6466 O O . ASP B 1 356 ? -17.047 52.5 21.281 1 86.06 356 ASP B O 1
ATOM 6470 N N . PRO B 1 357 ? -18.391 54.219 20.906 1 85.5 357 PRO B N 1
ATOM 6471 C CA . PRO B 1 357 ? -19.578 53.375 20.859 1 85.5 357 PRO B CA 1
ATOM 6472 C C . PRO B 1 357 ? -19.5 52.312 19.75 1 85.5 357 PRO B C 1
ATOM 6474 O O . PRO B 1 357 ? -20.031 51.219 19.906 1 85.5 357 PRO B O 1
ATOM 6477 N N . GLU B 1 358 ? -18.953 52.719 18.688 1 85.38 358 GLU B N 1
ATOM 6478 C CA . GLU B 1 358 ? -18.828 51.75 17.594 1 85.38 358 GLU B CA 1
ATOM 6479 C C . GLU B 1 358 ? -17.922 50.594 17.984 1 85.38 358 GLU B C 1
ATOM 6481 O O . GLU B 1 358 ? -18.219 49.438 17.672 1 85.38 358 GLU B O 1
ATOM 6486 N N . ALA B 1 359 ? -16.844 50.875 18.547 1 85.06 359 ALA B N 1
ATOM 6487 C CA . ALA B 1 359 ? -15.914 49.844 19.016 1 85.06 359 ALA B CA 1
ATOM 6488 C C . ALA B 1 359 ? -16.594 48.969 20.047 1 85.06 359 ALA B C 1
ATOM 6490 O O . ALA B 1 359 ? -16.359 47.75 20.078 1 85.06 359 ALA B O 1
ATOM 6491 N N . ARG B 1 360 ? -17.359 49.5 20.875 1 84.12 360 ARG B N 1
ATOM 6492 C CA . ARG B 1 360 ? -18.078 48.75 21.891 1 84.12 360 ARG B CA 1
ATOM 6493 C C . ARG B 1 360 ? -19.047 47.75 21.25 1 84.12 360 ARG B C 1
ATOM 6495 O O . ARG B 1 360 ? -19.125 46.594 21.672 1 84.12 360 ARG B O 1
ATOM 6502 N N . ALA B 1 361 ? -19.719 48.188 20.312 1 82.69 361 ALA B N 1
ATOM 6503 C CA . ALA B 1 361 ? -20.672 47.344 19.609 1 82.69 361 ALA B CA 1
ATOM 6504 C C . ALA B 1 361 ? -19.953 46.188 18.922 1 82.69 361 ALA B C 1
ATOM 6506 O O . ALA B 1 361 ? -20.422 45.031 18.953 1 82.69 361 ALA B O 1
ATOM 6507 N N . GLU B 1 362 ? -18.891 46.5 18.328 1 79.38 362 GLU B N 1
ATOM 6508 C CA . GLU B 1 362 ? -18.094 45.469 17.656 1 79.38 362 GLU B CA 1
ATOM 6509 C C . GLU B 1 362 ? -17.562 44.469 18.672 1 79.38 362 GLU B C 1
ATOM 6511 O O . GLU B 1 362 ? -17.594 43.25 18.406 1 79.38 362 GLU B O 1
ATOM 6516 N N . TRP B 1 363 ? -17.094 44.906 19.734 1 78.31 363 TRP B N 1
ATOM 6517 C CA . TRP B 1 363 ? -16.547 44.062 20.781 1 78.31 363 TRP B CA 1
ATOM 6518 C C . TRP B 1 363 ? -17.609 43.125 21.344 1 78.31 363 TRP B C 1
ATOM 6520 O O . TRP B 1 363 ? -17.344 41.969 21.609 1 78.31 363 TRP B O 1
ATOM 6530 N N . GLU B 1 364 ? -18.75 43.656 21.5 1 73.5 364 GLU B N 1
ATOM 6531 C CA . GLU B 1 364 ? -19.844 42.844 22.031 1 73.5 364 GLU B CA 1
ATOM 6532 C C . GLU B 1 364 ? -20.266 41.75 21.047 1 73.5 364 GLU B C 1
ATOM 6534 O O . GLU B 1 364 ? -20.656 40.656 21.438 1 73.5 364 GLU B O 1
ATOM 6539 N N . ARG B 1 365 ? -20.109 42.125 19.828 1 66.88 365 ARG B N 1
ATOM 6540 C CA . ARG B 1 365 ? -20.531 41.188 18.781 1 66.88 365 ARG B CA 1
ATOM 6541 C C . ARG B 1 365 ? -19.469 40.125 18.516 1 66.88 365 ARG B C 1
ATOM 6543 O O . ARG B 1 365 ? -19.766 38.938 18.453 1 66.88 365 ARG B O 1
ATOM 6550 N N . ASP B 1 366 ? -18.281 40.625 18.344 1 64.94 366 ASP B N 1
ATOM 6551 C CA . ASP B 1 366 ? -17.266 39.75 17.797 1 64.94 366 ASP B CA 1
ATOM 6552 C C . ASP B 1 366 ? -16.203 39.406 18.844 1 64.94 366 ASP B C 1
ATOM 6554 O O . ASP B 1 366 ? -15.391 38.5 18.656 1 64.94 366 ASP B O 1
ATOM 6558 N N . PHE B 1 367 ? -16.234 40.094 19.938 1 67.44 367 PHE B N 1
ATOM 6559 C CA . PHE B 1 367 ? -15.227 40.031 20.984 1 67.44 367 PHE B CA 1
ATOM 6560 C C . PHE B 1 367 ? -13.828 40.281 20.422 1 67.44 367 PHE B C 1
ATOM 6562 O O . PHE B 1 367 ? -12.859 39.656 20.844 1 67.44 367 PHE B O 1
ATOM 6569 N N . LYS B 1 368 ? -13.898 41 19.281 1 74.19 368 LYS B N 1
ATOM 6570 C CA . LYS B 1 368 ? -12.672 41.438 18.625 1 74.19 368 LYS B CA 1
ATOM 6571 C C . LYS B 1 368 ? -12.875 42.781 17.938 1 74.19 368 LYS B C 1
ATOM 6573 O O . LYS B 1 368 ? -14 43.125 17.547 1 74.19 368 LYS B O 1
ATOM 6578 N N . LEU B 1 369 ? -11.812 43.656 18.031 1 76.38 369 LEU B N 1
ATOM 6579 C CA . LEU B 1 369 ? -11.836 44.906 17.312 1 76.38 369 LEU B CA 1
ATOM 6580 C C . LEU B 1 369 ? -11.023 44.844 16.031 1 76.38 369 LEU B C 1
ATOM 6582 O O . LEU B 1 369 ? -9.938 44.25 16.016 1 76.38 369 LEU B O 1
ATOM 6586 N N . ARG B 1 370 ? -11.484 45.156 14.898 1 71.69 370 ARG B N 1
ATOM 6587 C CA . ARG B 1 370 ? -10.82 45.156 13.602 1 71.69 370 ARG B CA 1
ATOM 6588 C C . ARG B 1 370 ? -9.578 46.031 13.625 1 71.69 370 ARG B C 1
ATOM 6590 O O . ARG B 1 370 ? -8.523 45.656 13.109 1 71.69 370 ARG B O 1
ATOM 6597 N N . ASN B 1 371 ? -9.82 47.156 14.117 1 77.06 371 ASN B N 1
ATOM 6598 C CA . ASN B 1 371 ? -8.711 48.094 14.312 1 77.06 371 ASN B CA 1
ATOM 6599 C C . ASN B 1 371 ? -8.398 48.281 15.789 1 77.06 371 ASN B C 1
ATOM 6601 O O . ASN B 1 371 ? -8.641 49.344 16.344 1 77.06 371 ASN B O 1
ATOM 6605 N N . ASP B 1 372 ? -7.797 47.344 16.297 1 80.81 372 ASP B N 1
ATOM 6606 C CA . ASP B 1 372 ? -7.535 47.281 17.734 1 80.81 372 ASP B CA 1
ATOM 6607 C C . ASP B 1 372 ? -6.324 48.125 18.109 1 80.81 372 ASP B C 1
ATOM 6609 O O . ASP B 1 372 ? -5.195 47.812 17.734 1 80.81 372 ASP B O 1
ATOM 6613 N N . PRO B 1 373 ? -6.527 49.219 18.641 1 80.44 373 PRO B N 1
ATOM 6614 C CA . PRO B 1 373 ? -5.434 50.125 19.016 1 80.44 373 PRO B CA 1
ATOM 6615 C C . PRO B 1 373 ? -4.469 49.5 20.016 1 80.44 373 PRO B C 1
ATOM 6617 O O . PRO B 1 373 ? -3.391 50.031 20.266 1 80.44 373 PRO B O 1
ATOM 6620 N N . ARG B 1 374 ? -4.84 48.375 20.578 1 87.88 374 ARG B N 1
ATOM 6621 C CA . ARG B 1 374 ? -3.99 47.719 21.562 1 87.88 374 ARG B CA 1
ATOM 6622 C C . ARG B 1 374 ? -2.824 47 20.891 1 87.88 374 ARG B C 1
ATOM 6624 O O . ARG B 1 374 ? -1.832 46.656 21.547 1 87.88 374 ARG B O 1
ATOM 6631 N N . ILE B 1 375 ? -2.941 46.875 19.656 1 89.25 375 ILE B N 1
ATOM 6632 C CA . ILE B 1 375 ? -1.941 46.094 18.953 1 89.25 375 ILE B CA 1
ATOM 6633 C C . ILE B 1 375 ? -0.784 47 18.516 1 89.25 375 ILE B C 1
ATOM 6635 O O . ILE B 1 375 ? -0.995 48.031 17.859 1 89.25 375 ILE B O 1
ATOM 6639 N N . THR B 1 376 ? 0.445 46.688 18.891 1 88.06 376 THR B N 1
ATOM 6640 C CA . THR B 1 376 ? 1.64 47.438 18.531 1 88.06 376 THR B CA 1
ATOM 6641 C C . THR B 1 376 ? 1.968 47.25 17.047 1 88.06 376 THR B C 1
ATOM 6643 O O . THR B 1 376 ? 1.473 46.312 16.406 1 88.06 376 THR B O 1
ATOM 6646 N N . PRO B 1 377 ? 2.762 48.188 16.5 1 85.69 377 PRO B N 1
ATOM 6647 C CA . PRO B 1 377 ? 3.15 48 15.102 1 85.69 377 PRO B CA 1
ATOM 6648 C C . PRO B 1 377 ? 3.85 46.656 14.859 1 85.69 377 PRO B C 1
ATOM 6650 O O . PRO B 1 377 ? 3.557 45.969 13.875 1 85.69 377 PRO B O 1
ATOM 6653 N N . VAL B 1 378 ? 4.734 46.281 15.781 1 87.75 378 VAL B N 1
ATOM 6654 C CA . VAL B 1 378 ? 5.402 45 15.68 1 87.75 378 VAL B CA 1
ATOM 6655 C C . VAL B 1 378 ? 4.379 43.875 15.836 1 87.75 378 VAL B C 1
ATOM 6657 O O . VAL B 1 378 ? 4.453 42.844 15.148 1 87.75 378 VAL B O 1
ATOM 6660 N N . GLY B 1 379 ? 3.566 44.125 16.719 1 88.31 379 GLY B N 1
ATOM 6661 C CA . GLY B 1 379 ? 2.51 43.156 16.969 1 88.31 379 GLY B CA 1
ATOM 6662 C C . GLY B 1 379 ? 1.633 42.906 15.758 1 88.31 379 GLY B C 1
ATOM 6663 O O . GLY B 1 379 ? 1.253 41.781 15.484 1 88.31 379 GLY B O 1
ATOM 6664 N N . ARG B 1 380 ? 1.356 44 15.031 1 87.81 380 ARG B N 1
ATOM 6665 C CA . ARG B 1 380 ? 0.537 43.875 13.828 1 87.81 380 ARG B CA 1
ATOM 6666 C C . ARG B 1 380 ? 1.211 43 12.781 1 87.81 380 ARG B C 1
ATOM 6668 O O . ARG B 1 380 ? 0.56 42.156 12.164 1 87.81 380 ARG B O 1
ATOM 6675 N N . PHE B 1 381 ? 2.4 43.25 12.648 1 86.12 381 PHE B N 1
ATOM 6676 C CA . PHE B 1 381 ? 3.174 42.438 11.711 1 86.12 381 PHE B CA 1
ATOM 6677 C C . PHE B 1 381 ? 3.186 40.969 12.141 1 86.12 381 PHE B C 1
ATOM 6679 O O . PHE B 1 381 ? 2.984 40.062 11.32 1 86.12 381 PHE B O 1
ATOM 6686 N N . LEU B 1 382 ? 3.408 40.688 13.391 1 89.12 382 LEU B N 1
ATOM 6687 C CA . LEU B 1 382 ? 3.5 39.344 13.922 1 89.12 382 LEU B CA 1
ATOM 6688 C C . LEU B 1 382 ? 2.176 38.594 13.758 1 89.12 382 LEU B C 1
ATOM 6690 O O . LEU B 1 382 ? 2.158 37.438 13.359 1 89.12 382 LEU B O 1
ATOM 6694 N N . ARG B 1 383 ? 1.121 39.312 13.984 1 86.06 383 ARG B N 1
ATOM 6695 C CA . ARG B 1 383 ? -0.198 38.719 13.883 1 86.06 383 ARG B CA 1
ATOM 6696 C C . ARG B 1 383 ? -0.542 38.406 12.43 1 86.06 383 ARG B C 1
ATOM 6698 O O . ARG B 1 383 ? -1.129 37.344 12.141 1 86.06 383 ARG B O 1
ATOM 6705 N N . ARG B 1 384 ? -0.121 39.344 11.57 1 82.25 384 ARG B N 1
ATOM 6706 C CA . ARG B 1 384 ? -0.417 39.188 10.148 1 82.25 384 ARG B CA 1
ATOM 6707 C C . ARG B 1 384 ? 0.332 38 9.57 1 82.25 384 ARG B C 1
ATOM 6709 O O . ARG B 1 384 ? -0.171 37.312 8.672 1 82.25 384 ARG B O 1
ATOM 6716 N N . THR B 1 385 ? 1.437 37.75 10.117 1 84.69 385 THR B N 1
ATOM 6717 C CA . THR B 1 385 ? 2.275 36.688 9.578 1 84.69 385 THR B CA 1
ATOM 6718 C C . THR B 1 385 ? 2.203 35.438 10.453 1 84.69 385 THR B C 1
ATOM 6720 O O . THR B 1 385 ? 2.844 34.438 10.164 1 84.69 385 THR B O 1
ATOM 6723 N N . SER B 1 386 ? 1.475 35.469 11.523 1 86 386 SER B N 1
ATOM 6724 C CA . SER B 1 386 ? 1.309 34.375 12.484 1 86 386 SER B CA 1
ATOM 6725 C C . SER B 1 386 ? 2.635 34.031 13.141 1 86 386 SER B C 1
ATOM 6727 O O . SER B 1 386 ? 2.801 32.906 13.648 1 86 386 SER B O 1
ATOM 6729 N N . LEU B 1 387 ? 3.559 34.969 13.055 1 90 387 LEU B N 1
ATOM 6730 C CA . LEU B 1 387 ? 4.871 34.719 13.648 1 90 387 LEU B CA 1
ATOM 6731 C C . LEU B 1 387 ? 4.812 34.875 15.164 1 90 387 LEU B C 1
ATOM 6733 O O . LEU B 1 387 ? 5.742 34.5 15.867 1 90 387 LEU B O 1
ATOM 6737 N N . ASP B 1 388 ? 3.705 35.5 15.617 1 92.81 388 ASP B N 1
ATOM 6738 C CA . ASP B 1 388 ? 3.533 35.656 17.062 1 92.81 388 ASP B CA 1
ATOM 6739 C C . ASP B 1 388 ? 3.381 34.312 17.734 1 92.81 388 ASP B C 1
ATOM 6741 O O . ASP B 1 388 ? 3.521 34.188 18.969 1 92.81 388 ASP B O 1
ATOM 6745 N N . GLU B 1 389 ? 3.227 33.25 16.938 1 94.25 389 GLU B N 1
ATOM 6746 C CA . GLU B 1 389 ? 2.963 31.922 17.5 1 94.25 389 GLU B CA 1
ATOM 6747 C C . GLU B 1 389 ? 4.234 31.078 17.547 1 94.25 389 GLU B C 1
ATOM 6749 O O . GLU B 1 389 ? 4.227 29.953 18.062 1 94.25 389 GLU B O 1
ATOM 6754 N N . LEU B 1 390 ? 5.355 31.547 17.141 1 95.5 390 LEU B N 1
ATOM 6755 C CA . LEU B 1 390 ? 6.613 30.812 17.047 1 95.5 390 LEU B CA 1
ATOM 6756 C C . LEU B 1 390 ? 7.035 30.281 18.422 1 95.5 390 LEU B C 1
ATOM 6758 O O . LEU B 1 390 ? 7.582 29.188 18.531 1 95.5 390 LEU B O 1
ATOM 6762 N N . PRO B 1 391 ? 6.762 31.062 19.516 1 97.06 391 PRO B N 1
ATOM 6763 C CA . PRO B 1 391 ? 7.145 30.562 20.844 1 97.06 391 PRO B CA 1
ATOM 6764 C C . PRO B 1 391 ? 6.477 29.234 21.188 1 97.06 391 PRO B C 1
ATOM 6766 O O . PRO B 1 391 ? 6.922 28.531 22.094 1 97.06 391 PRO B O 1
ATOM 6769 N N . GLN B 1 392 ? 5.445 28.906 20.5 1 97.88 392 GLN B N 1
ATOM 6770 C CA . GLN B 1 392 ? 4.734 27.656 20.75 1 97.88 392 GLN B CA 1
ATOM 6771 C C . GLN B 1 392 ? 5.625 26.453 20.453 1 97.88 392 GLN B C 1
ATOM 6773 O O . GLN B 1 392 ? 5.32 25.328 20.875 1 97.88 392 GLN B O 1
ATOM 6778 N N . LEU B 1 393 ? 6.695 26.625 19.766 1 98.25 393 LEU B N 1
ATOM 6779 C CA . LEU B 1 393 ? 7.676 25.562 19.562 1 98.25 393 LEU B CA 1
ATOM 6780 C C . LEU B 1 393 ? 8.195 25.047 20.906 1 98.25 393 LEU B C 1
ATOM 6782 O O . LEU B 1 393 ? 8.508 23.859 21.031 1 98.25 393 LEU B O 1
ATOM 6786 N N . ILE B 1 394 ? 8.289 25.953 21.844 1 97.94 394 ILE B N 1
ATOM 6787 C CA . ILE B 1 394 ? 8.688 25.562 23.203 1 97.94 394 ILE B CA 1
ATOM 6788 C C . ILE B 1 394 ? 7.625 24.641 23.797 1 97.94 394 ILE B C 1
ATOM 6790 O O . ILE B 1 394 ? 7.957 23.641 24.438 1 97.94 394 ILE B O 1
ATOM 6794 N N . ASN B 1 395 ? 6.344 25 23.609 1 98.38 395 ASN B N 1
ATOM 6795 C CA . ASN B 1 395 ? 5.262 24.141 24.062 1 98.38 395 ASN B CA 1
ATOM 6796 C C . ASN B 1 395 ? 5.367 22.734 23.469 1 98.38 395 ASN B C 1
ATOM 6798 O O . ASN B 1 395 ? 5.051 21.75 24.125 1 98.38 395 ASN B O 1
ATOM 6802 N N . VAL B 1 396 ? 5.77 22.688 22.219 1 98.38 396 VAL B N 1
ATOM 6803 C CA . VAL B 1 396 ? 5.91 21.406 21.531 1 98.38 396 VAL B CA 1
ATOM 6804 C C . VAL B 1 396 ? 7.012 20.578 22.188 1 98.38 396 VAL B C 1
ATOM 6806 O O . VAL B 1 396 ? 6.82 19.406 22.469 1 98.38 396 VAL B O 1
ATOM 6809 N N . VAL B 1 397 ? 8.133 21.188 22.453 1 98.06 397 VAL B N 1
ATOM 6810 C CA . VAL B 1 397 ? 9.258 20.5 23.078 1 98.06 397 VAL B CA 1
ATOM 6811 C C . VAL B 1 397 ? 8.883 20.047 24.484 1 98.06 397 VAL B C 1
ATOM 6813 O O . VAL B 1 397 ? 9.281 18.969 24.922 1 98.06 397 VAL B O 1
ATOM 6816 N N . ARG B 1 398 ? 8.047 20.844 25.141 1 97.44 398 ARG B N 1
ATOM 6817 C CA . ARG B 1 398 ? 7.625 20.547 26.516 1 97.44 398 ARG B CA 1
ATOM 6818 C C . ARG B 1 398 ? 6.562 19.453 26.516 1 97.44 398 ARG B C 1
ATOM 6820 O O . ARG B 1 398 ? 6.199 18.953 27.578 1 97.44 398 ARG B O 1
ATOM 6827 N N . GLY B 1 399 ? 6.027 19.141 25.406 1 96.44 399 GLY B N 1
ATOM 6828 C CA . GLY B 1 399 ? 5.078 18.047 25.312 1 96.44 399 GLY B CA 1
ATOM 6829 C C . GLY B 1 399 ? 3.635 18.5 25.469 1 96.44 399 GLY B C 1
ATOM 6830 O O . GLY B 1 399 ? 2.73 17.672 25.578 1 96.44 399 GLY B O 1
ATOM 6831 N N . GLU B 1 400 ? 3.408 19.797 25.406 1 97.69 400 GLU B N 1
ATOM 6832 C CA . GLU B 1 400 ? 2.064 20.344 25.578 1 97.69 400 GLU B CA 1
ATOM 6833 C C . GLU B 1 400 ? 1.348 20.453 24.234 1 97.69 400 GLU B C 1
ATOM 6835 O O . GLU B 1 400 ? 0.117 20.406 24.172 1 97.69 400 GLU B O 1
ATOM 6840 N N . MET B 1 401 ? 2.09 20.672 23.266 1 98.12 401 MET B N 1
ATOM 6841 C CA . MET B 1 401 ? 1.579 20.812 21.906 1 98.12 401 MET B CA 1
ATOM 6842 C C . MET B 1 401 ? 2.336 19.906 20.953 1 98.12 401 MET B C 1
ATOM 6844 O O . MET B 1 401 ? 3.279 19.219 21.344 1 98.12 401 MET B O 1
ATOM 6848 N N . SER B 1 402 ? 1.821 19.766 19.766 1 98.25 402 SER B N 1
ATOM 6849 C CA . SER B 1 402 ? 2.463 19.125 18.625 1 98.25 402 SER B CA 1
ATOM 6850 C C . SER B 1 402 ? 2.686 20.125 17.5 1 98.25 402 SER B C 1
ATOM 6852 O O . SER B 1 402 ? 2.146 21.234 17.516 1 98.25 402 SER B O 1
ATOM 6854 N N . LEU B 1 403 ? 3.619 19.781 16.594 1 98.06 403 LEU B N 1
ATOM 6855 C CA . LEU B 1 403 ? 3.783 20.641 15.43 1 98.06 403 LEU B CA 1
ATOM 6856 C C . LEU B 1 403 ? 2.494 20.703 14.617 1 98.06 403 LEU B C 1
ATOM 6858 O O . LEU B 1 403 ? 2.08 21.781 14.188 1 98.06 403 LEU B O 1
ATOM 6862 N N . VAL B 1 404 ? 1.903 19.516 14.484 1 97.38 404 VAL B N 1
ATOM 6863 C CA . VAL B 1 404 ? 0.656 19.422 13.734 1 97.38 404 VAL B CA 1
ATOM 6864 C C . VAL B 1 404 ? -0.437 18.812 14.617 1 97.38 404 VAL B C 1
ATOM 6866 O O . VAL B 1 404 ? -0.212 17.812 15.297 1 97.38 404 VAL B O 1
ATOM 6869 N N . GLY B 1 405 ? -1.533 19.406 14.672 1 96.06 405 GLY B N 1
ATOM 6870 C CA . GLY B 1 405 ? -2.688 18.953 15.43 1 96.06 405 GLY B CA 1
ATOM 6871 C C . GLY B 1 405 ? -3.867 19.906 15.344 1 96.06 405 GLY B C 1
ATOM 6872 O O . GLY B 1 405 ? -3.818 20.891 14.617 1 96.06 405 GLY B O 1
ATOM 6873 N N . PRO B 1 406 ? -4.93 19.531 16 1 94.94 406 PRO B N 1
ATOM 6874 C CA . PRO B 1 406 ? -6.055 20.469 16.062 1 94.94 406 PRO B CA 1
ATOM 6875 C C . PRO B 1 406 ? -5.668 21.797 16.703 1 94.94 406 PRO B C 1
ATOM 6877 O O . PRO B 1 406 ? -4.797 21.844 17.578 1 94.94 406 PRO B O 1
ATOM 6880 N N . ARG B 1 407 ? -6.277 22.781 16.25 1 92.25 407 ARG B N 1
ATOM 6881 C CA . ARG B 1 407 ? -5.98 24.094 16.812 1 92.25 407 ARG B CA 1
ATOM 6882 C C . ARG B 1 407 ? -6.305 24.156 18.297 1 92.25 407 ARG B C 1
ATOM 6884 O O . ARG B 1 407 ? -7.355 23.688 18.719 1 92.25 407 ARG B O 1
ATOM 6891 N N . PRO B 1 408 ? -5.387 24.688 19.062 1 95.31 408 PRO B N 1
ATOM 6892 C CA . PRO B 1 408 ? -5.688 24.828 20.484 1 95.31 408 PRO B CA 1
ATOM 6893 C C . PRO B 1 408 ? -6.953 25.641 20.734 1 95.31 408 PRO B C 1
ATOM 6895 O O . PRO B 1 408 ? -7.117 26.734 20.172 1 95.31 408 PRO B O 1
ATOM 6898 N N . ILE B 1 409 ? -7.773 25.109 21.594 1 94.69 409 ILE B N 1
ATOM 6899 C CA . ILE B 1 409 ? -9.039 25.797 21.828 1 94.69 409 ILE B CA 1
ATOM 6900 C C . ILE B 1 409 ? -9.133 26.203 23.297 1 94.69 409 ILE B C 1
ATOM 6902 O O . ILE B 1 409 ? -8.375 25.719 24.141 1 94.69 409 ILE B O 1
ATOM 6906 N N . VAL B 1 410 ? -9.992 27.219 23.531 1 94.06 410 VAL B N 1
ATOM 6907 C CA . VAL B 1 410 ? -10.32 27.609 24.906 1 94.06 410 VAL B CA 1
ATOM 6908 C C . VAL B 1 410 ? -11.445 26.734 25.438 1 94.06 410 VAL B C 1
ATOM 6910 O O . VAL B 1 410 ? -12.148 26.078 24.672 1 94.06 410 VAL B O 1
ATOM 6913 N N . GLU B 1 411 ? -11.602 26.719 26.641 1 93.56 411 GLU B N 1
ATOM 6914 C CA . GLU B 1 411 ? -12.57 25.844 27.297 1 93.56 411 GLU B CA 1
ATOM 6915 C C . GLU B 1 411 ? -13.977 26.062 26.75 1 93.56 411 GLU B C 1
ATOM 6917 O O . GLU B 1 411 ? -14.719 25.094 26.547 1 93.56 411 GLU B O 1
ATOM 6922 N N . LYS B 1 412 ? -14.312 27.312 26.422 1 90 412 LYS B N 1
ATOM 6923 C CA . LYS B 1 412 ? -15.656 27.656 25.953 1 90 412 LYS B CA 1
ATOM 6924 C C . LYS B 1 412 ? -15.938 27.031 24.594 1 90 412 LYS B C 1
ATOM 6926 O O . LYS B 1 412 ? -17.094 26.766 24.266 1 90 412 LYS B O 1
ATOM 6931 N N . GLU B 1 413 ? -14.977 26.766 23.859 1 91.19 413 GLU B N 1
ATOM 6932 C CA . GLU B 1 413 ? -15.133 26.25 22.5 1 91.19 413 GLU B CA 1
ATOM 6933 C C . GLU B 1 413 ? -15.352 24.734 22.516 1 91.19 413 GLU B C 1
ATOM 6935 O O . GLU B 1 413 ? -15.766 24.156 21.5 1 91.19 413 GLU B O 1
ATOM 6940 N N . MET B 1 414 ? -15.094 24.094 23.578 1 92.5 414 MET B N 1
ATOM 6941 C CA . MET B 1 414 ? -15.242 22.641 23.672 1 92.5 414 MET B CA 1
ATOM 6942 C C . MET B 1 414 ? -16.672 22.219 23.344 1 92.5 414 MET B C 1
ATOM 6944 O O . MET B 1 414 ? -16.891 21.172 22.719 1 92.5 414 MET B O 1
ATOM 6948 N N . GLU B 1 415 ? -17.562 23.062 23.75 1 91.25 415 GLU B N 1
ATOM 6949 C CA . GLU B 1 415 ? -18.969 22.734 23.531 1 91.25 415 GLU B CA 1
ATOM 6950 C C . GLU B 1 415 ? -19.297 22.688 22.047 1 91.25 415 GLU B C 1
ATOM 6952 O O . GLU B 1 415 ? -20.172 21.922 21.609 1 91.25 415 GLU B O 1
ATOM 6957 N N . ARG B 1 416 ? -18.609 23.453 21.344 1 90 416 ARG B N 1
ATOM 6958 C CA . ARG B 1 416 ? -18.859 23.547 19.906 1 90 416 ARG B CA 1
ATOM 6959 C C . ARG B 1 416 ? -18.391 22.297 19.172 1 90 416 ARG B C 1
ATOM 6961 O O . ARG B 1 416 ? -18.781 22.031 18.047 1 90 416 ARG B O 1
ATOM 6968 N N . TYR B 1 417 ? -17.625 21.516 19.797 1 90.19 417 TYR B N 1
ATOM 6969 C CA . TYR B 1 417 ? -17.109 20.297 19.188 1 90.19 417 TYR B CA 1
ATOM 6970 C C . TYR B 1 417 ? -18.125 19.156 19.266 1 90.19 417 TYR B C 1
ATOM 6972 O O . TYR B 1 417 ? -18.078 18.219 18.484 1 90.19 417 TYR B O 1
ATOM 6980 N N . GLY B 1 418 ? -18.969 19.266 20.203 1 86.88 418 GLY B N 1
ATOM 6981 C CA . GLY B 1 418 ? -19.922 18.172 20.375 1 86.88 418 GLY B CA 1
ATOM 6982 C C . GLY B 1 418 ? -19.25 16.828 20.641 1 86.88 418 GLY B C 1
ATOM 6983 O O . GLY B 1 418 ? -18.359 16.734 21.484 1 86.88 418 GLY B O 1
ATOM 6984 N N . ASP B 1 419 ? -19.688 15.812 19.906 1 79.19 419 ASP B N 1
ATOM 6985 C CA . ASP B 1 419 ? -19.156 14.461 20.062 1 79.19 419 ASP B CA 1
ATOM 6986 C C . ASP B 1 419 ? -17.734 14.352 19.516 1 79.19 419 ASP B C 1
ATOM 6988 O O . ASP B 1 419 ? -16.984 13.453 19.906 1 79.19 419 ASP B O 1
ATOM 6992 N N . ASP B 1 420 ? -17.422 15.273 18.719 1 83.31 420 ASP B N 1
ATOM 6993 C CA . ASP B 1 420 ? -16.109 15.227 18.094 1 83.31 420 ASP B CA 1
ATOM 6994 C C . ASP B 1 420 ? -15.016 15.672 19.062 1 83.31 420 ASP B C 1
ATOM 6996 O O . ASP B 1 420 ? -13.828 15.57 18.766 1 83.31 420 ASP B O 1
ATOM 7000 N N . ILE B 1 421 ? -15.406 16.078 20.266 1 90.19 421 ILE B N 1
ATOM 7001 C CA . ILE B 1 421 ? -14.445 16.562 21.266 1 90.19 421 ILE B CA 1
ATOM 7002 C C . ILE B 1 421 ? -13.5 15.422 21.656 1 90.19 421 ILE B C 1
ATOM 7004 O O . ILE B 1 421 ? -12.352 15.664 22.016 1 90.19 421 ILE B O 1
ATOM 7008 N N . ARG B 1 422 ? -14 14.227 21.531 1 85.56 422 ARG B N 1
ATOM 7009 C CA . ARG B 1 422 ? -13.172 13.086 21.906 1 85.56 422 ARG B CA 1
ATOM 7010 C C . ARG B 1 422 ? -11.93 13.008 21.016 1 85.56 422 ARG B C 1
ATOM 7012 O O . ARG B 1 422 ? -10.852 12.617 21.484 1 85.56 422 ARG B O 1
ATOM 7019 N N . TYR B 1 423 ? -12.109 13.375 19.766 1 85.31 423 TYR B N 1
ATOM 7020 C CA . TYR B 1 423 ? -10.969 13.352 18.859 1 85.31 423 TYR B CA 1
ATOM 7021 C C . TYR B 1 423 ? -9.984 14.469 19.172 1 85.31 423 TYR B C 1
ATOM 7023 O O . TYR B 1 423 ? -8.773 14.266 19.125 1 85.31 423 TYR B O 1
ATOM 7031 N N . TYR B 1 424 ? -10.547 15.594 19.562 1 91.56 424 TYR B N 1
ATOM 7032 C CA . TYR B 1 424 ? -9.688 16.703 19.953 1 91.56 424 TYR B CA 1
ATOM 7033 C C . TYR B 1 424 ? -8.836 16.328 21.156 1 91.56 424 TYR B C 1
ATOM 7035 O O . TYR B 1 424 ? -7.629 16.594 21.188 1 91.56 424 TYR B O 1
ATOM 7043 N N . LEU B 1 425 ? -9.422 15.68 22.062 1 93.62 425 LEU B N 1
ATOM 7044 C CA . LEU B 1 425 ? -8.766 15.383 23.328 1 93.62 425 LEU B CA 1
ATOM 7045 C C . LEU B 1 425 ? -7.781 14.227 23.172 1 93.62 425 LEU B C 1
ATOM 7047 O O . LEU B 1 425 ? -6.949 14 24.062 1 93.62 425 LEU B O 1
ATOM 7051 N N . GLU B 1 426 ? -7.848 13.562 22.062 1 90.31 426 GLU B N 1
ATOM 7052 C CA . GLU B 1 426 ? -6.992 12.398 21.812 1 90.31 426 GLU B CA 1
ATOM 7053 C C . GLU B 1 426 ? -5.629 12.828 21.281 1 90.31 426 GLU B C 1
ATOM 7055 O O . GLU B 1 426 ? -4.668 12.055 21.328 1 90.31 426 GLU B O 1
ATOM 7060 N N . ALA B 1 427 ? -5.605 14.031 20.844 1 93.44 427 ALA B N 1
ATOM 7061 C CA . ALA B 1 427 ? -4.363 14.492 20.219 1 93.44 427 ALA B CA 1
ATOM 7062 C C . ALA B 1 427 ? -3.865 15.773 20.891 1 93.44 427 ALA B C 1
ATOM 7064 O O . ALA B 1 427 ? -4.66 16.547 21.422 1 93.44 427 ALA B O 1
ATOM 7065 N N . ARG B 1 428 ? -2.596 15.938 20.875 1 96.62 428 ARG B N 1
ATOM 7066 C CA . ARG B 1 428 ? -2.068 17.234 21.297 1 96.62 428 ARG B CA 1
ATOM 7067 C C . ARG B 1 428 ? -2.424 18.328 20.312 1 96.62 428 ARG B C 1
ATOM 7069 O O . ARG B 1 428 ? -2.359 18.125 19.094 1 96.62 428 ARG B O 1
ATOM 7076 N N . PRO B 1 429 ? -2.787 19.453 20.828 1 97.25 429 PRO B N 1
ATOM 7077 C CA . PRO B 1 429 ? -3.027 20.562 19.906 1 97.25 429 PRO B CA 1
ATOM 7078 C C . PRO B 1 429 ? -1.79 20.938 19.094 1 97.25 429 PRO B C 1
ATOM 7080 O O . PRO B 1 429 ? -0.662 20.75 19.562 1 97.25 429 PRO B O 1
ATOM 7083 N N . GLY B 1 430 ? -2.088 21.469 17.922 1 97.56 430 GLY B N 1
ATOM 7084 C CA . GLY B 1 430 ? -0.979 21.703 17.016 1 97.56 430 GLY B CA 1
ATOM 7085 C C . GLY B 1 430 ? -0.635 23.172 16.859 1 97.56 430 GLY B C 1
ATOM 7086 O O . GLY B 1 430 ? -1.513 24.031 16.953 1 97.56 430 GLY B O 1
ATOM 7087 N N . LEU B 1 431 ? 0.655 23.391 16.609 1 96.75 431 LEU B N 1
ATOM 7088 C CA . LEU B 1 431 ? 1.081 24.703 16.156 1 96.75 431 LEU B CA 1
ATOM 7089 C C . LEU B 1 431 ? 0.433 25.047 14.812 1 96.75 431 LEU B C 1
ATOM 7091 O O . LEU B 1 431 ? 0.086 26.203 14.562 1 96.75 431 LEU B O 1
ATOM 7095 N N . THR B 1 432 ? 0.367 24.078 14.031 1 94.56 432 THR B N 1
ATOM 7096 C CA . THR B 1 432 ? -0.403 24.156 12.789 1 94.56 432 THR B CA 1
ATOM 7097 C C . THR B 1 432 ? -1.316 22.938 12.648 1 94.56 432 THR B C 1
ATOM 7099 O O . THR B 1 432 ? -1.261 22.016 13.461 1 94.56 432 THR B O 1
ATOM 7102 N N . GLY B 1 433 ? -2.191 23.062 11.727 1 92.94 433 GLY B N 1
ATOM 7103 C CA . GLY B 1 433 ? -3.135 21.969 11.539 1 92.94 433 GLY B CA 1
ATOM 7104 C C . GLY B 1 433 ? -3.805 21.984 10.18 1 92.94 433 GLY B C 1
ATOM 7105 O O . GLY B 1 433 ? -3.52 22.859 9.352 1 92.94 433 GLY B O 1
ATOM 7106 N N . LEU B 1 434 ? -4.625 20.953 10.023 1 89.44 434 LEU B N 1
ATOM 7107 C CA . LEU B 1 434 ? -5.293 20.781 8.742 1 89.44 434 LEU B CA 1
ATOM 7108 C C . LEU B 1 434 ? -6.199 21.969 8.43 1 89.44 434 LEU B C 1
ATOM 7110 O O . LEU B 1 434 ? -6.262 22.422 7.285 1 89.44 434 LEU B O 1
ATOM 7114 N N . TRP B 1 435 ? -6.891 22.469 9.422 1 85.56 435 TRP B N 1
ATOM 7115 C CA . TRP B 1 435 ? -7.797 23.594 9.234 1 85.56 435 TRP B CA 1
ATOM 7116 C C . TRP B 1 435 ? -7.039 24.828 8.734 1 85.56 435 TRP B C 1
ATOM 7118 O O . TRP B 1 435 ? -7.492 25.5 7.812 1 85.56 435 TRP B O 1
ATOM 7128 N N . GLN B 1 436 ? -5.957 25.062 9.297 1 84 436 GLN B N 1
ATOM 7129 C CA . GLN B 1 436 ? -5.176 26.25 8.984 1 84 436 GLN B CA 1
ATOM 7130 C C . GLN B 1 436 ? -4.688 26.234 7.539 1 84 436 GLN B C 1
ATOM 7132 O O . GLN B 1 436 ? -4.5 27.281 6.93 1 84 436 GLN B O 1
ATOM 7137 N N . VAL B 1 437 ? -4.562 25.031 6.965 1 86.31 437 VAL B N 1
ATOM 7138 C CA . VAL B 1 437 ? -3.975 24.969 5.633 1 86.31 437 VAL B CA 1
ATOM 7139 C C . VAL B 1 437 ? -5.07 24.734 4.594 1 86.31 437 VAL B C 1
ATOM 7141 O O . VAL B 1 437 ? -4.801 24.719 3.391 1 86.31 437 VAL B O 1
ATOM 7144 N N . SER B 1 438 ? -6.262 24.344 4.922 1 77.56 438 SER B N 1
ATOM 7145 C CA . SER B 1 438 ? -7.355 24.016 4.012 1 77.56 438 SER B CA 1
ATOM 7146 C C . SER B 1 438 ? -8.172 25.25 3.658 1 77.56 438 SER B C 1
ATOM 7148 O O . SER B 1 438 ? -9.148 25.172 2.912 1 77.56 438 SER B O 1
ATOM 7150 N N . GLY B 1 439 ? -7.844 26.5 3.816 1 63.19 439 GLY B N 1
ATOM 7151 C CA . GLY B 1 439 ? -8.531 27.734 3.428 1 63.19 439 GLY B CA 1
ATOM 7152 C C . GLY B 1 439 ? -9.547 28.188 4.453 1 63.19 439 GLY B C 1
ATOM 7153 O O . GLY B 1 439 ? -10.484 27.469 4.781 1 63.19 439 GLY B O 1
ATOM 7154 N N . ARG B 1 440 ? -9.281 29.266 5.371 1 55.84 440 ARG B N 1
ATOM 7155 C CA . ARG B 1 440 ? -10.047 29.844 6.469 1 55.84 440 ARG B CA 1
ATOM 7156 C C . ARG B 1 440 ? -11.297 30.547 5.957 1 55.84 440 ARG B C 1
ATOM 7158 O O . ARG B 1 440 ? -12.086 31.078 6.742 1 55.84 440 ARG B O 1
ATOM 7165 N N . ASN B 1 441 ? -11.328 30.688 4.645 1 50.56 441 ASN B N 1
ATOM 7166 C CA . ASN B 1 441 ? -12.375 31.641 4.309 1 50.56 441 ASN B CA 1
ATOM 7167 C C . ASN B 1 441 ? -13.711 31.266 4.945 1 50.56 441 ASN B C 1
ATOM 7169 O O . ASN B 1 441 ? -14.359 32.094 5.594 1 50.56 441 ASN B O 1
ATOM 7173 N N . ASP B 1 442 ? -14.766 30.797 4.203 1 49.03 442 ASP B N 1
ATOM 7174 C CA . ASP B 1 442 ? -16.203 30.891 4.449 1 49.03 442 ASP B CA 1
ATOM 7175 C C . ASP B 1 442 ? -16.688 29.75 5.344 1 49.03 442 ASP B C 1
ATOM 7177 O O . ASP B 1 442 ? -17.891 29.578 5.535 1 49.03 442 ASP B O 1
ATOM 7181 N N . SER B 1 443 ? -15.828 28.953 5.805 1 59.84 443 SER B N 1
ATOM 7182 C CA . SER B 1 443 ? -16.656 27.891 6.355 1 59.84 443 SER B CA 1
ATOM 7183 C C . SER B 1 443 ? -16.672 27.938 7.879 1 59.84 443 SER B C 1
ATOM 7185 O O . SER B 1 443 ? -15.742 28.453 8.5 1 59.84 443 SER B O 1
ATOM 7187 N N . GLY B 1 444 ? -17.875 27.984 8.531 1 68.81 444 GLY B N 1
ATOM 7188 C CA . GLY B 1 444 ? -18.359 28 9.906 1 68.81 444 GLY B CA 1
ATOM 7189 C C . GLY B 1 444 ? -17.562 27.109 10.828 1 68.81 444 GLY B C 1
ATOM 7190 O O . GLY B 1 444 ? -16.609 26.453 10.398 1 68.81 444 GLY B O 1
ATOM 7191 N N . TYR B 1 445 ? -17.516 27.375 12.047 1 80.62 445 TYR B N 1
ATOM 7192 C CA . TYR B 1 445 ? -16.891 26.641 13.141 1 80.62 445 TYR B CA 1
ATOM 7193 C C . TYR B 1 445 ? -17.094 25.141 12.977 1 80.62 445 TYR B C 1
ATOM 7195 O O . TYR B 1 445 ? -16.219 24.344 13.359 1 80.62 445 TYR B O 1
ATOM 7203 N N . GLY B 1 446 ? -18.109 24.875 12.234 1 80.88 446 GLY B N 1
ATOM 7204 C CA . GLY B 1 446 ? -18.391 23.484 11.992 1 80.88 446 GLY B CA 1
ATOM 7205 C C . GLY B 1 446 ? -17.375 22.812 11.094 1 80.88 446 GLY B C 1
ATOM 7206 O O . GLY B 1 446 ? -16.969 21.672 11.344 1 80.88 446 GLY B O 1
ATOM 7207 N N . ARG B 1 447 ? -16.938 23.531 10.156 1 81.06 447 ARG B N 1
ATOM 7208 C CA . ARG B 1 447 ? -15.93 22.984 9.25 1 81.06 447 ARG B CA 1
ATOM 7209 C C . ARG B 1 447 ? -14.602 22.766 9.969 1 81.06 447 ARG B C 1
ATOM 7211 O O . ARG B 1 447 ? -13.922 21.766 9.727 1 81.06 447 ARG B O 1
ATOM 7218 N N . ARG B 1 448 ? -14.289 23.656 10.836 1 86 448 ARG B N 1
ATOM 7219 C CA . ARG B 1 448 ? -13.078 23.5 11.625 1 86 448 ARG B CA 1
ATOM 7220 C C . ARG B 1 448 ? -13.109 22.219 12.453 1 86 448 ARG B C 1
ATOM 7222 O O . ARG B 1 448 ? -12.141 21.469 12.477 1 86 448 ARG B O 1
ATOM 7229 N N . VAL B 1 449 ? -14.195 22.016 13.023 1 87.5 449 VAL B N 1
ATOM 7230 C CA . VAL B 1 449 ? -14.359 20.844 13.875 1 87.5 449 VAL B CA 1
ATOM 7231 C C . VAL B 1 449 ? -14.227 19.578 13.039 1 87.5 449 VAL B C 1
ATOM 7233 O O . VAL B 1 449 ? -13.555 18.625 13.438 1 87.5 449 VAL B O 1
ATOM 7236 N N . LYS B 1 450 ? -14.766 19.656 11.867 1 80.38 450 LYS B N 1
ATOM 7237 C CA . LYS B 1 450 ? -14.727 18.5 10.977 1 80.38 450 LYS B CA 1
ATOM 7238 C C . LYS B 1 450 ? -13.305 18.203 10.508 1 80.38 450 LYS B C 1
ATOM 7240 O O . LYS B 1 450 ? -12.891 17.047 10.43 1 80.38 450 LYS B O 1
ATOM 7245 N N . LEU B 1 451 ? -12.594 19.219 10.234 1 85.38 451 LEU B N 1
ATOM 7246 C CA . LEU B 1 451 ? -11.227 19.062 9.766 1 85.38 451 LEU B CA 1
ATOM 7247 C C . LEU B 1 451 ? -10.312 18.562 10.883 1 85.38 451 LEU B C 1
ATOM 7249 O O . LEU B 1 451 ? -9.438 17.734 10.656 1 85.38 451 LEU B O 1
ATOM 7253 N N . ASP B 1 452 ? -10.578 19.062 12.094 1 88.88 452 ASP B N 1
ATOM 7254 C CA . ASP B 1 452 ? -9.805 18.594 13.242 1 88.88 452 ASP B CA 1
ATOM 7255 C C . ASP B 1 452 ? -10.047 17.109 13.5 1 88.88 452 ASP B C 1
ATOM 7257 O O . ASP B 1 452 ? -9.094 16.359 13.719 1 88.88 452 ASP B O 1
ATOM 7261 N N . ALA B 1 453 ? -11.273 16.797 13.43 1 82.69 453 ALA B N 1
ATOM 7262 C CA . ALA B 1 453 ? -11.625 15.391 13.641 1 82.69 453 ALA B CA 1
ATOM 7263 C C . ALA B 1 453 ? -11.031 14.5 12.547 1 82.69 453 ALA B C 1
ATOM 7265 O O . ALA B 1 453 ? -10.508 13.422 12.836 1 82.69 453 ALA B O 1
ATOM 7266 N N . TRP B 1 454 ? -11.102 15.016 11.352 1 79.06 454 TRP B N 1
ATOM 7267 C CA . TRP B 1 454 ? -10.555 14.266 10.227 1 79.06 454 TRP B CA 1
ATOM 7268 C C . TRP B 1 454 ? -9.062 14.023 10.414 1 79.06 454 TRP B C 1
ATOM 7270 O O . TRP B 1 454 ? -8.57 12.914 10.164 1 79.06 454 TRP B O 1
ATOM 7280 N N . TYR B 1 455 ? -8.414 14.977 10.906 1 87.25 455 TYR B N 1
ATOM 7281 C CA . TYR B 1 455 ? -6.977 14.875 11.109 1 87.25 455 TYR B CA 1
ATOM 7282 C C . TYR B 1 455 ? -6.645 13.773 12.109 1 87.25 455 TYR B C 1
ATOM 7284 O O . TYR B 1 455 ? -5.793 12.922 11.836 1 87.25 455 TYR B O 1
ATOM 7292 N N . VAL B 1 456 ? -7.332 13.805 13.148 1 85.44 456 VAL B N 1
ATOM 7293 C CA . VAL B 1 456 ? -7.035 12.859 14.219 1 85.44 456 VAL B CA 1
ATOM 7294 C C . VAL B 1 456 ? -7.359 11.438 13.758 1 85.44 456 VAL B C 1
ATOM 7296 O O . VAL B 1 456 ? -6.566 10.516 13.969 1 85.44 456 VAL B O 1
ATOM 7299 N N . LYS B 1 457 ? -8.406 11.336 13.055 1 76.5 457 LYS B N 1
ATOM 7300 C CA . LYS B 1 457 ? -8.859 10.023 12.602 1 76.5 457 LYS B CA 1
ATOM 7301 C C . LYS B 1 457 ? -7.926 9.453 11.539 1 76.5 457 LYS B C 1
ATOM 7303 O O . LYS B 1 457 ? -7.754 8.234 11.445 1 76.5 457 LYS B O 1
ATOM 7308 N N . ASN B 1 458 ? -7.281 10.359 10.797 1 77.75 458 ASN B N 1
ATOM 7309 C CA . ASN B 1 458 ? -6.504 9.922 9.648 1 77.75 458 ASN B CA 1
ATOM 7310 C C . ASN B 1 458 ? -5.023 10.25 9.805 1 77.75 458 ASN B C 1
ATOM 7312 O O . ASN B 1 458 ? -4.312 10.422 8.812 1 77.75 458 ASN B O 1
ATOM 7316 N N . TRP B 1 459 ? -4.66 10.312 10.961 1 86 459 TRP B N 1
ATOM 7317 C CA . TRP B 1 459 ? -3.295 10.766 11.203 1 86 459 TRP B CA 1
ATOM 7318 C C . TRP B 1 459 ? -2.281 9.789 10.625 1 86 459 TRP B C 1
ATOM 7320 O O . TRP B 1 459 ? -2.439 8.57 10.75 1 86 459 TRP B O 1
ATOM 7330 N N . SER B 1 460 ? -1.367 10.289 10.023 1 85.75 460 SER B N 1
ATOM 7331 C CA . SER B 1 460 ? -0.12 9.641 9.633 1 85.75 460 SER B CA 1
ATOM 7332 C C . SER B 1 460 ? 1.043 10.625 9.641 1 85.75 460 SER B C 1
ATOM 7334 O O . SER B 1 460 ? 0.833 11.836 9.609 1 85.75 460 SER B O 1
ATOM 7336 N N . LEU B 1 461 ? 2.172 10.109 9.734 1 90.56 461 LEU B N 1
ATOM 7337 C CA . LEU B 1 461 ? 3.33 10.992 9.727 1 90.56 461 LEU B CA 1
ATOM 7338 C C . LEU B 1 461 ? 3.414 11.766 8.414 1 90.56 461 LEU B C 1
ATOM 7340 O O . LEU B 1 461 ? 3.781 12.945 8.406 1 90.56 461 LEU B O 1
ATOM 7344 N N . TRP B 1 462 ? 3.043 11.141 7.383 1 89.12 462 TRP B N 1
ATOM 7345 C CA . TRP B 1 462 ? 3.062 11.797 6.082 1 89.12 462 TRP B CA 1
ATOM 7346 C C . TRP B 1 462 ? 2.066 12.953 6.043 1 89.12 462 TRP B C 1
ATOM 7348 O O . TRP B 1 462 ? 2.34 14 5.449 1 89.12 462 TRP B O 1
ATOM 7358 N N . HIS B 1 463 ? 0.908 12.758 6.613 1 88.88 463 HIS B N 1
ATOM 7359 C CA . HIS B 1 463 ? -0.06 13.844 6.672 1 88.88 463 HIS B CA 1
ATOM 7360 C C . HIS B 1 463 ? 0.493 15.031 7.453 1 88.88 463 HIS B C 1
ATOM 7362 O O . HIS B 1 463 ? 0.253 16.188 7.094 1 88.88 463 HIS B O 1
ATOM 7368 N N . ASP B 1 464 ? 1.232 14.688 8.531 1 94.25 464 ASP B N 1
ATOM 7369 C CA . ASP B 1 464 ? 1.875 15.758 9.281 1 94.25 464 ASP B CA 1
ATOM 7370 C C . ASP B 1 464 ? 2.863 16.531 8.406 1 94.25 464 ASP B C 1
ATOM 7372 O O . ASP B 1 464 ? 2.861 17.766 8.391 1 94.25 464 ASP B O 1
ATOM 7376 N N . ILE B 1 465 ? 3.635 15.852 7.672 1 93.88 465 ILE B N 1
ATOM 7377 C CA . ILE B 1 465 ? 4.633 16.469 6.805 1 93.88 465 ILE B CA 1
ATOM 7378 C C . ILE B 1 465 ? 3.939 17.312 5.738 1 93.88 465 ILE B C 1
ATOM 7380 O O . ILE B 1 465 ? 4.363 18.438 5.461 1 93.88 465 ILE B O 1
ATOM 7384 N N . THR B 1 466 ? 2.92 16.75 5.18 1 91 466 THR B N 1
ATOM 7385 C CA . THR B 1 466 ? 2.146 17.469 4.172 1 91 466 THR B CA 1
ATOM 7386 C C . THR B 1 466 ? 1.608 18.781 4.742 1 91 466 THR B C 1
ATOM 7388 O O . THR B 1 466 ? 1.739 19.828 4.113 1 91 466 THR B O 1
ATOM 7391 N N . ILE B 1 467 ? 1.041 18.688 5.926 1 93.19 467 ILE B N 1
ATOM 7392 C CA . ILE B 1 467 ? 0.454 19.859 6.559 1 93.19 467 ILE B CA 1
ATOM 7393 C C . ILE B 1 467 ? 1.549 20.875 6.867 1 93.19 467 ILE B C 1
ATOM 7395 O O . ILE B 1 467 ? 1.357 22.078 6.676 1 93.19 467 ILE B O 1
ATOM 7399 N N . LEU B 1 468 ? 2.672 20.422 7.301 1 94.56 468 LEU B N 1
ATOM 7400 C CA . LEU B 1 468 ? 3.785 21.328 7.598 1 94.56 468 LEU B CA 1
ATOM 7401 C C . LEU B 1 468 ? 4.25 22.047 6.34 1 94.56 468 LEU B C 1
ATOM 7403 O O . LEU B 1 468 ? 4.484 23.266 6.367 1 94.56 468 LEU B O 1
ATOM 7407 N N . LEU B 1 469 ? 4.363 21.359 5.258 1 91.75 469 LEU B N 1
ATOM 7408 C CA . LEU B 1 469 ? 4.793 21.969 4 1 91.75 469 LEU B CA 1
ATOM 7409 C C . LEU B 1 469 ? 3.754 22.953 3.486 1 91.75 469 LEU B C 1
ATOM 7411 O O . LEU B 1 469 ? 4.105 24.031 2.986 1 91.75 469 LEU B O 1
ATOM 7415 N N . LYS B 1 470 ? 2.516 22.594 3.633 1 89.19 470 LYS B N 1
ATOM 7416 C CA . LYS B 1 470 ? 1.444 23.5 3.24 1 89.19 470 LYS B CA 1
ATOM 7417 C C . LYS B 1 470 ? 1.444 24.75 4.109 1 89.19 470 LYS B C 1
ATOM 7419 O O . LYS B 1 470 ? 1.095 25.844 3.643 1 89.19 470 LYS B O 1
ATOM 7424 N N . THR B 1 471 ? 1.776 24.531 5.355 1 90.38 471 THR B N 1
ATOM 7425 C CA . THR B 1 471 ? 1.83 25.641 6.289 1 90.38 471 THR B CA 1
ATOM 7426 C C . THR B 1 471 ? 2.861 26.672 5.84 1 90.38 471 THR B C 1
ATOM 7428 O O . THR B 1 471 ? 2.602 27.875 5.875 1 90.38 471 THR B O 1
ATOM 7431 N N . VAL B 1 472 ? 3.969 26.203 5.406 1 88.31 472 VAL B N 1
ATOM 7432 C CA . VAL B 1 472 ? 5.016 27.109 4.93 1 88.31 472 VAL B CA 1
ATOM 7433 C C . VAL B 1 472 ? 4.484 27.938 3.768 1 88.31 472 VAL B C 1
ATOM 7435 O O . VAL B 1 472 ? 4.699 29.156 3.723 1 88.31 472 VAL B O 1
ATOM 7438 N N . ARG B 1 473 ? 3.764 27.344 2.967 1 85.25 473 ARG B N 1
ATOM 7439 C CA . ARG B 1 473 ? 3.199 28.031 1.813 1 85.25 473 ARG B CA 1
ATOM 7440 C C . ARG B 1 473 ? 2.184 29.094 2.25 1 85.25 473 ARG B C 1
ATOM 7442 O O . ARG B 1 473 ? 2.213 30.219 1.771 1 85.25 473 ARG B O 1
ATOM 7449 N N . VAL B 1 474 ? 1.315 28.688 3.137 1 83 474 VAL B N 1
ATOM 7450 C CA . VAL B 1 474 ? 0.251 29.578 3.596 1 83 474 VAL B CA 1
ATOM 7451 C C . VAL B 1 474 ? 0.855 30.781 4.316 1 83 474 VAL B C 1
ATOM 7453 O O . VAL B 1 474 ? 0.393 31.906 4.148 1 83 474 VAL B O 1
ATOM 7456 N N . VAL B 1 475 ? 1.899 30.562 5.07 1 81.38 475 VAL B N 1
ATOM 7457 C CA . VAL B 1 475 ? 2.541 31.641 5.828 1 81.38 475 VAL B CA 1
ATOM 7458 C C . VAL B 1 475 ? 3.262 32.594 4.875 1 81.38 475 VAL B C 1
ATOM 7460 O O . VAL B 1 475 ? 3.211 33.812 5.051 1 81.38 475 VAL B O 1
ATOM 7463 N N . LEU B 1 476 ? 3.807 32.031 3.832 1 82.31 476 LEU B N 1
ATOM 7464 C CA . LEU B 1 476 ? 4.566 32.844 2.885 1 82.31 476 LEU B CA 1
ATOM 7465 C C . LEU B 1 476 ? 3.631 33.625 1.971 1 82.31 476 LEU B C 1
ATOM 7467 O O . LEU B 1 476 ? 3.951 34.75 1.564 1 82.31 476 LEU B O 1
ATOM 7471 N N . THR B 1 477 ? 2.551 33.031 1.664 1 78.44 477 THR B N 1
ATOM 7472 C CA . THR B 1 477 ? 1.635 33.719 0.743 1 78.44 477 THR B CA 1
ATOM 7473 C C . THR B 1 477 ? 0.652 34.594 1.503 1 78.44 477 THR B C 1
ATOM 7475 O O . THR B 1 477 ? -0.098 35.375 0.895 1 78.44 477 THR B O 1
ATOM 7478 N N . LYS B 1 478 ? 0.683 34.656 2.777 1 67.75 478 LYS B N 1
ATOM 7479 C CA . LYS B 1 478 ? -0.182 35.469 3.641 1 67.75 478 LYS B CA 1
ATOM 7480 C C . LYS B 1 478 ? -1.654 35.219 3.328 1 67.75 478 LYS B C 1
ATOM 7482 O O . LYS B 1 478 ? -2.471 36.125 3.373 1 67.75 478 LYS B O 1
ATOM 7487 N N . GLU B 1 479 ? -1.917 34 2.807 1 57.41 479 GLU B N 1
ATOM 7488 C CA . GLU B 1 479 ? -3.299 33.656 2.475 1 57.41 479 GLU B CA 1
ATOM 7489 C C . GLU B 1 479 ? -4.09 33.281 3.725 1 57.41 479 GLU B C 1
ATOM 7491 O O . GLU B 1 479 ? -3.615 32.5 4.547 1 57.41 479 GLU B O 1
ATOM 7496 N N . GLY B 1 480 ? -5.207 34.031 4.293 1 52.72 480 GLY B N 1
ATOM 7497 C CA . GLY B 1 480 ? -6.148 33.719 5.355 1 52.72 480 GLY B CA 1
ATOM 7498 C C . GLY B 1 480 ? -5.848 34.438 6.656 1 52.72 480 GLY B C 1
ATOM 7499 O O . GLY B 1 480 ? -6.488 34.188 7.676 1 52.72 480 GLY B O 1
ATOM 7500 N N . ALA B 1 481 ? -4.609 35.031 6.887 1 46.69 481 ALA B N 1
ATOM 7501 C CA . ALA B 1 481 ? -4.332 35.781 8.102 1 46.69 481 ALA B CA 1
ATOM 7502 C C . ALA B 1 481 ? -5.262 37 8.234 1 46.69 481 ALA B C 1
ATOM 7504 O O . ALA B 1 481 ? -5.227 37.906 7.398 1 46.69 481 ALA B O 1
ATOM 7505 N N . TYR B 1 482 ? -6.578 36.812 8.32 1 41.25 482 TYR B N 1
ATOM 7506 C CA . TYR B 1 482 ? -7.301 38.031 8.656 1 41.25 482 TYR B CA 1
ATOM 7507 C C . TYR B 1 482 ? -7.105 38.375 10.125 1 41.25 482 TYR B C 1
ATOM 7509 O O . TYR B 1 482 ? -6.969 37.5 10.977 1 41.25 482 TYR B O 1
#

InterPro domains:
  IPR003362 Bacterial sugar transferase [PF02397] (286-476)
  IPR017472 Undecaprenyl-phosphate galactose phosphotransferase, WbaP [TIGR03022] (25-482)
  IPR017475 Exopolysaccharide biosynthesis polyprenyl glycosylphosphotransferase [TIGR03025] (69-482)

Solvent-accessible surface area (backbone atoms only — not comparable to full-atom values): 50248 Å² total; per-residue (Å²): 104,55,72,50,62,76,58,57,87,62,71,72,60,51,74,68,42,53,56,48,50,26,51,49,48,51,51,34,44,51,49,16,44,53,48,14,49,57,52,19,55,55,50,26,53,52,48,43,44,69,74,50,73,53,79,73,71,76,80,47,66,69,57,51,53,51,47,50,51,52,49,48,52,47,50,50,50,46,50,49,50,39,47,73,72,30,67,49,80,46,73,59,53,66,72,62,45,50,51,52,48,48,52,47,38,49,48,43,43,41,51,52,38,17,46,30,41,74,67,69,48,89,70,62,64,63,36,52,53,44,23,38,52,34,27,42,54,31,33,54,50,29,52,53,49,51,50,51,51,31,46,75,68,57,57,46,44,39,28,21,30,37,35,25,36,66,70,41,28,50,49,49,50,51,52,43,63,70,38,67,86,46,23,55,36,53,28,31,35,36,33,68,54,67,95,82,59,51,70,65,58,52,39,47,48,50,51,50,47,38,60,74,59,43,37,67,32,36,38,38,13,33,30,71,88,40,48,71,67,43,43,61,41,50,52,49,33,57,73,68,66,50,54,48,31,35,30,69,53,46,74,82,50,68,79,26,44,60,44,76,46,72,43,90,97,43,101,48,47,38,34,28,71,38,57,44,64,75,34,66,70,49,42,49,51,51,48,51,50,33,34,53,52,34,49,50,48,48,63,70,41,36,69,58,53,52,52,52,36,53,61,46,30,69,81,72,42,72,30,64,40,65,46,73,26,44,22,36,76,71,36,71,43,64,48,36,23,45,48,32,51,46,86,59,32,69,58,50,49,52,48,44,46,72,72,30,66,69,56,33,52,39,31,73,70,64,73,46,60,92,80,46,83,43,47,36,75,68,21,47,53,24,56,49,51,54,57,28,46,57,53,31,41,56,35,25,61,72,65,55,29,24,58,56,23,39,71,66,37,43,75,80,52,50,67,77,36,55,82,48,37,59,43,53,30,68,34,39,18,16,78,37,29,60,45,78,59,68,64,62,73,85,67,55,75,62,52,46,47,51,36,34,35,48,44,46,42,48,49,44,72,64,56,44,52,51,43,52,55,44,40,54,50,37,49,73,66,51,63,69,55,120,103,56,72,49,62,76,58,54,87,64,72,72,59,53,72,67,41,53,56,49,51,24,50,48,49,53,49,32,42,51,50,17,45,53,49,13,49,58,51,19,54,55,47,26,53,52,47,42,44,68,76,49,73,51,80,73,71,78,80,45,66,68,56,50,53,51,46,50,53,52,48,48,52,46,49,50,50,44,51,50,50,39,49,74,72,30,67,50,80,47,73,61,54,66,72,60,43,51,53,52,49,48,51,47,36,49,48,43,44,41,50,51,38,18,46,30,41,74,67,70,48,87,71,61,63,63,35,52,52,45,22,39,52,32,27,43,52,32,33,55,49,29,52,53,49,49,51,50,50,31,46,74,70,56,56,47,45,39,29,21,31,37,35,25,37,67,70,41,28,50,51,50,49,51,51,43,64,71,40,66,86,49,23,55,35,54,28,30,34,36,33,66,52,67,95,82,59,52,72,65,56,52,40,48,50,51,50,50,47,39,61,72,58,43,38,68,33,35,38,38,15,32,30,72,88,40,48,71,65,42,42,60,42,51,52,49,34,57,71,69,67,49,54,47,30,36,31,66,53,47,72,83,50,64,63,51,34,55,45,76,45,72,43,90,98,42,100,47,47,39,34,27,68,39,58,42,64,76,33,66,69,49,41,48,53,51,48,51,48,34,36,51,52,33,50,50,48,49,62,70,42,36,67,58,53,51,51,53,37,53,62,46,29,69,81,72,42,71,31,64,42,62,46,72,26,46,23,37,75,70,36,73,43,62,49,35,23,44,49,33,53,45,86,61,33,68,59,48,49,52,48,44,44,71,72,29,66,68,55,32,52,39,32,73,72,65,71,46,62,93,79,47,82,43,46,35,76,68,21,48,53,24,56,50,52,54,54,29,46,58,53,32,42,55,35,24,60,72,65,56,29,25,57,54,22,40,71,65,38,45,76,81,52,52,68,76,36,56,83,48,36,61,44,52,31,68,34,38,18,15,79,37,28,61,43,77,58,67,67,61,73,84,63,56,74,63,51,46,46,50,37,36,35,48,44,47,40,45,51,42,72,64,54,43,51,51,42,53,57,44,40,54,49,38,51,71,65,52,63,68,55,119